Protein AF-0000000085149747 (afdb_homodimer)

Secondary structure (DSSP, 8-state):
----------------------S--STHHHHHHHHHHHHHHHHHHHHHHHHHHHHHHHHHHHHHHHHHHHHHHHHHHHHHHHHHHHHTEEEEEEEEEEEEEEEE-SSTT--S-EEEEEEEEEEEEEEEEEE-SSSEEEEEEEEEETT--EEEEEEETTSTT-EEEEEEEE-EEEEEEEEEEEEEEETTEEEEEEEEE-SSSGGGTS-STTSSSSSS--HHHHTTS-TT-EEEEEEEEEEETTEEEEEEEE----GGG-BTTTBTGGGS--SSSSEE-SS-EEEEEEEEE-TTTS-EEEEEEEEE--GGG-SSGGG--S---EEEEEEEEEEEETTEEEEEEEEEEEETTHHHHHHHHHHSTTT--GGG----SEEEEEEEEEEEE-TTTSS--EEEEEEEEEEEEEEE-SSSPPPSTT-EEEEEEEEEEEEETTEEEEEEEEEEEES-TTSPPEEEEEEEEEEEEE-/----------------------S---HHHHHHHHHHHHHHHHHHHHHHHHHHHHHHHHHHHHHHHHHHHHHHHHHHHHHHHHHHHHHTEEEEEEEEEEEEEEEE-SSTT--S-EEEEEEEEEEEEEEEEEE-SSSEEEEEEEEEEEEEEEEEEEEETTSTT-EEEEEEEEEEEEEEEEEEEEEEEETTEEEEEEEEE-SSSGGGTS-STTSSSSSS--HHHHTTS-TT-EEEEEEEEEEETTEEEEEEEE----GGG-BTTTBTGGGS--SSSS---SS-EEEEEEEEE-TTTS-EEEEEEEEE--GGG-SSGGG--S---EEEEEEEEEEEETTEEEEEEEEEEEETTHHHHHHHHHHSTTT--GGG----SEEEEEEEEEEEE-TTTSS--EEEEEEEEEEEEEEE-SSSPPPSTT-EEEEEEEEEEEEETTEEEEEEEEEEEES-TTSPPEEEEEEEEEEEEE-

Nearest PDB structures (foldseek):
  6eus-assembly2_F  TM=6.481E-01  e=6.615E-11  Acinetobacter baumannii
  4frt-assembly2_B  TM=4.603E-01  e=9.918E-09  Pseudomonas aeruginosa PAO1
  4fso-assembly1_A  TM=4.872E-01  e=5.459E-08  Pseudomonas aeruginosa PAO1
  3szv-assembly1_A  TM=4.599E-01  e=6.757E-08  Pseudomonas aeruginosa
  2y0k-assembly1_A  TM=4.560E-01  e=3.923E-07  Pseudomonas aeruginosa PAO1

pLDDT: mean 86.98, std 18.5, range [20.94, 98.94]

Sequence (934 aa):
MNRKLTLLAVSVASVLGLSVIPNAQAATNTETLAKAIAKQEAEITILKQQLATLAAEQKQQQQQNKQVTTQVDTVVQQTTKAQDRLSRFSFNSYGSAVYTSDEYFDNVQDTSAERRSRTDLERIVTEFGYQFTDDWSMEVEIEYEHGGTGTSLEYDGFDEFGEFESEVEAGGEVVVEKAEIRYRPSKAFGVKFGNIHLPIGLSSMLHKPNQYLTVQRHKSEAAMMPTVWNENGIGVYGEIADFHYQAQVVSGLNSEYFRTYDWVASGHQKRFEEVNADDLAFAGRIDYGNFKTGSAVGVAYYYGNTSGNRHKSNKLDVDGALSIVSVAGAFVEGPWILRGQYLYGSLDNADAITQANKTTPGLRPGNFAQLGSESQSFFVEAGVKLDEWFDIPMTVFANIDYSNPLMSVETGTATKRYENTWSSVGINYFPIPEIVIKAEGGLHQVAVASIPDTNFFALGVGYQFSLMNRKLTLLAVSVASVLGLSVIPNAQAATNTETLAKAIAKQEAEITILKQQLATLAAEQKQQQQQNKQVTTQVDTVVQQTTKAQDRLSRFSFNSYGSAVYTSDEYFDNVQDTSAERRSRTDLERIVTEFGYQFTDDWSMEVEIEYEHGGTGTSLEYDGFDEFGEFESEVEAGGEVVVEKAEIRYRPSKAFGVKFGNIHLPIGLSSMLHKPNQYLTVQRHKSEAAMMPTVWNENGIGVYGEIADFHYQAQVVSGLNSEYFRTYDWVASGHQKRFEEVNADDLAFAGRIDYGNFKTGSAVGVAYYYGNTSGNRHKSNKLDVDGALSIVSVAGAFVEGPWILRGQYLYGSLDNADAITQANKTTPGLRPGNFAQLGSESQSFFVEAGVKLDEWFDIPMTVFANIDYSNPLMSVETGTATKRYENTWSSVGINYFPIPEIVIKAEGGLHQVAVASIPDTNFFALGVGYQFSL

Organism: Shewanella frigidimarina (strain NCIMB 400) (NCBI:txid318167)

Solvent-accessible surface area (backbone atoms only — not comparable to full-atom values): 45675 Å² total; per-residue (Å²): 139,87,72,77,81,77,74,83,74,82,76,76,76,75,79,67,81,75,74,82,76,79,82,86,65,74,71,67,52,56,62,55,46,50,52,51,49,53,52,48,51,54,50,48,52,51,50,51,51,52,50,49,51,52,50,50,51,51,52,50,51,51,50,50,49,48,51,51,48,49,51,50,47,49,53,47,47,52,49,41,49,54,45,45,59,52,63,35,42,36,48,31,38,36,32,36,38,38,38,38,38,35,50,42,55,59,32,87,83,48,59,64,71,45,76,50,74,49,75,38,45,54,32,42,34,45,34,44,31,39,50,78,48,94,37,35,34,38,40,37,29,40,34,34,24,46,78,21,53,41,72,35,46,41,75,37,71,82,42,96,77,33,41,60,42,82,43,82,77,29,50,23,23,37,35,52,58,29,41,30,42,33,45,36,86,44,68,59,38,31,40,38,36,34,31,38,69,45,68,54,54,64,43,47,71,41,65,53,62,86,56,49,83,58,67,60,80,71,60,18,53,49,30,37,30,56,62,58,30,54,42,48,36,41,31,39,34,29,39,57,92,60,32,33,42,39,41,33,44,29,32,47,42,22,57,71,40,36,26,33,66,22,24,50,22,58,9,60,59,42,52,38,48,58,25,44,31,61,19,48,18,41,39,31,30,43,27,45,46,38,74,86,82,31,36,22,40,34,42,20,40,36,40,29,39,13,37,62,25,30,87,65,51,88,60,50,94,56,71,32,39,35,38,38,40,26,41,37,40,32,46,49,58,90,48,38,36,39,38,37,38,40,37,42,33,40,32,41,55,24,58,58,50,20,54,32,34,65,66,38,83,86,65,72,50,71,93,32,29,59,40,28,28,23,27,38,27,30,40,42,39,41,34,38,44,35,45,87,84,37,103,42,59,34,30,43,36,41,36,40,31,27,23,24,16,37,67,35,48,80,68,81,80,61,68,39,78,50,25,37,37,39,38,36,39,35,38,37,38,38,91,45,96,42,36,40,40,29,40,33,40,37,40,40,38,44,66,35,89,79,40,66,72,35,54,36,38,37,38,24,41,25,37,45,54,80,86,137,80,80,76,77,71,77,76,76,79,74,76,71,78,71,74,70,77,66,82,68,73,88,70,81,70,71,67,54,54,58,54,50,50,49,50,49,50,50,50,50,51,49,50,51,49,49,50,50,49,50,50,49,51,48,48,50,49,49,49,48,49,50,49,48,49,49,49,50,47,49,48,46,46,49,47,45,50,51,43,48,54,46,48,56,56,65,33,43,35,49,32,38,37,34,35,34,37,36,39,38,35,50,42,53,91,45,94,83,48,63,64,68,44,7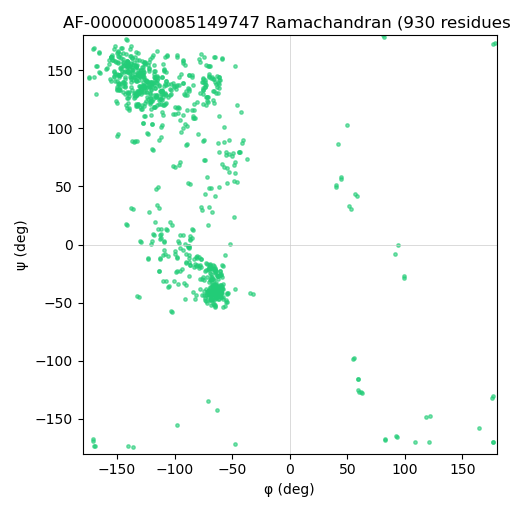8,47,29,33,36,30,46,52,32,42,34,47,30,42,33,39,49,80,47,94,36,35,34,38,40,36,30,40,37,34,23,26,43,10,23,20,30,35,76,41,77,39,45,66,43,94,76,48,47,81,42,80,42,69,60,21,37,31,39,71,44,76,58,29,40,31,41,36,44,37,85,45,68,59,38,32,39,40,36,36,32,37,69,45,67,55,54,64,44,47,72,41,66,53,63,86,56,49,83,57,67,59,79,68,60,17,53,48,29,38,30,57,61,58,29,54,42,48,35,41,32,41,35,29,39,57,92,59,32,33,40,38,42,33,43,28,33,47,42,22,57,72,40,35,26,32,66,22,24,48,22,56,9,61,62,73,59,34,92,63,66,54,53,72,20,49,17,40,41,32,29,44,26,47,47,39,74,87,82,30,38,21,39,34,43,19,40,37,41,29,38,13,38,62,25,32,87,65,50,87,60,48,94,58,70,31,38,35,39,38,42,25,40,36,40,32,47,47,58,92,47,39,35,38,37,35,38,42,38,42,33,39,32,40,55,24,59,57,50,20,53,32,34,66,66,38,61,69,64,74,50,72,94,32,28,59,39,27,27,24,28,39,26,30,37,42,39,40,36,40,46,36,45,86,83,36,100,41,58,34,30,43,37,40,38,40,30,28,25,23,17,37,67,35,47,80,68,82,81,62,67,38,78,49,25,39,36,38,37,38,38,38,37,37,37,38,92,44,96,44,34,40,41,28,40,33,41,35,41,40,38,46,65,35,89,80,41,66,73,34,53,37,38,36,38,23,40,24,38,45,53,78,81

Structure (mmCIF, N/CA/C/O backbone):
data_AF-0000000085149747-model_v1
#
loop_
_entity.id
_entity.type
_entity.pdbx_description
1 polymer Porin
#
loop_
_atom_site.group_PDB
_atom_site.id
_atom_site.type_symbol
_atom_site.label_atom_id
_atom_site.label_alt_id
_atom_site.label_comp_id
_atom_site.label_asym_id
_atom_site.label_entity_id
_atom_site.label_seq_id
_atom_site.pdbx_PDB_ins_code
_atom_site.Cartn_x
_atom_site.Cartn_y
_atom_site.Cartn_z
_atom_site.occupancy
_atom_site.B_iso_or_equiv
_atom_site.auth_seq_id
_atom_site.auth_comp_id
_atom_site.auth_asym_id
_atom_site.auth_atom_id
_atom_site.pdbx_PDB_model_num
ATOM 1 N N . MET A 1 1 ? 49.062 37.188 -28.75 1 21.89 1 MET A N 1
ATOM 2 C CA . MET A 1 1 ? 49.469 38.562 -28.5 1 21.89 1 MET A CA 1
ATOM 3 C C . MET A 1 1 ? 50.219 38.656 -27.172 1 21.89 1 MET A C 1
ATOM 5 O O . MET A 1 1 ? 49.625 38.469 -26.109 1 21.89 1 MET A O 1
ATOM 9 N N . ASN A 1 2 ? 51.531 38.219 -27.234 1 22.09 2 ASN A N 1
ATOM 10 C CA . ASN A 1 2 ? 52.719 37.688 -26.562 1 22.09 2 ASN A CA 1
ATOM 11 C C . ASN A 1 2 ? 53.406 38.781 -25.703 1 22.09 2 ASN A C 1
ATOM 13 O O . ASN A 1 2 ? 54.281 39.469 -26.188 1 22.09 2 ASN A O 1
ATOM 17 N N . ARG A 1 3 ? 52.406 39.5 -25 1 20.94 3 ARG A N 1
ATOM 18 C CA . ARG A 1 3 ? 52.781 40.75 -24.375 1 20.94 3 ARG A CA 1
ATOM 19 C C . ARG A 1 3 ? 54.094 40.594 -23.562 1 20.94 3 ARG A C 1
ATOM 21 O O . ARG A 1 3 ? 54.469 39.469 -23.234 1 20.94 3 ARG A O 1
ATOM 28 N N . LYS A 1 4 ? 54.406 41.656 -22.828 1 20.98 4 LYS A N 1
ATOM 29 C CA . LYS A 1 4 ? 55.375 42.719 -22.562 1 20.98 4 LYS A CA 1
ATOM 30 C C . LYS A 1 4 ? 56.188 42.438 -21.297 1 20.98 4 LYS A C 1
ATOM 32 O O . LYS A 1 4 ? 55.906 43.031 -20.25 1 20.98 4 LYS A O 1
ATOM 37 N N . LEU A 1 5 ? 56.25 41.125 -20.812 1 21.73 5 LEU A N 1
ATOM 38 C CA . LEU A 1 5 ? 56.812 41.094 -19.469 1 21.73 5 LEU A CA 1
ATOM 39 C C . LEU A 1 5 ? 58.219 41.688 -19.438 1 21.73 5 LEU A C 1
ATOM 41 O O . LEU A 1 5 ? 59.125 41.125 -20 1 21.73 5 LEU A O 1
ATOM 45 N N . THR A 1 6 ? 58.312 43.062 -19.656 1 22.48 6 THR A N 1
ATOM 46 C CA . THR A 1 6 ? 59.531 43.875 -19.688 1 22.48 6 THR A CA 1
ATOM 47 C C . THR A 1 6 ? 60.375 43.656 -18.422 1 22.48 6 THR A C 1
ATOM 49 O O . THR A 1 6 ? 59.938 43.969 -17.328 1 22.48 6 THR A O 1
ATOM 52 N N . LEU A 1 7 ? 61.094 42.531 -18.375 1 21.3 7 LEU A N 1
ATOM 53 C CA . LEU A 1 7 ? 62.031 42.094 -17.344 1 21.3 7 LEU A CA 1
ATOM 54 C C . LEU A 1 7 ? 63.062 43.156 -17.062 1 21.3 7 LEU A C 1
ATOM 56 O O . LEU A 1 7 ? 63.75 43.625 -17.984 1 21.3 7 LEU A O 1
ATOM 60 N N . LEU A 1 8 ? 62.844 44.125 -16.078 1 21.95 8 LEU A N 1
ATOM 61 C CA . LEU A 1 8 ? 63.656 45.156 -15.484 1 21.95 8 LEU A CA 1
ATOM 62 C C . LEU A 1 8 ? 65.062 44.625 -15.148 1 21.95 8 LEU A C 1
ATOM 64 O O . LEU A 1 8 ? 65.188 43.719 -14.312 1 21.95 8 LEU A O 1
ATOM 68 N N . ALA A 1 9 ? 66 44.531 -16.203 1 21.94 9 ALA A N 1
ATOM 69 C CA . ALA A 1 9 ? 67.375 44.156 -16.266 1 21.94 9 ALA A CA 1
ATOM 70 C C . ALA A 1 9 ? 68.25 45 -15.305 1 21.94 9 ALA A C 1
ATOM 72 O O . ALA A 1 9 ? 68.312 46.219 -15.43 1 21.94 9 ALA A O 1
ATOM 73 N N . VAL A 1 10 ? 68.25 44.656 -14.031 1 23.62 10 VAL A N 1
ATOM 74 C CA . VAL A 1 10 ? 69.062 45.281 -12.984 1 23.62 10 VAL A CA 1
ATOM 75 C C . VAL A 1 10 ? 70.562 45.219 -13.391 1 23.62 10 VAL A C 1
ATOM 77 O O . VAL A 1 10 ? 71.125 44.125 -13.555 1 23.62 10 VAL A O 1
ATOM 80 N N . SER A 1 11 ? 70.938 46.125 -14.32 1 21.67 11 SER A N 1
ATOM 81 C CA . SER A 1 11 ? 72.312 46.219 -14.859 1 21.67 11 SER A CA 1
ATOM 82 C C . SER A 1 11 ? 73.312 46.438 -13.742 1 21.67 11 SER A C 1
ATOM 84 O O . SER A 1 11 ? 73.25 47.406 -12.984 1 21.67 11 SER A O 1
ATOM 86 N N . VAL A 1 12 ? 73.812 45.438 -13.148 1 23.53 12 VAL A N 1
ATOM 87 C CA . VAL A 1 12 ? 74.875 45.406 -12.148 1 23.53 12 VAL A CA 1
ATOM 88 C C . VAL A 1 12 ? 76.188 45.875 -12.773 1 23.53 12 VAL A C 1
ATOM 90 O O . VAL A 1 12 ? 76.875 45.094 -13.469 1 23.53 12 VAL A O 1
ATOM 93 N N . ALA A 1 13 ? 76.25 46.938 -13.633 1 22.67 13 ALA A N 1
ATOM 94 C CA . ALA A 1 13 ? 77.5 47.188 -14.336 1 22.67 13 ALA A CA 1
ATOM 95 C C . ALA A 1 13 ? 78.625 47.5 -13.352 1 22.67 13 ALA A C 1
ATOM 97 O O . ALA A 1 13 ? 78.5 48.469 -12.594 1 22.67 13 ALA A O 1
ATOM 98 N N . SER A 1 14 ? 79.25 46.531 -12.891 1 22.77 14 SER A N 1
ATOM 99 C CA . SER A 1 14 ? 80.438 46.562 -12.008 1 22.77 14 SER A CA 1
ATOM 100 C C . SER A 1 14 ? 81.625 47.25 -12.68 1 22.77 14 SER A C 1
ATOM 102 O O . SER A 1 14 ? 82.062 46.844 -13.758 1 22.77 14 SER A O 1
ATOM 104 N N . VAL A 1 15 ? 81.625 48.562 -12.688 1 23.89 15 VAL A N 1
ATOM 105 C CA . VAL A 1 15 ? 82.625 49.438 -13.234 1 23.89 15 VAL A CA 1
ATOM 106 C C . VAL A 1 15 ? 84 49.062 -12.594 1 23.89 15 VAL A C 1
ATOM 108 O O . VAL A 1 15 ? 84.188 49.344 -11.406 1 23.89 15 VAL A O 1
ATOM 111 N N . LEU A 1 16 ? 84.5 47.906 -12.875 1 25.36 16 LEU A N 1
ATOM 112 C CA . LEU A 1 16 ? 85.75 47.562 -12.25 1 25.36 16 LEU A CA 1
ATOM 113 C C . LEU A 1 16 ? 86.875 48.375 -12.828 1 25.36 16 LEU A C 1
ATOM 115 O O . LEU A 1 16 ? 88.062 48.062 -12.578 1 25.36 16 LEU A O 1
ATOM 119 N N . GLY A 1 17 ? 86.688 49.531 -13.562 1 24.06 17 GLY A N 1
ATOM 120 C CA . GLY A 1 17 ? 87.875 49.906 -14.305 1 24.06 17 GLY A CA 1
ATOM 121 C C . GLY A 1 17 ? 89.062 50.188 -13.422 1 24.06 17 GLY A C 1
ATOM 122 O O . GLY A 1 17 ? 89 50.906 -12.438 1 24.06 17 GLY A O 1
ATOM 123 N N . LEU A 1 18 ? 90.062 49.375 -13.43 1 26.02 18 LEU A N 1
ATOM 124 C CA . LEU A 1 18 ? 91.312 49.188 -12.727 1 26.02 18 LEU A CA 1
ATOM 125 C C . LEU A 1 18 ? 92.312 50.312 -13.039 1 26.02 18 LEU A C 1
ATOM 127 O O . LEU A 1 18 ? 93.438 50.062 -13.531 1 26.02 18 LEU A O 1
ATOM 131 N N . SER A 1 19 ? 91.875 51.562 -13.375 1 24.44 19 SER A N 1
ATOM 132 C CA . SER A 1 19 ? 93 52.312 -13.945 1 24.44 19 SER A CA 1
ATOM 133 C C . SER A 1 19 ? 94.062 52.469 -12.922 1 24.44 19 SER A C 1
ATOM 135 O O . SER A 1 19 ? 93.812 52.5 -11.719 1 24.44 19 SER A O 1
ATOM 137 N N . VAL A 1 20 ? 95.375 52.438 -13.359 1 29.02 20 VAL A N 1
ATOM 138 C CA . VAL A 1 20 ? 96.75 52.344 -12.883 1 29.02 20 VAL A CA 1
ATOM 139 C C . VAL A 1 20 ? 97.125 53.625 -12.164 1 29.02 20 VAL A C 1
ATOM 141 O O . VAL A 1 20 ? 98.312 53.906 -11.953 1 29.02 20 VAL A O 1
ATOM 144 N N . ILE A 1 21 ? 96.188 54.375 -11.445 1 26.7 21 ILE A N 1
ATOM 145 C CA . ILE A 1 21 ? 96.562 55.75 -11.18 1 26.7 21 ILE A CA 1
ATOM 146 C C . ILE A 1 21 ? 97.75 55.781 -10.203 1 26.7 21 ILE A C 1
ATOM 148 O O . ILE A 1 21 ? 97.812 54.969 -9.258 1 26.7 21 ILE A O 1
ATOM 152 N N . PRO A 1 22 ? 98.75 56.781 -10.352 1 29.33 22 PRO A N 1
ATOM 153 C CA . PRO A 1 22 ? 100.062 56.969 -9.742 1 29.33 22 PRO A CA 1
ATOM 154 C C . PRO A 1 22 ? 100 57.188 -8.234 1 29.33 22 PRO A C 1
ATOM 156 O O . PRO A 1 22 ? 98.875 57.344 -7.676 1 29.33 22 PRO A O 1
ATOM 159 N N . ASN A 1 23 ? 100.812 58.062 -7.527 1 30.19 23 ASN A N 1
ATOM 160 C CA . ASN A 1 23 ? 101.562 58.031 -6.266 1 30.19 23 ASN A CA 1
ATOM 161 C C . ASN A 1 23 ? 100.688 58.375 -5.086 1 30.19 23 ASN A C 1
ATOM 163 O O . ASN A 1 23 ? 101.125 58.375 -3.936 1 30.19 23 ASN A O 1
ATOM 167 N N . ALA A 1 24 ? 99.75 59.375 -5.156 1 34.03 24 ALA A N 1
ATOM 168 C CA . ALA A 1 24 ? 99.375 60.219 -4.016 1 34.03 24 ALA A CA 1
ATOM 169 C C . ALA A 1 24 ? 98.562 59.406 -3.021 1 34.03 24 ALA A C 1
ATOM 171 O O . ALA A 1 24 ? 97.312 59.219 -3.217 1 34.03 24 ALA A O 1
ATOM 172 N N . GLN A 1 25 ? 98.875 58.375 -2.438 1 31.77 25 GLN A N 1
ATOM 173 C CA . GLN A 1 25 ? 98.312 57.062 -2.09 1 31.77 25 GLN A CA 1
ATOM 174 C C . GLN A 1 25 ? 97.438 57.156 -0.859 1 31.77 25 GLN A C 1
ATOM 176 O O . GLN A 1 25 ? 96.5 56.344 -0.682 1 31.77 25 GLN A O 1
ATOM 181 N N . ALA A 1 26 ? 97.812 57.906 0.303 1 36.41 26 ALA A N 1
ATOM 182 C CA . ALA A 1 26 ? 97.438 57.344 1.601 1 36.41 26 ALA A CA 1
ATOM 183 C C . ALA A 1 26 ? 96.062 57.844 2.047 1 36.41 26 ALA A C 1
ATOM 185 O O . ALA A 1 26 ? 95.312 57.125 2.686 1 36.41 26 ALA A O 1
ATOM 186 N N . ALA A 1 27 ? 95.75 59.062 1.991 1 38.56 27 ALA A N 1
ATOM 187 C CA . ALA A 1 27 ? 94.625 59.719 2.617 1 38.56 27 ALA A CA 1
ATOM 188 C C . ALA A 1 27 ? 93.312 59.281 1.961 1 38.56 27 ALA A C 1
ATOM 190 O O . ALA A 1 27 ? 92.25 59.406 2.555 1 38.56 27 ALA A O 1
ATOM 191 N N . THR A 1 28 ? 93.312 59.094 0.728 1 43.12 28 THR A N 1
ATOM 192 C CA . THR A 1 28 ? 92.125 58.812 -0.121 1 43.12 28 THR A CA 1
ATOM 193 C C . THR A 1 28 ? 91.375 57.594 0.375 1 43.12 28 THR A C 1
ATOM 195 O O . THR A 1 28 ? 90.188 57.438 0.088 1 43.12 28 THR A O 1
ATOM 198 N N . ASN A 1 29 ? 92 56.938 1.312 1 51.53 29 ASN A N 1
ATOM 199 C CA . ASN A 1 29 ? 91.438 55.625 1.643 1 51.53 29 ASN A CA 1
ATOM 200 C C . ASN A 1 29 ? 90.375 55.75 2.686 1 51.53 29 ASN A C 1
ATOM 202 O O . ASN A 1 29 ? 89.312 55.062 2.602 1 51.53 29 ASN A O 1
ATOM 206 N N . THR A 1 30 ? 90.438 56.781 3.535 1 60.59 30 THR A N 1
ATOM 207 C CA . THR A 1 30 ? 89.5 56.844 4.648 1 60.59 30 THR A CA 1
ATOM 208 C C . THR A 1 30 ? 88.188 57.406 4.195 1 60.59 30 THR A C 1
ATOM 210 O O . THR A 1 30 ? 87.125 56.969 4.66 1 60.59 30 THR A O 1
ATOM 213 N N . GLU A 1 31 ? 88.25 58.531 3.422 1 61.34 31 GLU A N 1
ATOM 214 C CA . GLU A 1 31 ? 87.062 59.156 2.939 1 61.34 31 GLU A CA 1
ATOM 215 C C . GLU A 1 31 ? 86.25 58.188 2.068 1 61.34 31 GLU A C 1
ATOM 217 O O . GLU A 1 31 ? 85 58.156 2.154 1 61.34 31 GLU A O 1
ATOM 222 N N . THR A 1 32 ? 86.938 57.438 1.263 1 65.12 32 THR A N 1
ATOM 223 C CA . THR A 1 32 ? 86.312 56.438 0.402 1 65.12 32 THR A CA 1
ATOM 224 C C . THR A 1 32 ? 85.688 55.344 1.232 1 65.12 32 THR A C 1
ATOM 226 O O . THR A 1 32 ? 84.562 54.875 0.897 1 65.12 32 THR A O 1
ATOM 229 N N . LEU A 1 33 ? 86.312 55.125 2.367 1 65.94 33 LEU A N 1
ATOM 230 C CA . LEU A 1 33 ? 85.812 54.125 3.271 1 65.94 33 LEU A CA 1
ATOM 231 C C . LEU A 1 33 ? 84.562 54.594 3.98 1 65.94 33 LEU A C 1
ATOM 233 O O . LEU A 1 33 ? 83.625 53.844 4.145 1 65.94 33 LEU A O 1
ATOM 237 N N . ALA A 1 34 ? 84.625 55.906 4.348 1 68.06 34 ALA A N 1
ATOM 238 C CA . ALA A 1 34 ? 83.438 56.5 5.012 1 68.06 34 ALA A CA 1
ATOM 239 C C . ALA A 1 34 ? 82.25 56.531 4.082 1 68.06 34 ALA A C 1
ATOM 241 O O . ALA A 1 34 ? 81.125 56.25 4.504 1 68.06 34 ALA A O 1
ATOM 242 N N . LYS A 1 35 ? 82.438 56.812 2.893 1 71.69 35 LYS A N 1
ATOM 243 C CA . LYS A 1 35 ? 81.375 56.844 1.905 1 71.69 35 LYS A CA 1
ATOM 244 C C . LYS A 1 35 ? 80.812 55.438 1.643 1 71.69 35 LYS A C 1
ATOM 246 O O . LYS A 1 35 ? 79.625 55.25 1.48 1 71.69 35 LYS A O 1
ATOM 251 N N . ALA A 1 36 ? 81.688 54.469 1.68 1 71.5 36 ALA A N 1
ATOM 252 C CA . ALA A 1 36 ? 81.25 53.094 1.476 1 71.5 36 ALA A CA 1
ATOM 253 C C . ALA A 1 36 ? 80.438 52.594 2.648 1 71.5 36 ALA A C 1
ATOM 255 O O . ALA A 1 36 ? 79.438 51.875 2.453 1 71.5 36 ALA A O 1
ATOM 256 N N . ILE A 1 37 ? 80.75 53.062 3.768 1 73.69 37 ILE A N 1
ATOM 257 C CA . ILE A 1 37 ? 80 52.656 4.969 1 73.69 37 ILE A CA 1
ATOM 258 C C . ILE A 1 37 ? 78.625 53.312 4.953 1 73.69 37 ILE A C 1
ATOM 260 O O . ILE A 1 37 ? 77.625 52.656 5.273 1 73.69 37 ILE A O 1
ATOM 264 N N . ALA A 1 38 ? 78.688 54.594 4.586 1 73.25 38 ALA A N 1
ATOM 265 C CA . ALA A 1 38 ? 77.375 55.312 4.496 1 73.25 38 ALA A CA 1
ATOM 266 C C . ALA A 1 38 ? 76.5 54.656 3.475 1 73.25 38 ALA A C 1
ATOM 268 O O . ALA A 1 38 ? 75.25 54.5 3.711 1 73.25 38 ALA A O 1
ATOM 269 N N . LYS A 1 39 ? 77 54.219 2.381 1 75.31 39 LYS A N 1
ATOM 270 C CA . LYS A 1 39 ? 76.188 53.531 1.35 1 75.31 39 LYS A CA 1
ATOM 271 C C . LYS A 1 39 ? 75.688 52.188 1.861 1 75.31 39 LYS A C 1
ATOM 273 O O . LYS A 1 39 ? 74.562 51.812 1.597 1 75.31 39 LYS A O 1
ATOM 278 N N . GLN A 1 40 ? 76.375 51.531 2.609 1 73.62 40 GLN A N 1
ATOM 279 C CA . GLN A 1 40 ? 76 50.25 3.191 1 73.62 40 GLN A CA 1
ATOM 280 C C . GLN A 1 40 ? 74.875 50.406 4.211 1 73.62 40 GLN A C 1
ATOM 282 O O . GLN A 1 40 ? 73.938 49.625 4.258 1 73.62 40 GLN A O 1
ATOM 287 N N . GLU A 1 41 ? 75.062 51.469 4.949 1 74.81 41 GLU A N 1
ATOM 288 C CA . GLU A 1 41 ? 74 51.75 5.941 1 74.81 41 GLU A CA 1
ATOM 289 C C . GLU A 1 41 ? 72.688 52.062 5.273 1 74.81 41 GLU A C 1
ATOM 291 O O . GLU A 1 41 ? 71.625 51.625 5.73 1 74.81 41 GLU A O 1
ATOM 296 N N . ALA A 1 42 ? 72.75 52.781 4.242 1 77.75 42 ALA A N 1
ATOM 297 C CA . ALA A 1 42 ? 71.562 53.125 3.486 1 77.75 42 ALA A CA 1
ATOM 298 C C . ALA A 1 42 ? 70.938 51.875 2.857 1 77.75 42 ALA A C 1
ATOM 300 O O . ALA A 1 42 ? 69.688 51.719 2.869 1 77.75 42 ALA A O 1
ATOM 301 N N . GLU A 1 43 ? 71.688 51 2.383 1 78.06 43 GLU A N 1
ATOM 302 C CA . GLU A 1 43 ? 71.25 49.75 1.784 1 78.06 43 GLU A CA 1
ATOM 303 C C . GLU A 1 43 ? 70.625 48.844 2.84 1 78.06 43 GLU A C 1
ATOM 305 O O . GLU A 1 43 ? 69.625 48.156 2.594 1 78.06 43 GLU A O 1
ATOM 310 N N . ILE A 1 44 ? 71.188 48.844 3.941 1 76.62 44 ILE A N 1
ATOM 311 C CA . ILE A 1 44 ? 70.688 48.062 5.043 1 76.62 44 ILE A CA 1
ATOM 312 C C . ILE A 1 44 ? 69.312 48.562 5.469 1 76.62 44 ILE A C 1
ATOM 314 O O . ILE A 1 44 ? 68.375 47.75 5.742 1 76.62 44 ILE A O 1
ATOM 318 N N . THR A 1 45 ? 69.188 49.875 5.492 1 76.88 45 THR A N 1
ATOM 319 C CA . THR A 1 45 ? 67.938 50.469 5.84 1 76.88 45 THR A CA 1
ATOM 320 C C . THR A 1 45 ? 66.875 50.094 4.824 1 76.88 45 THR A C 1
ATOM 322 O O . THR A 1 45 ? 65.688 49.75 5.195 1 76.88 45 THR A O 1
ATOM 325 N N . ILE A 1 46 ? 67.188 50.094 3.594 1 77.5 46 ILE A N 1
ATOM 326 C CA . ILE A 1 46 ? 66.25 49.719 2.529 1 77.5 46 ILE A CA 1
ATOM 327 C C . ILE A 1 46 ? 65.875 48.219 2.648 1 77.5 46 ILE A C 1
ATOM 329 O O . ILE A 1 46 ? 64.75 47.844 2.504 1 77.5 46 ILE A O 1
ATOM 333 N N . LEU A 1 47 ? 66.812 47.375 2.928 1 78 47 LEU A N 1
ATOM 334 C CA . LEU A 1 47 ? 66.562 45.969 3.098 1 78 47 LEU A CA 1
ATOM 335 C C . LEU A 1 47 ? 65.688 45.688 4.297 1 78 47 LEU A C 1
ATOM 337 O O . LEU A 1 47 ? 64.812 44.844 4.242 1 78 47 LEU A O 1
ATOM 341 N N . LYS A 1 48 ? 65.875 46.469 5.301 1 74 48 LYS A N 1
ATOM 342 C CA . LYS A 1 48 ? 65 46.344 6.484 1 74 48 LYS A CA 1
ATOM 343 C C . LYS A 1 48 ? 63.594 46.719 6.168 1 74 48 LYS A C 1
ATOM 345 O O . LYS A 1 48 ? 62.656 46.062 6.629 1 74 48 LYS A O 1
ATOM 350 N N . GLN A 1 49 ? 63.375 47.688 5.418 1 77.81 49 GLN A N 1
ATOM 351 C CA . GLN A 1 49 ? 62.062 48.125 5.012 1 77.81 49 GLN A CA 1
ATOM 352 C C . GLN A 1 49 ? 61.375 47.062 4.125 1 77.81 49 GLN A C 1
ATOM 354 O O . GLN A 1 49 ? 60.188 46.781 4.277 1 77.81 49 GLN A O 1
ATOM 359 N N . GLN A 1 50 ? 62.125 46.531 3.262 1 77.5 50 GLN A N 1
ATOM 360 C CA . GLN A 1 50 ? 61.594 45.5 2.387 1 77.5 50 GLN A CA 1
ATOM 361 C C . GLN A 1 50 ? 61.25 44.25 3.18 1 77.5 50 GLN A C 1
ATOM 363 O O . GLN A 1 50 ? 60.25 43.594 2.918 1 77.5 50 GLN A O 1
ATOM 368 N N . LEU A 1 51 ? 62 43.938 4.109 1 76.62 51 LEU A N 1
ATOM 369 C CA . LEU A 1 51 ? 61.719 42.812 4.973 1 76.62 51 LEU A CA 1
ATOM 370 C C . LEU A 1 51 ? 60.438 43.031 5.777 1 76.62 51 LEU A C 1
ATOM 372 O O . LEU A 1 51 ? 59.656 42.125 5.977 1 76.62 51 LEU A O 1
ATOM 376 N N . ALA A 1 52 ? 60.281 44.25 6.211 1 76.06 52 ALA A N 1
ATOM 377 C CA . ALA A 1 52 ? 59.094 44.594 6.957 1 76.06 52 ALA A CA 1
ATOM 378 C C . ALA A 1 52 ? 57.844 44.5 6.082 1 76.06 52 ALA A C 1
ATOM 380 O O . ALA A 1 52 ? 56.812 44 6.531 1 76.06 52 ALA A O 1
ATOM 381 N N . THR A 1 53 ? 57.969 44.906 4.918 1 79.06 53 THR A N 1
ATOM 382 C CA . THR A 1 53 ? 56.844 44.812 3.98 1 79.06 53 THR A CA 1
ATOM 383 C C . THR A 1 53 ? 56.531 43.344 3.67 1 79.06 53 THR A C 1
ATOM 385 O O . THR A 1 53 ? 55.344 42.969 3.639 1 79.06 53 THR A O 1
ATOM 388 N N . LEU A 1 54 ? 57.469 42.594 3.463 1 76.81 54 LEU A N 1
ATOM 389 C CA . LEU A 1 54 ? 57.281 41.188 3.195 1 76.81 54 LEU A CA 1
ATOM 390 C C . LEU A 1 54 ? 56.656 40.469 4.398 1 76.81 54 LEU A C 1
ATOM 392 O O . LEU A 1 54 ? 55.812 39.625 4.242 1 76.81 54 LEU A O 1
ATOM 396 N N . ALA A 1 55 ? 57.094 40.906 5.523 1 74 55 ALA A N 1
ATOM 397 C CA . ALA A 1 55 ? 56.531 40.344 6.746 1 74 55 ALA A CA 1
ATOM 398 C C . ALA A 1 55 ? 55.062 40.719 6.895 1 74 55 ALA A C 1
ATOM 400 O O . ALA A 1 55 ? 54.219 39.875 7.293 1 74 55 ALA A O 1
ATOM 401 N N . ALA A 1 56 ? 54.688 41.875 6.539 1 78 56 ALA A N 1
ATOM 402 C CA . ALA A 1 56 ? 53.312 42.312 6.598 1 78 56 ALA A CA 1
ATOM 403 C C . ALA A 1 56 ? 52.438 41.562 5.59 1 78 56 ALA A C 1
ATOM 405 O O . ALA A 1 56 ? 51.312 41.188 5.898 1 78 56 ALA A O 1
ATOM 406 N N . GLU A 1 57 ? 52.969 41.406 4.477 1 78.25 57 GLU A N 1
ATOM 407 C CA . GLU A 1 57 ? 52.25 40.656 3.441 1 78.25 57 GLU A CA 1
ATOM 408 C C . GLU A 1 57 ? 52.062 39.188 3.836 1 78.25 57 GLU A C 1
ATOM 410 O O . GLU A 1 57 ? 51.031 38.594 3.58 1 78.25 57 GLU A O 1
ATOM 415 N N . GLN A 1 58 ? 53.031 38.688 4.418 1 74.75 58 GLN A N 1
ATOM 416 C CA . GLN A 1 58 ? 52.938 37.344 4.906 1 74.75 58 GLN A CA 1
ATOM 417 C C . GLN A 1 58 ? 51.844 37.188 5.98 1 74.75 58 GLN A C 1
ATOM 419 O O . GLN A 1 58 ? 51.125 36.219 6.008 1 74.75 58 GLN A O 1
ATOM 424 N N . LYS A 1 59 ? 51.75 38.188 6.77 1 74.81 59 LYS A N 1
ATOM 425 C CA . LYS A 1 59 ? 50.75 38.156 7.816 1 74.81 59 LYS A CA 1
ATOM 426 C C . LYS A 1 59 ? 49.344 38.281 7.223 1 74.81 59 LYS A C 1
ATOM 428 O O . LYS A 1 59 ? 48.406 37.594 7.676 1 74.81 59 LYS A O 1
ATOM 433 N N . GLN A 1 60 ? 49.219 39.062 6.289 1 77 60 GLN A N 1
ATOM 434 C CA . GLN A 1 60 ? 47.938 39.219 5.613 1 77 60 GLN A CA 1
ATOM 435 C C . GLN A 1 60 ? 47.531 37.938 4.891 1 77 60 GLN A C 1
ATOM 437 O O . GLN A 1 60 ? 46.375 37.531 4.914 1 77 60 GLN A O 1
ATOM 442 N N . GLN A 1 61 ? 48.469 37.375 4.258 1 74.31 61 GLN A N 1
ATOM 443 C CA . GLN A 1 61 ? 48.219 36.125 3.588 1 74.31 61 GLN A CA 1
ATOM 444 C C . GLN A 1 61 ? 47.844 35.031 4.594 1 74.31 61 GLN A C 1
ATOM 446 O O . GLN A 1 61 ? 46.969 34.188 4.32 1 74.31 61 GLN A O 1
ATOM 451 N N . GLN A 1 62 ? 48.438 35.031 5.668 1 73.25 62 GLN A N 1
ATOM 452 C CA . GLN A 1 62 ? 48.125 34.094 6.715 1 73.25 62 GLN A CA 1
ATOM 453 C C . GLN A 1 62 ? 46.688 34.312 7.23 1 73.25 62 GLN A C 1
ATOM 455 O O . GLN A 1 62 ? 45.969 33.344 7.477 1 73.25 62 GLN A O 1
ATOM 460 N N . GLN A 1 63 ? 46.344 35.5 7.297 1 74.94 63 GLN A N 1
ATOM 461 C CA . GLN A 1 63 ? 45 35.812 7.742 1 74.94 63 GLN A CA 1
ATOM 462 C C . GLN A 1 63 ? 43.969 35.406 6.699 1 74.94 63 GLN A C 1
ATOM 464 O O . GLN A 1 63 ? 42.906 34.875 7.039 1 74.94 63 GLN A O 1
ATOM 469 N N . GLN A 1 64 ? 44.25 35.688 5.535 1 73 64 GLN A N 1
ATOM 470 C CA . GLN A 1 64 ? 43.344 35.281 4.453 1 73 64 GLN A CA 1
ATOM 471 C C . GLN A 1 64 ? 43.25 33.781 4.367 1 73 64 GLN A C 1
ATOM 473 O O . GLN A 1 64 ? 42.188 33.219 4.148 1 73 64 GLN A O 1
ATOM 478 N N . ASN A 1 65 ? 44.312 33.156 4.484 1 70.5 65 ASN A N 1
ATOM 479 C CA . ASN A 1 65 ? 44.344 31.703 4.492 1 70.5 65 ASN A CA 1
ATOM 480 C C . ASN A 1 65 ? 43.5 31.141 5.648 1 70.5 65 ASN A C 1
ATOM 482 O O . ASN A 1 65 ? 42.781 30.156 5.488 1 70.5 65 ASN A O 1
ATOM 486 N N . LYS A 1 66 ? 43.531 31.797 6.719 1 71.5 66 LYS A N 1
ATOM 487 C CA . LYS A 1 66 ? 42.719 31.375 7.867 1 71.5 66 LYS A CA 1
ATOM 488 C C . LYS A 1 66 ? 41.25 31.562 7.594 1 71.5 66 LYS A C 1
ATOM 490 O O . LYS A 1 66 ? 40.438 30.703 7.965 1 71.5 66 LYS A O 1
ATOM 495 N N . GLN A 1 67 ? 40.906 32.625 7.012 1 69 67 GLN A N 1
ATOM 496 C CA . GLN A 1 67 ? 39.531 32.875 6.672 1 69 67 GLN A CA 1
ATOM 497 C C . GLN A 1 67 ? 39 31.859 5.648 1 69 67 GLN A C 1
ATOM 499 O O . GLN A 1 67 ? 37.906 31.344 5.773 1 69 67 GLN A O 1
ATOM 504 N N . VAL A 1 68 ? 39.75 31.625 4.66 1 66.12 68 VAL A N 1
ATOM 505 C CA . VAL A 1 68 ? 39.406 30.625 3.656 1 66.12 68 VAL A CA 1
ATOM 506 C C . VAL A 1 68 ? 39.281 29.25 4.312 1 66.12 68 VAL A C 1
ATOM 508 O O . VAL A 1 68 ? 38.344 28.5 4.02 1 66.12 68 VAL A O 1
ATOM 511 N N . THR A 1 69 ? 40.094 28.984 5.199 1 67.06 69 THR A N 1
ATOM 512 C CA . THR A 1 69 ? 40.062 27.719 5.906 1 67.06 69 THR A CA 1
ATOM 513 C C . THR A 1 69 ? 38.781 27.594 6.723 1 67.06 69 THR A C 1
ATOM 515 O O . THR A 1 69 ? 38.156 26.531 6.75 1 67.06 69 THR A O 1
ATOM 518 N N . THR A 1 70 ? 38.375 28.656 7.32 1 66.25 70 THR A N 1
ATOM 519 C CA . THR A 1 70 ? 37.156 28.641 8.109 1 66.25 70 THR A CA 1
ATOM 520 C C . THR A 1 70 ? 35.938 28.469 7.219 1 66.25 70 THR A C 1
ATOM 522 O O . THR A 1 70 ? 35 27.734 7.562 1 66.25 70 THR A O 1
ATOM 525 N N . GLN A 1 71 ? 35.969 29.219 6.211 1 62.84 71 GLN A N 1
ATOM 526 C CA . GLN A 1 71 ? 34.875 29.078 5.258 1 62.84 71 GLN A CA 1
ATOM 527 C C . GLN A 1 71 ? 34.812 27.656 4.684 1 62.84 71 GLN A C 1
ATOM 529 O O . GLN A 1 71 ? 33.719 27.078 4.539 1 62.84 71 GLN A O 1
ATOM 534 N N . VAL A 1 72 ? 35.906 27.188 4.336 1 63.81 72 VAL A N 1
ATOM 535 C CA . VAL A 1 72 ? 36 25.812 3.848 1 63.81 72 VAL A CA 1
ATOM 536 C C . VAL A 1 72 ? 35.5 24.844 4.922 1 63.81 72 VAL A C 1
ATOM 538 O O . VAL A 1 72 ? 34.75 23.922 4.633 1 63.81 72 VAL A O 1
ATOM 541 N N . ASP A 1 73 ? 35.812 25.188 6.102 1 62.81 73 ASP A N 1
ATOM 542 C CA . ASP A 1 73 ? 35.406 24.312 7.199 1 62.81 73 ASP A CA 1
ATOM 543 C C . ASP A 1 73 ? 33.875 24.328 7.367 1 62.81 73 ASP A C 1
ATOM 545 O O . ASP A 1 73 ? 33.281 23.297 7.594 1 62.81 73 ASP A O 1
ATOM 549 N N . THR A 1 74 ? 33.312 25.453 7.297 1 60.94 74 THR A N 1
ATOM 550 C CA . THR A 1 74 ? 31.875 25.594 7.453 1 60.94 74 THR A CA 1
ATOM 551 C C . THR A 1 74 ? 31.141 24.891 6.312 1 60.94 74 THR A C 1
ATOM 553 O O . THR A 1 74 ? 30.156 24.172 6.543 1 60.94 74 THR A O 1
ATOM 556 N N . VAL A 1 75 ? 31.594 25.266 5.188 1 58.97 75 VAL A N 1
ATOM 557 C CA . VAL A 1 75 ? 30.984 24.609 4.031 1 58.97 75 VAL A CA 1
ATOM 558 C C . VAL A 1 75 ? 31.188 23.094 4.125 1 58.97 75 VAL A C 1
ATOM 560 O O . VAL A 1 75 ? 30.266 22.328 3.807 1 58.97 75 VAL A O 1
ATOM 563 N N . VAL A 1 76 ? 32.25 22.781 4.613 1 59.16 76 VAL A N 1
ATOM 564 C CA . VAL A 1 76 ? 32.562 21.359 4.773 1 59.16 76 VAL A CA 1
ATOM 565 C C . VAL A 1 76 ? 31.625 20.766 5.82 1 59.16 76 VAL A C 1
ATOM 567 O O . VAL A 1 76 ? 31.078 19.672 5.621 1 59.16 76 VAL A O 1
ATOM 570 N N . GLN A 1 77 ? 31.312 21.484 6.82 1 59.94 77 GLN A N 1
ATOM 571 C CA . GLN A 1 77 ? 30.438 20.969 7.875 1 59.94 77 GLN A CA 1
ATOM 572 C C . GLN A 1 77 ? 29 20.844 7.383 1 59.94 77 GLN A C 1
ATOM 574 O O . GLN A 1 77 ? 28.328 19.844 7.648 1 59.94 77 GLN A O 1
ATOM 579 N N . GLN A 1 78 ? 28.547 21.844 6.832 1 57.94 78 GLN A N 1
ATOM 580 C CA . GLN A 1 78 ? 27.188 21.812 6.316 1 57.94 78 GLN A CA 1
ATOM 581 C C . GLN A 1 78 ? 27.031 20.766 5.211 1 57.94 78 GLN A C 1
ATOM 583 O O . GLN A 1 78 ? 26.016 20.062 5.152 1 57.94 78 GLN A O 1
ATOM 588 N N . THR A 1 79 ? 27.938 20.859 4.418 1 58.56 79 THR A N 1
ATOM 589 C CA . THR A 1 79 ? 27.953 19.844 3.373 1 58.56 79 THR A CA 1
ATOM 590 C C . THR A 1 79 ? 28.047 18.438 3.977 1 58.56 79 THR A C 1
ATOM 592 O O . THR A 1 79 ? 27.438 17.5 3.471 1 58.56 79 THR A O 1
ATOM 595 N N . THR A 1 80 ? 28.625 18.469 5.066 1 58.94 80 THR A N 1
ATOM 596 C CA . THR A 1 80 ? 28.812 17.172 5.711 1 58.94 80 THR A CA 1
ATOM 597 C C . THR A 1 80 ? 27.5 16.703 6.336 1 58.94 80 THR A C 1
ATOM 599 O O . THR A 1 80 ? 27.156 15.516 6.238 1 58.94 80 THR A O 1
ATOM 602 N N . LYS A 1 81 ? 26.844 17.609 6.969 1 58.22 81 LYS A N 1
ATOM 603 C CA . LYS A 1 81 ? 25.578 17.203 7.586 1 58.22 81 LYS A CA 1
ATOM 604 C C . LYS A 1 81 ? 24.562 16.797 6.531 1 58.22 81 LYS A C 1
ATOM 606 O O . LYS A 1 81 ? 23.844 15.797 6.699 1 58.22 81 LYS A O 1
ATOM 611 N N . ALA A 1 82 ? 24.375 17.688 5.621 1 60.03 82 ALA A N 1
ATOM 612 C CA . ALA A 1 82 ? 23.5 17.328 4.504 1 60.03 82 ALA A CA 1
ATOM 613 C C . ALA A 1 82 ? 23.969 16.047 3.836 1 60.03 82 ALA A C 1
ATOM 615 O O . ALA A 1 82 ? 23.156 15.188 3.473 1 60.03 82 ALA A O 1
ATOM 616 N N . GLN A 1 83 ? 25.156 16.078 3.723 1 60.5 83 GLN A N 1
ATOM 617 C CA . GLN A 1 83 ? 25.766 14.875 3.154 1 60.5 83 GLN A CA 1
ATOM 618 C C . GLN A 1 83 ? 25.516 13.664 4.051 1 60.5 83 GLN A C 1
ATOM 620 O O . GLN A 1 83 ? 25.297 12.555 3.557 1 60.5 83 GLN A O 1
ATOM 625 N N . ASP A 1 84 ? 25.406 14.016 5.328 1 63.47 84 ASP A N 1
ATOM 626 C CA . ASP A 1 84 ? 25.172 12.914 6.262 1 63.47 84 ASP A CA 1
ATOM 627 C C . ASP A 1 84 ? 23.75 12.375 6.141 1 63.47 84 ASP A C 1
ATOM 629 O O . ASP A 1 84 ? 23.547 11.164 6.109 1 63.47 84 ASP A O 1
ATOM 633 N N . ARG A 1 85 ? 22.75 13.281 6.145 1 66 85 ARG A N 1
ATOM 634 C CA . ARG A 1 85 ? 21.375 12.828 6 1 66 85 ARG A CA 1
ATOM 635 C C . ARG A 1 85 ? 21.172 12.109 4.672 1 66 85 ARG A C 1
ATOM 637 O O . ARG A 1 85 ? 20.5 11.07 4.617 1 66 85 ARG A O 1
ATOM 644 N N . LEU A 1 86 ? 21.703 12.664 3.758 1 73.69 86 LEU A N 1
ATOM 645 C CA . LEU A 1 86 ? 21.562 12.07 2.434 1 73.69 86 LEU A CA 1
ATOM 646 C C . LEU A 1 86 ? 22.328 10.758 2.346 1 73.69 86 LEU A C 1
ATOM 648 O O . LEU A 1 86 ? 21.984 9.883 1.552 1 73.69 86 LEU A O 1
ATOM 652 N N . SER A 1 87 ? 23.25 10.656 3.266 1 79.69 87 SER A N 1
ATOM 653 C CA . SER A 1 87 ? 24.047 9.438 3.236 1 79.69 87 SER A CA 1
ATOM 654 C C . SER A 1 87 ? 23.281 8.258 3.83 1 79.69 87 SER A C 1
ATOM 656 O O . SER A 1 87 ? 23.594 7.102 3.562 1 79.69 87 SER A O 1
ATOM 658 N N . ARG A 1 88 ? 22.25 8.609 4.566 1 88.12 88 ARG A N 1
ATOM 659 C CA . ARG A 1 88 ? 21.469 7.543 5.191 1 88.12 88 ARG A CA 1
ATOM 660 C C . ARG A 1 88 ? 20.25 7.176 4.332 1 88.12 88 ARG A C 1
ATOM 662 O O . ARG A 1 88 ? 19.516 6.238 4.652 1 88.12 88 ARG A O 1
ATOM 669 N N . PHE A 1 89 ? 20.156 7.938 3.293 1 91.94 89 PHE A N 1
ATOM 670 C CA . PHE A 1 89 ? 19.062 7.688 2.357 1 91.94 89 PHE A CA 1
ATOM 671 C C . PHE A 1 89 ? 19.547 6.918 1.141 1 91.94 89 PHE A C 1
ATOM 673 O O . PHE A 1 89 ? 20.641 7.184 0.63 1 91.94 89 PHE A O 1
ATOM 680 N N . SER A 1 90 ? 18.797 5.883 0.698 1 93.38 90 SER A N 1
ATOM 681 C CA . SER A 1 90 ? 19.109 5.133 -0.512 1 93.38 90 SER A CA 1
ATOM 682 C C . SER A 1 90 ? 17.938 5.133 -1.489 1 93.38 90 SER A C 1
ATOM 684 O O . SER A 1 90 ? 16.781 5.113 -1.075 1 93.38 90 SER A O 1
ATOM 686 N N . PHE A 1 91 ? 18.266 5.277 -2.807 1 94.19 91 PHE A N 1
ATOM 687 C CA . PHE A 1 91 ? 17.281 5.18 -3.881 1 94.19 91 PHE A CA 1
ATOM 688 C C . PHE A 1 91 ? 17.781 4.277 -5 1 94.19 91 PHE A C 1
ATOM 690 O O . PHE A 1 91 ? 18.875 4.512 -5.547 1 94.19 91 PHE A O 1
ATOM 697 N N . ASN A 1 92 ? 17.062 3.248 -5.262 1 96.62 92 ASN A N 1
ATOM 698 C CA . ASN A 1 92 ? 17.344 2.299 -6.332 1 96.62 92 ASN A CA 1
ATOM 699 C C . ASN A 1 92 ? 16.141 2.129 -7.262 1 96.62 92 ASN A C 1
ATOM 701 O O . ASN A 1 92 ? 15.008 2.396 -6.875 1 96.62 92 ASN A O 1
ATOM 705 N N . SER A 1 93 ? 16.469 1.732 -8.453 1 98.12 93 SER A N 1
ATOM 706 C CA . SER A 1 93 ? 15.398 1.462 -9.406 1 98.12 93 SER A CA 1
ATOM 707 C C . SER A 1 93 ? 15.82 0.416 -10.43 1 98.12 93 SER A C 1
ATOM 709 O O . SER A 1 93 ? 17 0.291 -10.742 1 98.12 93 SER A O 1
ATOM 711 N N . TYR A 1 94 ? 14.875 -0.312 -10.805 1 98.25 94 TYR A N 1
ATOM 712 C CA . TYR A 1 94 ? 15.062 -1.188 -11.961 1 98.25 94 TYR A CA 1
ATOM 713 C C . TYR A 1 94 ? 13.773 -1.302 -12.766 1 98.25 94 TYR A C 1
ATOM 715 O O . TYR A 1 94 ? 12.703 -0.913 -12.297 1 98.25 94 TYR A O 1
ATOM 723 N N . GLY A 1 95 ? 13.898 -1.799 -13.992 1 98.31 95 GLY A N 1
ATOM 724 C CA . GLY A 1 95 ? 12.742 -1.957 -14.867 1 98.31 95 GLY A CA 1
ATOM 725 C C . GLY A 1 95 ? 13.055 -2.746 -16.125 1 98.31 95 GLY A C 1
ATOM 726 O O . GLY A 1 95 ? 14.219 -3.074 -16.391 1 98.31 95 GLY A O 1
ATOM 727 N N . SER A 1 96 ? 11.961 -3.1 -16.797 1 98.12 96 SER A N 1
ATOM 728 C CA . SER A 1 96 ? 12.133 -3.867 -18.016 1 98.12 96 SER A CA 1
ATOM 729 C C . SER A 1 96 ? 10.984 -3.625 -18.984 1 98.12 96 SER A C 1
ATOM 731 O O . SER A 1 96 ? 9.859 -3.322 -18.578 1 98.12 96 SER A O 1
ATOM 733 N N . ALA A 1 97 ? 11.25 -3.68 -20.25 1 98.12 97 ALA A N 1
ATOM 734 C CA . ALA A 1 97 ? 10.305 -3.711 -21.359 1 98.12 97 ALA A CA 1
ATOM 735 C C . ALA A 1 97 ? 10.594 -4.879 -22.297 1 98.12 97 ALA A C 1
ATOM 737 O O . ALA A 1 97 ? 11.758 -5.219 -22.531 1 98.12 97 ALA A O 1
ATOM 738 N N . VAL A 1 98 ? 9.477 -5.441 -22.891 1 98.06 98 VAL A N 1
ATOM 739 C CA . VAL A 1 98 ? 9.703 -6.652 -23.672 1 98.06 98 VAL A CA 1
ATOM 740 C C . VAL A 1 98 ? 8.844 -6.625 -24.922 1 98.06 98 VAL A C 1
ATOM 742 O O . VAL A 1 98 ? 7.828 -5.926 -24.969 1 98.06 98 VAL A O 1
ATOM 745 N N . TYR A 1 99 ? 9.289 -7.289 -25.906 1 97.94 99 TYR A N 1
ATOM 746 C CA . TYR A 1 99 ? 8.562 -7.715 -27.094 1 97.94 99 TYR A CA 1
ATOM 747 C C . TYR A 1 99 ? 8.492 -9.234 -27.172 1 97.94 99 TYR A C 1
ATOM 749 O O . TYR A 1 99 ? 9.516 -9.914 -27.047 1 97.94 99 TYR A O 1
ATOM 757 N N . THR A 1 100 ? 7.305 -9.742 -27.359 1 96.94 100 THR A N 1
ATOM 758 C CA . THR A 1 100 ? 7.145 -11.188 -27.5 1 96.94 100 THR A CA 1
ATOM 759 C C . THR A 1 100 ? 6.375 -11.523 -28.766 1 96.94 100 THR A C 1
ATOM 761 O O . THR A 1 100 ? 5.484 -10.773 -29.172 1 96.94 100 THR A O 1
ATOM 764 N N . SER A 1 101 ? 6.742 -12.547 -29.344 1 96.56 101 SER A N 1
ATOM 765 C CA . SER A 1 101 ? 6.02 -13.203 -30.422 1 96.56 101 SER A CA 1
ATOM 766 C C . SER A 1 101 ? 5.793 -14.688 -30.125 1 96.56 101 SER A C 1
ATOM 768 O O . SER A 1 101 ? 6.703 -15.5 -30.266 1 96.56 101 SER A O 1
ATOM 770 N N . ASP A 1 102 ? 4.543 -14.938 -29.766 1 92.88 102 ASP A N 1
ATOM 771 C CA . ASP A 1 102 ? 4.203 -16.281 -29.281 1 92.88 102 ASP A CA 1
ATOM 772 C C . ASP A 1 102 ? 3.104 -16.906 -30.141 1 92.88 102 ASP A C 1
ATOM 774 O O . ASP A 1 102 ? 2.293 -16.188 -30.734 1 92.88 102 ASP A O 1
ATOM 778 N N . GLU A 1 103 ? 3.16 -18.219 -30.234 1 90.56 103 GLU A N 1
ATOM 779 C CA . GLU A 1 103 ? 1.993 -18.953 -30.703 1 90.56 103 GLU A CA 1
ATOM 780 C C . GLU A 1 103 ? 1.071 -19.328 -29.562 1 90.56 103 GLU A C 1
ATOM 782 O O . GLU A 1 103 ? 1.535 -19.781 -28.516 1 90.56 103 GLU A O 1
ATOM 787 N N . TYR A 1 104 ? -0.191 -18.984 -29.75 1 82.94 104 TYR A N 1
ATOM 788 C CA . TYR A 1 104 ? -1.138 -19.25 -28.672 1 82.94 104 TYR A CA 1
ATOM 789 C C . TYR A 1 104 ? -2.391 -19.938 -29.203 1 82.94 104 TYR A C 1
ATOM 791 O O . TYR A 1 104 ? -2.611 -20 -30.406 1 82.94 104 TYR A O 1
ATOM 799 N N . PHE A 1 105 ? -3.141 -20.5 -28.25 1 81.94 105 PHE A N 1
ATOM 800 C CA . PHE A 1 105 ? -4.41 -21.141 -28.547 1 81.94 105 PHE A CA 1
ATOM 801 C C . PHE A 1 105 ? -5.578 -20.297 -28.047 1 81.94 105 PHE A C 1
ATOM 803 O O . PHE A 1 105 ? -5.547 -19.781 -26.938 1 81.94 105 PHE A O 1
ATOM 810 N N . ASP A 1 106 ? -6.574 -20.219 -28.734 1 74.88 106 ASP A N 1
ATOM 811 C CA . ASP A 1 106 ? -7.695 -19.328 -28.422 1 74.88 106 ASP A CA 1
ATOM 812 C C . ASP A 1 106 ? -8.492 -19.859 -27.234 1 74.88 106 ASP A C 1
ATOM 814 O O . ASP A 1 106 ? -9.062 -19.094 -26.469 1 74.88 106 ASP A O 1
ATOM 818 N N . ASN A 1 107 ? -8.648 -21.109 -27.172 1 75.69 107 ASN A N 1
ATOM 819 C CA . ASN A 1 107 ? -9.352 -21.719 -26.047 1 75.69 107 ASN A CA 1
ATOM 820 C C . ASN A 1 107 ? -8.695 -23.031 -25.625 1 75.69 107 ASN A C 1
ATOM 822 O O . ASN A 1 107 ? -7.727 -23.469 -26.25 1 75.69 107 ASN A O 1
ATOM 826 N N . VAL A 1 108 ? -9.195 -23.594 -24.609 1 74.94 108 VAL A N 1
ATOM 827 C CA . VAL A 1 108 ? -8.578 -24.766 -23.984 1 74.94 108 VAL A CA 1
ATOM 828 C C . VAL A 1 108 ? -8.68 -25.953 -24.938 1 74.94 108 VAL A C 1
ATOM 830 O O . VAL A 1 108 ? -7.836 -26.859 -24.906 1 74.94 108 VAL A O 1
ATOM 833 N N . GLN A 1 109 ? -9.617 -25.906 -25.906 1 73.75 109 GLN A N 1
ATOM 834 C CA . GLN A 1 109 ? -9.883 -27.047 -26.781 1 73.75 109 GLN A CA 1
ATOM 835 C C . GLN A 1 109 ? -9.203 -26.875 -28.125 1 73.75 109 GLN A C 1
ATOM 837 O O . GLN A 1 109 ? -9.156 -27.812 -28.922 1 73.75 109 GLN A O 1
ATOM 842 N N . ASP A 1 110 ? -8.648 -25.688 -28.328 1 79.5 110 ASP A N 1
ATOM 843 C CA . ASP A 1 110 ? -8.07 -25.406 -29.641 1 79.5 110 ASP A CA 1
ATOM 844 C C . ASP A 1 110 ? -6.754 -26.156 -29.828 1 79.5 110 ASP A C 1
ATOM 846 O O . ASP A 1 110 ? -5.961 -26.281 -28.891 1 79.5 110 ASP A O 1
ATOM 850 N N . THR A 1 111 ? -6.617 -26.625 -31.078 1 80.12 111 THR A N 1
ATOM 851 C CA . THR A 1 111 ? -5.387 -27.344 -31.406 1 80.12 111 THR A CA 1
ATOM 852 C C . THR A 1 111 ? -4.633 -26.656 -32.531 1 80.12 111 THR A C 1
ATOM 854 O O . THR A 1 111 ? -3.66 -27.188 -33.062 1 80.12 111 THR A O 1
ATOM 857 N N . SER A 1 112 ? -5.152 -25.609 -33 1 83.88 112 SER A N 1
ATOM 858 C CA . SER A 1 112 ? -4.457 -24.797 -34 1 83.88 112 SER A CA 1
ATOM 859 C C . SER A 1 112 ? -3.953 -23.5 -33.406 1 83.88 112 SER A C 1
ATOM 861 O O . SER A 1 112 ? -4.738 -22.688 -32.906 1 83.88 112 SER A O 1
ATOM 863 N N . ALA A 1 113 ? -2.676 -23.328 -33.5 1 87.75 113 ALA A N 1
ATOM 864 C CA . ALA A 1 113 ? -2.061 -22.172 -32.844 1 87.75 113 ALA A CA 1
ATOM 865 C C . ALA A 1 113 ? -2.096 -20.953 -33.781 1 87.75 113 ALA A C 1
ATOM 867 O O . ALA A 1 113 ? -2.053 -21.109 -35 1 87.75 113 ALA A O 1
ATOM 868 N N . GLU A 1 114 ? -2.252 -19.828 -33.219 1 88.75 114 GLU A N 1
ATOM 869 C CA . GLU A 1 114 ? -2.094 -18.547 -33.906 1 88.75 114 GLU A CA 1
ATOM 870 C C . GLU A 1 114 ? -0.958 -17.734 -33.281 1 88.75 114 GLU A C 1
ATOM 872 O O . GLU A 1 114 ? -0.694 -17.844 -32.094 1 88.75 114 GLU A O 1
ATOM 877 N N . ARG A 1 115 ? -0.32 -17.016 -34.125 1 92.44 115 ARG A N 1
ATOM 878 C CA . ARG A 1 115 ? 0.801 -16.219 -33.625 1 92.44 115 ARG A CA 1
ATOM 879 C C . ARG A 1 115 ? 0.352 -14.805 -33.25 1 92.44 115 ARG A C 1
ATOM 881 O O . ARG A 1 115 ? -0.439 -14.195 -33.969 1 92.44 115 ARG A O 1
ATOM 888 N N . ARG A 1 116 ? 0.861 -14.375 -32.188 1 91.81 116 ARG A N 1
ATOM 889 C CA . ARG A 1 116 ? 0.587 -13.023 -31.734 1 91.81 116 ARG A CA 1
ATOM 890 C C . ARG A 1 116 ? 1.853 -12.359 -31.203 1 91.81 116 ARG A C 1
ATOM 892 O O . ARG A 1 116 ? 2.604 -12.961 -30.438 1 91.81 116 ARG A O 1
ATOM 899 N N . SER A 1 117 ? 2.016 -11.117 -31.609 1 94.5 117 SER A N 1
ATOM 900 C CA . SER A 1 117 ? 3.107 -10.297 -31.078 1 94.5 117 SER A CA 1
ATOM 901 C C . SER A 1 117 ? 2.59 -9.234 -30.125 1 94.5 117 SER A C 1
ATOM 903 O O . SER A 1 117 ? 1.521 -8.656 -30.344 1 94.5 117 SER A O 1
ATOM 905 N N . ARG A 1 118 ? 3.391 -9.039 -29.047 1 94.12 118 ARG A N 1
ATOM 906 C CA . ARG A 1 118 ? 3.004 -8.078 -28 1 94.12 118 ARG A CA 1
ATOM 907 C C . ARG A 1 118 ? 4.219 -7.32 -27.484 1 94.12 118 ARG A C 1
ATOM 909 O O . ARG A 1 118 ? 5.336 -7.84 -27.5 1 94.12 118 ARG A O 1
ATOM 916 N N . THR A 1 119 ? 3.975 -6.062 -27.078 1 95.12 119 THR A N 1
ATOM 917 C CA . THR A 1 119 ? 4.945 -5.301 -26.297 1 95.12 119 THR A CA 1
ATOM 918 C C . THR A 1 119 ? 4.391 -4.965 -24.922 1 95.12 119 THR A C 1
ATOM 920 O O . THR A 1 119 ? 3.176 -4.891 -24.734 1 95.12 119 THR A O 1
ATOM 923 N N . ASP A 1 120 ? 5.348 -4.891 -23.984 1 95.44 120 ASP A N 1
ATOM 924 C CA . ASP A 1 120 ? 4.93 -4.672 -22.594 1 95.44 120 ASP A CA 1
ATOM 925 C C . ASP A 1 120 ? 6.008 -3.93 -21.812 1 95.44 120 ASP A C 1
ATOM 927 O O . ASP A 1 120 ? 7.172 -4.336 -21.812 1 95.44 120 ASP A O 1
ATOM 931 N N . LEU A 1 121 ? 5.578 -2.771 -21.234 1 95 121 LEU A N 1
ATOM 932 C CA . LEU A 1 121 ? 6.383 -2.256 -20.125 1 95 121 LEU A CA 1
ATOM 933 C C . LEU A 1 121 ? 6.156 -3.072 -18.859 1 95 121 LEU A C 1
ATOM 935 O O . LEU A 1 121 ? 5.309 -2.727 -18.031 1 95 121 LEU A O 1
ATOM 939 N N . GLU A 1 122 ? 6.895 -4.051 -18.703 1 95.25 122 GLU A N 1
ATOM 940 C CA . GLU A 1 122 ? 6.602 -5.039 -17.672 1 95.25 122 GLU A CA 1
ATOM 941 C C . GLU A 1 122 ? 6.504 -4.387 -16.297 1 95.25 122 GLU A C 1
ATOM 943 O O . GLU A 1 122 ? 5.508 -4.562 -15.594 1 95.25 122 GLU A O 1
ATOM 948 N N . ARG A 1 123 ? 7.664 -3.611 -16.031 1 96.81 123 ARG A N 1
ATOM 949 C CA . ARG A 1 123 ? 7.629 -3.02 -14.695 1 96.81 123 ARG A CA 1
ATOM 950 C C . ARG A 1 123 ? 8.688 -1.927 -14.555 1 96.81 123 ARG A C 1
ATOM 952 O O . ARG A 1 123 ? 9.734 -1.986 -15.195 1 96.81 123 ARG A O 1
ATOM 959 N N . ILE A 1 124 ? 8.383 -0.98 -13.781 1 97.19 124 ILE A N 1
ATOM 960 C CA . ILE A 1 124 ? 9.289 -0.007 -13.18 1 97.19 124 ILE A CA 1
ATOM 961 C C . ILE A 1 124 ? 9.188 -0.082 -11.656 1 97.19 124 ILE A C 1
ATOM 963 O O . ILE A 1 124 ? 8.102 0.05 -11.094 1 97.19 124 ILE A O 1
ATOM 967 N N . VAL A 1 125 ? 10.352 -0.367 -11.047 1 97.81 125 VAL A N 1
ATOM 968 C CA . VAL A 1 125 ? 10.359 -0.472 -9.594 1 97.81 125 VAL A CA 1
ATOM 969 C C . VAL A 1 125 ? 11.234 0.631 -9 1 97.81 125 VAL A C 1
ATOM 971 O O . VAL A 1 125 ? 12.359 0.847 -9.453 1 97.81 125 VAL A O 1
ATOM 974 N N . THR A 1 126 ? 10.648 1.329 -8.055 1 97.25 126 THR A N 1
ATOM 975 C CA . THR A 1 126 ? 11.391 2.305 -7.262 1 97.25 126 THR A CA 1
ATOM 976 C C . THR A 1 126 ? 11.562 1.819 -5.824 1 97.25 126 THR A C 1
ATOM 978 O O . THR A 1 126 ? 10.602 1.375 -5.199 1 97.25 126 THR A O 1
ATOM 981 N N . GLU A 1 127 ? 12.82 1.9 -5.375 1 96.69 127 GLU A N 1
ATOM 982 C CA . GLU A 1 127 ? 13.18 1.469 -4.027 1 96.69 127 GLU A CA 1
ATOM 983 C C . GLU A 1 127 ? 13.805 2.611 -3.229 1 96.69 127 GLU A C 1
ATOM 985 O O . GLU A 1 127 ? 14.805 3.191 -3.646 1 96.69 127 GLU A O 1
ATOM 990 N N . PHE A 1 128 ? 13.195 2.924 -2.08 1 95.88 128 PHE A N 1
ATOM 991 C CA . PHE A 1 128 ? 13.852 3.879 -1.193 1 95.88 128 PHE A CA 1
ATOM 992 C C . PHE A 1 128 ? 14 3.305 0.21 1 95.88 128 PHE A C 1
ATOM 994 O O . PHE A 1 128 ? 13.156 2.527 0.659 1 95.88 128 PHE A O 1
ATOM 1001 N N . GLY A 1 129 ? 15.109 3.615 0.822 1 94.94 129 GLY A N 1
ATOM 1002 C CA . GLY A 1 129 ? 15.414 3.182 2.176 1 94.94 129 GLY A CA 1
ATOM 1003 C C . GLY A 1 129 ? 16.047 4.273 3.025 1 94.94 129 GLY A C 1
ATOM 1004 O O . GLY A 1 129 ? 16.578 5.246 2.496 1 94.94 129 GLY A O 1
ATOM 1005 N N . TYR A 1 130 ? 15.898 4.113 4.352 1 95.06 130 TYR A N 1
ATOM 1006 C CA . TYR A 1 130 ? 16.484 5.043 5.309 1 95.06 130 TYR A CA 1
ATOM 1007 C C . TYR A 1 130 ? 17.062 4.301 6.512 1 95.06 130 TYR A C 1
ATOM 1009 O O . TYR A 1 130 ? 16.391 3.457 7.105 1 95.06 130 TYR A O 1
ATOM 1017 N N . GLN A 1 131 ? 18.281 4.613 6.77 1 94.94 131 GLN A N 1
ATOM 1018 C CA . GLN A 1 131 ? 18.953 4.098 7.961 1 94.94 131 GLN A CA 1
ATOM 1019 C C . GLN A 1 131 ? 18.734 5.027 9.148 1 94.94 131 GLN A C 1
ATOM 1021 O O . GLN A 1 131 ? 19.5 5.977 9.344 1 94.94 131 GLN A O 1
ATOM 1026 N N . PHE A 1 132 ? 17.844 4.664 10.023 1 94.5 132 PHE A N 1
ATOM 1027 C CA . PHE A 1 132 ? 17.531 5.516 11.164 1 94.5 132 PHE A CA 1
ATOM 1028 C C . PHE A 1 132 ? 18.719 5.586 12.125 1 94.5 132 PHE A C 1
ATOM 1030 O O . PHE A 1 132 ? 19.047 6.664 12.625 1 94.5 132 PHE A O 1
ATOM 1037 N N . THR A 1 133 ? 19.188 4.391 12.484 1 94.56 133 THR A N 1
ATOM 1038 C CA . THR A 1 133 ? 20.359 4.188 13.336 1 94.56 133 THR A CA 1
ATOM 1039 C C . THR A 1 133 ? 21.25 3.08 12.773 1 94.56 133 THR A C 1
ATOM 1041 O O . THR A 1 133 ? 20.969 2.553 11.688 1 94.56 133 THR A O 1
ATOM 1044 N N . ASP A 1 134 ? 22.234 2.748 13.492 1 93.81 134 ASP A N 1
ATOM 1045 C CA . ASP A 1 134 ? 23.109 1.669 13.047 1 93.81 134 ASP A CA 1
ATOM 1046 C C . ASP A 1 134 ? 22.359 0.34 12.992 1 93.81 134 ASP A C 1
ATOM 1048 O O . ASP A 1 134 ? 22.734 -0.556 12.227 1 93.81 134 ASP A O 1
ATOM 1052 N N . ASP A 1 135 ? 21.25 0.273 13.758 1 96.75 135 ASP A N 1
ATOM 1053 C CA . ASP A 1 135 ? 20.594 -1.027 13.883 1 96.75 135 ASP A CA 1
ATOM 1054 C C . ASP A 1 135 ? 19.219 -1.016 13.234 1 96.75 135 ASP A C 1
ATOM 1056 O O . ASP A 1 135 ? 18.656 -2.072 12.93 1 96.75 135 ASP A O 1
ATOM 1060 N N . TRP A 1 136 ? 18.625 0.211 13.102 1 97 136 TRP A N 1
ATOM 1061 C CA . TRP A 1 136 ? 17.25 0.307 12.617 1 97 136 TRP A CA 1
ATOM 1062 C C . TRP A 1 136 ? 17.203 0.927 11.219 1 97 136 TRP A C 1
ATOM 1064 O O . TRP A 1 136 ? 17.875 1.933 10.961 1 97 136 TRP A O 1
ATOM 1074 N N . SER A 1 137 ? 16.453 0.293 10.352 1 97.06 137 SER A N 1
ATOM 1075 C CA . SER A 1 137 ? 16.281 0.829 9.008 1 97.06 137 SER A CA 1
ATOM 1076 C C . SER A 1 137 ? 14.922 0.472 8.43 1 97.06 137 SER A C 1
ATOM 1078 O O . SER A 1 137 ? 14.188 -0.338 9.008 1 97.06 137 SER A O 1
ATOM 1080 N N . MET A 1 138 ? 14.57 1.135 7.375 1 96.75 138 MET A N 1
ATOM 1081 C CA . MET A 1 138 ? 13.375 0.797 6.613 1 96.75 138 MET A CA 1
ATOM 1082 C C . MET A 1 138 ? 13.664 0.779 5.117 1 96.75 138 MET A C 1
ATOM 1084 O O . MET A 1 138 ? 14.633 1.389 4.664 1 96.75 138 MET A O 1
ATOM 1088 N N . GLU A 1 139 ? 12.875 0.017 4.402 1 97.06 139 GLU A N 1
ATOM 1089 C CA . GLU A 1 139 ? 12.953 -0.075 2.949 1 97.06 139 GLU A CA 1
ATOM 1090 C C . GLU A 1 139 ? 11.57 -0.262 2.332 1 97.06 139 GLU A C 1
ATOM 1092 O O . GLU A 1 139 ? 10.75 -1.027 2.848 1 97.06 139 GLU A O 1
ATOM 1097 N N . VAL A 1 140 ? 11.32 0.468 1.265 1 97.75 140 VAL A N 1
ATOM 1098 C CA . VAL A 1 140 ? 10.055 0.375 0.54 1 97.75 140 VAL A CA 1
ATOM 1099 C C . VAL A 1 140 ? 10.328 0.192 -0.951 1 97.75 140 VAL A C 1
ATOM 1101 O O . VAL A 1 140 ? 11.227 0.828 -1.508 1 97.75 140 VAL A O 1
ATOM 1104 N N . GLU A 1 141 ? 9.602 -0.708 -1.554 1 97.62 141 GLU A N 1
ATOM 1105 C CA . GLU A 1 141 ? 9.625 -0.907 -3 1 97.62 141 GLU A CA 1
ATOM 1106 C C . GLU A 1 141 ? 8.234 -0.724 -3.602 1 97.62 141 GLU A C 1
ATOM 1108 O O . GLU A 1 141 ? 7.277 -1.384 -3.186 1 97.62 141 GLU A O 1
ATOM 1113 N N . ILE A 1 142 ? 8.141 0.116 -4.547 1 97.31 142 ILE A N 1
ATOM 1114 C CA . ILE A 1 142 ? 6.906 0.348 -5.285 1 97.31 142 ILE A CA 1
ATOM 1115 C C . ILE A 1 142 ? 7.074 -0.122 -6.73 1 97.31 142 ILE A C 1
ATOM 1117 O O . ILE A 1 142 ? 8.023 0.266 -7.41 1 97.31 142 ILE A O 1
ATOM 1121 N N . GLU A 1 143 ? 6.133 -0.85 -7.176 1 96.62 143 GLU A N 1
ATOM 1122 C CA . GLU A 1 143 ? 6.188 -1.395 -8.531 1 96.62 143 GLU A CA 1
ATOM 1123 C C . GLU A 1 143 ? 5.062 -0.833 -9.398 1 96.62 143 GLU A C 1
ATOM 1125 O O . GLU A 1 143 ? 3.891 -0.894 -9.023 1 96.62 143 GLU A O 1
ATOM 1130 N N . TYR A 1 144 ? 5.441 -0.283 -10.555 1 96.25 144 TYR A N 1
ATOM 1131 C CA . TYR A 1 144 ? 4.531 0.101 -11.625 1 96.25 144 TYR A CA 1
ATOM 1132 C C . TYR A 1 144 ? 4.535 -0.937 -12.742 1 96.25 144 TYR A C 1
ATOM 1134 O O . TYR A 1 144 ? 5.52 -1.075 -13.469 1 96.25 144 TYR A O 1
ATOM 1142 N N . GLU A 1 145 ? 3.41 -1.595 -12.867 1 94.31 145 GLU A N 1
ATOM 1143 C CA . GLU A 1 145 ? 3.377 -2.693 -13.828 1 94.31 145 GLU A CA 1
ATOM 1144 C C . GLU A 1 145 ? 2.49 -2.355 -15.023 1 94.31 145 GLU A C 1
ATOM 1146 O O . GLU A 1 145 ? 1.455 -1.702 -14.875 1 94.31 145 GLU A O 1
ATOM 1151 N N . HIS A 1 146 ? 2.951 -2.85 -16.219 1 94.19 146 HIS A N 1
ATOM 1152 C CA . HIS A 1 146 ? 2.24 -2.771 -17.484 1 94.19 146 HIS A CA 1
ATOM 1153 C C . HIS A 1 146 ? 1.82 -1.339 -17.797 1 94.19 146 HIS A C 1
ATOM 1155 O O . HIS A 1 146 ? 0.708 -1.103 -18.281 1 94.19 146 HIS A O 1
ATOM 1161 N N . GLY A 1 147 ? 2.576 -0.435 -17.359 1 89.19 147 GLY A N 1
ATOM 1162 C CA . GLY A 1 147 ? 2.367 0.96 -17.703 1 89.19 147 GLY A CA 1
ATOM 1163 C C . GLY A 1 147 ? 1.534 1.712 -16.688 1 89.19 147 GLY A C 1
ATOM 1164 O O . GLY A 1 147 ? 1.23 2.893 -16.875 1 89.19 147 GLY A O 1
ATOM 1165 N N . GLY A 1 148 ? 1.1 1.047 -15.656 1 90.31 148 GLY A N 1
ATOM 1166 C CA . GLY A 1 148 ? 0.321 1.706 -14.617 1 90.31 148 GLY A CA 1
ATOM 1167 C C . GLY A 1 148 ? -1.141 1.301 -14.625 1 90.31 148 GLY A C 1
ATOM 1168 O O . GLY A 1 148 ? -1.514 0.308 -15.25 1 90.31 148 GLY A O 1
ATOM 1169 N N . THR A 1 149 ? -1.964 2.082 -13.797 1 91.06 149 THR A N 1
ATOM 1170 C CA . THR A 1 149 ? -3.363 1.703 -13.641 1 91.06 149 THR A CA 1
ATOM 1171 C C . THR A 1 149 ? -4.242 2.941 -13.477 1 91.06 149 THR A C 1
ATOM 1173 O O . THR A 1 149 ? -3.768 3.99 -13.039 1 91.06 149 THR A O 1
ATOM 1176 N N . GLY A 1 150 ? -5.539 2.754 -13.914 1 87.56 150 GLY A N 1
ATOM 1177 C CA . GLY A 1 150 ? -6.535 3.803 -13.75 1 87.56 150 GLY A CA 1
ATOM 1178 C C . GLY A 1 150 ? -7.949 3.328 -14.016 1 87.56 150 GLY A C 1
ATOM 1179 O O . GLY A 1 150 ? -8.195 2.586 -14.977 1 87.56 150 GLY A O 1
ATOM 1180 N N . THR A 1 151 ? -8.805 3.623 -13.094 1 85.44 151 THR A N 1
ATOM 1181 C CA . THR A 1 151 ? -10.234 3.398 -13.273 1 85.44 151 THR A CA 1
ATOM 1182 C C . THR A 1 151 ? -11.031 4.645 -12.891 1 85.44 151 THR A C 1
ATOM 1184 O O . THR A 1 151 ? -10.578 5.457 -12.086 1 85.44 151 THR A O 1
ATOM 1187 N N . SER A 1 152 ? -12.117 4.895 -13.602 1 77.25 152 SER A N 1
ATOM 1188 C CA . SER A 1 152 ? -12.969 6.035 -13.289 1 77.25 152 SER A CA 1
ATOM 1189 C C . SER A 1 152 ? -14.445 5.648 -13.352 1 77.25 152 SER A C 1
ATOM 1191 O O . SER A 1 152 ? -14.828 4.723 -14.07 1 77.25 152 SER A O 1
ATOM 1193 N N . LEU A 1 153 ? -15.164 6.352 -12.477 1 79.88 153 LEU A N 1
ATOM 1194 C CA . LEU A 1 153 ? -16.609 6.355 -12.625 1 79.88 153 LEU A CA 1
ATOM 1195 C C . LEU A 1 153 ? -17.062 7.516 -13.508 1 79.88 153 LEU A C 1
ATOM 1197 O O . LEU A 1 153 ? -16.547 8.625 -13.391 1 79.88 153 LEU A O 1
ATOM 1201 N N . GLU A 1 154 ? -17.859 7.203 -14.5 1 75.88 154 GLU A N 1
ATOM 1202 C CA . GLU A 1 154 ? -18.391 8.234 -15.383 1 75.88 154 GLU A CA 1
ATOM 1203 C C . GLU A 1 154 ? -19.906 8.25 -15.367 1 75.88 154 GLU A C 1
ATOM 1205 O O . GLU A 1 154 ? -20.547 7.199 -15.203 1 75.88 154 GLU A O 1
ATOM 1210 N N . TYR A 1 155 ? -20.375 9.391 -15.305 1 75.31 155 TYR A N 1
ATOM 1211 C CA . TYR A 1 155 ? -21.812 9.547 -15.531 1 75.31 155 TYR A CA 1
ATOM 1212 C C . TYR A 1 155 ? -22.109 9.836 -17 1 75.31 155 TYR A C 1
ATOM 1214 O O . TYR A 1 155 ? -21.641 10.844 -17.547 1 75.31 155 TYR A O 1
ATOM 1222 N N . ASP A 1 156 ? -22.719 8.891 -17.609 1 68.88 156 ASP A N 1
ATOM 1223 C CA . ASP A 1 156 ? -23.125 9.07 -19 1 68.88 156 ASP A CA 1
ATOM 1224 C C . ASP A 1 156 ? -24.562 9.562 -19.094 1 68.88 156 ASP A C 1
ATOM 1226 O O . ASP A 1 156 ? -25.5 8.766 -18.984 1 68.88 156 ASP A O 1
ATOM 1230 N N . GLY A 1 157 ? -24.672 10.805 -19.234 1 62.19 157 GLY A N 1
ATOM 1231 C CA . GLY A 1 157 ? -25.984 11.43 -19.344 1 62.19 157 GLY A CA 1
ATOM 1232 C C . GLY A 1 157 ? -26.688 11.117 -20.656 1 62.19 157 GLY A C 1
ATOM 1233 O O . GLY A 1 157 ? -27.891 11.383 -20.812 1 62.19 157 GLY A O 1
ATOM 1234 N N . PHE A 1 158 ? -25.859 10.664 -21.578 1 58.62 158 PHE A N 1
ATOM 1235 C CA . PHE A 1 158 ? -26.469 10.43 -22.875 1 58.62 158 PHE A CA 1
ATOM 1236 C C . PHE A 1 158 ? -27.156 9.07 -22.906 1 58.62 158 PHE A C 1
ATOM 1238 O O . PHE A 1 158 ? -27.922 8.781 -23.844 1 58.62 158 PHE A O 1
ATOM 1245 N N . ASP A 1 159 ? -26.766 8.336 -21.953 1 54.88 159 ASP A N 1
ATOM 1246 C CA . ASP A 1 159 ? -27.516 7.086 -21.875 1 54.88 159 ASP A CA 1
ATOM 1247 C C . ASP A 1 159 ? -28.906 7.316 -21.297 1 54.88 159 ASP A C 1
ATOM 1249 O O . ASP A 1 159 ? -29.141 8.281 -20.562 1 54.88 159 ASP A O 1
ATOM 1253 N N . GLU A 1 160 ? -29.891 6.738 -21.906 1 51.62 160 GLU A N 1
ATOM 1254 C CA . GLU A 1 160 ? -31.328 6.977 -21.719 1 51.62 160 GLU A CA 1
ATOM 1255 C C . GLU A 1 160 ? -31.641 7.363 -20.281 1 51.62 160 GLU A C 1
ATOM 1257 O O . GLU A 1 160 ? -32.438 8.273 -20.031 1 51.62 160 GLU A O 1
ATOM 1262 N N . PHE A 1 161 ? -31 6.664 -19.312 1 58.53 161 PHE A N 1
ATOM 1263 C CA . PHE A 1 161 ? -31.406 6.941 -17.938 1 58.53 161 PHE A CA 1
ATOM 1264 C C . PHE A 1 161 ? -30.25 7.531 -17.141 1 58.53 161 PHE A C 1
ATOM 1266 O O . PHE A 1 161 ? -30.391 7.832 -15.953 1 58.53 161 PHE A O 1
ATOM 1273 N N . GLY A 1 162 ? -29.219 8.078 -17.922 1 63.56 162 GLY A N 1
ATOM 1274 C CA . GLY A 1 162 ? -28.062 8.508 -17.172 1 63.56 162 GLY A CA 1
ATOM 1275 C C . GLY A 1 162 ? -27.547 7.445 -16.203 1 63.56 162 GLY A C 1
ATOM 1276 O O . GLY A 1 162 ? -28.266 7.004 -15.312 1 63.56 162 GLY A O 1
ATOM 1277 N N . GLU A 1 163 ? -26.453 6.738 -16.547 1 71.56 163 GLU A N 1
ATOM 1278 C CA . GLU A 1 163 ? -25.984 5.641 -15.703 1 71.56 163 GLU A CA 1
ATOM 1279 C C . GLU A 1 163 ? -24.516 5.844 -15.305 1 71.56 163 GLU A C 1
ATOM 1281 O O . GLU A 1 163 ? -23.75 6.438 -16.047 1 71.56 163 GLU A O 1
ATOM 1286 N N . PHE A 1 164 ? -24.328 5.555 -14.062 1 78.81 164 PHE A N 1
ATOM 1287 C CA . PHE A 1 164 ? -22.938 5.496 -13.594 1 78.81 164 PHE A CA 1
ATOM 1288 C C . PHE A 1 164 ? -22.266 4.219 -14.078 1 78.81 164 PHE A C 1
ATOM 1290 O O . PHE A 1 164 ? -22.828 3.129 -13.977 1 78.81 164 PHE A O 1
ATOM 1297 N N . GLU A 1 165 ? -21.172 4.379 -14.836 1 76.5 165 GLU A N 1
ATOM 1298 C CA . GLU A 1 165 ? -20.422 3.227 -15.312 1 76.5 165 GLU A CA 1
ATOM 1299 C C . GLU A 1 165 ? -18.953 3.33 -14.914 1 76.5 165 GLU A C 1
ATOM 1301 O O . GLU A 1 165 ? -18.375 4.426 -14.875 1 76.5 165 GLU A O 1
ATOM 1306 N N . SER A 1 166 ? -18.406 2.131 -14.531 1 81.62 166 SER A N 1
ATOM 1307 C CA . SER A 1 166 ? -16.969 2.072 -14.273 1 81.62 166 SER A CA 1
ATOM 1308 C C . SER A 1 166 ? -16.188 1.719 -15.539 1 81.62 166 SER A C 1
ATOM 1310 O O . SER A 1 166 ? -16.641 0.876 -16.328 1 81.62 166 SER A O 1
ATOM 1312 N N . GLU A 1 167 ? -15.109 2.516 -15.789 1 80.31 167 GLU A N 1
ATOM 1313 C CA . GLU A 1 167 ? -14.281 2.277 -16.969 1 80.31 167 GLU A CA 1
ATOM 1314 C C . GLU A 1 167 ? -12.812 2.096 -16.578 1 80.31 167 GLU A C 1
ATOM 1316 O O . GLU A 1 167 ? -12.297 2.826 -15.734 1 80.31 167 GLU A O 1
ATOM 1321 N N . VAL A 1 168 ? -12.25 1.054 -17.203 1 83.38 168 VAL A N 1
ATOM 1322 C CA . VAL A 1 168 ? -10.805 0.884 -17.078 1 83.38 168 VAL A CA 1
ATOM 1323 C C . VAL A 1 168 ? -10.102 1.772 -18.109 1 83.38 168 VAL A C 1
ATOM 1325 O O . VAL A 1 168 ? -10.25 1.582 -19.312 1 83.38 168 VAL A O 1
ATOM 1328 N N . GLU A 1 169 ? -9.266 2.676 -17.688 1 81.81 169 GLU A N 1
ATOM 1329 C CA . GLU A 1 169 ? -8.555 3.609 -18.562 1 81.81 169 GLU A CA 1
ATOM 1330 C C . GLU A 1 169 ? -7.117 3.156 -18.797 1 81.81 169 GLU A C 1
ATOM 1332 O O . GLU A 1 169 ? -6.516 3.492 -19.812 1 81.81 169 GLU A O 1
ATOM 1337 N N . ALA A 1 170 ? -6.59 2.555 -17.875 1 84.19 170 ALA A N 1
ATOM 1338 C CA . ALA A 1 170 ? -5.258 1.953 -17.953 1 84.19 170 ALA A CA 1
ATOM 1339 C C . ALA A 1 170 ? -5.223 0.604 -17.25 1 84.19 170 ALA A C 1
ATOM 1341 O O . ALA A 1 170 ? -5.523 0.517 -16.047 1 84.19 170 ALA A O 1
ATOM 1342 N N . GLY A 1 171 ? -4.855 -0.426 -18.047 1 86 171 GLY A N 1
ATOM 1343 C CA . GLY A 1 171 ? -4.758 -1.762 -17.484 1 86 171 GLY A CA 1
ATOM 1344 C C . GLY A 1 171 ? -3.379 -2.074 -16.922 1 86 171 GLY A C 1
ATOM 1345 O O . GLY A 1 171 ? -2.383 -2.01 -17.641 1 86 171 GLY A O 1
ATOM 1346 N N . GLY A 1 172 ? -3.252 -2.295 -15.625 1 92.06 172 GLY A N 1
ATOM 1347 C CA . GLY A 1 172 ? -2.008 -2.559 -14.914 1 92.06 172 GLY A CA 1
ATOM 1348 C C . GLY A 1 172 ? -2.129 -2.402 -13.414 1 92.06 172 GLY A C 1
ATOM 1349 O O . GLY A 1 172 ? -3.193 -2.648 -12.844 1 92.06 172 GLY A O 1
ATOM 1350 N N . GLU A 1 173 ? -0.915 -2.174 -12.828 1 93.12 173 GLU A N 1
ATOM 1351 C CA . GLU A 1 173 ? -0.939 -2.125 -11.367 1 93.12 173 GLU A CA 1
ATOM 1352 C C . GLU A 1 173 ? 0.152 -1.205 -10.828 1 93.12 173 GLU A C 1
ATOM 1354 O O . GLU A 1 173 ? 1.189 -1.022 -11.469 1 93.12 173 GLU A O 1
ATOM 1359 N N . VAL A 1 174 ? -0.136 -0.579 -9.75 1 95 174 VAL A N 1
ATOM 1360 C CA . VAL A 1 174 ? 0.834 0.062 -8.867 1 95 174 VAL A CA 1
ATOM 1361 C C . VAL A 1 174 ? 0.746 -0.549 -7.469 1 95 174 VAL A C 1
ATOM 1363 O O . VAL A 1 174 ? -0.238 -0.34 -6.754 1 95 174 VAL A O 1
ATOM 1366 N N . VAL A 1 175 ? 1.851 -1.311 -7.07 1 94.56 175 VAL A N 1
ATOM 1367 C CA . VAL A 1 175 ? 1.75 -2.082 -5.836 1 94.56 175 VAL A CA 1
ATOM 1368 C C . VAL A 1 175 ? 3.012 -1.886 -5 1 94.56 175 VAL A C 1
ATOM 1370 O O . VAL A 1 175 ? 4.102 -1.702 -5.543 1 94.56 175 VAL A O 1
ATOM 1373 N N . VAL A 1 176 ? 2.771 -1.912 -3.682 1 95.25 176 VAL A N 1
ATOM 1374 C CA . VAL A 1 176 ? 3.896 -1.994 -2.754 1 95.25 176 VAL A CA 1
ATOM 1375 C C . VAL A 1 176 ? 4.34 -3.447 -2.605 1 95.25 176 VAL A C 1
ATOM 1377 O O . VAL A 1 176 ? 3.602 -4.273 -2.062 1 95.25 176 VAL A O 1
ATOM 1380 N N . GLU A 1 177 ? 5.516 -3.691 -3.027 1 94.56 177 GLU A N 1
ATOM 1381 C CA . GLU A 1 177 ? 6.008 -5.066 -2.986 1 94.56 177 GLU A CA 1
ATOM 1382 C C . GLU A 1 177 ? 6.816 -5.324 -1.722 1 94.56 177 GLU A C 1
ATOM 1384 O O . GLU A 1 177 ? 7.059 -6.48 -1.358 1 94.56 177 GLU A O 1
ATOM 1389 N N . LYS A 1 178 ? 7.281 -4.332 -1.218 1 96.69 178 LYS A N 1
ATOM 1390 C CA . LYS A 1 178 ? 8.055 -4.398 0.018 1 96.69 178 LYS A CA 1
ATOM 1391 C C . LYS A 1 178 ? 7.863 -3.141 0.858 1 96.69 178 LYS A C 1
ATOM 1393 O O . LYS A 1 178 ? 7.863 -2.027 0.328 1 96.69 178 LYS A O 1
ATOM 1398 N N . ALA A 1 179 ? 7.629 -3.262 2.047 1 98.06 179 ALA A N 1
ATOM 1399 C CA . ALA A 1 179 ? 7.633 -2.232 3.084 1 98.06 179 ALA A CA 1
ATOM 1400 C C . ALA A 1 179 ? 8.016 -2.822 4.438 1 98.06 179 ALA A C 1
ATOM 1402 O O . ALA A 1 179 ? 7.148 -3.223 5.219 1 98.06 179 ALA A O 1
ATOM 1403 N N . GLU A 1 180 ? 9.281 -2.73 4.695 1 97.31 180 GLU A N 1
ATOM 1404 C CA . GLU A 1 180 ? 9.727 -3.43 5.898 1 97.31 180 GLU A CA 1
ATOM 1405 C C . GLU A 1 180 ? 10.57 -2.521 6.785 1 97.31 180 GLU A C 1
ATOM 1407 O O . GLU A 1 180 ? 11.281 -1.647 6.289 1 97.31 180 GLU A O 1
ATOM 1412 N N . ILE A 1 181 ? 10.414 -2.719 8.016 1 97.81 181 ILE A N 1
ATOM 1413 C CA . ILE A 1 181 ? 11.297 -2.188 9.055 1 97.81 181 ILE A CA 1
ATOM 1414 C C . ILE A 1 181 ? 12.242 -3.285 9.539 1 97.81 181 ILE A C 1
ATOM 1416 O O . ILE A 1 181 ? 11.82 -4.426 9.742 1 97.81 181 ILE A O 1
ATOM 1420 N N . ARG A 1 182 ? 13.5 -2.875 9.742 1 97.94 182 ARG A N 1
ATOM 1421 C CA . ARG A 1 182 ? 14.492 -3.869 10.133 1 97.94 182 ARG A CA 1
ATOM 1422 C C . ARG A 1 182 ? 15.227 -3.441 11.406 1 97.94 182 ARG A C 1
ATOM 1424 O O . ARG A 1 182 ? 15.555 -2.266 11.57 1 97.94 182 ARG A O 1
ATOM 1431 N N . TYR A 1 183 ? 15.359 -4.367 12.297 1 98.19 183 TYR A N 1
ATOM 1432 C CA . TYR A 1 183 ? 16.281 -4.297 13.422 1 98.19 183 TYR A CA 1
ATOM 1433 C C . TYR A 1 183 ? 17.422 -5.293 13.258 1 98.19 183 TYR A C 1
ATOM 1435 O O . TYR A 1 183 ? 17.203 -6.508 13.305 1 98.19 183 TYR A O 1
ATOM 1443 N N . ARG A 1 184 ? 18.609 -4.809 13.039 1 98 184 ARG A N 1
ATOM 1444 C CA . ARG A 1 184 ? 19.75 -5.68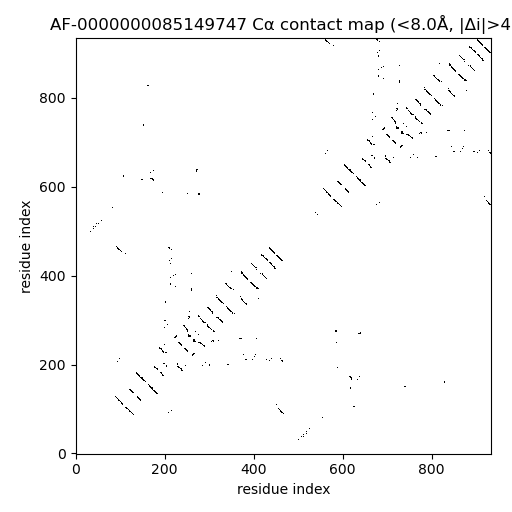 12.773 1 98 184 ARG A CA 1
ATOM 1445 C C . ARG A 1 184 ? 20.953 -5.277 13.625 1 98 184 ARG A C 1
ATOM 1447 O O . ARG A 1 184 ? 21.875 -4.633 13.133 1 98 184 ARG A O 1
ATOM 1454 N N . PRO A 1 185 ? 21.062 -5.801 14.781 1 97.69 185 PRO A N 1
ATOM 1455 C CA . PRO A 1 185 ? 22.172 -5.441 15.68 1 97.69 185 PRO A CA 1
ATOM 1456 C C . PRO A 1 185 ? 23.484 -6.121 15.297 1 97.69 185 PRO A C 1
ATOM 1458 O O . PRO A 1 185 ? 24.547 -5.711 15.758 1 97.69 185 PRO A O 1
ATOM 1461 N N . SER A 1 186 ? 23.359 -7.191 14.523 1 97.38 186 SER A N 1
ATOM 1462 C CA . SER A 1 186 ? 24.547 -7.895 14.062 1 97.38 186 SER A CA 1
ATOM 1463 C C . SER A 1 186 ? 24.297 -8.602 12.734 1 97.38 186 SER A C 1
ATOM 1465 O O . SER A 1 186 ? 23.141 -8.742 12.312 1 97.38 186 SER A O 1
ATOM 1467 N N . LYS A 1 187 ? 25.344 -9.039 12.141 1 96.5 187 LYS A N 1
ATOM 1468 C CA . LYS A 1 187 ? 25.219 -9.789 10.891 1 96.5 187 LYS A CA 1
ATOM 1469 C C . LYS A 1 187 ? 24.531 -11.125 11.117 1 96.5 187 LYS A C 1
ATOM 1471 O O . LYS A 1 187 ? 23.828 -11.633 10.234 1 96.5 187 LYS A O 1
ATOM 1476 N N . ALA A 1 188 ? 24.672 -11.672 12.227 1 98.19 188 ALA A N 1
ATOM 1477 C CA . ALA A 1 188 ? 24.203 -13.023 12.531 1 98.19 188 ALA A CA 1
ATOM 1478 C C . ALA A 1 188 ? 22.703 -13.016 12.852 1 98.19 188 ALA A C 1
ATOM 1480 O O . ALA A 1 188 ? 22.062 -14.07 12.828 1 98.19 188 ALA A O 1
ATOM 1481 N N . PHE A 1 189 ? 22.297 -11.797 13.133 1 98.31 189 PHE A N 1
ATOM 1482 C CA . PHE A 1 189 ? 20.906 -11.781 13.586 1 98.31 189 PHE A CA 1
ATOM 1483 C C . PHE A 1 189 ? 20.234 -10.477 13.203 1 98.31 189 PHE A C 1
ATOM 1485 O O . PHE A 1 189 ? 20.797 -9.398 13.383 1 98.31 189 PHE A O 1
ATOM 1492 N N . GLY A 1 190 ? 18.984 -10.633 12.742 1 98.38 190 GLY A N 1
ATOM 1493 C CA . GLY A 1 190 ? 18.109 -9.508 12.438 1 98.38 190 GLY A CA 1
ATOM 1494 C C . GLY A 1 190 ? 16.641 -9.8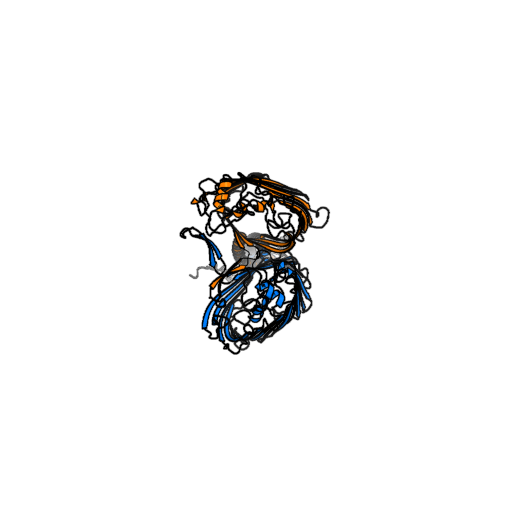67 12.461 1 98.38 190 GLY A C 1
ATOM 1495 O O . GLY A 1 190 ? 16.281 -11.047 12.359 1 98.38 190 GLY A O 1
ATOM 1496 N N . VAL A 1 191 ? 15.797 -8.852 12.695 1 98.38 191 VAL A N 1
ATOM 1497 C CA . VAL A 1 191 ? 14.344 -8.969 12.633 1 98.38 191 VAL A CA 1
ATOM 1498 C C . VAL A 1 191 ? 13.781 -8 11.594 1 98.38 191 VAL A C 1
ATOM 1500 O O . VAL A 1 191 ? 14.25 -6.867 11.484 1 98.38 191 VAL A O 1
ATOM 1503 N N . LYS A 1 192 ? 12.875 -8.484 10.812 1 97.31 192 LYS A N 1
ATOM 1504 C CA . LYS A 1 192 ? 12.172 -7.602 9.891 1 97.31 192 LYS A CA 1
ATOM 1505 C C . LYS A 1 192 ? 10.664 -7.789 10 1 97.31 192 LYS A C 1
ATOM 1507 O O . LYS A 1 192 ? 10.188 -8.891 10.281 1 97.31 192 LYS A O 1
ATOM 1512 N N . PHE A 1 193 ? 9.945 -6.793 9.828 1 95.25 193 PHE A N 1
ATOM 1513 C CA . PHE A 1 193 ? 8.492 -6.898 9.906 1 95.25 193 PHE A CA 1
ATOM 1514 C C . PHE A 1 193 ? 7.832 -5.879 8.984 1 95.25 193 PHE A C 1
ATOM 1516 O O . PHE A 1 193 ? 8.438 -4.867 8.625 1 95.25 193 PHE A O 1
ATOM 1523 N N . GLY A 1 194 ? 6.598 -6.133 8.586 1 96.25 194 GLY A N 1
ATOM 1524 C CA . GLY A 1 194 ? 5.852 -5.43 7.555 1 96.25 194 GLY A CA 1
ATOM 1525 C C . GLY A 1 194 ? 5.465 -6.316 6.391 1 96.25 194 GLY A C 1
ATOM 1526 O O . GLY A 1 194 ? 5.066 -7.469 6.582 1 96.25 194 GLY A O 1
ATOM 1527 N N . ASN A 1 195 ? 5.414 -5.684 5.242 1 97.19 195 ASN A N 1
ATOM 1528 C CA . ASN A 1 195 ? 5.305 -6.457 4.012 1 97.19 195 ASN A CA 1
ATOM 1529 C C . ASN A 1 195 ? 6.668 -6.941 3.529 1 97.19 195 ASN A C 1
ATOM 1531 O O . ASN A 1 195 ? 7.496 -6.141 3.086 1 97.19 195 ASN A O 1
ATOM 1535 N N . ILE A 1 196 ? 6.871 -8.211 3.611 1 97.25 196 ILE A N 1
ATOM 1536 C CA . ILE A 1 196 ? 8.211 -8.742 3.377 1 97.25 196 ILE A CA 1
ATOM 1537 C C . ILE A 1 196 ? 8.156 -9.812 2.295 1 97.25 196 ILE A C 1
ATOM 1539 O O . ILE A 1 196 ? 7.117 -10.445 2.092 1 97.25 196 ILE A O 1
ATOM 1543 N N . HIS A 1 197 ? 9.305 -10.039 1.624 1 97.44 197 HIS A N 1
ATOM 1544 C CA . HIS A 1 197 ? 9.43 -11.102 0.637 1 97.44 197 HIS A CA 1
ATOM 1545 C C . HIS A 1 197 ? 9.555 -12.469 1.312 1 97.44 197 HIS A C 1
ATOM 1547 O O . HIS A 1 197 ? 10.242 -12.602 2.326 1 97.44 197 HIS A O 1
ATOM 1553 N N . LEU A 1 198 ? 8.891 -13.453 0.737 1 97.75 198 LEU A N 1
ATOM 1554 C CA . LEU A 1 198 ? 9.047 -14.82 1.216 1 97.75 198 LEU A CA 1
ATOM 1555 C C . LEU A 1 198 ? 10.227 -15.508 0.529 1 97.75 198 LEU A C 1
ATOM 1557 O O . LEU A 1 198 ? 10.359 -15.438 -0.694 1 97.75 198 LEU A O 1
ATOM 1561 N N . PRO A 1 199 ? 11.031 -16.156 1.297 1 97.19 199 PRO A N 1
ATOM 1562 C CA . PRO A 1 199 ? 12.242 -16.781 0.749 1 97.19 199 PRO A CA 1
ATOM 1563 C C . PRO A 1 199 ? 12 -18.203 0.241 1 97.19 199 PRO A C 1
ATOM 1565 O O . PRO A 1 199 ? 12.781 -19.109 0.547 1 97.19 199 PRO A O 1
ATOM 1568 N N . ILE A 1 200 ? 11.016 -18.406 -0.624 1 98.19 200 ILE A N 1
ATOM 1569 C CA . ILE A 1 200 ? 10.672 -19.75 -1.058 1 98.19 200 ILE A CA 1
ATOM 1570 C C . ILE A 1 200 ? 11.211 -20 -2.467 1 98.19 200 ILE A C 1
ATOM 1572 O O . ILE A 1 200 ? 11.992 -20.922 -2.686 1 98.19 200 ILE A O 1
ATOM 1576 N N . GLY A 1 201 ? 10.805 -19.172 -3.379 1 96.81 201 GLY A N 1
ATOM 1577 C CA . GLY A 1 201 ? 11.305 -19.281 -4.738 1 96.81 201 GLY A CA 1
ATOM 1578 C C . GLY A 1 201 ? 12.516 -18.406 -5 1 96.81 201 GLY A C 1
ATOM 1579 O O . GLY A 1 201 ? 12.688 -17.375 -4.367 1 96.81 201 GLY A O 1
ATOM 1580 N N . LEU A 1 202 ? 13.289 -18.719 -5.996 1 96.56 202 LEU A N 1
ATOM 1581 C CA . LEU A 1 202 ? 14.461 -17.922 -6.344 1 96.56 202 LEU A CA 1
ATOM 1582 C C . LEU A 1 202 ? 14.055 -16.562 -6.906 1 96.56 202 LEU A C 1
ATOM 1584 O O . LEU A 1 202 ? 14.828 -15.609 -6.863 1 96.56 202 LEU A O 1
ATOM 1588 N N . SER A 1 203 ? 12.867 -16.5 -7.438 1 94.31 203 SER A N 1
ATOM 1589 C CA . SER A 1 203 ? 12.406 -15.242 -8.008 1 94.31 203 SER A CA 1
ATOM 1590 C C . SER A 1 203 ? 12.312 -14.156 -6.941 1 94.31 203 SER A C 1
ATOM 1592 O O . SER A 1 203 ? 12.375 -12.969 -7.25 1 94.31 203 SER A O 1
ATOM 1594 N N . SER A 1 204 ? 12.109 -14.523 -5.719 1 93.81 204 SER A N 1
ATOM 1595 C CA . SER A 1 204 ? 12.039 -13.531 -4.652 1 93.81 204 SER A CA 1
ATOM 1596 C C . SER A 1 204 ? 13.406 -12.914 -4.379 1 93.81 204 SER A C 1
ATOM 1598 O O . SER A 1 204 ? 13.5 -11.789 -3.881 1 93.81 204 SER A O 1
ATOM 1600 N N . MET A 1 205 ? 14.406 -13.641 -4.805 1 93.69 205 MET A N 1
ATOM 1601 C CA . MET A 1 205 ? 15.766 -13.18 -4.535 1 93.69 205 MET A CA 1
ATOM 1602 C C . MET A 1 205 ? 16.422 -12.625 -5.801 1 93.69 205 MET A C 1
ATOM 1604 O O . MET A 1 205 ? 17.25 -11.719 -5.734 1 93.69 205 MET A O 1
ATOM 1608 N N . LEU A 1 206 ? 16.094 -13.266 -6.867 1 96.38 206 LEU A N 1
ATOM 1609 C CA . LEU A 1 206 ? 16.688 -12.906 -8.148 1 96.38 206 LEU A CA 1
ATOM 1610 C C . LEU A 1 206 ? 15.617 -12.469 -9.141 1 96.38 206 LEU A C 1
ATOM 1612 O O . LEU A 1 206 ? 15.211 -13.242 -10.008 1 96.38 206 LEU A O 1
ATOM 1616 N N . HIS A 1 207 ? 15.211 -11.242 -9.047 1 96.12 207 HIS A N 1
ATOM 1617 C CA . HIS A 1 207 ? 14.086 -10.867 -9.891 1 96.12 207 HIS A CA 1
ATOM 1618 C C . HIS A 1 207 ? 14.383 -9.586 -10.664 1 96.12 207 HIS A C 1
ATOM 1620 O O . HIS A 1 207 ? 13.531 -9.086 -11.398 1 96.12 207 HIS A O 1
ATOM 1626 N N . LYS A 1 208 ? 15.539 -9.047 -10.539 1 96.62 208 LYS A N 1
ATOM 1627 C CA . LYS A 1 208 ? 15.906 -7.914 -11.383 1 96.62 208 LYS A CA 1
ATOM 1628 C C . LYS A 1 208 ? 16.312 -8.383 -12.781 1 96.62 208 LYS A C 1
ATOM 1630 O O . LYS A 1 208 ? 16.766 -9.516 -12.953 1 96.62 208 LYS A O 1
ATOM 1635 N N . PRO A 1 209 ? 16.266 -7.5 -13.703 1 96.75 209 PRO A N 1
ATOM 1636 C CA . PRO A 1 209 ? 16.422 -7.926 -15.094 1 96.75 209 PRO A CA 1
ATOM 1637 C C . PRO A 1 209 ? 17.797 -8.562 -15.359 1 96.75 209 PRO A C 1
ATOM 1639 O O . PRO A 1 209 ? 17.938 -9.375 -16.281 1 96.75 209 PRO A O 1
ATOM 1642 N N . ASN A 1 210 ? 18.781 -8.234 -14.648 1 95.25 210 ASN A N 1
ATOM 1643 C CA . ASN A 1 210 ? 20.109 -8.766 -14.875 1 95.25 210 ASN A CA 1
ATOM 1644 C C . ASN A 1 210 ? 20.375 -10.008 -14.023 1 95.25 210 ASN A C 1
ATOM 1646 O O . ASN A 1 210 ? 21.484 -10.547 -14.031 1 95.25 210 ASN A O 1
ATOM 1650 N N . GLN A 1 211 ? 19.359 -10.5 -13.359 1 96.44 211 GLN A N 1
ATOM 1651 C CA . GLN A 1 211 ? 19.609 -11.562 -12.383 1 96.44 211 GLN A CA 1
ATOM 1652 C C . GLN A 1 211 ? 19.062 -12.898 -12.883 1 96.44 211 GLN A C 1
ATOM 1654 O O . GLN A 1 211 ? 19.125 -13.906 -12.172 1 96.44 211 GLN A O 1
ATOM 1659 N N . TYR A 1 212 ? 18.547 -13.008 -14 1 97.44 212 TYR A N 1
ATOM 1660 C CA . TYR A 1 212 ? 18.141 -14.203 -14.719 1 97.44 212 TYR A CA 1
ATOM 1661 C C . TYR A 1 212 ? 18.438 -14.086 -16.203 1 97.44 212 TYR A C 1
ATOM 1663 O O . TYR A 1 212 ? 18.5 -12.977 -16.75 1 97.44 212 TYR A O 1
ATOM 1671 N N . LEU A 1 213 ? 18.547 -15.156 -16.875 1 98.38 213 LEU A N 1
ATOM 1672 C CA . LEU A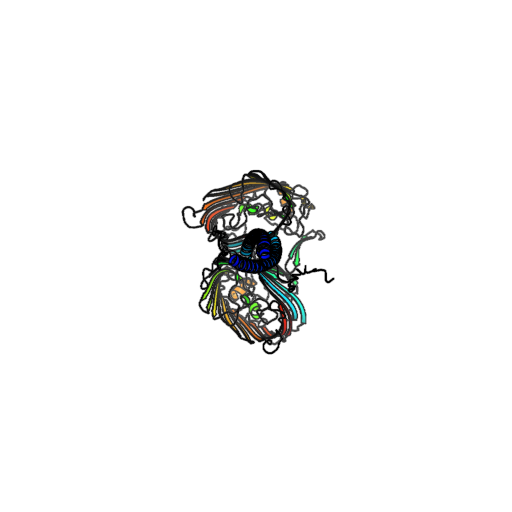 1 213 ? 19.062 -15.109 -18.234 1 98.38 213 LEU A CA 1
ATOM 1673 C C . LEU A 1 213 ? 17.938 -14.953 -19.25 1 98.38 213 LEU A C 1
ATOM 1675 O O . LEU A 1 213 ? 18.109 -14.312 -20.281 1 98.38 213 LEU A O 1
ATOM 1679 N N . THR A 1 214 ? 16.812 -15.5 -19 1 98.56 214 THR A N 1
ATOM 1680 C CA . THR A 1 214 ? 15.672 -15.422 -19.906 1 98.56 214 THR A CA 1
ATOM 1681 C C . THR A 1 214 ? 15.18 -13.984 -20.016 1 98.56 214 THR A C 1
ATOM 1683 O O . THR A 1 214 ? 15.516 -13.133 -19.188 1 98.56 214 THR A O 1
ATOM 1686 N N . VAL A 1 215 ? 14.438 -13.703 -21.047 1 98.44 215 VAL A N 1
ATOM 1687 C CA . VAL A 1 215 ? 13.938 -12.352 -21.266 1 98.44 215 VAL A CA 1
ATOM 1688 C C . VAL A 1 215 ? 12.914 -11.992 -20.188 1 98.44 215 VAL A C 1
ATOM 1690 O O . VAL A 1 215 ? 12.945 -10.891 -19.641 1 98.44 215 VAL A O 1
ATOM 1693 N N . GLN A 1 216 ? 12.023 -12.922 -19.969 1 97.25 216 GLN A N 1
ATOM 1694 C CA . GLN A 1 216 ? 11.094 -12.789 -18.859 1 97.25 216 GLN A CA 1
ATOM 1695 C C . GLN A 1 216 ? 11.445 -13.742 -17.719 1 97.25 216 GLN A C 1
ATOM 1697 O O . GLN A 1 216 ? 12.242 -14.664 -17.891 1 97.25 216 GLN A O 1
ATOM 1702 N N . ARG A 1 217 ? 10.883 -13.445 -16.531 1 96.81 217 ARG A N 1
ATOM 1703 C CA . ARG A 1 217 ? 11.102 -14.344 -15.406 1 96.81 217 ARG A CA 1
ATOM 1704 C C . ARG A 1 217 ? 10.602 -15.75 -15.727 1 96.81 217 ARG A C 1
ATOM 1706 O O . ARG A 1 217 ? 9.766 -15.93 -16.609 1 96.81 217 ARG A O 1
ATOM 1713 N N . HIS A 1 218 ? 11.125 -16.656 -14.984 1 97 218 HIS A N 1
ATOM 1714 C CA . HIS A 1 218 ? 10.844 -18.062 -15.258 1 97 218 HIS A CA 1
ATOM 1715 C C . HIS A 1 218 ? 9.359 -18.359 -15.094 1 97 218 HIS A C 1
ATOM 1717 O O . HIS A 1 218 ? 8.781 -18.109 -14.031 1 97 218 HIS A O 1
ATOM 1723 N N . LYS A 1 219 ? 8.781 -18.984 -16.031 1 96.12 219 LYS A N 1
ATOM 1724 C CA . LYS A 1 219 ? 7.352 -19.281 -16.078 1 96.12 219 LYS A CA 1
ATOM 1725 C C . LYS A 1 219 ? 6.984 -20.406 -15.109 1 96.12 219 LYS A C 1
ATOM 1727 O O . LYS A 1 219 ? 5.855 -20.453 -14.617 1 96.12 219 LYS A O 1
ATOM 1732 N N . SER A 1 220 ? 7.922 -21.297 -14.898 1 97.31 220 SER A N 1
ATOM 1733 C CA . SER A 1 220 ? 7.676 -22.469 -14.07 1 97.31 220 SER A CA 1
ATOM 1734 C C . SER A 1 220 ? 7.184 -22.078 -12.68 1 97.31 220 SER A C 1
ATOM 1736 O O . SER A 1 220 ? 6.184 -22.609 -12.195 1 97.31 220 SER A O 1
ATOM 1738 N N . GLU A 1 221 ? 7.855 -21.141 -12.07 1 97.06 221 GLU A N 1
ATOM 1739 C CA . GLU A 1 221 ? 7.473 -20.719 -10.727 1 97.06 221 GLU A CA 1
ATOM 1740 C C . GLU A 1 221 ? 6.094 -20.062 -10.727 1 97.06 221 GLU A C 1
ATOM 1742 O O . GLU A 1 221 ? 5.258 -20.359 -9.875 1 97.06 221 GLU A O 1
ATOM 1747 N N . ALA A 1 222 ? 5.852 -19.219 -11.711 1 96.06 222 ALA A N 1
ATOM 1748 C CA . ALA A 1 222 ? 4.594 -18.484 -11.812 1 96.06 222 ALA A CA 1
ATOM 1749 C C . ALA A 1 222 ? 3.422 -19.422 -12.039 1 96.06 222 ALA A C 1
ATOM 1751 O O . ALA A 1 222 ? 2.279 -19.109 -11.703 1 96.06 222 ALA A O 1
ATOM 1752 N N . ALA A 1 223 ? 3.646 -20.578 -12.578 1 96.75 223 ALA A N 1
ATOM 1753 C CA . ALA A 1 223 ? 2.6 -21.547 -12.883 1 96.75 223 ALA A CA 1
ATOM 1754 C C . ALA A 1 223 ? 2.299 -22.438 -11.68 1 96.75 223 ALA A C 1
ATOM 1756 O O . ALA A 1 223 ? 1.471 -23.344 -11.758 1 96.75 223 ALA A O 1
ATOM 1757 N N . MET A 1 224 ? 2.938 -22.141 -10.594 1 97.94 224 MET A N 1
ATOM 1758 C CA . MET A 1 224 ? 2.729 -22.984 -9.422 1 97.94 224 MET A CA 1
ATOM 1759 C C . MET A 1 224 ? 2.436 -22.141 -8.188 1 97.94 224 MET A C 1
ATOM 1761 O O . MET A 1 224 ? 1.559 -22.484 -7.391 1 97.94 224 MET A O 1
ATOM 1765 N N . MET A 1 225 ? 3.188 -21.078 -7.969 1 97.5 225 MET A N 1
ATOM 1766 C CA . MET A 1 225 ? 3.07 -20.25 -6.773 1 97.5 225 MET A CA 1
ATOM 1767 C C . MET A 1 225 ? 3.346 -18.781 -7.102 1 97.5 225 MET A C 1
ATOM 1769 O O . MET A 1 225 ? 3.842 -18.469 -8.188 1 97.5 225 MET A O 1
ATOM 1773 N N . PRO A 1 226 ? 3.045 -17.922 -6.145 1 95.94 226 PRO A N 1
ATOM 1774 C CA . PRO A 1 226 ? 3.311 -16.5 -6.43 1 95.94 226 PRO A CA 1
ATOM 1775 C C . PRO A 1 226 ? 4.793 -16.219 -6.668 1 95.94 226 PRO A C 1
ATOM 1777 O O . PRO A 1 226 ? 5.648 -16.781 -5.984 1 95.94 226 PRO A O 1
ATOM 1780 N N . THR A 1 227 ? 5.02 -15.367 -7.656 1 94.5 227 THR A N 1
ATOM 1781 C CA . THR A 1 227 ? 6.383 -14.93 -7.91 1 94.5 227 THR A CA 1
ATOM 1782 C C . THR A 1 227 ? 6.688 -13.641 -7.152 1 94.5 227 THR A C 1
ATOM 1784 O O . THR A 1 227 ? 5.777 -12.875 -6.832 1 94.5 227 THR A O 1
ATOM 1787 N N . VAL A 1 228 ? 8.023 -13.461 -6.914 1 94.88 228 VAL A N 1
ATOM 1788 C CA . VAL A 1 228 ? 8.398 -12.32 -6.082 1 94.88 228 VAL A CA 1
ATOM 1789 C C . VAL A 1 228 ? 7.406 -12.172 -4.934 1 94.88 228 VAL A C 1
ATOM 1791 O O . VAL A 1 228 ? 6.852 -11.094 -4.719 1 94.88 228 VAL A O 1
ATOM 1794 N N . TRP A 1 229 ? 7.188 -13.297 -4.285 1 96.88 229 TRP A N 1
ATOM 1795 C CA . TRP A 1 229 ? 6.125 -13.492 -3.303 1 96.88 229 TRP A CA 1
ATOM 1796 C C . TRP A 1 229 ? 6.352 -12.617 -2.076 1 96.88 229 TRP A C 1
ATOM 1798 O O . TRP A 1 229 ? 7.402 -12.688 -1.436 1 96.88 229 TRP A O 1
ATOM 1808 N N . ASN A 1 230 ? 5.387 -11.773 -1.772 1 96.44 230 ASN A N 1
ATOM 1809 C CA . ASN A 1 230 ? 5.453 -10.953 -0.571 1 96.44 230 ASN A CA 1
ATOM 1810 C C . ASN A 1 230 ? 4.172 -11.062 0.255 1 96.44 230 ASN A C 1
ATOM 1812 O O . ASN A 1 230 ? 3.082 -11.211 -0.298 1 96.44 230 ASN A O 1
ATOM 1816 N N . GLU A 1 231 ? 4.258 -10.992 1.528 1 96.5 231 GLU A N 1
ATOM 1817 C CA . GLU A 1 231 ? 3.182 -11.047 2.512 1 96.5 231 GLU A CA 1
ATOM 1818 C C . GLU A 1 231 ? 3.48 -10.141 3.705 1 96.5 231 GLU A C 1
ATOM 1820 O O . GLU A 1 231 ? 4.633 -9.766 3.936 1 96.5 231 GLU A O 1
ATOM 1825 N N . ASN A 1 232 ? 2.406 -9.797 4.414 1 96.38 232 ASN A N 1
ATOM 1826 C CA . ASN A 1 232 ? 2.596 -9.141 5.707 1 96.38 232 ASN A CA 1
ATOM 1827 C C . ASN A 1 232 ? 3.037 -10.133 6.777 1 96.38 232 ASN A C 1
ATOM 1829 O O . ASN A 1 232 ? 2.508 -11.242 6.859 1 96.38 232 ASN A O 1
ATOM 1833 N N . GLY A 1 233 ? 4.078 -9.727 7.531 1 97 233 GLY A N 1
ATOM 1834 C CA . GLY A 1 233 ? 4.523 -10.641 8.57 1 97 233 GLY A CA 1
ATOM 1835 C C . GLY A 1 233 ? 5.754 -10.148 9.312 1 97 233 GLY A C 1
ATOM 1836 O O . GLY A 1 233 ? 6.055 -8.953 9.305 1 97 233 GLY A O 1
ATOM 1837 N N . ILE A 1 234 ? 6.281 -11.031 10.094 1 97.56 234 ILE A N 1
ATOM 1838 C CA . ILE A 1 234 ? 7.5 -10.812 10.867 1 97.56 234 ILE A CA 1
ATOM 1839 C C . ILE A 1 234 ? 8.469 -11.977 10.656 1 97.56 234 ILE A C 1
ATOM 1841 O O . ILE A 1 234 ? 8.039 -13.109 10.438 1 97.56 234 ILE A O 1
ATOM 1845 N N . GLY A 1 235 ? 9.758 -11.648 10.633 1 98.06 235 GLY A N 1
ATOM 1846 C CA . GLY A 1 235 ? 10.742 -12.703 10.414 1 98.06 235 GLY A CA 1
ATOM 1847 C C . GLY A 1 235 ? 12.094 -12.391 11.016 1 98.06 235 GLY A C 1
ATOM 1848 O O . GLY A 1 235 ? 12.398 -11.234 11.305 1 98.06 235 GLY A O 1
ATOM 1849 N N . VAL A 1 236 ? 12.828 -13.43 11.227 1 98.62 236 VAL A N 1
ATOM 1850 C CA . VAL A 1 236 ? 14.227 -13.32 11.625 1 98.62 236 VAL A CA 1
ATOM 1851 C C . VAL A 1 236 ? 15.133 -13.75 10.477 1 98.62 236 VAL A C 1
ATOM 1853 O O . VAL A 1 236 ? 14.719 -14.531 9.617 1 98.62 236 VAL A O 1
ATOM 1856 N N . TYR A 1 237 ? 16.297 -13.203 10.43 1 98.31 237 TYR A N 1
ATOM 1857 C CA . TYR A 1 237 ? 17.266 -13.531 9.383 1 98.31 237 TYR A CA 1
ATOM 1858 C C . TYR A 1 237 ? 18.688 -13.258 9.844 1 98.31 237 TYR A C 1
ATOM 1860 O O . TYR A 1 237 ? 18.906 -12.578 10.852 1 98.31 237 TYR A O 1
ATOM 1868 N N . GLY A 1 238 ? 19.625 -13.859 9.141 1 98.25 238 GLY A N 1
ATOM 1869 C CA . GLY A 1 238 ? 21.016 -13.633 9.5 1 98.25 238 GLY A CA 1
ATOM 1870 C C . GLY A 1 238 ? 22 -14.422 8.648 1 98.25 238 GLY A C 1
ATOM 1871 O O . GLY A 1 238 ? 21.594 -15.164 7.758 1 98.25 238 GLY A O 1
ATOM 1872 N N . GLU A 1 239 ? 23.188 -14.109 8.891 1 97.81 239 GLU A N 1
ATOM 1873 C CA . GLU A 1 239 ? 24.328 -14.773 8.266 1 97.81 239 GLU A CA 1
ATOM 1874 C C . GLU A 1 239 ? 25.297 -15.305 9.32 1 97.81 239 GLU A C 1
ATOM 1876 O O . GLU A 1 239 ? 25.781 -14.555 10.172 1 97.81 239 GLU A O 1
ATOM 1881 N N . ILE A 1 240 ? 25.562 -16.531 9.328 1 97.56 240 ILE A N 1
ATOM 1882 C CA . ILE A 1 240 ? 26.531 -17.188 10.195 1 97.56 240 ILE A CA 1
ATOM 1883 C C . ILE A 1 240 ? 27.531 -17.984 9.359 1 97.56 240 ILE A C 1
ATOM 1885 O O . ILE A 1 240 ? 27.172 -19.016 8.766 1 97.56 240 ILE A O 1
ATOM 1889 N N . ALA A 1 241 ? 28.797 -17.484 9.336 1 95.94 241 ALA A N 1
ATOM 1890 C CA . ALA A 1 241 ? 29.797 -18.047 8.43 1 95.94 241 ALA A CA 1
ATOM 1891 C C . ALA A 1 241 ? 29.344 -17.922 6.977 1 95.94 241 ALA A C 1
ATOM 1893 O O . ALA A 1 241 ? 29.062 -16.828 6.492 1 95.94 241 ALA A O 1
ATOM 1894 N N . ASP A 1 242 ? 29.141 -19.078 6.363 1 96.06 242 ASP A N 1
ATOM 1895 C CA . ASP A 1 242 ? 28.734 -19.031 4.961 1 96.06 242 ASP A CA 1
ATOM 1896 C C . ASP A 1 242 ? 27.266 -19.391 4.805 1 96.06 242 ASP A C 1
ATOM 1898 O O . ASP A 1 242 ? 26.781 -19.578 3.686 1 96.06 242 ASP A O 1
ATOM 1902 N N . PHE A 1 243 ? 26.594 -19.422 5.898 1 98.25 243 PHE A N 1
ATOM 1903 C CA . PHE A 1 243 ? 25.172 -19.781 5.879 1 98.25 243 PHE A CA 1
ATOM 1904 C C . PHE A 1 243 ? 24.297 -18.531 6.023 1 98.25 243 PHE A C 1
ATOM 1906 O O . PHE A 1 243 ? 24.594 -17.656 6.836 1 98.25 243 PHE A O 1
ATOM 1913 N N . HIS A 1 244 ? 23.375 -18.453 5.23 1 98.25 244 HIS A N 1
ATOM 1914 C CA . HIS A 1 244 ? 22.328 -17.453 5.332 1 98.25 244 HIS A CA 1
ATOM 1915 C C . HIS A 1 244 ? 20.984 -18.078 5.688 1 98.25 244 HIS A C 1
ATOM 1917 O O . HIS A 1 244 ? 20.578 -19.078 5.082 1 98.25 244 HIS A O 1
ATOM 1923 N N . TYR A 1 245 ? 20.25 -17.547 6.66 1 98.56 245 TYR A N 1
ATOM 1924 C CA . TYR A 1 245 ? 18.984 -18.156 7.055 1 98.56 245 TYR A CA 1
ATOM 1925 C C . TYR A 1 245 ? 17.906 -17.094 7.184 1 98.56 245 TYR A C 1
ATOM 1927 O O . TYR A 1 245 ? 18.188 -15.922 7.434 1 98.56 245 TYR A O 1
ATOM 1935 N N . GLN A 1 246 ? 16.688 -17.516 7.004 1 98.44 246 GLN A N 1
ATOM 1936 C CA . GLN A 1 246 ? 15.477 -16.734 7.215 1 98.44 246 GLN A CA 1
ATOM 1937 C C . GLN A 1 246 ? 14.344 -17.609 7.754 1 98.44 246 GLN A C 1
ATOM 1939 O O . GLN A 1 246 ? 14.188 -18.75 7.336 1 98.44 246 GLN A O 1
ATOM 1944 N N . ALA A 1 247 ? 13.594 -17.094 8.672 1 98.81 247 ALA A N 1
ATOM 1945 C CA . ALA A 1 247 ? 12.367 -17.688 9.188 1 98.81 247 ALA A CA 1
ATOM 1946 C C . ALA A 1 247 ? 11.297 -16.625 9.43 1 98.81 247 ALA A C 1
ATOM 1948 O O . ALA A 1 247 ? 11.555 -15.617 10.078 1 98.81 247 ALA A O 1
ATOM 1949 N N . GLN A 1 248 ? 10.133 -16.938 8.906 1 98.62 248 GLN A N 1
ATOM 1950 C CA . GLN A 1 248 ? 9.109 -15.906 8.953 1 98.62 248 GLN A CA 1
ATOM 1951 C C . GLN A 1 248 ? 7.746 -16.5 9.297 1 98.62 248 GLN A C 1
ATOM 1953 O O . GLN A 1 248 ? 7.461 -17.656 8.969 1 98.62 248 GLN A O 1
ATOM 1958 N N . VAL A 1 249 ? 6.934 -15.727 9.984 1 98.69 249 VAL A N 1
ATOM 1959 C CA . VAL A 1 249 ? 5.496 -15.938 10.125 1 98.69 249 VAL A CA 1
ATOM 1960 C C . VAL A 1 249 ? 4.734 -14.859 9.352 1 98.69 249 VAL A C 1
ATOM 1962 O O . VAL A 1 249 ? 4.957 -13.664 9.555 1 98.69 249 VAL A O 1
ATOM 1965 N N . VAL A 1 250 ? 3.799 -15.336 8.453 1 97.81 250 VAL A N 1
ATOM 1966 C CA . VAL A 1 250 ? 3.189 -14.398 7.516 1 97.81 250 VAL A CA 1
ATOM 1967 C C . VAL A 1 250 ? 1.698 -14.695 7.383 1 97.81 250 VAL A C 1
ATOM 1969 O O . VAL A 1 250 ? 1.21 -15.695 7.906 1 97.81 250 VAL A O 1
ATOM 1972 N N . SER A 1 251 ? 0.818 -13.82 6.75 1 96 251 SER A N 1
ATOM 1973 C CA . SER A 1 251 ? -0.635 -13.883 6.621 1 96 251 SER A CA 1
ATOM 1974 C C . SER A 1 251 ? -1.076 -15.141 5.895 1 96 251 SER A C 1
ATOM 1976 O O . SER A 1 251 ? -2.203 -15.609 6.074 1 96 251 SER A O 1
ATOM 1978 N N . GLY A 1 252 ? -0.392 -15.789 5.059 1 96.06 252 GLY A N 1
ATOM 1979 C CA . GLY A 1 252 ? -0.729 -17.016 4.355 1 96.06 252 GLY A CA 1
ATOM 1980 C C . GLY A 1 252 ? -1.605 -16.781 3.139 1 96.06 252 GLY A C 1
ATOM 1981 O O . GLY A 1 252 ? -2.1 -15.68 2.922 1 96.06 252 GLY A O 1
ATOM 1982 N N . LEU A 1 253 ? -1.963 -17.922 2.418 1 97.88 253 LEU A N 1
ATOM 1983 C CA . LEU A 1 253 ? -2.717 -17.859 1.171 1 97.88 253 LEU A CA 1
ATOM 1984 C C . LEU A 1 253 ? -4.199 -18.109 1.417 1 97.88 253 LEU A C 1
ATOM 1986 O O . LEU A 1 253 ? -4.582 -18.562 2.498 1 97.88 253 LEU A O 1
ATOM 1990 N N . ASN A 1 254 ? -5.047 -17.766 0.488 1 97.12 254 ASN A N 1
ATOM 1991 C CA . ASN A 1 254 ? -6.488 -17.984 0.468 1 97.12 254 ASN A CA 1
ATOM 1992 C C . ASN A 1 254 ? -6.891 -18.969 -0.631 1 97.12 254 ASN A C 1
ATOM 1994 O O . ASN A 1 254 ? -6.789 -18.656 -1.817 1 97.12 254 ASN A O 1
ATOM 1998 N N . SER A 1 255 ? -7.488 -20.016 -0.272 1 96.88 255 SER A N 1
ATOM 1999 C CA . SER A 1 255 ? -7.742 -21.109 -1.199 1 96.88 255 SER A CA 1
ATOM 2000 C C . SER A 1 255 ? -8.906 -20.781 -2.131 1 96.88 255 SER A C 1
ATOM 2002 O O . SER A 1 255 ? -9.125 -21.484 -3.123 1 96.88 255 SER A O 1
ATOM 2004 N N . GLU A 1 256 ? -9.68 -19.75 -1.862 1 95 256 GLU A N 1
ATOM 2005 C CA . GLU A 1 256 ? -10.75 -19.344 -2.762 1 95 256 GLU A CA 1
ATOM 2006 C C . GLU A 1 256 ? -10.211 -19.031 -4.152 1 95 256 GLU A C 1
ATOM 2008 O O . GLU A 1 256 ? -10.938 -19.125 -5.145 1 95 256 GLU A O 1
ATOM 2013 N N . TYR A 1 257 ? -8.922 -18.812 -4.211 1 94.25 257 TYR A N 1
ATOM 2014 C CA . TYR A 1 257 ? -8.414 -18.281 -5.461 1 94.25 257 TYR A CA 1
ATOM 2015 C C . TYR A 1 257 ? -7.41 -19.234 -6.102 1 94.25 257 TYR A C 1
ATOM 2017 O O . TYR A 1 257 ? -6.719 -18.875 -7.055 1 94.25 257 TYR A O 1
ATOM 2025 N N . PHE A 1 258 ? -7.332 -20.359 -5.566 1 96.94 258 PHE A N 1
ATOM 2026 C CA . PHE A 1 258 ? -6.547 -21.391 -6.238 1 96.94 258 PHE A CA 1
ATOM 2027 C C . PHE A 1 258 ? -7.195 -21.797 -7.559 1 96.94 258 PHE A C 1
ATOM 2029 O O . PHE A 1 258 ? -8.422 -21.844 -7.664 1 96.94 258 PHE A O 1
ATOM 2036 N N . ARG A 1 259 ? -6.316 -22.062 -8.555 1 95.5 259 ARG A N 1
ATOM 2037 C CA . ARG A 1 259 ? -6.828 -22.375 -9.883 1 95.5 259 ARG A CA 1
ATOM 2038 C C . ARG A 1 259 ? -6.039 -23.516 -10.516 1 95.5 259 ARG A C 1
ATOM 2040 O O . ARG A 1 259 ? -4.883 -23.75 -10.164 1 95.5 259 ARG A O 1
ATOM 2047 N N . THR A 1 260 ? -6.676 -24.062 -11.5 1 95.38 260 THR A N 1
ATOM 2048 C CA . THR A 1 260 ? -6.145 -25.25 -12.18 1 95.38 260 THR A CA 1
ATOM 2049 C C . THR A 1 260 ? -4.812 -24.922 -12.852 1 95.38 260 THR A C 1
ATOM 2051 O O . THR A 1 260 ? -3.885 -25.734 -12.828 1 95.38 260 THR A O 1
ATOM 2054 N N . TYR A 1 261 ? -4.711 -23.797 -13.406 1 92.94 261 TYR A N 1
ATOM 2055 C CA . TYR A 1 261 ? -3.631 -23.516 -14.344 1 92.94 261 TYR A CA 1
ATOM 2056 C C . TYR A 1 261 ? -2.389 -23.031 -13.609 1 92.94 261 TYR A C 1
ATOM 2058 O O . TYR A 1 261 ? -1.289 -23.016 -14.172 1 92.94 261 TYR A O 1
ATOM 2066 N N . ASP A 1 262 ? -2.557 -22.578 -12.305 1 96 262 ASP A N 1
ATOM 2067 C CA . ASP A 1 262 ? -1.381 -22.062 -11.609 1 96 262 ASP A CA 1
ATOM 2068 C C . ASP A 1 262 ? -1.386 -22.469 -10.141 1 96 262 ASP A C 1
ATOM 2070 O O . ASP A 1 262 ? -0.71 -21.859 -9.312 1 96 262 ASP A O 1
ATOM 2074 N N . TRP A 1 263 ? -2.156 -23.422 -9.875 1 98.12 263 TRP A N 1
ATOM 2075 C CA . TRP A 1 263 ? -2.227 -24.094 -8.578 1 98.12 263 TRP A CA 1
ATOM 2076 C C . TRP A 1 263 ? -2.486 -23.078 -7.457 1 98.12 263 TRP A C 1
ATOM 2078 O O . TRP A 1 263 ? -3.605 -22.594 -7.312 1 98.12 263 TRP A O 1
ATOM 2088 N N . VAL A 1 264 ? -1.483 -22.578 -6.684 1 98.31 264 VAL A N 1
ATOM 2089 C CA . VAL A 1 264 ? -1.778 -21.719 -5.539 1 98.31 264 VAL A CA 1
ATOM 2090 C C . VAL A 1 264 ? -1.284 -20.312 -5.809 1 98.31 264 VAL A C 1
ATOM 2092 O O . VAL A 1 264 ? -1.383 -19.438 -4.945 1 98.31 264 VAL A O 1
ATOM 2095 N N . ALA A 1 265 ? -0.787 -20.031 -7.008 1 96.56 265 ALA A N 1
ATOM 2096 C CA . ALA A 1 265 ? -0.17 -18.75 -7.352 1 96.56 265 ALA A CA 1
ATOM 2097 C C . ALA A 1 265 ? -1.149 -17.609 -7.148 1 96.56 265 ALA A C 1
ATOM 2099 O O . ALA A 1 265 ? -0.767 -16.531 -6.668 1 96.56 265 ALA A O 1
ATOM 2100 N N . SER A 1 266 ? -2.396 -17.844 -7.48 1 93.31 266 SER A N 1
ATOM 2101 C CA . SER A 1 266 ? -3.4 -16.781 -7.398 1 93.31 266 SER A CA 1
ATOM 2102 C C . SER A 1 266 ? -3.998 -16.703 -5.996 1 93.31 266 SER A C 1
ATOM 2104 O O . SER A 1 266 ? -4.961 -15.961 -5.773 1 93.31 266 SER A O 1
ATOM 2106 N N . GLY A 1 267 ? -3.471 -17.422 -5.094 1 95 267 GLY A N 1
ATOM 2107 C CA . GLY A 1 267 ? -4.008 -17.453 -3.742 1 95 267 GLY A CA 1
ATOM 2108 C C . GLY A 1 267 ? -3.561 -16.281 -2.896 1 95 267 GLY A C 1
ATOM 2109 O O . GLY A 1 267 ? -4.043 -16.094 -1.778 1 95 267 GLY A O 1
ATOM 2110 N N . HIS A 1 268 ? -2.621 -15.539 -3.336 1 91.69 268 HIS A N 1
ATOM 2111 C CA . HIS A 1 268 ? -2.209 -14.352 -2.594 1 91.69 268 HIS A CA 1
ATOM 2112 C C . HIS A 1 268 ? -3.365 -13.367 -2.445 1 91.69 268 HIS A C 1
ATOM 2114 O O . HIS A 1 268 ? -4.184 -13.219 -3.357 1 91.69 268 HIS A O 1
ATOM 2120 N N . GLN A 1 269 ? -3.504 -12.711 -1.324 1 90.88 269 GLN A N 1
ATOM 2121 C CA . GLN A 1 269 ? -4.68 -11.922 -0.974 1 90.88 269 GLN A CA 1
ATOM 2122 C C . GLN A 1 269 ? -4.465 -10.445 -1.304 1 90.88 269 GLN A C 1
ATOM 2124 O O . GLN A 1 269 ? -4.52 -9.594 -0.417 1 90.88 269 GLN A O 1
ATOM 2129 N N . LYS A 1 270 ? -4.383 -10.094 -2.504 1 87.69 270 LYS A N 1
ATOM 2130 C CA . LYS A 1 270 ? -4.078 -8.711 -2.873 1 87.69 270 LYS A CA 1
ATOM 2131 C C . LYS A 1 270 ? -5.32 -7.996 -3.396 1 87.69 270 LYS A C 1
ATOM 2133 O O . LYS A 1 270 ? -5.336 -6.77 -3.502 1 87.69 270 LYS A O 1
ATOM 2138 N N . ARG A 1 271 ? -6.367 -8.703 -3.637 1 86.25 271 ARG A N 1
ATOM 2139 C CA . ARG A 1 271 ? -7.504 -8.148 -4.363 1 86.25 271 ARG A CA 1
ATOM 2140 C C . ARG A 1 271 ? -8.422 -7.367 -3.432 1 86.25 271 ARG A C 1
ATOM 2142 O O . ARG A 1 271 ? -9.273 -6.602 -3.889 1 86.25 271 ARG A O 1
ATOM 2149 N N . PHE A 1 272 ? -8.156 -7.562 -2.17 1 86.88 272 PHE A N 1
ATOM 2150 C CA . PHE A 1 272 ? -8.969 -6.863 -1.183 1 86.88 272 PHE A CA 1
ATOM 2151 C C . PHE A 1 272 ? -8.125 -5.867 -0.398 1 86.88 272 PHE A C 1
ATOM 2153 O O . PHE A 1 272 ? -6.895 -5.93 -0.423 1 86.88 272 PHE A O 1
ATOM 2160 N N . GLU A 1 273 ? -8.766 -5.016 0.299 1 85.88 273 GLU A N 1
ATOM 2161 C CA . GLU A 1 273 ? -8.055 -4.02 1.1 1 85.88 273 GLU A CA 1
ATOM 2162 C C . GLU A 1 273 ? -7.312 -4.676 2.258 1 85.88 273 GLU A C 1
ATOM 2164 O O . GLU A 1 273 ? -6.168 -4.32 2.547 1 85.88 273 GLU A O 1
ATOM 2169 N N . GLU A 1 274 ? -8.031 -5.547 2.818 1 89.06 274 GLU A N 1
ATOM 2170 C CA . GLU A 1 274 ? -7.418 -6.25 3.943 1 89.06 274 GLU A CA 1
ATOM 2171 C C . GLU A 1 274 ? -7.129 -7.707 3.594 1 89.06 274 GLU A C 1
ATOM 2173 O O . GLU A 1 274 ? -7.754 -8.273 2.697 1 89.06 274 GLU A O 1
ATOM 2178 N N . VAL A 1 275 ? -6.156 -8.242 4.301 1 93.94 275 VAL A N 1
ATOM 2179 C CA . VAL A 1 275 ? -5.734 -9.625 4.125 1 93.94 275 VAL A CA 1
ATOM 2180 C C . VAL A 1 275 ? -6.18 -10.461 5.324 1 93.94 275 VAL A C 1
ATOM 2182 O O . VAL A 1 275 ? -5.824 -10.156 6.465 1 93.94 275 VAL A O 1
ATOM 2185 N N . ASN A 1 276 ? -6.977 -11.484 5.039 1 94.88 276 ASN A N 1
ATOM 2186 C CA . ASN A 1 276 ? -7.359 -12.391 6.117 1 94.88 276 ASN A CA 1
ATOM 2187 C C . ASN A 1 276 ? -6.152 -13.141 6.68 1 94.88 276 ASN A C 1
ATOM 2189 O O . ASN A 1 276 ? -5.273 -13.562 5.926 1 94.88 276 ASN A O 1
ATOM 2193 N N . ALA A 1 277 ? -6.129 -13.242 7.988 1 96.88 277 ALA A N 1
ATOM 2194 C CA . ALA A 1 277 ? -4.969 -13.844 8.641 1 96.88 277 ALA A CA 1
ATOM 2195 C C . ALA A 1 277 ? -5.398 -14.805 9.742 1 96.88 277 ALA A C 1
ATOM 2197 O O . ALA A 1 277 ? -4.734 -14.906 10.781 1 96.88 277 ALA A O 1
ATOM 2198 N N . ASP A 1 278 ? -6.508 -15.422 9.602 1 95.81 278 ASP A N 1
ATOM 2199 C CA . ASP A 1 278 ? -6.938 -16.438 10.562 1 95.81 278 ASP A CA 1
ATOM 2200 C C . ASP A 1 278 ? -5.996 -17.641 10.555 1 95.81 278 ASP A C 1
ATOM 2202 O O . ASP A 1 278 ? -5.797 -18.281 11.586 1 95.81 278 ASP A O 1
ATOM 2206 N N . ASP A 1 279 ? -5.508 -17.969 9.383 1 96.81 279 ASP A N 1
ATOM 2207 C CA . ASP A 1 279 ? -4.465 -18.969 9.242 1 96.81 279 ASP A CA 1
ATOM 2208 C C . ASP A 1 279 ? -3.146 -18.344 8.797 1 96.81 279 ASP A C 1
ATOM 2210 O O . ASP A 1 279 ? -2.941 -18.094 7.609 1 96.81 279 ASP A O 1
ATOM 2214 N N . LEU A 1 280 ? -2.301 -18.219 9.734 1 97.94 280 LEU A N 1
ATOM 2215 C CA . LEU A 1 280 ? -0.954 -17.734 9.43 1 97.94 280 LEU A CA 1
ATOM 2216 C C . LEU A 1 280 ? -0.113 -18.844 8.812 1 97.94 280 LEU A C 1
ATOM 2218 O O . LEU A 1 280 ? -0.492 -20.016 8.867 1 97.94 280 LEU A O 1
ATOM 2222 N N . ALA A 1 281 ? 0.996 -18.453 8.195 1 98.62 281 ALA A N 1
ATOM 2223 C CA . ALA A 1 281 ? 1.889 -19.422 7.574 1 98.62 281 ALA A CA 1
ATOM 2224 C C . ALA A 1 281 ? 3.328 -19.219 8.039 1 98.62 281 ALA A C 1
ATOM 2226 O O . ALA A 1 281 ? 3.693 -18.141 8.5 1 98.62 281 ALA A O 1
ATOM 2227 N N . PHE A 1 282 ? 4.023 -20.312 7.887 1 98.75 282 PHE A N 1
ATOM 2228 C CA . PHE A 1 282 ? 5.457 -20.297 8.148 1 98.75 282 PHE A CA 1
ATOM 2229 C C . PHE A 1 282 ? 6.246 -20.391 6.848 1 98.75 282 PHE A C 1
ATOM 2231 O O . PHE A 1 282 ? 5.867 -21.125 5.938 1 98.75 282 PHE A O 1
ATOM 2238 N N . ALA A 1 283 ? 7.301 -19.625 6.719 1 98.75 283 ALA A N 1
ATOM 2239 C CA . ALA A 1 283 ? 8.258 -19.703 5.621 1 98.75 283 ALA A CA 1
ATOM 2240 C C . ALA A 1 283 ? 9.695 -19.672 6.141 1 98.75 283 ALA A C 1
ATOM 2242 O O . ALA A 1 283 ? 10.07 -18.766 6.895 1 98.75 283 ALA A O 1
ATOM 2243 N N . GLY A 1 284 ? 10.508 -20.625 5.727 1 98.75 284 GLY A N 1
ATOM 2244 C CA . GLY A 1 284 ? 11.898 -20.688 6.145 1 98.75 284 GLY A CA 1
ATOM 2245 C C . GLY A 1 284 ? 12.844 -21.062 5.016 1 98.75 284 GLY A C 1
ATOM 2246 O O . GLY A 1 284 ? 12.445 -21.734 4.066 1 98.75 284 GLY A O 1
ATOM 2247 N N . ARG A 1 285 ? 14.086 -20.641 5.121 1 98.75 285 ARG A N 1
ATOM 2248 C CA . ARG A 1 285 ? 15.109 -20.953 4.125 1 98.75 285 ARG A CA 1
ATOM 2249 C C . ARG A 1 285 ? 16.5 -20.969 4.746 1 98.75 285 ARG A C 1
ATOM 2251 O O . ARG A 1 285 ? 16.781 -20.188 5.652 1 98.75 285 ARG A O 1
ATOM 2258 N N . ILE A 1 286 ? 17.328 -21.828 4.285 1 98.75 286 ILE A N 1
ATOM 2259 C CA . ILE A 1 286 ? 18.75 -21.875 4.609 1 98.75 286 ILE A CA 1
ATOM 2260 C C . ILE A 1 286 ? 19.578 -22.031 3.33 1 98.75 286 ILE A C 1
ATOM 2262 O O . ILE A 1 286 ? 19.312 -22.922 2.523 1 98.75 286 ILE A O 1
ATOM 2266 N N . ASP A 1 287 ? 20.516 -21.188 3.186 1 98.69 287 ASP A N 1
ATOM 2267 C CA . ASP A 1 287 ? 21.422 -21.219 2.041 1 98.69 287 ASP A CA 1
ATOM 2268 C C . ASP A 1 287 ? 22.875 -21.375 2.494 1 98.69 287 ASP A C 1
ATOM 2270 O O . ASP A 1 287 ? 23.281 -20.766 3.49 1 98.69 287 ASP A O 1
ATOM 2274 N N . TYR A 1 288 ? 23.594 -22.188 1.807 1 98.75 288 TYR A N 1
ATOM 2275 C CA . TYR A 1 288 ? 25.047 -22.156 1.85 1 98.75 288 TYR A CA 1
ATOM 2276 C C . TYR A 1 288 ? 25.609 -21.406 0.644 1 98.75 288 TYR A C 1
ATOM 2278 O O . TYR A 1 288 ? 25.422 -21.828 -0.499 1 98.75 288 TYR A O 1
ATOM 2286 N N . GLY A 1 289 ? 26.297 -20.328 0.918 1 97.69 289 GLY A N 1
ATOM 2287 C CA . GLY A 1 289 ? 26.656 -19.391 -0.137 1 97.69 289 GLY A CA 1
ATOM 2288 C C . GLY A 1 289 ? 25.641 -18.281 -0.311 1 97.69 289 GLY A C 1
ATOM 2289 O O . GLY A 1 289 ? 24.859 -17.984 0.603 1 97.69 289 GLY A O 1
ATOM 2290 N N . ASN A 1 290 ? 25.734 -17.547 -1.479 1 95.88 290 ASN A N 1
ATOM 2291 C CA . ASN A 1 290 ? 24.859 -16.406 -1.712 1 95.88 290 ASN A CA 1
ATOM 2292 C C . ASN A 1 290 ? 24.375 -16.359 -3.16 1 95.88 290 ASN A C 1
ATOM 2294 O O . ASN A 1 290 ? 25.172 -16.125 -4.074 1 95.88 290 ASN A O 1
ATOM 2298 N N . PHE A 1 291 ? 23.109 -16.5 -3.314 1 96.31 291 PHE A N 1
ATOM 2299 C CA . PHE A 1 291 ? 22.531 -16.547 -4.648 1 96.31 291 PHE A CA 1
ATOM 2300 C C . PHE A 1 291 ? 22.656 -15.195 -5.348 1 96.31 291 PHE A C 1
ATOM 2302 O O . PHE A 1 291 ? 22.719 -15.133 -6.574 1 96.31 291 PHE A O 1
ATOM 2309 N N . LYS A 1 292 ? 22.688 -14.125 -4.633 1 92.19 292 LYS A N 1
ATOM 2310 C CA . LYS A 1 292 ? 22.719 -12.789 -5.219 1 92.19 292 LYS A CA 1
ATOM 2311 C C . LYS A 1 292 ? 24.109 -12.453 -5.75 1 92.19 292 LYS A C 1
ATOM 2313 O O . LYS A 1 292 ? 24.234 -11.688 -6.703 1 92.19 292 LYS A O 1
ATOM 2318 N N . THR A 1 293 ? 25.078 -13.016 -5.121 1 91.12 293 THR A N 1
ATOM 2319 C CA . THR A 1 293 ? 26.422 -12.562 -5.465 1 91.12 293 THR A CA 1
ATOM 2320 C C . THR A 1 293 ? 27.203 -13.664 -6.168 1 91.12 293 THR A C 1
ATOM 2322 O O . THR A 1 293 ? 28.297 -13.422 -6.691 1 91.12 293 THR A O 1
ATOM 2325 N N . GLY A 1 294 ? 26.594 -14.836 -6.086 1 93.38 294 GLY A N 1
ATOM 2326 C CA . GLY A 1 294 ? 27.375 -15.891 -6.734 1 93.38 294 GLY A CA 1
ATOM 2327 C C . GLY A 1 294 ? 26.75 -17.266 -6.559 1 93.38 294 GLY A C 1
ATOM 2328 O O . GLY A 1 294 ? 25.562 -17.453 -6.809 1 93.38 294 GLY A O 1
ATOM 2329 N N . SER A 1 295 ? 27.703 -18.234 -6.145 1 97.62 295 SER A N 1
ATOM 2330 C CA . SER A 1 295 ? 27.297 -19.625 -6.027 1 97.62 295 SER A CA 1
ATOM 2331 C C . SER A 1 295 ? 26.656 -19.906 -4.676 1 97.62 295 SER A C 1
ATOM 2333 O O . SER A 1 295 ? 27.047 -19.328 -3.66 1 97.62 295 SER A O 1
ATOM 2335 N N . ALA A 1 296 ? 25.688 -20.812 -4.723 1 98.44 296 ALA A N 1
ATOM 2336 C CA . ALA A 1 296 ? 24.969 -21.156 -3.498 1 98.44 296 ALA A CA 1
ATOM 2337 C C . ALA A 1 296 ? 24.125 -22.406 -3.695 1 98.44 296 ALA A C 1
ATOM 2339 O O . ALA A 1 296 ? 23.812 -22.781 -4.828 1 98.44 296 ALA A O 1
ATOM 2340 N N . VAL A 1 297 ? 23.859 -23.109 -2.668 1 98.75 297 VAL A N 1
ATOM 2341 C CA . VAL A 1 297 ? 22.844 -24.156 -2.588 1 98.75 297 VAL A CA 1
ATOM 2342 C C . VAL A 1 297 ? 21.875 -23.844 -1.442 1 98.75 297 VAL A C 1
ATOM 2344 O O . VAL A 1 297 ? 22.281 -23.328 -0.404 1 98.75 297 VAL A O 1
ATOM 2347 N N . GLY A 1 298 ? 20.625 -24.094 -1.666 1 98.69 298 GLY A N 1
ATOM 2348 C CA . GLY A 1 298 ? 19.672 -23.734 -0.634 1 98.69 298 GLY A CA 1
ATOM 2349 C C . GLY A 1 298 ? 18.438 -24.609 -0.618 1 98.69 298 GLY A C 1
ATOM 2350 O O . GLY A 1 298 ? 18.141 -25.281 -1.608 1 98.69 298 GLY A O 1
ATOM 2351 N N . VAL A 1 299 ? 17.797 -24.641 0.525 1 98.81 299 VAL A N 1
ATOM 2352 C CA . VAL A 1 299 ? 16.516 -25.312 0.731 1 98.81 299 VAL A CA 1
ATOM 2353 C C . VAL A 1 299 ? 15.539 -24.375 1.438 1 98.81 299 VAL A C 1
ATOM 2355 O O . VAL A 1 299 ? 15.938 -23.609 2.311 1 98.81 299 VAL A O 1
ATOM 2358 N N . ALA A 1 300 ? 14.297 -24.422 1.057 1 98.81 300 ALA A N 1
ATOM 2359 C CA . ALA A 1 300 ? 13.258 -23.609 1.681 1 98.81 300 ALA A CA 1
ATOM 2360 C C . ALA A 1 300 ? 11.992 -24.438 1.915 1 98.81 300 ALA A C 1
ATOM 2362 O O . ALA A 1 300 ? 11.781 -25.453 1.27 1 98.81 300 ALA A O 1
ATOM 2363 N N . TYR A 1 301 ? 11.195 -23.938 2.795 1 98.88 301 TYR A N 1
ATOM 2364 C CA . TYR A 1 301 ? 9.977 -24.641 3.182 1 98.88 301 TYR A CA 1
ATOM 2365 C C . TYR A 1 301 ? 8.875 -23.656 3.553 1 98.88 301 TYR A C 1
ATOM 2367 O O . TYR A 1 301 ? 9.125 -22.672 4.258 1 98.88 301 TYR A O 1
ATOM 2375 N N . TYR A 1 302 ? 7.707 -23.891 3.016 1 98.75 302 TYR A N 1
ATOM 2376 C CA . TYR A 1 302 ? 6.5 -23.141 3.346 1 98.75 302 TYR A CA 1
ATOM 2377 C C . TYR A 1 302 ? 5.418 -24.062 3.895 1 98.75 302 TYR A C 1
ATOM 2379 O O . TYR A 1 302 ? 5.199 -25.156 3.371 1 98.75 302 TYR A O 1
ATOM 2387 N N . TYR A 1 303 ? 4.707 -23.578 4.93 1 98.88 303 TYR A N 1
ATOM 2388 C CA . TYR A 1 303 ? 3.59 -24.344 5.477 1 98.88 303 TYR A CA 1
ATOM 2389 C C . TYR A 1 303 ? 2.525 -23.406 6.047 1 98.88 303 TYR A C 1
ATOM 2391 O O . TYR A 1 303 ? 2.838 -22.484 6.805 1 98.88 303 TYR A O 1
ATOM 2399 N N . GLY A 1 304 ? 1.323 -23.703 5.703 1 98.31 304 GLY A N 1
ATOM 2400 C CA . GLY A 1 304 ? 0.212 -22.969 6.289 1 98.31 304 GLY A CA 1
ATOM 2401 C C . GLY A 1 304 ? -1.144 -23.516 5.883 1 98.31 304 GLY A C 1
ATOM 2402 O O . GLY A 1 304 ? -1.33 -23.938 4.742 1 98.31 304 GLY A O 1
ATOM 2403 N N . ASN A 1 305 ? -2.094 -23.484 6.836 1 97.88 305 ASN A N 1
ATOM 2404 C CA . ASN A 1 305 ? -3.48 -23.719 6.449 1 97.88 305 ASN A CA 1
ATOM 2405 C C . ASN A 1 305 ? -4.047 -22.562 5.648 1 97.88 305 ASN A C 1
ATOM 2407 O O . ASN A 1 305 ? -3.541 -21.438 5.727 1 97.88 305 ASN A O 1
ATOM 2411 N N . THR A 1 306 ? -5.078 -22.906 4.789 1 97.38 306 THR A N 1
ATOM 2412 C CA . THR A 1 306 ? -5.582 -21.859 3.906 1 97.38 306 THR A CA 1
ATOM 2413 C C . THR A 1 306 ? -7.082 -21.656 4.105 1 97.38 306 THR A C 1
ATOM 2415 O O . THR A 1 306 ? -7.652 -20.656 3.654 1 97.38 306 THR A O 1
ATOM 2418 N N . SER A 1 307 ? -7.766 -22.531 4.789 1 95.56 307 SER A N 1
ATOM 2419 C CA . SER A 1 307 ? -9.219 -22.547 4.879 1 95.56 307 SER A CA 1
ATOM 2420 C C . SER A 1 307 ? -9.727 -21.359 5.707 1 95.56 307 SER A C 1
ATOM 2422 O O . SER A 1 307 ? -10.742 -20.75 5.367 1 95.56 307 SER A O 1
ATOM 2424 N N . GLY A 1 308 ? -9.039 -21.078 6.762 1 94.94 308 GLY A N 1
ATOM 2425 C CA . GLY A 1 308 ? -9.453 -19.984 7.621 1 94.94 308 GLY A CA 1
ATOM 2426 C C . GLY A 1 308 ? -9.336 -18.625 6.953 1 94.94 308 GLY A C 1
ATOM 2427 O O . GLY A 1 308 ? -9.93 -17.656 7.41 1 94.94 308 GLY A O 1
ATOM 2428 N N . ASN A 1 309 ? -8.586 -18.562 5.91 1 96.06 309 ASN A N 1
ATOM 2429 C CA . ASN A 1 309 ? -8.352 -17.297 5.227 1 96.06 309 ASN A CA 1
ATOM 2430 C C . ASN A 1 309 ? -9.414 -17.031 4.16 1 96.06 309 ASN A C 1
ATOM 2432 O O . ASN A 1 309 ? -9.406 -15.984 3.51 1 96.06 309 ASN A O 1
ATOM 2436 N N . ARG A 1 310 ? -10.352 -17.938 3.967 1 94.69 310 ARG A N 1
ATOM 2437 C CA . ARG A 1 310 ? -11.438 -17.75 3.02 1 94.69 310 ARG A CA 1
ATOM 2438 C C . ARG A 1 310 ? -12.406 -16.672 3.514 1 94.69 310 ARG A C 1
ATOM 2440 O O . ARG A 1 310 ? -12.641 -16.547 4.719 1 94.69 310 ARG A O 1
ATOM 2447 N N . HIS A 1 311 ? -12.93 -15.938 2.629 1 89.44 311 HIS A N 1
ATOM 2448 C CA . HIS A 1 311 ? -13.961 -14.961 2.994 1 89.44 311 HIS A CA 1
ATOM 2449 C C . HIS A 1 311 ? -15.266 -15.656 3.361 1 89.44 311 HIS A C 1
ATOM 2451 O O . HIS A 1 311 ? -15.93 -15.273 4.328 1 89.44 311 HIS A O 1
ATOM 2457 N N . LYS A 1 312 ? -15.609 -16.594 2.541 1 86.44 312 LYS A N 1
ATOM 2458 C CA . LYS A 1 312 ? -16.781 -17.391 2.881 1 86.44 312 LYS A CA 1
ATOM 2459 C C . LYS A 1 312 ? -16.391 -18.594 3.732 1 86.44 312 LYS A C 1
ATOM 2461 O O . LYS A 1 312 ? -16.219 -19.703 3.213 1 86.44 312 LYS A O 1
ATOM 2466 N N . SER A 1 313 ? -16.328 -18.422 4.938 1 79.19 313 SER A N 1
ATOM 2467 C CA . SER A 1 313 ? -15.797 -19.406 5.875 1 79.19 313 SER A CA 1
ATOM 2468 C C . SER A 1 313 ? -16.703 -20.625 5.996 1 79.19 313 SER A C 1
ATOM 2470 O O . SER A 1 313 ? -16.266 -21.703 6.406 1 79.19 313 SER A O 1
ATOM 2472 N N . ASN A 1 314 ? -17.922 -20.469 5.547 1 81.81 314 ASN A N 1
ATOM 2473 C CA . ASN A 1 314 ? -18.875 -21.547 5.758 1 81.81 314 ASN A CA 1
ATOM 2474 C C . ASN A 1 314 ? -18.891 -22.531 4.594 1 81.81 314 ASN A C 1
ATOM 2476 O O . ASN A 1 314 ? -19.594 -23.547 4.633 1 81.81 314 ASN A O 1
ATOM 2480 N N . LYS A 1 315 ? -18.078 -22.266 3.637 1 87.19 315 LYS A N 1
ATOM 2481 C CA . LYS A 1 315 ? -18.094 -23.109 2.453 1 87.19 315 LYS A CA 1
ATOM 2482 C C . LYS A 1 315 ? -17.125 -24.266 2.6 1 87.19 315 LYS A C 1
ATOM 2484 O O . LYS A 1 315 ? -17.172 -25.25 1.841 1 87.19 315 LYS A O 1
ATOM 2489 N N . LEU A 1 316 ? -16.234 -24.219 3.51 1 90.81 316 LEU A N 1
ATOM 2490 C CA . LEU A 1 316 ? -15.203 -25.234 3.689 1 90.81 316 LEU A CA 1
ATOM 2491 C C . LEU A 1 316 ? -14.938 -25.484 5.172 1 90.81 316 LEU A C 1
ATOM 2493 O O . LEU A 1 316 ? -14.492 -24.594 5.887 1 90.81 316 LEU A O 1
ATOM 2497 N N . ASP A 1 317 ? -15.141 -26.703 5.633 1 91.62 317 ASP A N 1
ATOM 2498 C CA . ASP A 1 317 ? -15.031 -27 7.055 1 91.62 317 ASP A CA 1
ATOM 2499 C C . ASP A 1 317 ? -13.852 -27.938 7.32 1 91.62 317 ASP A C 1
ATOM 2501 O O . ASP A 1 317 ? -13.805 -28.609 8.352 1 91.62 317 ASP A O 1
ATOM 2505 N N . VAL A 1 318 ? -13.016 -28.094 6.355 1 95.62 318 VAL A N 1
ATOM 2506 C CA . VAL A 1 318 ? -11.82 -28.922 6.527 1 95.62 318 VAL A CA 1
ATOM 2507 C C . VAL A 1 318 ? -10.578 -28.062 6.312 1 95.62 318 VAL A C 1
ATOM 2509 O O . VAL A 1 318 ? -10.641 -27 5.695 1 95.62 318 VAL A O 1
ATOM 2512 N N . ASP A 1 319 ? -9.492 -28.609 6.82 1 95.62 319 ASP A N 1
ATOM 2513 C CA . ASP A 1 319 ? -8.227 -27.891 6.668 1 95.62 319 ASP A CA 1
ATOM 2514 C C . ASP A 1 319 ? -7.691 -28.016 5.246 1 95.62 319 ASP A C 1
ATOM 2516 O O . ASP A 1 319 ? -7.766 -29.078 4.637 1 95.62 319 ASP A O 1
ATOM 2520 N N . GLY A 1 320 ? -7.344 -26.922 4.633 1 97.44 320 GLY A N 1
ATOM 2521 C CA . GLY A 1 320 ? -6.574 -26.891 3.396 1 97.44 320 GLY A CA 1
ATOM 2522 C C . GLY A 1 320 ? -5.102 -26.609 3.617 1 97.44 320 GLY A C 1
ATOM 2523 O O . GLY A 1 320 ? -4.59 -25.578 3.178 1 97.44 320 GLY A O 1
ATOM 2524 N N . ALA A 1 321 ? -4.387 -27.484 4.227 1 98.25 321 ALA A N 1
ATOM 2525 C CA . ALA A 1 321 ? -2.98 -27.312 4.57 1 98.25 321 ALA A CA 1
ATOM 2526 C C . ALA A 1 321 ? -2.098 -27.359 3.326 1 98.25 321 ALA A C 1
ATOM 2528 O O . ALA A 1 321 ? -2.227 -28.281 2.508 1 98.25 321 ALA A O 1
ATOM 2529 N N . LEU A 1 322 ? -1.312 -26.391 3.172 1 98.75 322 LEU A N 1
ATOM 2530 C CA . LEU A 1 322 ? -0.408 -26.25 2.035 1 98.75 322 LEU A CA 1
ATOM 2531 C C . LEU A 1 322 ? 1.045 -26.406 2.475 1 98.75 322 LEU A C 1
ATOM 2533 O O . LEU A 1 322 ? 1.471 -25.781 3.447 1 98.75 322 LEU A O 1
ATOM 2537 N N . SER A 1 323 ? 1.769 -27.203 1.745 1 98.75 323 SER A N 1
ATOM 2538 C CA . SER A 1 323 ? 3.205 -27.359 1.942 1 98.75 323 SER A CA 1
ATOM 2539 C C . SER A 1 323 ? 3.965 -27.219 0.629 1 98.75 323 SER A C 1
ATOM 2541 O O . SER A 1 323 ? 3.574 -27.797 -0.389 1 98.75 323 SER A O 1
ATOM 2543 N N . ILE A 1 324 ? 4.988 -26.453 0.642 1 98.81 324 ILE A N 1
ATOM 2544 C CA . ILE A 1 324 ? 5.863 -26.297 -0.514 1 98.81 324 ILE A CA 1
ATOM 2545 C C . ILE A 1 324 ? 7.32 -26.453 -0.082 1 98.81 324 ILE A C 1
ATOM 2547 O O . ILE A 1 324 ? 7.758 -25.828 0.885 1 98.81 324 ILE A O 1
ATOM 2551 N N . VAL A 1 325 ? 8.055 -27.25 -0.765 1 98.81 325 VAL A N 1
ATOM 2552 C CA . VAL A 1 325 ? 9.492 -27.391 -0.57 1 98.81 325 VAL A CA 1
ATOM 2553 C C . VAL A 1 325 ? 10.234 -26.891 -1.803 1 98.81 325 VAL A C 1
ATOM 2555 O O . VAL A 1 325 ? 9.812 -27.125 -2.936 1 98.81 325 VAL A O 1
ATOM 2558 N N . SER A 1 326 ? 11.258 -26.188 -1.542 1 98.69 326 SER A N 1
ATOM 2559 C CA . SER A 1 326 ? 12.109 -25.672 -2.609 1 98.69 326 SER A CA 1
ATOM 2560 C C . SER A 1 326 ? 13.562 -26.094 -2.418 1 98.69 326 SER A C 1
ATOM 2562 O O . SER A 1 326 ? 14.094 -26.016 -1.31 1 98.69 326 SER A O 1
ATOM 2564 N N . VAL A 1 327 ? 14.172 -26.609 -3.455 1 98.81 327 VAL A N 1
ATOM 2565 C CA . VAL A 1 327 ? 15.602 -26.859 -3.527 1 98.81 327 VAL A CA 1
ATOM 2566 C C . VAL A 1 327 ? 16.203 -26.078 -4.691 1 98.81 327 VAL A C 1
ATOM 2568 O O . VAL A 1 327 ? 15.656 -26.078 -5.797 1 98.81 327 VAL A O 1
ATOM 2571 N N . ALA A 1 328 ? 17.297 -25.422 -4.395 1 98.69 328 ALA A N 1
ATOM 2572 C CA . ALA A 1 328 ? 17.906 -24.578 -5.43 1 98.69 328 ALA A CA 1
ATOM 2573 C C . ALA A 1 328 ? 19.422 -24.672 -5.402 1 98.69 328 ALA A C 1
ATOM 2575 O O . ALA A 1 328 ? 20.016 -25.016 -4.371 1 98.69 328 ALA A O 1
ATOM 2576 N N . GLY A 1 329 ? 20.016 -24.406 -6.543 1 98.75 329 GLY A N 1
ATOM 2577 C CA . GLY A 1 329 ? 21.453 -24.359 -6.691 1 98.75 329 GLY A CA 1
ATOM 2578 C C . GLY A 1 329 ? 21.906 -23.359 -7.746 1 98.75 329 GLY A C 1
ATOM 2579 O O . GLY A 1 329 ? 21.219 -23.156 -8.75 1 98.75 329 GLY A O 1
ATOM 2580 N N . ALA A 1 330 ? 23.031 -22.766 -7.469 1 98.56 330 ALA A N 1
ATOM 2581 C CA . ALA A 1 330 ? 23.672 -21.859 -8.422 1 98.56 330 ALA A CA 1
ATOM 2582 C C . ALA A 1 330 ? 25.188 -22.047 -8.406 1 98.56 330 ALA A C 1
ATOM 2584 O O . ALA A 1 330 ? 25.797 -22.188 -7.344 1 98.56 330 ALA A O 1
ATOM 2585 N N . PHE A 1 331 ? 25.734 -22.172 -9.586 1 98.38 331 PHE A N 1
ATOM 2586 C CA . PHE A 1 331 ? 27.172 -22.156 -9.82 1 98.38 331 PHE A CA 1
ATOM 2587 C C . PHE A 1 331 ? 27.547 -21 -10.758 1 98.38 331 PHE A C 1
ATOM 2589 O O . PHE A 1 331 ? 27.297 -21.078 -11.961 1 98.38 331 PHE A O 1
ATOM 2596 N N . VAL A 1 332 ? 28.062 -20.016 -10.203 1 97.19 332 VAL A N 1
ATOM 2597 C CA . VAL A 1 332 ? 28.5 -18.828 -10.961 1 97.19 332 VAL A CA 1
ATOM 2598 C C . VAL A 1 332 ? 29.969 -18.562 -10.688 1 97.19 332 VAL A C 1
ATOM 2600 O O . VAL A 1 332 ? 30.312 -17.859 -9.734 1 97.19 332 VAL A O 1
ATOM 2603 N N . GLU A 1 333 ? 30.828 -19.016 -11.516 1 95.5 333 GLU A N 1
ATOM 2604 C CA . GLU A 1 333 ? 32.281 -18.891 -11.391 1 95.5 333 GLU A CA 1
ATOM 2605 C C . GLU A 1 333 ? 32.938 -18.625 -12.75 1 95.5 333 GLU A C 1
ATOM 2607 O O . GLU A 1 333 ? 32.75 -19.406 -13.688 1 95.5 333 GLU A O 1
ATOM 2612 N N . GLY A 1 334 ? 33.719 -17.547 -12.773 1 94.19 334 GLY A N 1
ATOM 2613 C CA . GLY A 1 334 ? 34.281 -17.203 -14.062 1 94.19 334 GLY A CA 1
ATOM 2614 C C . GLY A 1 334 ? 33.25 -16.906 -15.125 1 94.19 334 GLY A C 1
ATOM 2615 O O . GLY A 1 334 ? 32.312 -16.109 -14.906 1 94.19 334 GLY A O 1
ATOM 2616 N N . PRO A 1 335 ? 33.406 -17.625 -16.266 1 96 335 PRO A N 1
ATOM 2617 C CA . PRO A 1 335 ? 32.469 -17.375 -17.344 1 96 335 PRO A CA 1
ATOM 2618 C C . PRO A 1 335 ? 31.203 -18.219 -17.234 1 96 335 PRO A C 1
ATOM 2620 O O . PRO A 1 335 ? 30.281 -18.062 -18.047 1 96 335 PRO A O 1
ATOM 2623 N N . TRP A 1 336 ? 31.172 -19.047 -16.281 1 97.69 336 TRP A N 1
ATOM 2624 C CA . TRP A 1 336 ? 30.125 -20.062 -16.25 1 97.69 336 TRP A CA 1
ATOM 2625 C C . TRP A 1 336 ? 28.984 -19.641 -15.312 1 97.69 336 TRP A C 1
ATOM 2627 O O . TRP A 1 336 ? 29.234 -19.156 -14.203 1 97.69 336 TRP A O 1
ATOM 2637 N N . ILE A 1 337 ? 27.812 -19.797 -15.789 1 98.06 337 ILE A N 1
ATOM 2638 C CA . ILE A 1 337 ? 26.594 -19.609 -14.984 1 98.06 337 ILE A CA 1
ATOM 2639 C C . ILE A 1 337 ? 25.719 -20.859 -15.086 1 98.06 337 ILE A C 1
ATOM 2641 O O . ILE A 1 337 ? 25.344 -21.281 -16.188 1 98.06 337 ILE A O 1
ATOM 2645 N N . LEU A 1 338 ? 25.453 -21.516 -14.047 1 98.75 338 LEU A N 1
ATOM 2646 C CA . LEU A 1 338 ? 24.484 -22.594 -13.93 1 98.75 338 LEU A CA 1
ATOM 2647 C C . LEU A 1 338 ? 23.578 -22.406 -12.711 1 98.75 338 LEU A C 1
ATOM 2649 O O . LEU A 1 338 ? 24.062 -22.266 -11.586 1 98.75 338 LEU A O 1
ATOM 2653 N N . ARG A 1 339 ? 22.328 -22.312 -12.898 1 98.44 339 ARG A N 1
ATOM 2654 C CA . ARG A 1 339 ? 21.375 -22.094 -11.82 1 98.44 339 ARG A CA 1
ATOM 2655 C C . ARG A 1 339 ? 20.109 -22.922 -12.039 1 98.44 339 ARG A C 1
ATOM 2657 O O . ARG A 1 339 ? 19.703 -23.156 -13.18 1 98.44 339 ARG A O 1
ATOM 2664 N N . GLY A 1 340 ? 19.5 -23.312 -10.977 1 98.56 340 GLY A N 1
ATOM 2665 C CA . GLY A 1 340 ? 18.25 -24.062 -11.07 1 98.56 340 GLY A CA 1
ATOM 2666 C C . GLY A 1 340 ? 17.5 -24.141 -9.75 1 98.56 340 GLY A C 1
ATOM 2667 O O . GLY A 1 340 ? 18.062 -23.828 -8.695 1 98.56 340 GLY A O 1
ATOM 2668 N N . GLN A 1 341 ? 16.281 -24.516 -9.867 1 98.44 341 GLN A N 1
ATOM 2669 C CA . GLN A 1 341 ? 15.391 -24.688 -8.727 1 98.44 341 GLN A CA 1
ATOM 2670 C C . GLN A 1 341 ? 14.336 -25.766 -9.008 1 98.44 341 GLN A C 1
ATOM 2672 O O . GLN A 1 341 ? 13.852 -25.891 -10.133 1 98.44 341 GLN A O 1
ATOM 2677 N N . TYR A 1 342 ? 14.07 -26.516 -8.031 1 98.88 342 TYR A N 1
ATOM 2678 C CA . TYR A 1 342 ? 12.969 -27.484 -8.039 1 98.88 342 TYR A CA 1
ATOM 2679 C C . TYR A 1 342 ? 11.992 -27.203 -6.91 1 98.88 342 TYR A C 1
ATOM 2681 O O . TYR A 1 342 ? 12.391 -27.016 -5.762 1 98.88 342 TYR A O 1
ATOM 2689 N N . LEU A 1 343 ? 10.711 -27.141 -7.227 1 98.81 343 LEU A N 1
ATOM 2690 C CA . LEU A 1 343 ? 9.617 -26.922 -6.285 1 98.81 343 LEU A CA 1
ATOM 2691 C C . LEU A 1 343 ? 8.688 -28.141 -6.258 1 98.81 343 LEU A C 1
ATOM 2693 O O . LEU A 1 343 ? 8.32 -28.656 -7.309 1 98.81 343 LEU A O 1
ATOM 2697 N N . TYR A 1 344 ? 8.344 -28.531 -5.117 1 98.88 344 TYR A N 1
ATOM 2698 C CA . TYR A 1 344 ? 7.34 -29.562 -4.887 1 98.88 344 TYR A CA 1
ATOM 2699 C C . TYR A 1 344 ? 6.328 -29.109 -3.836 1 98.88 344 TYR A C 1
ATOM 2701 O O . TYR A 1 344 ? 6.707 -28.625 -2.773 1 98.88 344 TYR A O 1
ATOM 2709 N N . GLY A 1 345 ? 5.09 -29.281 -4.129 1 98.75 345 GLY A N 1
ATOM 2710 C CA . GLY A 1 345 ? 4.055 -28.875 -3.197 1 98.75 345 GLY A CA 1
ATOM 2711 C C . GLY A 1 345 ? 2.99 -29.938 -2.986 1 98.75 345 GLY A C 1
ATOM 2712 O O . GLY A 1 345 ? 2.738 -30.75 -3.873 1 98.75 345 GLY A O 1
ATOM 2713 N N . SER A 1 346 ? 2.363 -29.891 -1.867 1 98.81 346 SER A N 1
ATOM 2714 C CA . SER A 1 346 ? 1.204 -30.703 -1.532 1 98.81 346 SER A CA 1
ATOM 2715 C C . SER A 1 346 ? 0.091 -29.859 -0.914 1 98.81 346 SER A C 1
ATOM 2717 O O . SER A 1 346 ? 0.36 -28.891 -0.217 1 98.81 346 SER A O 1
ATOM 2719 N N . LEU A 1 347 ? -1.106 -30.234 -1.165 1 98.69 347 LEU A N 1
ATOM 2720 C CA . LEU A 1 347 ? -2.307 -29.562 -0.68 1 98.69 347 LEU A CA 1
ATOM 2721 C C . LEU A 1 347 ? -3.307 -30.562 -0.122 1 98.69 347 LEU A C 1
ATOM 2723 O O . LEU A 1 347 ? -3.807 -31.422 -0.854 1 98.69 347 LEU A O 1
ATOM 2727 N N . ASP A 1 348 ? -3.607 -30.406 1.132 1 98.12 348 ASP A N 1
ATOM 2728 C CA . ASP A 1 348 ? -4.602 -31.281 1.758 1 98.12 348 ASP A CA 1
ATOM 2729 C C . ASP A 1 348 ? -6.016 -30.891 1.334 1 98.12 348 ASP A C 1
ATOM 2731 O O . ASP A 1 348 ? -6.32 -29.703 1.177 1 98.12 348 ASP A O 1
ATOM 2735 N N . ASN A 1 349 ? -6.867 -31.938 1.14 1 98.12 349 ASN A N 1
ATOM 2736 C CA . ASN A 1 349 ? -8.281 -31.75 0.844 1 98.12 349 ASN A CA 1
ATOM 2737 C C . ASN A 1 349 ? -8.492 -30.922 -0.419 1 98.12 349 ASN A C 1
ATOM 2739 O O . ASN A 1 349 ? -9.32 -30.016 -0.436 1 98.12 349 ASN A O 1
ATOM 2743 N N . ALA A 1 350 ? -7.723 -31.188 -1.404 1 98.06 350 ALA A N 1
ATOM 2744 C CA . ALA A 1 350 ? -7.789 -30.469 -2.674 1 98.06 350 ALA A CA 1
ATOM 2745 C C . ALA A 1 350 ? -9.172 -30.609 -3.311 1 98.06 350 ALA A C 1
ATOM 2747 O O . ALA A 1 350 ? -9.688 -29.656 -3.898 1 98.06 350 ALA A O 1
ATOM 2748 N N . ASP A 1 351 ? -9.805 -31.734 -3.156 1 97.06 351 ASP A N 1
ATOM 2749 C CA . ASP A 1 351 ? -11.133 -31.953 -3.729 1 97.06 351 ASP A CA 1
ATOM 2750 C C . ASP A 1 351 ? -12.18 -31.094 -3.031 1 97.06 351 ASP A C 1
ATOM 2752 O O . ASP A 1 351 ? -13.062 -30.531 -3.684 1 97.06 351 ASP A O 1
ATOM 2756 N N . ALA A 1 352 ? -12.062 -31.078 -1.76 1 97.25 352 ALA A N 1
ATOM 2757 C CA . ALA A 1 352 ? -13.008 -30.25 -1.011 1 97.25 352 ALA A CA 1
ATOM 2758 C C . ALA A 1 352 ? -12.875 -28.781 -1.385 1 97.25 352 ALA A C 1
ATOM 2760 O O . ALA A 1 352 ? -13.875 -28.078 -1.526 1 97.25 352 ALA A O 1
ATOM 2761 N N . ILE A 1 353 ? -11.656 -28.328 -1.478 1 97.31 353 ILE A N 1
ATOM 2762 C CA . ILE A 1 353 ? -11.414 -26.953 -1.875 1 97.31 353 ILE A CA 1
ATOM 2763 C C . ILE A 1 353 ? -11.953 -26.719 -3.283 1 97.31 353 ILE A C 1
ATOM 2765 O O . ILE A 1 353 ? -12.586 -25.688 -3.551 1 97.31 353 ILE A O 1
ATOM 2769 N N . THR A 1 354 ? -11.75 -27.641 -4.203 1 96.31 354 THR A N 1
ATOM 2770 C CA . THR A 1 354 ? -12.266 -27.578 -5.566 1 96.31 354 THR A CA 1
ATOM 2771 C C . THR A 1 354 ? -13.781 -27.391 -5.559 1 96.31 354 THR A C 1
ATOM 2773 O O . THR A 1 354 ? -14.297 -26.484 -6.23 1 96.31 354 THR A O 1
ATOM 2776 N N . GLN A 1 355 ? -14.453 -28.188 -4.809 1 95.25 355 GLN A N 1
ATOM 2777 C CA . GLN A 1 355 ? -15.914 -28.125 -4.754 1 95.25 355 GLN A CA 1
ATOM 2778 C C . GLN A 1 355 ? -16.391 -26.812 -4.141 1 95.25 355 GLN A C 1
ATOM 2780 O O . GLN A 1 355 ? -17.359 -26.219 -4.609 1 95.25 355 GLN A O 1
ATOM 2785 N N . ALA A 1 356 ? -15.703 -26.438 -3.107 1 95.81 356 ALA A N 1
ATOM 2786 C CA . ALA A 1 356 ? -16.062 -25.172 -2.475 1 95.81 356 ALA A CA 1
ATOM 2787 C C . ALA A 1 356 ? -15.891 -24 -3.445 1 95.81 356 ALA A C 1
ATOM 2789 O O . ALA A 1 356 ? -16.734 -23.094 -3.494 1 95.81 356 ALA A O 1
ATOM 2790 N N . ASN A 1 357 ? -14.797 -23.984 -4.164 1 95.06 357 ASN A N 1
ATOM 2791 C CA . ASN A 1 357 ? -14.547 -22.906 -5.117 1 95.06 357 ASN A CA 1
ATOM 2792 C C . ASN A 1 357 ? -15.594 -22.906 -6.234 1 95.06 357 ASN A C 1
ATOM 2794 O O . ASN A 1 357 ? -16 -21.844 -6.699 1 95.06 357 ASN A O 1
ATOM 2798 N N . LYS A 1 358 ? -16.094 -24.016 -6.641 1 93 358 LYS A N 1
ATOM 2799 C CA . LYS A 1 358 ? -17.094 -24.141 -7.691 1 93 358 LYS A CA 1
ATOM 2800 C C . LYS A 1 358 ? -18.438 -23.562 -7.238 1 93 358 LYS A C 1
ATOM 2802 O O . LYS A 1 358 ? -19.203 -23.047 -8.055 1 93 358 LYS A O 1
ATOM 2807 N N . THR A 1 359 ? -18.656 -23.656 -6.023 1 93.06 359 THR A N 1
ATOM 2808 C CA . THR A 1 359 ? -20.016 -23.391 -5.555 1 93.06 359 THR A CA 1
ATOM 2809 C C . THR A 1 359 ? -20.078 -22.078 -4.801 1 93.06 359 THR A C 1
ATOM 2811 O O . THR A 1 359 ? -21.156 -21.641 -4.379 1 93.06 359 THR A O 1
ATOM 2814 N N . THR A 1 360 ? -18.906 -21.5 -4.543 1 90.44 360 THR A N 1
ATOM 2815 C CA . THR A 1 360 ? -18.938 -20.188 -3.912 1 90.44 360 THR A CA 1
ATOM 2816 C C . THR A 1 360 ? -19.422 -19.125 -4.898 1 90.44 360 THR A C 1
ATOM 2818 O O . THR A 1 360 ? -18.781 -18.906 -5.938 1 90.44 360 THR A O 1
ATOM 2821 N N . PRO A 1 361 ? -20.469 -18.406 -4.566 1 86 361 PRO A N 1
ATOM 2822 C CA . PRO A 1 361 ? -20.984 -17.375 -5.477 1 86 361 PRO A CA 1
ATOM 2823 C C . PRO A 1 361 ? -19.984 -16.25 -5.719 1 86 361 PRO A C 1
ATOM 2825 O O . PRO A 1 361 ? -19.344 -15.773 -4.777 1 86 361 PRO A O 1
ATOM 2828 N N . GLY A 1 362 ? -19.859 -15.883 -6.922 1 83.06 362 GLY A N 1
ATOM 2829 C CA . GLY A 1 362 ? -19.031 -14.734 -7.258 1 83.06 362 GLY A CA 1
ATOM 2830 C C . GLY A 1 362 ? -17.656 -15.109 -7.738 1 83.06 362 GLY A C 1
ATOM 2831 O O . GLY A 1 362 ? -16.984 -14.32 -8.398 1 83.06 362 GLY A O 1
ATOM 2832 N N . LEU A 1 363 ? -17.125 -16.219 -7.301 1 82 363 LEU A N 1
ATOM 2833 C CA . LEU A 1 363 ? -15.789 -16.609 -7.723 1 82 363 LEU A CA 1
ATOM 2834 C C . LEU A 1 363 ? -15.789 -17.047 -9.18 1 82 363 LEU A C 1
ATOM 2836 O O . LEU A 1 363 ? -14.883 -16.703 -9.945 1 82 363 LEU A O 1
ATOM 2840 N N . ARG A 1 364 ? -16.781 -17.859 -9.711 1 78.38 364 ARG A N 1
ATOM 2841 C CA . ARG A 1 364 ? -17.031 -18.359 -11.055 1 78.38 364 ARG A CA 1
ATOM 2842 C C . ARG A 1 364 ? -15.75 -18.859 -11.703 1 78.38 364 ARG A C 1
ATOM 2844 O O . ARG A 1 364 ? -15.359 -18.391 -12.773 1 78.38 364 ARG A O 1
ATOM 2851 N N . PRO A 1 365 ? -15.023 -19.828 -11.148 1 84 365 PRO A N 1
ATOM 2852 C CA . PRO A 1 365 ? -13.781 -20.328 -11.734 1 84 365 PRO A CA 1
ATOM 2853 C C . PRO A 1 365 ? -14.016 -21.109 -13.023 1 84 365 PRO A C 1
ATOM 2855 O O . PRO A 1 365 ? -13.062 -21.406 -13.75 1 84 365 PRO A O 1
ATOM 2858 N N . GLY A 1 366 ? -15.211 -21.516 -13.227 1 81.44 366 GLY A N 1
ATOM 2859 C CA . GLY A 1 366 ? -15.508 -22.328 -14.391 1 81.44 366 GLY A CA 1
ATOM 2860 C C . GLY A 1 366 ? -14.766 -23.656 -14.406 1 81.44 366 GLY A C 1
ATOM 2861 O O . GLY A 1 366 ? -14.797 -24.391 -13.422 1 81.44 366 GLY A O 1
ATOM 2862 N N . ASN A 1 367 ? -14.086 -23.875 -15.547 1 81.38 367 ASN A N 1
ATOM 2863 C CA . ASN A 1 367 ? -13.375 -25.141 -15.711 1 81.38 367 ASN A CA 1
ATOM 2864 C C . ASN A 1 367 ? -11.992 -25.094 -15.062 1 81.38 367 ASN A C 1
ATOM 2866 O O . ASN A 1 367 ? -11.211 -26.047 -15.188 1 81.38 367 ASN A O 1
ATOM 2870 N N . PHE A 1 368 ? -11.75 -24.125 -14.305 1 88.19 368 PHE A N 1
ATOM 2871 C CA . PHE A 1 368 ? -10.414 -23.953 -13.734 1 88.19 368 PHE A CA 1
ATOM 2872 C C . PHE A 1 3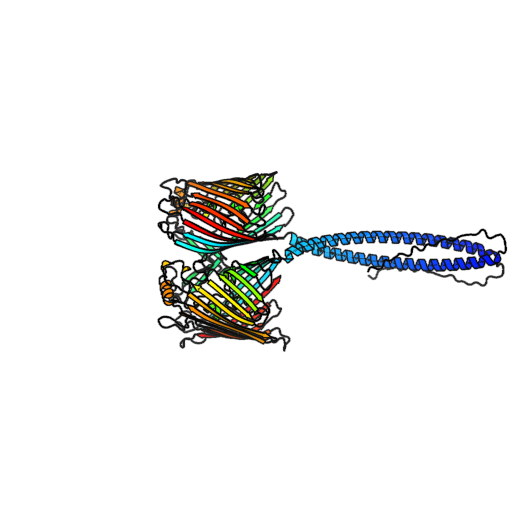68 ? -10.445 -24.141 -12.227 1 88.19 368 PHE A C 1
ATOM 2874 O O . PHE A 1 368 ? -9.648 -23.516 -11.508 1 88.19 368 PHE A O 1
ATOM 2881 N N . ALA A 1 369 ? -11.344 -25 -11.734 1 91.19 369 ALA A N 1
ATOM 2882 C CA . ALA A 1 369 ? -11.516 -25.156 -10.289 1 91.19 369 ALA A CA 1
ATOM 2883 C C . ALA A 1 369 ? -10.742 -26.375 -9.781 1 91.19 369 ALA A C 1
ATOM 2885 O O . ALA A 1 369 ? -10.406 -26.453 -8.602 1 91.19 369 ALA A O 1
ATOM 2886 N N . GLN A 1 370 ? -10.461 -27.328 -10.656 1 94.81 370 GLN A N 1
ATOM 2887 C CA . GLN A 1 370 ? -9.805 -28.547 -10.188 1 94.81 370 GLN A CA 1
ATOM 2888 C C . GLN A 1 370 ? -8.391 -28.25 -9.695 1 94.81 370 GLN A C 1
ATOM 2890 O O . GLN A 1 370 ? -7.59 -27.656 -10.422 1 94.81 370 GLN A O 1
ATOM 2895 N N . LEU A 1 371 ? -8.117 -28.797 -8.492 1 97.75 371 LEU A N 1
ATOM 2896 C CA . LEU A 1 371 ? -6.805 -28.531 -7.91 1 97.75 371 LEU A CA 1
ATOM 2897 C C . LEU A 1 371 ? -6.004 -29.812 -7.746 1 97.75 371 LEU A C 1
ATOM 2899 O O . LEU A 1 371 ? -6.562 -30.859 -7.398 1 97.75 371 LEU A O 1
ATOM 2903 N N . GLY A 1 372 ? -4.754 -29.656 -8.008 1 98.19 372 GLY A N 1
ATOM 2904 C CA . GLY A 1 372 ? -3.861 -30.75 -7.695 1 98.19 372 GLY A CA 1
ATOM 2905 C C . GLY A 1 372 ? -3.627 -30.922 -6.207 1 98.19 372 GLY A C 1
ATOM 2906 O O . GLY A 1 372 ? -3.449 -29.953 -5.484 1 98.19 372 GLY A O 1
ATOM 2907 N N . SER A 1 373 ? -3.652 -32.219 -5.773 1 98.56 373 SER A N 1
ATOM 2908 C CA . SER A 1 373 ? -3.201 -32.5 -4.418 1 98.56 373 SER A CA 1
ATOM 2909 C C . SER A 1 373 ? -1.685 -32.375 -4.305 1 98.56 373 SER A C 1
ATOM 2911 O O . SER A 1 373 ? -1.15 -32.219 -3.205 1 98.56 373 SER A O 1
ATOM 2913 N N . GLU A 1 374 ? -1.049 -32.5 -5.406 1 98.62 374 GLU A N 1
ATOM 2914 C CA . GLU A 1 374 ? 0.388 -32.281 -5.539 1 98.62 374 GLU A CA 1
ATOM 2915 C C . GLU A 1 374 ? 0.708 -31.484 -6.793 1 98.62 374 GLU A C 1
ATOM 2917 O O . GLU A 1 374 ? -0.018 -31.547 -7.789 1 98.62 374 GLU A O 1
ATOM 2922 N N . SER A 1 375 ? 1.746 -30.75 -6.727 1 98.81 375 SER A N 1
ATOM 2923 C CA . SER A 1 375 ? 2.246 -29.953 -7.844 1 98.81 375 SER A CA 1
ATOM 2924 C C . SER A 1 375 ? 3.77 -29.906 -7.855 1 98.81 375 SER A C 1
ATOM 2926 O O . SER A 1 375 ? 4.41 -30.109 -6.82 1 98.81 375 SER A O 1
ATOM 2928 N N . GLN A 1 376 ? 4.348 -29.703 -9.039 1 98.75 376 GLN A N 1
ATOM 2929 C CA . GLN A 1 376 ? 5.793 -29.547 -9.148 1 98.75 376 GLN A CA 1
ATOM 2930 C C . GLN A 1 376 ? 6.164 -28.547 -10.242 1 98.75 376 GLN A C 1
ATOM 2932 O O . GLN A 1 376 ? 5.398 -28.344 -11.188 1 98.75 376 GLN A O 1
ATOM 2937 N N . SER A 1 377 ? 7.305 -28 -10.125 1 98.75 377 SER A N 1
ATOM 2938 C CA . SER A 1 377 ? 7.891 -27.109 -11.125 1 98.75 377 SER A CA 1
ATOM 2939 C C . SER A 1 377 ? 9.406 -27.016 -10.961 1 98.75 377 SER A C 1
ATOM 2941 O O . SER A 1 377 ? 9.938 -27.234 -9.867 1 98.75 377 SER A O 1
ATOM 2943 N N . PHE A 1 378 ? 10.117 -26.766 -12.086 1 98.75 378 PHE A N 1
ATOM 2944 C CA . PHE A 1 378 ? 11.555 -26.531 -11.992 1 98.75 378 PHE A CA 1
ATOM 2945 C C . PHE A 1 378 ? 12.039 -25.688 -13.172 1 98.75 378 PHE A C 1
ATOM 2947 O O . PHE A 1 378 ? 11.352 -25.578 -14.188 1 98.75 378 PHE A O 1
ATOM 2954 N N . PHE A 1 379 ? 13.156 -25.125 -13.023 1 98.75 379 PHE A N 1
ATOM 2955 C CA . PHE A 1 379 ? 13.906 -24.578 -14.148 1 98.75 379 PHE A CA 1
ATOM 2956 C C . PHE A 1 379 ? 15.406 -24.812 -13.969 1 98.75 379 PHE A C 1
ATOM 2958 O O . PHE A 1 379 ? 15.875 -25.031 -12.852 1 98.75 379 PHE A O 1
ATOM 2965 N N . VAL A 1 380 ? 16.094 -24.875 -15.047 1 98.81 380 VAL A N 1
ATOM 2966 C CA . VAL A 1 380 ? 17.547 -24.875 -15.125 1 98.81 380 VAL A CA 1
ATOM 2967 C C . VAL A 1 380 ? 18 -23.922 -16.219 1 98.81 380 VAL A C 1
ATOM 2969 O O . VAL A 1 380 ? 17.5 -23.969 -17.359 1 98.81 380 VAL A O 1
ATOM 2972 N N . GLU A 1 381 ? 18.875 -23.016 -15.875 1 98.69 381 GLU A N 1
ATOM 2973 C CA . GLU A 1 381 ? 19.5 -22.156 -16.875 1 98.69 381 GLU A CA 1
ATOM 2974 C C . GLU A 1 381 ? 21.016 -22.266 -16.844 1 98.69 381 GLU A C 1
ATOM 2976 O O . GLU A 1 381 ? 21.609 -22.406 -15.766 1 98.69 381 GLU A O 1
ATOM 2981 N N . ALA A 1 382 ? 21.578 -22.266 -18 1 98.81 382 ALA A N 1
ATOM 2982 C CA . ALA A 1 382 ? 23.031 -22.344 -18.188 1 98.81 382 ALA A CA 1
ATOM 2983 C C . ALA A 1 382 ? 23.516 -21.266 -19.141 1 98.81 382 ALA A C 1
ATOM 2985 O O . ALA A 1 382 ? 22.922 -21.047 -20.203 1 98.81 382 ALA A O 1
ATOM 2986 N N . GLY A 1 383 ? 24.578 -20.562 -18.734 1 98.5 383 GLY A N 1
ATOM 2987 C CA . GLY A 1 383 ? 25.125 -19.5 -19.562 1 98.5 383 GLY A CA 1
ATOM 2988 C C . GLY A 1 383 ? 26.641 -19.453 -19.547 1 98.5 383 GLY A C 1
ATOM 2989 O O . GLY A 1 383 ? 27.266 -19.984 -18.625 1 98.5 383 GLY A O 1
ATOM 2990 N N . VAL A 1 384 ? 27.141 -18.859 -20.594 1 98.25 384 VAL A N 1
ATOM 2991 C CA . VAL A 1 384 ? 28.578 -18.625 -20.719 1 98.25 384 VAL A CA 1
ATOM 2992 C C . VAL A 1 384 ? 28.844 -17.172 -21.125 1 98.25 384 VAL A C 1
ATOM 2994 O O . VAL A 1 384 ? 28.359 -16.719 -22.156 1 98.25 384 VAL A O 1
ATOM 2997 N N . LYS A 1 385 ? 29.578 -16.547 -20.25 1 97.19 385 LYS A N 1
ATOM 2998 C CA . LYS A 1 385 ? 30.031 -15.203 -20.594 1 97.19 385 LYS A CA 1
ATOM 2999 C C . LYS A 1 385 ? 31.141 -15.258 -21.641 1 97.19 385 LYS A C 1
ATOM 3001 O O . LYS A 1 385 ? 32.094 -16.031 -21.5 1 97.19 385 LYS A O 1
ATOM 3006 N N . LEU A 1 386 ? 31.047 -14.445 -22.578 1 96.94 386 LEU A N 1
ATOM 3007 C CA . LEU A 1 386 ? 31.969 -14.531 -23.688 1 96.94 386 LEU A CA 1
ATOM 3008 C C . LEU A 1 386 ? 33.125 -13.539 -23.531 1 96.94 386 LEU A C 1
ATOM 3010 O O . LEU A 1 386 ? 34.125 -13.609 -24.25 1 96.94 386 LEU A O 1
ATOM 3014 N N . ASP A 1 387 ? 33 -12.664 -22.609 1 90.62 387 ASP A N 1
ATOM 3015 C CA . ASP A 1 387 ? 33.938 -11.562 -22.484 1 90.62 387 ASP A CA 1
ATOM 3016 C C . ASP A 1 387 ? 35.344 -12.07 -22.141 1 90.62 387 ASP A C 1
ATOM 3018 O O . ASP A 1 387 ? 36.344 -11.367 -22.328 1 90.62 387 ASP A O 1
ATOM 3022 N N . GLU A 1 388 ? 35.5 -13.203 -21.594 1 86.62 388 GLU A N 1
ATOM 3023 C CA . GLU A 1 388 ? 36.812 -13.766 -21.281 1 86.62 388 GLU A CA 1
ATOM 3024 C C . GLU A 1 388 ? 37.594 -14.141 -22.547 1 86.62 388 GLU A C 1
ATOM 3026 O O . GLU A 1 388 ? 38.812 -14.133 -22.562 1 86.62 388 GLU A O 1
ATOM 3031 N N . TRP A 1 389 ? 36.844 -14.477 -23.5 1 92.88 389 TRP A N 1
ATOM 3032 C CA . TRP A 1 389 ? 37.469 -14.969 -24.719 1 92.88 389 TRP A CA 1
ATOM 3033 C C . TRP A 1 389 ? 37.375 -13.938 -25.844 1 92.88 389 TRP A C 1
ATOM 3035 O O . TRP A 1 389 ? 38.25 -13.852 -26.703 1 92.88 389 TRP A O 1
ATOM 3045 N N . PHE A 1 390 ? 36.219 -13.219 -25.688 1 89.75 390 PHE A N 1
ATOM 3046 C CA . PHE A 1 390 ? 35.969 -12.219 -26.719 1 89.75 390 PHE A CA 1
ATOM 3047 C C . PHE A 1 390 ? 35.719 -10.844 -26.094 1 89.75 390 PHE A C 1
ATOM 3049 O O . PHE A 1 390 ? 35.312 -10.758 -24.938 1 89.75 390 PHE A O 1
ATOM 3056 N N . ASP A 1 391 ? 36.25 -9.797 -26.531 1 90.88 391 ASP A N 1
ATOM 3057 C CA . ASP A 1 391 ? 36 -8.453 -26 1 90.88 391 ASP A CA 1
ATOM 3058 C C . ASP A 1 391 ? 34.594 -7.988 -26.297 1 90.88 391 ASP A C 1
ATOM 3060 O O . ASP A 1 391 ? 34.375 -6.918 -26.875 1 90.88 391 ASP A O 1
ATOM 3064 N N . ILE A 1 392 ? 33.625 -8.938 -25.969 1 93.44 392 ILE A N 1
ATOM 3065 C CA . ILE A 1 392 ? 32.219 -8.641 -26.141 1 93.44 392 ILE A CA 1
ATOM 3066 C C . ILE A 1 392 ? 31.453 -8.945 -24.859 1 93.44 392 ILE A C 1
ATOM 3068 O O . ILE A 1 392 ? 31.453 -10.094 -24.391 1 93.44 392 ILE A O 1
ATOM 3072 N N . PRO A 1 393 ? 30.844 -7.961 -24.203 1 95.75 393 PRO A N 1
ATOM 3073 C CA . PRO A 1 393 ? 30.078 -8.18 -22.969 1 95.75 393 PRO A CA 1
ATOM 3074 C C . PRO A 1 393 ? 28.734 -8.867 -23.219 1 95.75 393 PRO A C 1
ATOM 3076 O O . PRO A 1 393 ? 27.688 -8.234 -23.078 1 95.75 393 PRO A O 1
ATOM 3079 N N . MET A 1 394 ? 28.844 -10.117 -23.516 1 97.31 394 MET A N 1
ATOM 3080 C CA . MET A 1 394 ? 27.672 -10.898 -23.906 1 97.31 394 MET A CA 1
ATOM 3081 C C . MET A 1 394 ? 27.672 -12.258 -23.234 1 97.31 394 MET A C 1
ATOM 3083 O O . MET A 1 394 ? 28.734 -12.859 -23.031 1 97.31 394 MET A O 1
ATOM 3087 N N . THR A 1 395 ? 26.516 -12.68 -22.938 1 98.19 395 THR A N 1
ATOM 3088 C CA . THR A 1 395 ? 26.297 -14.023 -22.406 1 98.19 395 THR A CA 1
ATOM 3089 C C . THR A 1 395 ? 25.359 -14.828 -23.312 1 98.19 395 THR A C 1
ATOM 3091 O O . THR A 1 395 ? 24.281 -14.359 -23.656 1 98.19 395 THR A O 1
ATOM 3094 N N . VAL A 1 396 ? 25.812 -16 -23.719 1 98.69 396 VAL A N 1
ATOM 3095 C CA . VAL A 1 396 ? 24.922 -16.938 -24.422 1 98.69 396 VAL A CA 1
ATOM 3096 C C . VAL A 1 396 ? 24.359 -17.953 -23.422 1 98.69 396 VAL A C 1
ATOM 3098 O O . VAL A 1 396 ? 25.031 -18.312 -22.453 1 98.69 396 VAL A O 1
ATOM 3101 N N . PHE A 1 397 ? 23.094 -18.328 -23.672 1 98.81 397 PHE A N 1
ATOM 3102 C CA . PHE A 1 397 ? 22.531 -19.203 -22.641 1 98.81 397 PHE A CA 1
ATOM 3103 C C . PHE A 1 397 ? 21.547 -20.188 -23.234 1 98.81 397 PHE A C 1
ATOM 3105 O O . PHE A 1 397 ? 21.125 -20.031 -24.391 1 98.81 397 PHE A O 1
ATOM 3112 N N . ALA A 1 398 ? 21.219 -21.219 -22.5 1 98.94 398 ALA A N 1
ATOM 3113 C CA . ALA A 1 398 ? 20.125 -22.156 -22.672 1 98.94 398 ALA A CA 1
ATOM 3114 C C . ALA A 1 398 ? 19.297 -22.281 -21.391 1 98.94 398 ALA A C 1
ATOM 3116 O O . ALA A 1 398 ? 19.812 -22.094 -20.297 1 98.94 398 ALA A O 1
ATOM 3117 N N . ASN A 1 399 ? 18.031 -22.562 -21.547 1 98.81 399 ASN A N 1
ATOM 3118 C CA . ASN A 1 399 ? 17.125 -22.641 -20.406 1 98.81 399 ASN A CA 1
ATOM 3119 C C . ASN A 1 399 ? 16.031 -23.688 -20.641 1 98.81 399 ASN A C 1
ATOM 3121 O O . ASN A 1 399 ? 15.617 -23.922 -21.766 1 98.81 399 ASN A O 1
ATOM 3125 N N . ILE A 1 400 ? 15.633 -24.328 -19.578 1 98.88 400 ILE A N 1
ATOM 3126 C CA . ILE A 1 400 ? 14.445 -25.172 -19.609 1 98.88 400 ILE A CA 1
ATOM 3127 C C . ILE A 1 400 ? 13.586 -24.891 -18.375 1 98.88 400 ILE A C 1
ATOM 3129 O O . ILE A 1 400 ? 14.094 -24.844 -17.25 1 98.88 400 ILE A O 1
ATOM 3133 N N . ASP A 1 401 ? 12.32 -24.656 -18.547 1 98.56 401 ASP A N 1
ATOM 3134 C CA . ASP A 1 401 ? 11.273 -24.516 -17.547 1 98.56 401 ASP A CA 1
ATOM 3135 C C . ASP A 1 401 ? 10.242 -25.625 -17.656 1 98.56 401 ASP A C 1
ATOM 3137 O O . ASP A 1 401 ? 9.867 -26.031 -18.75 1 98.56 401 ASP A O 1
ATOM 3141 N N . TYR A 1 402 ? 9.797 -26.062 -16.516 1 98.81 402 TYR A N 1
ATOM 3142 C CA . TYR A 1 402 ? 8.766 -27.094 -16.453 1 98.81 402 TYR A CA 1
ATOM 3143 C C . TYR A 1 402 ? 7.805 -26.844 -15.297 1 98.81 402 TYR A C 1
ATOM 3145 O O . TYR A 1 402 ? 8.219 -26.438 -14.211 1 98.81 402 TYR A O 1
ATOM 3153 N N . SER A 1 403 ? 6.508 -27.062 -15.555 1 98.69 403 SER A N 1
ATOM 3154 C CA . SER A 1 403 ? 5.523 -26.969 -14.484 1 98.69 403 SER A CA 1
ATOM 3155 C C . SER A 1 403 ? 4.371 -27.938 -14.695 1 98.69 403 SER A C 1
ATOM 3157 O O . SER A 1 403 ? 3.918 -28.141 -15.828 1 98.69 403 SER A O 1
ATOM 3159 N N . ASN A 1 404 ? 3.932 -28.578 -13.664 1 98.75 404 ASN A N 1
ATOM 3160 C CA . ASN A 1 404 ? 2.754 -29.438 -13.609 1 98.75 404 ASN A CA 1
ATOM 3161 C C . ASN A 1 404 ? 1.919 -29.172 -12.359 1 98.75 404 ASN A C 1
ATOM 3163 O O . ASN A 1 404 ? 2.082 -29.844 -11.344 1 98.75 404 ASN A O 1
ATOM 3167 N N . PRO A 1 405 ? 1.011 -28.219 -12.477 1 98.19 405 PRO A N 1
ATOM 3168 C CA . PRO A 1 405 ? 0.192 -27.859 -11.32 1 98.19 405 PRO A CA 1
ATOM 3169 C C . PRO A 1 405 ? -0.71 -29 -10.852 1 98.19 405 PRO A C 1
ATOM 3171 O O . PRO A 1 405 ? -1.172 -29 -9.711 1 98.19 405 PRO A O 1
ATOM 3174 N N . LEU A 1 406 ? -1.031 -29.969 -11.719 1 98 406 LEU A N 1
ATOM 3175 C CA . LEU A 1 406 ? -1.87 -31.125 -11.398 1 98 406 LEU A CA 1
ATOM 3176 C C . LEU A 1 406 ? -1.067 -32.406 -11.477 1 98 406 LEU A C 1
ATOM 3178 O O . LEU A 1 406 ? -1.501 -33.375 -12.109 1 98 406 LEU A O 1
ATOM 3182 N N . MET A 1 407 ? 0.052 -32.375 -10.844 1 97.94 407 MET A N 1
ATOM 3183 C CA . MET A 1 407 ? 0.91 -33.562 -10.836 1 97.94 407 MET A CA 1
ATOM 3184 C C . MET A 1 407 ? 0.145 -34.781 -10.344 1 97.94 407 MET A C 1
ATOM 3186 O O . MET A 1 407 ? 0.318 -35.875 -10.875 1 97.94 407 MET A O 1
ATOM 3190 N N . SER A 1 408 ? -0.676 -34.562 -9.289 1 97.69 408 SER A N 1
ATOM 3191 C CA . SER A 1 408 ? -1.591 -35.562 -8.758 1 97.69 408 SER A CA 1
ATOM 3192 C C . SER A 1 408 ? -2.895 -34.938 -8.281 1 97.69 408 SER A C 1
ATOM 3194 O O . SER A 1 408 ? -2.916 -33.75 -7.887 1 97.69 408 SER A O 1
ATOM 3196 N N . VAL A 1 409 ? -3.961 -35.719 -8.406 1 96.88 409 VAL A N 1
ATOM 3197 C CA . VAL A 1 409 ? -5.258 -35.25 -7.906 1 96.88 409 VAL A CA 1
ATOM 3198 C C . VAL A 1 409 ? -5.832 -36.312 -6.957 1 96.88 409 VAL A C 1
ATOM 3200 O O . VAL A 1 409 ? -5.488 -37.5 -7.039 1 96.88 409 VAL A O 1
ATOM 3203 N N . GLU A 1 410 ? -6.684 -35.844 -6.121 1 95.81 410 GLU A N 1
ATOM 3204 C CA . GLU A 1 410 ? -7.281 -36.75 -5.168 1 95.81 410 GLU A CA 1
ATOM 3205 C C . GLU A 1 410 ? -8.305 -37.656 -5.848 1 95.81 410 GLU A C 1
ATOM 3207 O O . GLU A 1 410 ? -8.375 -38.875 -5.555 1 95.81 410 GLU A O 1
ATOM 3212 N N . THR A 1 411 ? -9.148 -37.031 -6.633 1 92.81 411 THR A N 1
ATOM 3213 C CA . THR A 1 411 ? -10.148 -37.781 -7.363 1 92.81 411 THR A CA 1
ATOM 3214 C C . THR A 1 411 ? -10.164 -37.406 -8.836 1 92.81 411 THR A C 1
ATOM 3216 O O . THR A 1 411 ? -9.781 -36.281 -9.188 1 92.81 411 THR A O 1
ATOM 3219 N N . GLY A 1 412 ? -10.531 -38.344 -9.617 1 91 412 GLY A N 1
ATOM 3220 C CA . GLY A 1 412 ? -10.68 -38.062 -11.039 1 91 412 GLY A CA 1
ATOM 3221 C C . GLY A 1 412 ? -9.367 -38.125 -11.797 1 91 412 GLY A C 1
ATOM 3222 O O . GLY A 1 412 ? -8.391 -38.688 -11.32 1 91 412 GLY A O 1
ATOM 3223 N N . THR A 1 413 ? -9.414 -37.625 -13.062 1 92.62 413 THR A N 1
ATOM 3224 C CA . THR A 1 413 ? -8.234 -37.594 -13.922 1 92.62 413 THR A CA 1
ATOM 3225 C C . THR A 1 413 ? -7.656 -36.188 -13.992 1 92.62 413 THR A C 1
ATOM 3227 O O . THR A 1 413 ? -8.383 -35.219 -14.258 1 92.62 413 THR A O 1
ATOM 3230 N N . ALA A 1 414 ? -6.434 -36.094 -13.766 1 93.56 414 ALA A N 1
ATOM 3231 C CA . ALA A 1 414 ? -5.746 -34.812 -13.891 1 93.56 414 ALA A CA 1
ATOM 3232 C C . ALA A 1 414 ? -5.605 -34.406 -15.352 1 93.56 414 ALA A C 1
ATOM 3234 O O . ALA A 1 414 ? -5.137 -35.188 -16.172 1 93.56 414 ALA A O 1
ATOM 3235 N N . THR A 1 415 ? -6.051 -33.188 -15.672 1 91.06 415 THR A N 1
ATOM 3236 C CA . THR A 1 415 ? -5.805 -32.719 -17.031 1 91.06 415 THR A CA 1
ATOM 3237 C C . THR A 1 415 ? -4.32 -32.438 -17.234 1 91.06 415 THR A C 1
ATOM 3239 O O . THR A 1 415 ? -3.639 -31.953 -16.328 1 91.06 415 THR A O 1
ATOM 3242 N N . LYS A 1 416 ? -3.814 -32.719 -18.406 1 94.19 416 LYS A N 1
ATOM 3243 C CA . LYS A 1 416 ? -2.416 -32.469 -18.75 1 94.19 416 LYS A CA 1
ATOM 3244 C C . LYS A 1 416 ? -2.244 -31.156 -19.484 1 94.19 416 LYS A C 1
ATOM 3246 O O . LYS A 1 416 ? -1.126 -30.781 -19.844 1 94.19 416 LYS A O 1
ATOM 3251 N N . ARG A 1 417 ? -3.273 -30.453 -19.672 1 92 417 ARG A N 1
ATOM 3252 C CA . ARG A 1 417 ? -3.281 -29.219 -20.453 1 92 417 ARG A CA 1
ATOM 3253 C C . ARG A 1 417 ? -2.34 -28.188 -19.844 1 92 417 ARG A C 1
ATOM 3255 O O . ARG A 1 417 ? -1.787 -27.344 -20.562 1 92 417 ARG A O 1
ATOM 3262 N N . TYR A 1 418 ? -2.119 -28.297 -18.547 1 95.06 418 TYR A N 1
ATOM 3263 C CA . TYR A 1 418 ? -1.341 -27.266 -17.891 1 95.06 418 TYR A CA 1
ATOM 3264 C C . TYR A 1 418 ? 0.006 -27.797 -17.422 1 95.06 418 TYR A C 1
ATOM 3266 O O . TYR A 1 418 ? 0.681 -27.172 -16.594 1 95.06 418 TYR A O 1
ATOM 3274 N N . GLU A 1 419 ? 0.262 -28.969 -17.844 1 97.69 419 GLU A N 1
ATOM 3275 C CA . GLU A 1 419 ? 1.635 -29.453 -17.766 1 97.69 419 GLU A CA 1
ATOM 3276 C C . GLU A 1 419 ? 2.459 -28.969 -18.953 1 97.69 419 GLU A C 1
ATOM 3278 O O . GLU A 1 419 ? 2.279 -29.422 -20.078 1 97.69 419 GLU A O 1
ATOM 3283 N N . ASN A 1 420 ? 3.369 -28.047 -18.656 1 97.62 420 ASN A N 1
ATOM 3284 C CA . ASN A 1 420 ? 4.059 -27.328 -19.719 1 97.62 420 ASN A CA 1
ATOM 3285 C C . ASN A 1 420 ? 5.574 -27.406 -19.562 1 97.62 420 ASN A C 1
ATOM 3287 O O . ASN A 1 420 ? 6.082 -27.469 -18.438 1 97.62 420 ASN A O 1
ATOM 3291 N N . THR A 1 421 ? 6.23 -27.391 -20.688 1 98.56 421 THR A N 1
ATOM 3292 C CA . THR A 1 421 ? 7.68 -27.25 -20.766 1 98.56 421 THR A CA 1
ATOM 3293 C C . THR A 1 421 ? 8.062 -26.125 -21.719 1 98.56 421 THR A C 1
ATOM 3295 O O . THR A 1 421 ? 7.551 -26.031 -22.828 1 98.56 421 THR A O 1
ATOM 3298 N N . TRP A 1 422 ? 8.93 -25.266 -21.281 1 98.38 422 TRP A N 1
ATOM 3299 C CA . TRP A 1 422 ? 9.523 -24.219 -22.109 1 98.38 422 TRP A CA 1
ATOM 3300 C C . TRP A 1 422 ? 11.031 -24.391 -22.219 1 98.38 422 TRP A C 1
ATOM 3302 O O . TRP A 1 422 ? 11.742 -24.344 -21.219 1 98.38 422 TRP A O 1
ATOM 3312 N N . SER A 1 423 ? 11.492 -24.578 -23.375 1 98.69 423 SER A N 1
ATOM 3313 C CA . SER A 1 423 ? 12.922 -24.656 -23.656 1 98.69 423 SER A CA 1
ATOM 3314 C C . SER A 1 423 ? 13.375 -23.5 -24.562 1 98.69 423 SER A C 1
ATOM 3316 O O . SER A 1 423 ? 12.672 -23.141 -25.516 1 98.69 423 SER A O 1
ATOM 3318 N N . SER A 1 424 ? 14.57 -22.953 -24.234 1 98.75 424 SER A N 1
ATOM 3319 C CA . SER A 1 424 ? 14.961 -21.797 -25.031 1 98.75 424 SER A CA 1
ATOM 3320 C C . SER A 1 424 ? 16.484 -21.625 -25.031 1 98.75 424 SER A C 1
ATOM 3322 O O . SER A 1 424 ? 17.188 -22.25 -24.25 1 98.75 424 SER A O 1
ATOM 3324 N N . VAL A 1 425 ? 16.953 -20.859 -26.016 1 98.88 425 VAL A N 1
ATOM 3325 C CA . VAL A 1 425 ? 18.312 -20.344 -26.109 1 98.88 425 VAL A CA 1
ATOM 3326 C C . VAL A 1 425 ? 18.281 -18.828 -26.328 1 98.88 425 VAL A C 1
ATOM 3328 O O . VAL A 1 425 ? 17.266 -18.281 -26.766 1 98.88 425 VAL A O 1
ATOM 3331 N N . GLY A 1 426 ? 19.359 -18.188 -25.875 1 98.88 426 GLY A N 1
ATOM 3332 C CA . GLY A 1 426 ? 19.344 -16.75 -26.062 1 98.88 426 GLY A CA 1
ATOM 3333 C C . GLY A 1 426 ? 20.688 -16.094 -25.766 1 98.88 426 GLY A C 1
ATOM 3334 O O . GLY A 1 426 ? 21.703 -16.781 -25.625 1 98.88 426 GLY A O 1
ATOM 3335 N N . ILE A 1 427 ? 20.625 -14.727 -25.797 1 98.75 427 ILE A N 1
ATOM 3336 C CA . ILE A 1 427 ? 21.812 -13.914 -25.531 1 98.75 427 ILE A CA 1
ATOM 3337 C C . ILE A 1 427 ? 21.438 -12.727 -24.656 1 98.75 427 ILE A C 1
ATOM 3339 O O . ILE A 1 427 ? 20.312 -12.211 -24.734 1 98.75 427 ILE A O 1
ATOM 3343 N N . ASN A 1 428 ? 22.297 -12.383 -23.812 1 98.75 428 ASN A N 1
ATOM 3344 C CA . ASN A 1 428 ? 22.281 -11.148 -23.031 1 98.75 428 ASN A CA 1
ATOM 3345 C C . ASN A 1 428 ? 23.469 -10.258 -23.344 1 98.75 428 ASN A C 1
ATOM 3347 O O . ASN A 1 428 ? 24.625 -10.664 -23.172 1 98.75 428 ASN A O 1
ATOM 3351 N N . TYR A 1 429 ? 23.188 -9.047 -23.859 1 98.44 429 TYR A N 1
ATOM 3352 C CA . TYR A 1 429 ? 24.219 -8.062 -24.156 1 98.44 429 TYR A CA 1
ATOM 3353 C C . TYR A 1 429 ? 24.219 -6.941 -23.125 1 98.44 429 TYR A C 1
ATOM 3355 O O . TYR A 1 429 ? 23.188 -6.336 -22.859 1 98.44 429 TYR A O 1
ATOM 3363 N N . PHE A 1 430 ? 25.422 -6.699 -22.531 1 97.62 430 PHE A N 1
ATOM 3364 C CA . PHE A 1 430 ? 25.594 -5.66 -21.531 1 97.62 430 PHE A CA 1
ATOM 3365 C C . PHE A 1 430 ? 26.469 -4.527 -22.062 1 97.62 430 PHE A C 1
ATOM 3367 O O . PHE A 1 430 ? 27.656 -4.477 -21.781 1 97.62 430 PHE A O 1
ATOM 3374 N N . PRO A 1 431 ? 25.875 -3.523 -22.625 1 96.69 431 PRO A N 1
ATOM 3375 C CA . PRO A 1 431 ? 26.719 -2.402 -23.062 1 96.69 431 PRO A CA 1
ATOM 3376 C C . PRO A 1 431 ? 27.391 -1.688 -21.906 1 96.69 431 PRO A C 1
ATOM 3378 O O . PRO A 1 431 ? 28.516 -1.207 -22.047 1 96.69 431 PRO A O 1
ATOM 3381 N N . ILE A 1 432 ? 26.641 -1.536 -20.797 1 95.5 432 ILE A N 1
ATOM 3382 C CA . ILE A 1 432 ? 27.141 -1.102 -19.484 1 95.5 432 ILE A CA 1
ATOM 3383 C C . ILE A 1 432 ? 26.516 -1.96 -18.391 1 95.5 432 ILE A C 1
ATOM 3385 O O . ILE A 1 432 ? 25.484 -2.6 -18.594 1 95.5 432 ILE A O 1
ATOM 3389 N N . PRO A 1 433 ? 27.094 -1.983 -17.266 1 93.38 433 PRO A N 1
ATOM 3390 C CA . PRO A 1 433 ? 26.625 -2.887 -16.203 1 93.38 433 PRO A CA 1
ATOM 3391 C C . PRO A 1 433 ? 25.188 -2.615 -15.789 1 93.38 433 PRO A C 1
ATOM 3393 O O . PRO A 1 433 ? 24.516 -3.504 -15.266 1 93.38 433 PRO A O 1
ATOM 3396 N N . GLU A 1 434 ? 24.656 -1.433 -16 1 96.56 434 GLU A N 1
ATOM 3397 C CA . GLU A 1 434 ? 23.328 -1.015 -15.539 1 96.56 434 GLU A CA 1
ATOM 3398 C C . GLU A 1 434 ? 22.25 -1.371 -16.547 1 96.56 434 GLU A C 1
ATOM 3400 O O . GLU A 1 434 ? 21.062 -1.286 -16.25 1 96.56 434 GLU A O 1
ATOM 3405 N N . ILE A 1 435 ? 22.703 -1.824 -17.781 1 98.19 435 ILE A N 1
ATOM 3406 C CA . ILE A 1 435 ? 21.75 -2.062 -18.859 1 98.19 435 ILE A CA 1
ATOM 3407 C C . ILE A 1 435 ? 21.938 -3.469 -19.422 1 98.19 435 ILE A C 1
ATOM 3409 O O . ILE A 1 435 ? 23.078 -3.92 -19.609 1 98.19 435 ILE A O 1
ATOM 3413 N N . VAL A 1 436 ? 20.875 -4.145 -19.719 1 98.5 436 VAL A N 1
ATOM 3414 C CA . VAL A 1 436 ? 20.922 -5.445 -20.375 1 98.5 436 VAL A CA 1
ATOM 3415 C C . VAL A 1 436 ? 19.953 -5.477 -21.547 1 98.5 436 VAL A C 1
ATOM 3417 O O . VAL A 1 436 ? 18.812 -5.023 -21.422 1 98.5 436 VAL A O 1
ATOM 3420 N N . ILE A 1 437 ? 20.344 -5.891 -22.656 1 98.75 437 ILE A N 1
ATOM 3421 C CA . ILE A 1 437 ? 19.531 -6.16 -23.844 1 98.75 437 ILE A CA 1
ATOM 3422 C C . ILE A 1 437 ? 19.5 -7.664 -24.109 1 98.75 437 ILE A C 1
ATOM 3424 O O . ILE A 1 437 ? 20.547 -8.305 -24.203 1 98.75 437 ILE A O 1
ATOM 3428 N N . LYS A 1 438 ? 18.312 -8.219 -24.281 1 98.88 438 LYS A N 1
ATOM 3429 C CA . LYS A 1 438 ? 18.156 -9.672 -24.312 1 98.88 438 LYS A CA 1
ATOM 3430 C C . LYS A 1 438 ? 17.406 -10.133 -25.547 1 98.88 438 LYS A C 1
ATOM 3432 O O . LYS A 1 438 ? 16.5 -9.43 -26.016 1 98.88 438 LYS A O 1
ATOM 3437 N N . ALA A 1 439 ? 17.781 -11.273 -26.031 1 98.88 439 ALA A N 1
ATOM 3438 C CA . ALA A 1 439 ? 17.047 -12.016 -27.047 1 98.88 439 ALA A CA 1
ATOM 3439 C C . ALA A 1 439 ? 16.922 -13.492 -26.688 1 98.88 439 ALA A C 1
ATOM 3441 O O . ALA A 1 439 ? 17.875 -14.086 -26.172 1 98.88 439 ALA A O 1
ATOM 3442 N N . GLU A 1 440 ? 15.75 -14.055 -27 1 98.81 440 GLU A N 1
ATOM 3443 C CA . GLU A 1 440 ? 15.469 -15.438 -26.625 1 98.81 440 GLU A CA 1
ATOM 3444 C C . GLU A 1 440 ? 14.516 -16.094 -27.609 1 98.81 440 GLU A C 1
ATOM 3446 O O . GLU A 1 440 ? 13.562 -15.469 -28.078 1 98.81 440 GLU A O 1
ATOM 3451 N N . GLY A 1 441 ? 14.789 -17.281 -28 1 98.75 441 GLY A N 1
ATOM 3452 C CA . GLY A 1 441 ? 13.914 -18.109 -28.812 1 98.75 441 GLY A CA 1
ATOM 3453 C C . GLY A 1 441 ? 13.805 -19.547 -28.297 1 98.75 441 GLY A C 1
ATOM 3454 O O . GLY A 1 441 ? 14.781 -20.094 -27.766 1 98.75 441 GLY A O 1
ATOM 3455 N N . GLY A 1 442 ? 12.562 -20.062 -28.469 1 98.12 442 GLY A N 1
ATOM 3456 C CA . GLY A 1 442 ? 12.445 -21.406 -27.906 1 98.12 442 GLY A CA 1
ATOM 3457 C C . GLY A 1 442 ? 11.141 -22.094 -28.281 1 98.12 442 GLY A C 1
ATOM 3458 O O . GLY A 1 442 ? 10.469 -21.688 -29.234 1 98.12 442 GLY A O 1
ATOM 3459 N N . LEU A 1 443 ? 10.969 -23.203 -27.562 1 98 443 LEU A N 1
ATOM 3460 C CA . LEU A 1 443 ? 9.828 -24.094 -27.781 1 98 443 LEU A CA 1
ATOM 3461 C C . LEU A 1 443 ? 8.961 -24.172 -26.531 1 98 443 LEU A C 1
ATOM 3463 O O . LEU A 1 443 ? 9.477 -24.203 -25.406 1 98 443 LEU A O 1
ATOM 3467 N N . HIS A 1 444 ? 7.66 -24.125 -26.781 1 97.25 444 HIS A N 1
ATOM 3468 C CA . HIS A 1 444 ? 6.668 -24.406 -25.75 1 97.25 444 HIS A CA 1
ATOM 3469 C C . HIS A 1 444 ? 5.934 -25.719 -26.031 1 97.25 444 HIS A C 1
ATOM 3471 O O . HIS A 1 444 ? 5.332 -25.891 -27.094 1 97.25 444 HIS A O 1
ATOM 3477 N N . GLN A 1 445 ? 5.949 -26.625 -25.078 1 96.94 445 GLN A N 1
ATOM 3478 C CA . GLN A 1 445 ? 5.336 -27.953 -25.234 1 96.94 445 GLN A CA 1
ATOM 3479 C C . GLN A 1 445 ? 4.293 -28.203 -24.156 1 96.94 445 GLN A C 1
ATOM 3481 O O . GLN A 1 445 ? 4.574 -28.047 -22.953 1 96.94 445 GLN A O 1
ATOM 3486 N N . VAL A 1 446 ? 3.115 -28.531 -24.578 1 94.69 446 VAL A N 1
ATOM 3487 C CA . VAL A 1 446 ? 2.029 -28.969 -23.703 1 94.69 446 VAL A CA 1
ATOM 3488 C C . VAL A 1 446 ? 1.973 -30.484 -23.656 1 94.69 446 VAL A C 1
ATOM 3490 O O . VAL A 1 446 ? 2.109 -31.156 -24.688 1 94.69 446 VAL A O 1
ATOM 3493 N N . ALA A 1 447 ? 1.789 -31.031 -22.5 1 95.5 447 ALA A N 1
ATOM 3494 C CA . ALA A 1 447 ? 1.834 -32.5 -22.312 1 95.5 447 ALA A CA 1
ATOM 3495 C C . ALA A 1 447 ? 0.553 -33.156 -22.812 1 95.5 447 ALA A C 1
ATOM 3497 O O . ALA A 1 447 ? -0.015 -34 -22.141 1 95.5 447 ALA A O 1
ATOM 3498 N N . VAL A 1 448 ? -0.024 -32.656 -23.766 1 92.62 448 VAL A N 1
ATOM 3499 C CA . VAL A 1 448 ? -1.158 -33.25 -24.469 1 92.62 448 VAL A CA 1
ATOM 3500 C C . VAL A 1 448 ? -0.757 -33.562 -25.906 1 92.62 448 VAL A C 1
ATOM 3502 O O . VAL A 1 448 ? -0.369 -32.688 -26.672 1 92.62 448 VAL A O 1
ATOM 3505 N N . ALA A 1 449 ? -0.954 -34.719 -26.328 1 91.38 449 ALA A N 1
ATOM 3506 C CA . ALA A 1 449 ? -0.46 -35.25 -27.594 1 91.38 449 ALA A CA 1
ATOM 3507 C C . ALA A 1 449 ? -1.078 -34.5 -28.766 1 91.38 449 ALA A C 1
ATOM 3509 O O . ALA A 1 449 ? -0.422 -34.281 -29.797 1 91.38 449 ALA A O 1
ATOM 3510 N N . SER A 1 450 ? -2.307 -34.094 -28.672 1 90 450 SER A N 1
ATOM 3511 C CA . SER A 1 450 ? -3.023 -33.469 -29.781 1 90 450 SER A CA 1
ATOM 3512 C C . SER A 1 450 ? -2.656 -32 -29.922 1 90 450 SER A C 1
ATOM 3514 O O . SER A 1 450 ? -3.008 -31.359 -30.906 1 90 450 SER A O 1
ATOM 3516 N N . ILE A 1 451 ? -1.969 -31.484 -29 1 91.44 451 ILE A N 1
ATOM 3517 C CA . ILE A 1 451 ? -1.55 -30.078 -29.047 1 91.44 451 ILE A CA 1
ATOM 3518 C C . ILE A 1 451 ? -0.123 -30 -29.594 1 91.44 451 ILE A C 1
ATOM 3520 O O . ILE A 1 451 ? 0.81 -30.516 -28.984 1 91.44 451 ILE A O 1
ATOM 3524 N N . PRO A 1 452 ? -0 -29.359 -30.672 1 93.06 452 PRO A N 1
ATOM 3525 C CA . PRO A 1 452 ? 1.344 -29.281 -31.25 1 93.06 452 PRO A CA 1
ATOM 3526 C C . PRO A 1 452 ? 2.285 -28.391 -30.438 1 93.06 452 PRO A C 1
ATOM 3528 O O . PRO A 1 452 ? 1.833 -27.469 -29.75 1 93.06 452 PRO A O 1
ATOM 3531 N N . ASP A 1 453 ? 3.562 -28.688 -30.562 1 95.31 453 ASP A N 1
ATOM 3532 C CA . ASP A 1 453 ? 4.57 -27.781 -30.016 1 95.31 453 ASP A CA 1
ATOM 3533 C C . ASP A 1 453 ? 4.488 -26.406 -30.703 1 95.31 453 ASP A C 1
ATOM 3535 O O . ASP A 1 453 ? 4.184 -26.312 -31.891 1 95.31 453 ASP A O 1
ATOM 3539 N N . THR A 1 454 ? 4.723 -25.391 -29.953 1 95.62 454 THR A N 1
ATOM 3540 C CA . THR A 1 454 ? 4.719 -24.047 -30.5 1 95.62 454 THR A CA 1
ATOM 3541 C C . THR A 1 454 ? 6.07 -23.359 -30.266 1 95.62 454 THR A C 1
ATOM 3543 O O . THR A 1 454 ? 6.84 -23.781 -29.406 1 95.62 454 THR A O 1
ATOM 3546 N N . ASN A 1 455 ? 6.277 -22.344 -31.094 1 96.88 455 ASN A N 1
ATOM 3547 C CA . ASN A 1 455 ? 7.516 -21.578 -31 1 96.88 455 ASN A CA 1
ATOM 3548 C C . ASN A 1 455 ? 7.273 -20.188 -30.438 1 96.88 455 ASN A C 1
ATOM 3550 O O . ASN A 1 455 ? 6.203 -19.609 -30.641 1 96.88 455 ASN A O 1
ATOM 3554 N N . PHE A 1 456 ? 8.289 -19.688 -29.734 1 97.31 456 PHE A N 1
ATOM 3555 C CA . PHE A 1 456 ? 8.211 -18.312 -29.266 1 97.31 456 PHE A CA 1
ATOM 3556 C C . PHE A 1 456 ? 9.539 -17.594 -29.453 1 97.31 456 PHE A C 1
ATOM 3558 O O . PHE A 1 456 ? 10.586 -18.234 -29.578 1 97.31 456 PHE A O 1
ATOM 3565 N N . PHE A 1 457 ? 9.414 -16.266 -29.547 1 98.12 457 PHE A N 1
ATOM 3566 C CA . PHE A 1 457 ? 10.539 -15.328 -29.609 1 98.12 457 PHE A CA 1
ATOM 3567 C C . PHE A 1 457 ? 10.281 -14.109 -28.734 1 98.12 457 PHE A C 1
ATOM 3569 O O . PHE A 1 457 ? 9.156 -13.617 -28.656 1 98.12 457 PHE A O 1
ATOM 3576 N N . ALA A 1 458 ? 11.391 -13.688 -28.062 1 98.5 458 ALA A N 1
ATOM 3577 C CA . ALA A 1 458 ? 11.242 -12.516 -27.203 1 98.5 458 ALA A CA 1
ATOM 3578 C C . ALA A 1 458 ? 12.484 -11.633 -27.25 1 98.5 458 ALA A C 1
ATOM 3580 O O . ALA A 1 458 ? 13.609 -12.133 -27.375 1 98.5 458 ALA A O 1
ATOM 3581 N N . LEU A 1 459 ? 12.242 -10.336 -27.188 1 98.75 459 LEU A N 1
ATOM 3582 C CA . LEU A 1 459 ? 13.258 -9.312 -26.969 1 98.75 459 LEU A CA 1
ATOM 3583 C C . LEU A 1 459 ? 13 -8.547 -25.672 1 98.75 459 LEU A C 1
ATOM 3585 O O . LEU A 1 459 ? 11.844 -8.375 -25.266 1 98.75 459 LEU A O 1
ATOM 3589 N N . GLY A 1 460 ? 14.102 -8.188 -25.016 1 98.69 460 GLY A N 1
ATOM 3590 C CA . GLY A 1 460 ? 13.93 -7.445 -23.781 1 98.69 460 GLY A CA 1
ATOM 3591 C C . GLY A 1 460 ? 15.039 -6.441 -23.531 1 98.69 460 GLY A C 1
ATOM 3592 O O . GLY A 1 460 ? 16.172 -6.641 -23.984 1 98.69 460 GLY A O 1
ATOM 3593 N N . VAL A 1 461 ? 14.703 -5.406 -22.844 1 98.62 461 VAL A N 1
ATOM 3594 C CA . VAL A 1 461 ? 15.664 -4.449 -22.312 1 98.62 461 VAL A CA 1
ATOM 3595 C C . VAL A 1 461 ? 15.383 -4.203 -20.828 1 98.62 461 VAL A C 1
ATOM 3597 O O . VAL A 1 461 ? 14.227 -4.137 -20.406 1 98.62 461 VAL A O 1
ATOM 3600 N N . GLY A 1 462 ? 16.438 -4.172 -20.047 1 98.5 462 GLY A N 1
ATOM 3601 C CA . GLY A 1 462 ? 16.328 -3.908 -18.609 1 98.5 462 GLY A CA 1
ATOM 3602 C C . GLY A 1 462 ? 17.391 -2.961 -18.094 1 98.5 462 GLY A C 1
ATOM 3603 O O . GLY A 1 462 ? 18.484 -2.865 -18.672 1 98.5 462 GLY A O 1
ATOM 3604 N N . TYR A 1 463 ? 17.062 -2.262 -17.031 1 98.25 463 TYR A N 1
ATOM 3605 C CA . TYR A 1 463 ? 18.031 -1.417 -16.344 1 98.25 463 TYR A CA 1
ATOM 3606 C C . TYR A 1 463 ? 17.984 -1.646 -14.836 1 98.25 463 TYR A C 1
ATOM 3608 O O . TYR A 1 463 ? 17 -2.168 -14.312 1 98.25 463 TYR A O 1
ATOM 3616 N N . GLN A 1 464 ? 19.047 -1.296 -14.164 1 97.06 464 GLN A N 1
ATOM 3617 C CA . GLN A 1 464 ? 19.094 -1.219 -12.711 1 97.06 464 GLN A CA 1
ATOM 3618 C C . GLN A 1 464 ? 20.203 -0.268 -12.242 1 97.06 464 GLN A C 1
ATOM 3620 O O . GLN A 1 464 ? 21.266 -0.188 -12.867 1 97.06 464 GLN A O 1
ATOM 3625 N N . PHE A 1 465 ? 19.906 0.449 -11.203 1 95 465 PHE A N 1
ATOM 3626 C CA . PHE A 1 465 ? 20.938 1.263 -10.57 1 95 465 PHE A CA 1
ATOM 3627 C C . PHE A 1 465 ? 20.672 1.391 -9.07 1 95 465 PHE A C 1
ATOM 3629 O O . PHE A 1 465 ? 19.594 1.069 -8.602 1 95 465 PHE A O 1
ATOM 3636 N N . SER A 1 466 ? 21.688 1.77 -8.359 1 90.81 466 SER A N 1
ATOM 3637 C CA . SER A 1 466 ? 21.625 2.018 -6.922 1 90.81 466 SER A CA 1
ATOM 3638 C C . SER A 1 466 ? 22.344 3.309 -6.551 1 90.81 466 SER A C 1
ATOM 3640 O O . SER A 1 466 ? 23.453 3.564 -7.031 1 90.81 466 SER A O 1
ATOM 3642 N N . LEU A 1 467 ? 21.672 4.184 -5.762 1 84.44 467 LEU A N 1
ATOM 3643 C CA . LEU A 1 467 ? 22.266 5.414 -5.238 1 84.44 467 LEU A CA 1
ATOM 3644 C C . LEU A 1 467 ? 22.406 5.34 -3.723 1 84.44 467 LEU A C 1
ATOM 3646 O O . LEU A 1 467 ? 21.516 4.867 -3.025 1 84.44 467 LEU A O 1
ATOM 3650 N N . MET B 1 1 ? 54.656 16.562 12.828 1 23.73 1 MET B N 1
ATOM 3651 C CA . MET B 1 1 ? 56.031 16.656 13.258 1 23.73 1 MET B CA 1
ATOM 3652 C C . MET B 1 1 ? 56.719 17.859 12.609 1 23.73 1 MET B C 1
ATOM 3654 O O . MET B 1 1 ? 57.625 17.688 11.789 1 23.73 1 MET B O 1
ATOM 3658 N N . ASN B 1 2 ? 55.875 18.922 12.312 1 23.55 2 ASN B N 1
ATOM 3659 C CA . ASN B 1 2 ? 55.969 20.172 11.562 1 23.55 2 ASN B CA 1
ATOM 3660 C C . ASN B 1 2 ? 57.094 21.062 12.078 1 23.55 2 ASN B C 1
ATOM 3662 O O . ASN B 1 2 ? 57.188 21.328 13.281 1 23.55 2 ASN B O 1
ATOM 3666 N N . ARG B 1 3 ? 58.219 20.984 11.281 1 24.45 3 ARG B N 1
ATOM 3667 C CA . ARG B 1 3 ? 59.5 21.656 11.258 1 24.45 3 ARG B CA 1
ATOM 3668 C C . ARG B 1 3 ? 59.375 23.156 11.539 1 24.45 3 ARG B C 1
ATOM 3670 O O . ARG B 1 3 ? 58.688 23.875 10.789 1 24.45 3 ARG B O 1
ATOM 3677 N N . LYS B 1 4 ? 59.469 23.422 12.836 1 26.08 4 LYS B N 1
ATOM 3678 C CA . LYS B 1 4 ? 59.469 24.688 13.578 1 26.08 4 LYS B CA 1
ATOM 3679 C C . LYS B 1 4 ? 60.469 25.656 12.992 1 26.08 4 LYS B C 1
ATOM 3681 O O . LYS B 1 4 ? 61.688 25.359 12.938 1 26.08 4 LYS B O 1
ATOM 3686 N N . LEU B 1 5 ? 60.125 26.297 11.82 1 24.44 5 LEU B N 1
ATOM 3687 C CA . LEU B 1 5 ? 60.844 27.344 11.109 1 24.44 5 LEU B CA 1
ATOM 3688 C C . LEU B 1 5 ? 61.312 28.406 12.078 1 24.44 5 LEU B C 1
ATOM 3690 O O . LEU B 1 5 ? 60.531 29.203 12.586 1 24.44 5 LEU B O 1
ATOM 3694 N N . THR B 1 6 ? 62.062 27.938 13.172 1 26.08 6 THR B N 1
ATOM 3695 C CA . THR B 1 6 ? 62.719 28.844 14.117 1 26.08 6 THR B CA 1
ATOM 3696 C C . THR B 1 6 ? 63.5 29.938 13.383 1 26.08 6 THR B C 1
ATOM 3698 O O . THR B 1 6 ? 64.438 29.656 12.672 1 26.08 6 THR B O 1
ATOM 3701 N N . LEU B 1 7 ? 62.781 30.875 12.766 1 25.19 7 LEU B N 1
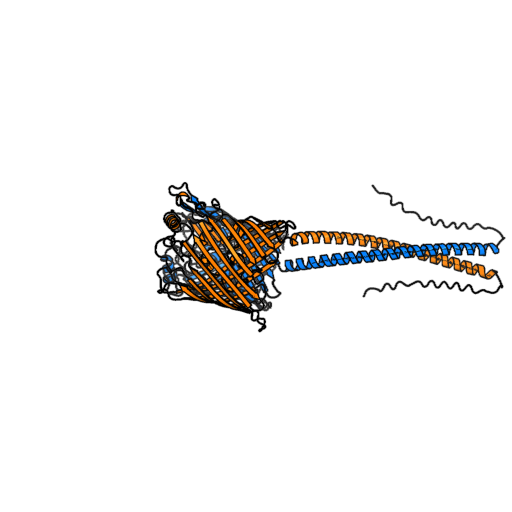ATOM 3702 C CA . LEU B 1 7 ? 63.281 32.094 12.125 1 25.19 7 LEU B CA 1
ATOM 3703 C C . LEU B 1 7 ? 64.375 32.719 13 1 25.19 7 LEU B C 1
ATOM 3705 O O . LEU B 1 7 ? 64.125 33.031 14.164 1 25.19 7 LEU B O 1
ATOM 3709 N N . LEU B 1 8 ? 65.688 32.281 12.812 1 26.52 8 LEU B N 1
ATOM 3710 C CA . LEU B 1 8 ? 67 32.75 13.227 1 26.52 8 LEU B CA 1
ATOM 3711 C C . LEU B 1 8 ? 67.062 34.281 13.211 1 26.52 8 LEU B C 1
ATOM 3713 O O . LEU B 1 8 ? 66.938 34.906 12.156 1 26.52 8 LEU B O 1
ATOM 3717 N N . ALA B 1 9 ? 66.375 34.969 14.25 1 28.03 9 ALA B N 1
ATOM 3718 C CA . ALA B 1 9 ? 66.562 36.375 14.539 1 28.03 9 ALA B CA 1
ATOM 3719 C C . ALA B 1 9 ? 68.062 36.781 14.5 1 28.03 9 ALA B C 1
ATOM 3721 O O . ALA B 1 9 ? 68.875 36.219 15.242 1 28.03 9 ALA B O 1
ATOM 3722 N N . VAL B 1 10 ? 68.625 37 13.273 1 27.2 10 VAL B N 1
ATOM 3723 C CA . VAL B 1 10 ? 69.938 37.531 12.969 1 27.2 10 VAL B CA 1
ATOM 3724 C C . VAL B 1 10 ? 70.188 38.719 13.875 1 27.2 10 VAL B C 1
ATOM 3726 O O . VAL B 1 10 ? 69.5 39.75 13.82 1 27.2 10 VAL B O 1
ATOM 3729 N N . SER B 1 11 ? 70.562 38.438 15.125 1 26.22 11 SER B N 1
ATOM 3730 C CA . SER B 1 11 ? 71.062 39.406 16.078 1 26.22 11 SER B CA 1
ATOM 3731 C C . SER B 1 11 ? 72.25 40.219 15.484 1 26.22 11 SER B C 1
ATOM 3733 O O . SER B 1 11 ? 73.312 39.688 15.211 1 26.22 11 SER B O 1
ATOM 3735 N N . VAL B 1 12 ? 72.062 40.969 14.422 1 26.91 12 VAL B N 1
ATOM 3736 C CA . VAL B 1 12 ? 73.188 41.812 13.953 1 26.91 12 VAL B CA 1
ATOM 3737 C C . VAL B 1 12 ? 73.625 42.719 15.094 1 26.91 12 VAL B C 1
ATOM 3739 O O . VAL B 1 12 ? 72.938 43.625 15.531 1 26.91 12 VAL B O 1
ATOM 3742 N N . ALA B 1 13 ? 74.188 42.094 16.188 1 26.81 13 ALA B N 1
ATOM 3743 C CA . ALA B 1 13 ? 74.875 42.844 17.234 1 26.81 13 ALA B CA 1
ATOM 3744 C C . ALA B 1 13 ? 75.875 43.812 16.656 1 26.81 13 ALA B C 1
ATOM 3746 O O . ALA B 1 13 ? 76.812 43.406 15.984 1 26.81 13 ALA B O 1
ATOM 3747 N N . SER B 1 14 ? 75.375 44.938 16.172 1 27 14 SER B N 1
ATOM 3748 C CA . SER B 1 14 ? 76.25 46.062 15.789 1 27 14 SER B CA 1
ATOM 3749 C C . SER B 1 14 ? 77.25 46.375 16.875 1 27 14 SER B C 1
ATOM 3751 O O . SER B 1 14 ? 76.875 46.75 17.984 1 27 14 SER B O 1
ATOM 3753 N N . VAL B 1 15 ? 78.188 45.438 17.062 1 27.92 15 VAL B N 1
ATOM 3754 C CA . VAL B 1 15 ? 79.375 45.594 17.906 1 27.92 15 VAL B CA 1
ATOM 3755 C C . VAL B 1 15 ? 80.062 46.938 17.562 1 27.92 15 VAL B C 1
ATOM 3757 O O . VAL B 1 15 ? 81.062 46.938 16.797 1 27.92 15 VAL B O 1
ATOM 3760 N N . LEU B 1 16 ? 79.438 47.938 17.031 1 28.73 16 LEU B N 1
ATOM 3761 C CA . LEU B 1 16 ? 80.375 49.031 16.703 1 28.73 16 LEU B CA 1
ATOM 3762 C C . LEU B 1 16 ? 81.062 49.562 17.953 1 28.73 16 LEU B C 1
ATOM 3764 O O . LEU B 1 16 ? 80.5 50.312 18.75 1 28.73 16 LEU B O 1
ATOM 3768 N N . GLY B 1 17 ? 81.625 48.625 18.781 1 27.48 17 GLY B N 1
ATOM 3769 C CA . GLY B 1 17 ? 82.438 49.125 19.875 1 27.48 17 GLY B CA 1
ATOM 3770 C C . GLY B 1 17 ? 83.562 50.062 19.406 1 27.48 17 GLY B C 1
ATOM 3771 O O . GLY B 1 17 ? 84.562 49.594 18.844 1 27.48 17 GLY B O 1
ATOM 3772 N N . LEU B 1 18 ? 83.25 51.062 18.656 1 28.98 18 LEU B N 1
ATOM 3773 C CA . LEU B 1 18 ? 84.312 52 18.281 1 28.98 18 LEU B CA 1
ATOM 3774 C C . LEU B 1 18 ? 85.125 52.406 19.5 1 28.98 18 LEU B C 1
ATOM 3776 O O . LEU B 1 18 ? 84.562 53.125 20.375 1 28.98 18 LEU B O 1
ATOM 3780 N N . SER B 1 19 ? 85.75 51.375 20.094 1 26.89 19 SER B N 1
ATOM 3781 C CA . SER B 1 19 ? 86.812 51.688 21.062 1 26.89 19 SER B CA 1
ATOM 3782 C C . SER B 1 19 ? 87.688 52.812 20.562 1 26.89 19 SER B C 1
ATOM 3784 O O . SER B 1 19 ? 88 52.875 19.375 1 26.89 19 SER B O 1
ATOM 3786 N N . VAL B 1 20 ? 87.625 53.906 21.25 1 30 20 VAL B N 1
ATOM 3787 C CA . VAL B 1 20 ? 88.375 55.125 21.188 1 30 20 VAL B CA 1
ATOM 3788 C C . VAL B 1 20 ? 89.875 54.75 21.156 1 30 20 VAL B C 1
ATOM 3790 O O . VAL B 1 20 ? 90.438 54.25 22.125 1 30 20 VAL B O 1
ATOM 3793 N N . ILE B 1 21 ? 90.25 53.875 20.172 1 29.02 21 ILE B N 1
ATOM 3794 C CA . ILE B 1 21 ? 91.688 53.562 20.031 1 29.02 21 ILE B CA 1
ATOM 3795 C C . ILE B 1 21 ? 92.5 54.844 20.078 1 29.02 21 ILE B C 1
ATOM 3797 O O . ILE B 1 21 ? 92.125 55.844 19.438 1 29.02 21 ILE B O 1
ATOM 3801 N N . PRO B 1 22 ? 93.312 54.781 21.062 1 32.16 22 PRO B N 1
ATOM 3802 C CA . PRO B 1 22 ? 94.312 55.844 21.188 1 32.16 22 PRO B CA 1
ATOM 3803 C C . PRO B 1 22 ? 95.062 56.156 19.875 1 32.16 22 PRO B C 1
ATOM 3805 O O . PRO B 1 22 ? 95 55.312 18.953 1 32.16 22 PRO B O 1
ATOM 3808 N N . ASN B 1 23 ? 95.562 57.344 19.688 1 32.44 23 ASN B N 1
ATOM 3809 C CA . ASN B 1 23 ? 96.062 58.188 18.609 1 32.44 23 ASN B CA 1
ATOM 3810 C C . ASN B 1 23 ? 97.125 57.5 17.734 1 32.44 23 ASN B C 1
ATOM 3812 O O . ASN B 1 23 ? 97.875 58.125 17.031 1 32.44 23 ASN B O 1
ATOM 3816 N N . ALA B 1 24 ? 97.375 56.188 18.156 1 29.75 24 ALA B N 1
ATOM 3817 C CA . ALA B 1 24 ? 98.688 55.875 17.562 1 29.75 24 ALA B CA 1
ATOM 3818 C C . ALA B 1 24 ? 98.562 55.719 16.047 1 29.75 24 ALA B C 1
ATOM 3820 O O . ALA B 1 24 ? 99.312 56.375 15.305 1 29.75 24 ALA B O 1
ATOM 3821 N N . GLN B 1 25 ? 99.188 54.656 15.5 1 34.56 25 GLN B N 1
ATOM 3822 C CA . GLN B 1 25 ? 99.812 54.375 14.211 1 34.56 25 GLN B CA 1
ATOM 3823 C C . GLN B 1 25 ? 98.75 54.031 13.156 1 34.56 25 GLN B C 1
ATOM 3825 O O . GLN B 1 25 ? 98 53.062 13.289 1 34.56 25 GLN B O 1
ATOM 3830 N N . ALA B 1 26 ? 98.25 54.969 12.305 1 37.12 26 ALA B N 1
ATOM 3831 C CA . ALA B 1 26 ? 97.25 55.281 11.312 1 37.12 26 ALA B CA 1
ATOM 3832 C C . ALA B 1 26 ? 97.125 54.188 10.234 1 37.12 26 ALA B C 1
ATOM 3834 O O . ALA B 1 26 ? 96.062 53.969 9.664 1 37.12 26 ALA B O 1
ATOM 3835 N N . ALA B 1 27 ? 98.188 53.688 9.898 1 41.75 27 ALA B N 1
ATOM 3836 C CA . ALA B 1 27 ? 98.25 53.031 8.594 1 41.75 27 ALA B CA 1
ATOM 3837 C C . ALA B 1 27 ? 97.438 51.719 8.625 1 41.75 27 ALA B C 1
ATOM 3839 O O . ALA B 1 27 ? 96.812 51.344 7.641 1 41.75 27 ALA B O 1
ATOM 3840 N N . THR B 1 28 ? 97.5 51 9.641 1 45.53 28 THR B N 1
ATOM 3841 C CA . THR B 1 28 ? 97 49.625 9.719 1 45.53 28 THR B CA 1
ATOM 3842 C C . THR B 1 28 ? 95.438 49.656 9.719 1 45.53 28 THR B C 1
ATOM 3844 O O . THR B 1 28 ? 94.812 48.688 9.328 1 45.53 28 THR B O 1
ATOM 3847 N N . ASN B 1 29 ? 94.875 50.844 10 1 53 29 ASN B N 1
ATOM 3848 C CA . ASN B 1 29 ? 93.438 50.906 10.266 1 53 29 ASN B CA 1
ATOM 3849 C C . ASN B 1 29 ? 92.688 50.969 8.969 1 53 29 ASN B C 1
ATOM 3851 O O . ASN B 1 29 ? 91.562 50.438 8.906 1 53 29 ASN B O 1
ATOM 3855 N N . THR B 1 30 ? 93.25 51.312 7.973 1 60.72 30 THR B N 1
ATOM 3856 C CA . THR B 1 30 ? 92.562 51.531 6.73 1 60.72 30 THR B CA 1
ATOM 3857 C C . THR B 1 30 ? 92.25 50.188 6.039 1 60.72 30 THR B C 1
ATOM 3859 O O . THR B 1 30 ? 91.188 50 5.473 1 60.72 30 THR B O 1
ATOM 3862 N N . GLU B 1 31 ? 93.25 49.281 6.168 1 60.84 31 GLU B N 1
ATOM 3863 C CA . GLU B 1 31 ? 93.125 48 5.512 1 60.84 31 GLU B CA 1
ATOM 3864 C C . GLU B 1 31 ? 92.062 47.125 6.199 1 60.84 31 GLU B C 1
ATOM 3866 O O . GLU B 1 31 ? 91.312 46.438 5.535 1 60.84 31 GLU B O 1
ATOM 3871 N N . THR B 1 32 ? 92.125 47.25 7.438 1 63.91 32 THR B N 1
ATOM 3872 C CA . THR B 1 32 ? 91.125 46.5 8.219 1 63.91 32 THR B CA 1
ATOM 3873 C C . THR B 1 32 ? 89.75 47 7.98 1 63.91 32 THR B C 1
ATOM 3875 O O . THR B 1 32 ? 88.75 46.219 7.898 1 63.91 32 THR B O 1
ATOM 3878 N N . LEU B 1 33 ? 89.688 48.312 7.844 1 64.44 33 LEU B N 1
ATOM 3879 C CA . LEU B 1 33 ? 88.375 48.938 7.582 1 64.44 33 LEU B CA 1
ATOM 3880 C C . LEU B 1 33 ? 87.875 48.594 6.18 1 64.44 33 LEU B C 1
ATOM 3882 O O . LEU B 1 33 ? 86.688 48.344 5.98 1 64.44 33 LEU B O 1
ATOM 3886 N N . ALA B 1 34 ? 88.875 48.531 5.27 1 68 34 ALA B N 1
ATOM 3887 C CA . ALA B 1 34 ? 88.5 48.156 3.896 1 68 34 ALA B CA 1
ATOM 3888 C C . ALA B 1 34 ? 88 46.719 3.82 1 68 34 ALA B C 1
ATOM 3890 O O . ALA B 1 34 ? 87.062 46.406 3.104 1 68 34 ALA B O 1
ATOM 3891 N N . LYS B 1 35 ? 88.625 45.875 4.562 1 68.5 35 LYS B N 1
ATOM 3892 C CA . LYS B 1 35 ? 88.25 44.469 4.609 1 68.5 35 LYS B CA 1
ATOM 3893 C C . LYS B 1 35 ? 86.875 44.312 5.277 1 68.5 35 LYS B C 1
ATOM 3895 O O . LYS B 1 35 ? 86.062 43.531 4.836 1 68.5 35 LYS B O 1
ATOM 3900 N N . ALA B 1 36 ? 86.688 45.062 6.266 1 68.25 36 ALA B N 1
ATOM 3901 C CA . ALA B 1 36 ? 85.375 45.031 6.969 1 68.25 36 ALA B CA 1
ATOM 3902 C C . ALA B 1 36 ? 84.25 45.562 6.078 1 68.25 36 ALA B C 1
ATOM 3904 O O . ALA B 1 36 ? 83.188 45 6.07 1 68.25 36 ALA B O 1
ATOM 3905 N N . ILE B 1 37 ? 84.562 46.5 5.316 1 72.88 37 ILE B N 1
ATOM 3906 C CA . ILE B 1 37 ? 83.562 47.062 4.383 1 72.88 37 ILE B CA 1
ATOM 3907 C C . ILE B 1 37 ? 83.25 46.062 3.271 1 72.88 37 ILE B C 1
ATOM 3909 O O . ILE B 1 37 ? 82.125 45.875 2.891 1 72.88 37 ILE B O 1
ATOM 3913 N N . ALA B 1 38 ? 84.375 45.5 2.859 1 70.81 38 ALA B N 1
ATOM 3914 C CA . ALA B 1 38 ? 84.25 44.469 1.82 1 70.81 38 ALA B CA 1
ATOM 3915 C C . ALA B 1 38 ? 83.375 43.312 2.322 1 70.81 38 ALA B C 1
ATOM 3917 O O . ALA B 1 38 ? 82.5 42.812 1.598 1 70.81 38 ALA B O 1
ATOM 3918 N N . LYS B 1 39 ? 83.625 42.938 3.445 1 71.12 39 LYS B N 1
ATOM 3919 C CA . LYS B 1 39 ? 82.875 41.844 4.062 1 71.12 39 LYS B CA 1
ATOM 3920 C C . LYS B 1 39 ? 81.375 42.25 4.242 1 71.12 39 LYS B C 1
ATOM 3922 O O . LYS B 1 39 ? 80.5 41.438 3.979 1 71.12 39 LYS B O 1
ATOM 3927 N N . GLN B 1 40 ? 81.125 43.375 4.695 1 71.19 40 GLN B N 1
ATOM 3928 C CA . GLN B 1 40 ? 79.812 43.875 4.891 1 71.19 40 GLN B CA 1
ATOM 3929 C C . GLN B 1 40 ? 79.062 44.031 3.557 1 71.19 40 GLN B C 1
ATOM 3931 O O . GLN B 1 40 ? 77.875 43.75 3.461 1 71.19 40 GLN B O 1
ATOM 3936 N N . GLU B 1 41 ? 79.812 44.375 2.57 1 76.44 41 GLU B N 1
ATOM 3937 C CA . GLU B 1 41 ? 79.25 44.438 1.231 1 76.44 41 GLU B CA 1
ATOM 3938 C C . GLU B 1 41 ? 78.875 43.062 0.722 1 76.44 41 GLU B C 1
ATOM 3940 O O . GLU B 1 41 ? 77.812 42.906 0.099 1 76.44 41 GLU B O 1
ATOM 3945 N N . ALA B 1 42 ? 79.75 42.188 0.995 1 73.75 42 ALA B N 1
ATOM 3946 C CA . ALA B 1 42 ? 79.438 40.812 0.609 1 73.75 42 ALA B CA 1
ATOM 3947 C C . ALA B 1 42 ? 78.188 40.281 1.357 1 73.75 42 ALA B C 1
ATOM 3949 O O . ALA B 1 42 ? 77.375 39.625 0.772 1 73.75 42 ALA B O 1
ATOM 3950 N N . GLU B 1 43 ? 78.125 40.594 2.551 1 72.5 43 GLU B N 1
ATOM 3951 C CA . GLU B 1 43 ? 76.938 40.188 3.359 1 72.5 43 GLU B CA 1
ATOM 3952 C C . GLU B 1 43 ? 75.688 40.844 2.895 1 72.5 43 GLU B C 1
ATOM 3954 O O . GLU B 1 43 ? 74.625 40.219 2.855 1 72.5 43 GLU B O 1
ATOM 3959 N N . ILE B 1 44 ? 75.75 42.031 2.551 1 77.38 44 ILE B N 1
ATOM 3960 C CA . ILE B 1 44 ? 74.562 42.781 2.041 1 77.38 44 ILE B CA 1
ATOM 3961 C C . ILE B 1 44 ? 74.125 42.188 0.722 1 77.38 44 ILE B C 1
ATOM 3963 O O . ILE B 1 44 ? 72.938 42.031 0.484 1 77.38 44 ILE B O 1
ATOM 3967 N N . THR B 1 45 ? 75.188 41.812 -0.046 1 75.62 45 THR B N 1
ATOM 3968 C CA . THR B 1 45 ? 74.812 41.156 -1.309 1 75.62 45 THR B CA 1
ATOM 3969 C C . THR B 1 45 ? 74.125 39.844 -1.063 1 75.62 45 THR B C 1
ATOM 3971 O O . THR B 1 45 ? 73.125 39.531 -1.745 1 75.62 45 THR B O 1
ATOM 3974 N N . ILE B 1 46 ? 74.562 39.156 -0.169 1 73.06 46 ILE B N 1
ATOM 3975 C CA . ILE B 1 46 ? 73.938 37.875 0.181 1 73.06 46 ILE B CA 1
ATOM 3976 C C . ILE B 1 46 ? 72.562 38.125 0.741 1 73.06 46 ILE B C 1
ATOM 3978 O O . ILE B 1 46 ? 71.625 37.406 0.389 1 73.06 46 ILE B O 1
ATOM 3982 N N . LEU B 1 47 ? 72.375 39.031 1.6 1 75.25 47 LEU B N 1
ATOM 3983 C CA . LEU B 1 47 ? 71.062 39.344 2.182 1 75.25 47 LEU B CA 1
ATOM 3984 C C . LEU B 1 47 ? 70.125 39.812 1.108 1 75.25 47 LEU B C 1
ATOM 3986 O O . LEU B 1 47 ? 68.938 39.469 1.148 1 75.25 47 LEU B O 1
ATOM 3990 N N . LYS B 1 48 ? 70.625 40.531 0.176 1 76.69 48 LYS B N 1
ATOM 3991 C CA . LYS B 1 48 ? 69.812 40.938 -0.958 1 76.69 48 LYS B CA 1
ATOM 3992 C C . LYS B 1 48 ? 69.312 39.75 -1.775 1 76.69 48 LYS B C 1
ATOM 3994 O O . LYS B 1 48 ? 68.188 39.688 -2.197 1 76.69 48 LYS B O 1
ATOM 3999 N N . GLN B 1 49 ? 70.188 38.875 -1.965 1 75.81 49 GLN B N 1
ATOM 4000 C CA . GLN B 1 49 ? 69.812 37.688 -2.699 1 75.81 49 GLN B CA 1
ATOM 4001 C C . GLN B 1 49 ? 68.812 36.844 -1.929 1 75.81 49 GLN B C 1
ATOM 4003 O O . GLN B 1 49 ? 67.812 36.312 -2.514 1 75.81 49 GLN B O 1
ATOM 4008 N N . GLN B 1 50 ? 69 36.719 -0.702 1 72.06 50 GLN B N 1
ATOM 4009 C CA . GLN B 1 50 ? 68.062 36 0.139 1 72.06 50 GLN B CA 1
ATOM 4010 C C . GLN B 1 50 ? 66.75 36.656 0.168 1 72.06 50 GLN B C 1
ATOM 4012 O O . GLN B 1 50 ? 65.688 36 0.112 1 72.06 50 GLN B O 1
ATOM 4017 N N . LEU B 1 51 ? 66.688 37.938 0.284 1 77 51 LEU B N 1
ATOM 4018 C CA . LEU B 1 51 ? 65.438 38.688 0.263 1 77 51 LEU B CA 1
ATOM 4019 C C . LEU B 1 51 ? 64.75 38.5 -1.077 1 77 51 LEU B C 1
ATOM 4021 O O . LEU B 1 51 ? 63.5 38.406 -1.126 1 77 51 LEU B O 1
ATOM 4025 N N . ALA B 1 52 ? 65.562 38.5 -2.066 1 77.06 52 ALA B N 1
ATOM 4026 C CA . ALA B 1 52 ? 65 38.312 -3.395 1 77.06 52 ALA B CA 1
ATOM 4027 C C . ALA B 1 52 ? 64.375 36.906 -3.508 1 77.06 52 ALA B C 1
ATOM 4029 O O . ALA B 1 52 ? 63.281 36.75 -4.078 1 77.06 52 ALA B O 1
ATOM 4030 N N . THR B 1 53 ? 65.062 36.031 -3.037 1 76.06 53 THR B N 1
ATOM 4031 C CA . THR B 1 53 ? 64.5 34.656 -3.047 1 76.06 53 THR B CA 1
ATOM 4032 C C . THR B 1 53 ? 63.25 34.531 -2.195 1 76.06 53 THR B C 1
ATOM 4034 O O . THR B 1 53 ? 62.281 33.906 -2.604 1 76.06 53 THR B O 1
ATOM 4037 N N . LEU B 1 54 ? 63.281 35.062 -1.072 1 74.88 54 LEU B N 1
ATOM 4038 C CA . LEU B 1 54 ? 62.125 35.031 -0.194 1 74.88 54 LEU B CA 1
ATOM 4039 C C . LEU B 1 54 ? 60.938 35.75 -0.835 1 74.88 54 LEU B C 1
ATOM 4041 O O . LEU B 1 54 ? 59.812 35.312 -0.724 1 74.88 54 LEU B O 1
ATOM 4045 N N . ALA B 1 55 ? 61.25 36.844 -1.463 1 77.38 55 ALA B N 1
ATOM 4046 C CA . ALA B 1 55 ? 60.219 37.562 -2.172 1 77.38 55 ALA B CA 1
ATOM 4047 C C . ALA B 1 55 ? 59.625 36.75 -3.305 1 77.38 55 ALA B C 1
ATOM 4049 O O . ALA B 1 55 ? 58.406 36.75 -3.516 1 77.38 55 ALA B O 1
ATOM 4050 N N . ALA B 1 56 ? 60.469 36.062 -3.939 1 77.88 56 ALA B N 1
ATOM 4051 C CA . ALA B 1 56 ? 60 35.219 -5.023 1 77.88 56 ALA B CA 1
ATOM 4052 C C . ALA B 1 56 ? 59.156 34.062 -4.48 1 77.88 56 ALA B C 1
ATOM 4054 O O . ALA B 1 56 ? 58.125 33.719 -5.059 1 77.88 56 ALA B O 1
ATOM 4055 N N . GLU B 1 57 ? 59.656 33.469 -3.504 1 75.81 57 GLU B N 1
ATOM 4056 C CA . GLU B 1 57 ? 58.906 32.406 -2.859 1 75.81 57 GLU B CA 1
ATOM 4057 C C . GLU B 1 57 ? 57.562 32.906 -2.34 1 75.81 57 GLU B C 1
ATOM 4059 O O . GLU B 1 57 ? 56.531 32.219 -2.457 1 75.81 57 GLU B O 1
ATOM 4064 N N . GLN B 1 58 ? 57.594 34.031 -1.783 1 75 58 GLN B N 1
ATOM 4065 C CA . GLN B 1 58 ? 56.375 34.625 -1.291 1 75 58 GLN B CA 1
ATOM 4066 C C . GLN B 1 58 ? 55.406 34.906 -2.436 1 75 58 GLN B C 1
ATOM 4068 O O . GLN B 1 58 ? 54.188 34.688 -2.299 1 75 58 GLN B O 1
ATOM 4073 N N . LYS B 1 59 ? 55.969 35.312 -3.469 1 77.25 59 LYS B N 1
ATOM 4074 C CA . LYS B 1 59 ? 55.125 35.562 -4.637 1 77.25 59 LYS B CA 1
ATOM 4075 C C . LYS B 1 59 ? 54.531 34.281 -5.172 1 77.25 59 LYS B C 1
ATOM 4077 O O . LYS B 1 59 ? 53.344 34.25 -5.559 1 77.25 59 LYS B O 1
ATOM 4082 N N . GLN B 1 60 ? 55.312 33.312 -5.195 1 75.44 60 GLN B N 1
ATOM 4083 C CA . GLN B 1 60 ? 54.844 32 -5.629 1 75.44 60 GLN B CA 1
ATOM 4084 C C . GLN B 1 60 ? 53.781 31.469 -4.676 1 75.44 60 GLN B C 1
ATOM 4086 O O . GLN B 1 60 ? 52.781 30.906 -5.113 1 75.44 60 GLN B O 1
ATOM 4091 N N . GLN B 1 61 ? 54.062 31.578 -3.459 1 71.81 61 GLN B N 1
ATOM 4092 C CA . GLN B 1 61 ? 53.062 31.141 -2.469 1 71.81 61 GLN B CA 1
ATOM 4093 C C . GLN B 1 61 ? 51.781 31.938 -2.59 1 71.81 61 GLN B C 1
ATOM 4095 O O . GLN B 1 61 ? 50.688 31.391 -2.432 1 71.81 61 GLN B O 1
ATOM 4100 N N . GLN B 1 62 ? 51.906 33.188 -2.865 1 76.06 62 GLN B N 1
ATOM 4101 C CA . GLN B 1 62 ? 50.75 34 -3.066 1 76.06 62 GLN B CA 1
ATOM 4102 C C . GLN B 1 62 ? 49.938 33.562 -4.289 1 76.06 62 GLN B C 1
ATOM 4104 O O . GLN B 1 62 ? 48.719 33.531 -4.262 1 76.06 62 GLN B O 1
ATOM 4109 N N . GLN B 1 63 ? 50.688 33.219 -5.25 1 75.75 63 GLN B N 1
ATOM 4110 C CA . GLN B 1 63 ? 50.031 32.719 -6.453 1 75.75 63 GLN B CA 1
ATOM 4111 C C . GLN B 1 63 ? 49.344 31.391 -6.207 1 75.75 63 GLN B C 1
ATOM 4113 O O . GLN B 1 63 ? 48.219 31.156 -6.66 1 75.75 63 GLN B O 1
ATOM 4118 N N . GLN B 1 64 ? 50.031 30.531 -5.605 1 71.12 64 GLN B N 1
ATOM 4119 C CA . GLN B 1 64 ? 49.438 29.25 -5.262 1 71.12 64 GLN B CA 1
ATOM 4120 C C . GLN B 1 64 ? 48.25 29.422 -4.34 1 71.12 64 GLN B C 1
ATOM 4122 O O . GLN B 1 64 ? 47.219 28.734 -4.512 1 71.12 64 GLN B O 1
ATOM 4127 N N . ASN B 1 65 ? 48.375 30.234 -3.395 1 70.12 65 ASN B N 1
ATOM 4128 C CA . ASN B 1 65 ? 47.281 30.516 -2.492 1 70.12 65 ASN B CA 1
ATOM 4129 C C . ASN B 1 65 ? 46.062 31.094 -3.238 1 70.12 65 ASN B C 1
ATOM 4131 O O . ASN B 1 65 ? 44.938 30.75 -2.943 1 70.12 65 ASN B O 1
ATOM 4135 N N . LYS B 1 66 ? 46.375 31.906 -4.141 1 73.88 66 LYS B N 1
ATOM 4136 C CA . LYS B 1 66 ? 45.312 32.469 -4.953 1 73.88 66 LYS B CA 1
ATOM 4137 C C . LYS B 1 66 ? 44.594 31.375 -5.77 1 73.88 66 LYS B C 1
ATOM 4139 O O . LYS B 1 66 ? 43.375 31.375 -5.902 1 73.88 66 LYS B O 1
ATOM 4144 N N . GLN B 1 67 ? 45.375 30.547 -6.289 1 69.94 67 GLN B N 1
ATOM 4145 C CA . GLN B 1 67 ? 44.812 29.453 -7.051 1 69.94 67 GLN B CA 1
ATOM 4146 C C . GLN B 1 67 ? 44 28.516 -6.156 1 69.94 67 GLN B C 1
ATOM 4148 O O . GLN B 1 67 ? 42.906 28.094 -6.527 1 69.94 67 GLN B O 1
ATOM 4153 N N . VAL B 1 68 ? 44.562 28.141 -5.047 1 66.12 68 VAL B N 1
ATOM 4154 C CA . VAL B 1 68 ? 43.812 27.297 -4.098 1 66.12 68 VAL B CA 1
ATOM 4155 C C . VAL B 1 68 ? 42.562 28 -3.641 1 66.12 68 VAL B C 1
ATOM 4157 O O . VAL B 1 68 ? 41.5 27.375 -3.545 1 66.12 68 VAL B O 1
ATOM 4160 N N . THR B 1 69 ? 42.688 29.266 -3.391 1 68.62 69 THR B N 1
ATOM 4161 C CA . THR B 1 69 ? 41.531 30.062 -2.992 1 68.62 69 THR B CA 1
ATOM 4162 C C . THR B 1 69 ? 40.438 30.031 -4.078 1 68.62 69 THR B C 1
ATOM 4164 O O . THR B 1 69 ? 39.25 29.891 -3.783 1 68.62 69 THR B O 1
ATOM 4167 N N . THR B 1 70 ? 40.906 30.125 -5.223 1 69 70 THR B N 1
ATOM 4168 C CA . THR B 1 70 ? 39.969 30.094 -6.336 1 69 70 THR B CA 1
ATOM 4169 C C . THR B 1 70 ? 39.312 28.719 -6.461 1 69 70 THR B C 1
ATOM 4171 O O . THR B 1 70 ? 38.125 28.609 -6.699 1 69 70 THR B O 1
ATOM 4174 N N . GLN B 1 71 ? 40.156 27.75 -6.41 1 63.44 71 GLN B N 1
ATOM 4175 C CA . GLN B 1 71 ? 39.656 26.375 -6.484 1 63.44 71 GLN B CA 1
ATOM 4176 C C . GLN B 1 71 ? 38.719 26.078 -5.316 1 63.44 71 GLN B C 1
ATOM 4178 O O . GLN B 1 71 ? 37.656 25.469 -5.5 1 63.44 71 GLN B O 1
ATOM 4183 N N . VAL B 1 72 ? 39.156 26.453 -4.203 1 63.38 72 VAL B N 1
ATOM 4184 C CA . VAL B 1 72 ? 38.312 26.281 -3.031 1 63.38 72 VAL B CA 1
ATOM 4185 C C . VAL B 1 72 ? 37 27.062 -3.217 1 63.38 72 VAL B C 1
ATOM 4187 O O . VAL B 1 72 ? 35.938 26.562 -2.926 1 63.38 72 VAL B O 1
ATOM 4190 N N . ASP B 1 73 ? 37.25 28.203 -3.762 1 64.62 73 ASP B N 1
ATOM 4191 C CA . ASP B 1 73 ? 36.062 29.016 -4.02 1 64.62 73 ASP B CA 1
ATOM 4192 C C . ASP B 1 73 ? 35.125 28.328 -4.996 1 64.62 73 ASP B C 1
ATOM 4194 O O . ASP B 1 73 ? 33.906 28.344 -4.805 1 64.62 73 ASP B O 1
ATOM 4198 N N . THR B 1 74 ? 35.688 27.797 -5.973 1 62.09 74 THR B N 1
ATOM 4199 C CA . THR B 1 74 ? 34.875 27.109 -6.977 1 62.09 74 THR B CA 1
ATOM 4200 C C . THR B 1 74 ? 34.219 25.875 -6.379 1 62.09 74 THR B C 1
ATOM 4202 O O . THR B 1 74 ? 33.031 25.641 -6.609 1 62.09 74 THR B O 1
ATOM 4205 N N . VAL B 1 75 ? 35.062 25.125 -5.773 1 60.22 75 VAL B N 1
ATOM 4206 C CA . VAL B 1 75 ? 34.5 23.938 -5.148 1 60.22 75 VAL B CA 1
ATOM 4207 C C . VAL B 1 75 ? 33.469 24.344 -4.105 1 60.22 75 VAL B C 1
ATOM 4209 O O . VAL B 1 75 ? 32.406 23.719 -4.008 1 60.22 75 VAL B O 1
ATOM 4212 N N . VAL B 1 76 ? 33.812 25.297 -3.447 1 59.06 76 VAL B N 1
ATOM 4213 C CA . VAL B 1 76 ? 32.875 25.797 -2.451 1 59.06 76 VAL B CA 1
ATOM 4214 C C . VAL B 1 76 ? 31.609 26.297 -3.141 1 59.06 76 VAL B C 1
ATOM 4216 O O . VAL B 1 76 ? 30.5 26.047 -2.678 1 59.06 76 VAL B O 1
ATOM 4219 N N . GLN B 1 77 ? 31.875 26.891 -4.195 1 61.09 77 GLN B N 1
ATOM 4220 C CA . GLN B 1 77 ? 30.719 27.406 -4.91 1 61.09 77 GLN B CA 1
ATOM 4221 C C . GLN B 1 77 ? 29.875 26.281 -5.488 1 61.09 77 GLN B C 1
ATOM 4223 O O . GLN B 1 77 ? 28.641 26.297 -5.387 1 61.09 77 GLN B O 1
ATOM 4228 N N . GLN B 1 78 ? 30.484 25.391 -6.117 1 58.53 78 GLN B N 1
ATOM 4229 C CA . GLN B 1 78 ? 29.75 24.266 -6.711 1 58.53 78 GLN B CA 1
ATOM 4230 C C . GLN B 1 78 ? 29.094 23.406 -5.637 1 58.53 78 GLN B C 1
ATOM 4232 O O . GLN B 1 78 ? 27.953 22.969 -5.785 1 58.53 78 GLN B O 1
ATOM 4237 N N . THR B 1 79 ? 29.859 23.047 -4.793 1 60.25 79 THR B N 1
ATOM 4238 C CA . THR B 1 79 ? 29.312 22.25 -3.686 1 60.25 79 THR B CA 1
ATOM 4239 C C . THR B 1 79 ? 28.219 23.016 -2.963 1 60.25 79 THR B C 1
ATOM 4241 O O . THR B 1 79 ? 27.219 22.422 -2.551 1 60.25 79 THR B O 1
ATOM 4244 N N . THR B 1 80 ? 28.469 24.219 -2.965 1 60.16 80 THR B N 1
ATOM 4245 C CA . THR B 1 80 ? 27.469 25.047 -2.316 1 60.16 80 THR B CA 1
ATOM 4246 C C . THR B 1 80 ? 26.188 25.109 -3.148 1 60.16 80 THR B C 1
ATOM 4248 O O . THR B 1 80 ? 25.094 25.062 -2.602 1 60.16 80 THR B O 1
ATOM 4251 N N . LYS B 1 81 ? 26.453 25.203 -4.426 1 60 81 LYS B N 1
ATOM 4252 C CA . LYS B 1 81 ? 25.281 25.25 -5.293 1 60 81 LYS B CA 1
ATOM 4253 C C . LYS B 1 81 ? 24.5 23.938 -5.246 1 60 81 LYS B C 1
ATOM 4255 O O . LYS B 1 81 ? 23.266 23.953 -5.191 1 60 81 LYS B O 1
ATOM 4260 N N . ALA B 1 82 ? 25.125 22.906 -5.43 1 59.56 82 ALA B N 1
ATOM 4261 C CA . ALA B 1 82 ? 24.484 21.594 -5.336 1 59.56 82 ALA B CA 1
ATOM 4262 C C . ALA B 1 82 ? 23.859 21.391 -3.957 1 59.56 82 ALA B C 1
ATOM 4264 O O . ALA B 1 82 ? 22.75 20.859 -3.842 1 59.56 82 ALA B O 1
ATOM 4265 N N . GLN B 1 83 ? 24.594 21.734 -3.18 1 60.38 83 GLN B N 1
ATOM 4266 C CA . GLN B 1 83 ? 24.109 21.656 -1.805 1 60.38 83 GLN B CA 1
ATOM 4267 C C . GLN B 1 83 ? 22.906 22.578 -1.598 1 60.38 83 GLN B C 1
ATOM 4269 O O . GLN B 1 83 ? 21.969 22.234 -0.86 1 60.38 83 GLN B O 1
ATOM 4274 N N . ASP B 1 84 ? 23.078 23.672 -2.295 1 63 84 ASP B N 1
ATOM 4275 C CA . ASP B 1 84 ? 21.969 24.625 -2.176 1 63 84 ASP B CA 1
ATOM 4276 C C . ASP B 1 84 ? 20.688 24.047 -2.76 1 63 84 ASP B C 1
ATOM 4278 O O . ASP B 1 84 ? 19.609 24.172 -2.158 1 63 84 ASP B O 1
ATOM 4282 N N . ARG B 1 85 ? 20.797 23.391 -3.939 1 66 85 ARG B N 1
ATOM 4283 C CA . ARG B 1 85 ? 19.609 22.797 -4.547 1 66 85 ARG B CA 1
ATOM 4284 C C . ARG B 1 85 ? 19.031 21.688 -3.672 1 66 85 ARG B C 1
ATOM 4286 O O . ARG B 1 85 ? 17.828 21.578 -3.502 1 66 85 ARG B O 1
ATOM 4293 N N . LEU B 1 86 ? 19.859 20.906 -3.193 1 73.56 86 LEU B N 1
ATOM 4294 C CA . LEU B 1 86 ? 19.438 19.781 -2.371 1 73.56 86 LEU B CA 1
ATOM 4295 C C . LEU B 1 86 ? 18.906 20.266 -1.022 1 73.56 86 LEU B C 1
ATOM 4297 O O . LEU B 1 86 ? 18.047 19.609 -0.423 1 73.56 86 LEU B O 1
ATOM 4301 N N . SER B 1 87 ? 19.344 21.438 -0.734 1 78.62 87 SER B N 1
ATOM 4302 C CA . SER B 1 87 ? 18.891 21.969 0.549 1 78.62 87 SER B CA 1
ATOM 4303 C C . SER B 1 87 ? 17.469 22.5 0.46 1 78.62 87 SER B C 1
ATOM 4305 O O . SER B 1 87 ? 16.781 22.656 1.479 1 78.62 87 SER B O 1
ATOM 4307 N N . ARG B 1 88 ? 17.016 22.766 -0.753 1 87.56 88 ARG B N 1
ATOM 4308 C CA . ARG B 1 88 ? 15.672 23.297 -0.943 1 87.56 88 ARG B CA 1
ATOM 4309 C C . ARG B 1 88 ? 14.664 22.172 -1.176 1 87.56 88 ARG B C 1
ATOM 4311 O O . ARG B 1 88 ? 13.461 22.422 -1.271 1 87.56 88 ARG B O 1
ATOM 4318 N N . PHE B 1 89 ? 15.219 21 -1.261 1 90.69 89 PHE B N 1
ATOM 4319 C CA . PHE B 1 89 ? 14.375 19.812 -1.471 1 90.69 89 PHE B CA 1
ATOM 4320 C C . PHE B 1 89 ? 14.133 19.094 -0.156 1 90.69 89 PHE B C 1
ATOM 4322 O O . PHE B 1 89 ? 15.039 18.953 0.667 1 90.69 89 PHE B O 1
ATOM 4329 N N . SER B 1 90 ? 12.906 18.672 0.073 1 91 90 SER B N 1
ATOM 4330 C CA . SER B 1 90 ? 12.562 17.859 1.237 1 91 90 SER B CA 1
ATOM 4331 C C . SER B 1 90 ? 11.844 16.578 0.828 1 91 90 SER B C 1
ATOM 4333 O O . SER B 1 90 ? 11.055 16.578 -0.119 1 91 90 SER B O 1
ATOM 4335 N N . PHE B 1 91 ? 12.234 15.484 1.447 1 93.19 91 PHE B N 1
ATOM 4336 C CA . PHE B 1 91 ? 11.562 14.203 1.271 1 93.19 91 PHE B CA 1
ATOM 4337 C C . PHE B 1 91 ? 11.234 13.57 2.619 1 93.19 91 PHE B C 1
ATOM 4339 O O . PHE B 1 91 ? 12.117 13.352 3.445 1 93.19 91 PHE B O 1
ATOM 4346 N N . ASN B 1 92 ? 9.969 13.367 2.891 1 94.69 92 ASN B N 1
ATOM 4347 C CA . ASN B 1 92 ? 9.469 12.719 4.098 1 94.69 92 ASN B CA 1
ATOM 4348 C C . ASN B 1 92 ? 8.617 11.5 3.762 1 94.69 92 ASN B C 1
ATOM 4350 O O . ASN B 1 92 ? 8.047 11.414 2.672 1 94.69 92 ASN B O 1
ATOM 4354 N N . SER B 1 93 ? 8.617 10.578 4.691 1 97.19 93 SER B N 1
ATOM 4355 C CA . SER B 1 93 ? 7.766 9.406 4.523 1 97.19 93 SER B CA 1
ATOM 4356 C C . SER B 1 93 ? 7.277 8.883 5.867 1 97.19 93 SER B C 1
ATOM 4358 O O . SER B 1 93 ? 7.973 9 6.879 1 97.19 93 SER B O 1
ATOM 4360 N N . TYR B 1 94 ? 6.105 8.43 5.82 1 97.38 94 TYR B N 1
ATOM 4361 C CA . TYR B 1 94 ? 5.59 7.66 6.949 1 97.38 94 TYR B CA 1
ATOM 4362 C C . TYR B 1 94 ? 4.715 6.508 6.469 1 97.38 94 TYR B C 1
ATOM 4364 O O . TYR B 1 94 ? 4.309 6.473 5.309 1 97.38 94 TYR B O 1
ATOM 4372 N N . GLY B 1 95 ? 4.484 5.578 7.363 1 97.31 95 GLY B N 1
ATOM 4373 C CA . GLY B 1 95 ? 3.66 4.43 7.027 1 97.31 95 GLY B CA 1
ATOM 4374 C C . GLY B 1 95 ? 3.295 3.584 8.234 1 97.31 95 GLY B C 1
ATOM 4375 O O . GLY B 1 95 ? 3.801 3.812 9.336 1 97.31 95 GLY B O 1
ATOM 4376 N N . SER B 1 96 ? 2.334 2.66 7.941 1 96.75 96 SER B N 1
ATOM 4377 C CA . SER B 1 96 ? 1.895 1.784 9.023 1 96.75 96 SER B CA 1
ATOM 4378 C C . SER B 1 96 ? 1.388 0.451 8.477 1 96.75 96 SER B C 1
ATOM 4380 O O . SER B 1 96 ? 0.893 0.38 7.352 1 96.75 96 SER B O 1
ATOM 4382 N N . ALA B 1 97 ? 1.556 -0.542 9.25 1 97.06 97 ALA B N 1
ATOM 4383 C CA . ALA B 1 97 ? 0.97 -1.867 9.07 1 97.06 97 ALA B CA 1
ATOM 4384 C C . ALA B 1 97 ? 0.287 -2.346 10.344 1 97.06 97 ALA B C 1
ATOM 4386 O O . ALA B 1 97 ? 0.765 -2.076 11.453 1 97.06 97 ALA B O 1
ATOM 4387 N N . VAL B 1 98 ? -0.821 -3.158 10.156 1 97.25 98 VAL B N 1
ATOM 4388 C CA . VAL B 1 98 ? -1.576 -3.512 11.352 1 97.25 98 VAL B CA 1
ATOM 4389 C C . VAL B 1 98 ? -2.047 -4.961 11.258 1 97.25 98 VAL B C 1
ATOM 4391 O O . VAL B 1 98 ? -2.145 -5.52 10.164 1 97.25 98 VAL B O 1
ATOM 4394 N N . TYR B 1 99 ? -2.23 -5.574 12.352 1 97.44 99 TYR B N 1
ATOM 4395 C CA . TYR B 1 99 ? -2.961 -6.816 12.586 1 97.44 99 TYR B CA 1
ATOM 4396 C C . TYR B 1 99 ? -4.176 -6.578 13.477 1 97.44 99 TYR B C 1
ATOM 4398 O O . TYR B 1 99 ? -4.059 -5.969 14.539 1 97.44 99 TYR B O 1
ATOM 4406 N N . THR B 1 100 ? -5.316 -7.016 13.016 1 97.19 100 THR B N 1
ATOM 4407 C CA . THR B 1 100 ? -6.527 -6.859 13.812 1 97.19 100 THR B CA 1
ATOM 4408 C C . THR B 1 100 ? -7.23 -8.203 13.992 1 97.19 100 THR B C 1
ATOM 4410 O O . THR B 1 100 ? -7.195 -9.055 13.102 1 97.19 100 THR B O 1
ATOM 4413 N N . SER B 1 101 ? -7.77 -8.375 15.086 1 97.06 101 SER B N 1
ATOM 4414 C CA . SER B 1 101 ? -8.688 -9.453 15.422 1 97.06 101 SER B CA 1
ATOM 4415 C C . SER B 1 101 ? -9.984 -8.922 16.016 1 97.06 101 SER B C 1
ATOM 4417 O O . SER B 1 101 ? -10.039 -8.562 17.188 1 97.06 101 SER B O 1
ATOM 4419 N N . ASP B 1 102 ? -10.969 -8.977 15.148 1 94.19 102 ASP B N 1
ATOM 4420 C CA . ASP B 1 102 ? -12.242 -8.352 15.508 1 94.19 102 ASP B CA 1
ATOM 4421 C C . ASP B 1 102 ? -13.383 -9.367 15.461 1 94.19 102 ASP B C 1
ATOM 4423 O O . ASP B 1 102 ? -13.305 -10.359 14.727 1 94.19 102 ASP B O 1
ATOM 4427 N N . GLU B 1 103 ? -14.352 -9.086 16.297 1 92.25 103 GLU B N 1
ATOM 4428 C CA . GLU B 1 103 ? -15.641 -9.758 16.109 1 92.25 103 GLU B CA 1
ATOM 4429 C C . GLU B 1 103 ? -16.562 -8.938 15.227 1 92.25 103 GLU B C 1
ATOM 4431 O O . GLU B 1 103 ? -16.656 -7.715 15.375 1 92.25 103 GLU B O 1
ATOM 4436 N N . TYR B 1 104 ? -17.094 -9.641 14.227 1 83.19 104 TYR B N 1
ATOM 4437 C CA . TYR B 1 104 ? -17.953 -8.922 13.289 1 83.19 104 TYR B CA 1
ATOM 4438 C C . TYR B 1 104 ? -19.234 -9.695 13.031 1 83.19 104 TYR B C 1
ATOM 4440 O O . TYR B 1 104 ? -19.359 -10.859 13.414 1 83.19 104 TYR B O 1
ATOM 4448 N N . PHE B 1 105 ? -20.188 -8.93 12.422 1 82.62 105 PHE B N 1
ATOM 4449 C CA . PHE B 1 105 ? -21.469 -9.508 12.047 1 82.62 105 PHE B CA 1
ATOM 4450 C C . PHE B 1 105 ? -21.578 -9.648 10.531 1 82.62 105 PHE B C 1
ATOM 4452 O O . PHE B 1 105 ? -21.188 -8.734 9.789 1 82.62 105 PHE B O 1
ATOM 4459 N N . ASP B 1 106 ? -22.031 -10.664 9.984 1 74.88 106 ASP B N 1
ATOM 4460 C CA . ASP B 1 106 ? -22.078 -10.953 8.555 1 74.88 106 ASP B CA 1
ATOM 4461 C C . ASP B 1 106 ? -23.031 -10.016 7.828 1 74.88 106 ASP B C 1
ATOM 4463 O O . ASP B 1 106 ? -22.828 -9.711 6.652 1 74.88 106 ASP B O 1
ATOM 4467 N N . ASN B 1 107 ? -24.062 -9.758 8.453 1 77.12 107 ASN B N 1
ATOM 4468 C CA . ASN B 1 107 ? -25.016 -8.828 7.863 1 77.12 107 ASN B CA 1
ATOM 4469 C C . ASN B 1 107 ? -25.656 -7.934 8.922 1 77.12 107 ASN B C 1
ATOM 4471 O O . ASN B 1 107 ? -25.359 -8.07 10.117 1 77.12 107 ASN B O 1
ATOM 4475 N N . VAL B 1 108 ? -26.469 -7.027 8.453 1 77.44 108 VAL B N 1
ATOM 4476 C CA . VAL B 1 108 ? -27.031 -6.004 9.328 1 77.44 108 VAL B CA 1
ATOM 4477 C C . VAL B 1 108 ? -28 -6.641 10.312 1 77.44 108 VAL B C 1
ATOM 4479 O O . VAL B 1 108 ? -28.219 -6.113 11.406 1 77.44 108 VAL B O 1
ATOM 4482 N N . GLN B 1 109 ? -28.5 -7.871 9.977 1 75.44 109 GLN B N 1
ATOM 4483 C CA . GLN B 1 109 ? -29.516 -8.508 10.797 1 75.44 109 GLN B CA 1
ATOM 4484 C C . GLN B 1 109 ? -28.906 -9.547 11.727 1 75.44 109 GLN B C 1
ATOM 4486 O O . GLN B 1 109 ? -29.578 -10.062 12.633 1 75.44 109 GLN B O 1
ATOM 4491 N N . ASP B 1 110 ? -27.594 -9.789 11.555 1 80 110 ASP B N 1
ATOM 4492 C CA . ASP B 1 110 ? -26.938 -10.844 12.328 1 80 110 ASP B CA 1
ATOM 4493 C C . ASP B 1 110 ? -26.703 -10.391 13.766 1 80 110 ASP B C 1
ATOM 4495 O O . ASP B 1 110 ? -26.344 -9.234 14.008 1 80 110 ASP B O 1
ATOM 4499 N N . THR B 1 111 ? -26.953 -11.414 14.695 1 80.06 111 THR B N 1
ATOM 4500 C CA . THR B 1 111 ? -26.734 -11.094 16.094 1 80.06 111 THR B CA 1
ATOM 4501 C C . THR B 1 111 ? -25.672 -12.008 16.703 1 80.06 111 THR B C 1
ATOM 4503 O O . THR B 1 111 ? -25.453 -12 17.906 1 80.06 111 THR B O 1
ATOM 4506 N N . SER B 1 112 ? -25.109 -12.852 15.922 1 83.25 112 SER B N 1
ATOM 4507 C CA . SER B 1 112 ? -24 -13.695 16.359 1 83.25 112 SER B CA 1
ATOM 4508 C C . SER B 1 112 ? -22.688 -13.273 15.695 1 83.25 112 SER B C 1
ATOM 4510 O O . SER B 1 112 ? -22.578 -13.305 14.469 1 83.25 112 SER B O 1
ATOM 4512 N N . ALA B 1 113 ? -21.812 -12.922 16.562 1 86.88 113 ALA B N 1
ATOM 4513 C CA . ALA B 1 113 ? -20.562 -12.383 16.047 1 86.88 113 ALA B CA 1
ATOM 4514 C C . ALA B 1 113 ? -19.578 -13.508 15.695 1 86.88 113 ALA B C 1
ATOM 4516 O O . ALA B 1 113 ? -19.609 -14.57 16.312 1 86.88 113 ALA B O 1
ATOM 4517 N N . GLU B 1 114 ? -18.859 -13.336 14.703 1 87.75 114 GLU B N 1
ATOM 4518 C CA . GLU B 1 114 ? -17.734 -14.18 14.328 1 87.75 114 GLU B CA 1
ATOM 4519 C C . GLU B 1 114 ? -16.422 -13.398 14.398 1 87.75 114 GLU B C 1
ATOM 4521 O O . GLU B 1 114 ? -16.391 -12.188 14.18 1 87.75 114 GLU B O 1
ATOM 4526 N N . ARG B 1 115 ? -15.414 -14.125 14.781 1 92.75 115 ARG B N 1
ATOM 4527 C CA . ARG B 1 115 ? -14.125 -13.461 14.898 1 92.75 115 ARG B CA 1
ATOM 4528 C C . ARG B 1 115 ? -13.32 -13.594 13.609 1 92.75 115 ARG B C 1
ATOM 4530 O O . ARG B 1 115 ? -13.297 -14.664 12.992 1 92.75 115 ARG B O 1
ATOM 4537 N N . ARG B 1 116 ? -12.68 -12.516 13.25 1 93.25 116 ARG B N 1
ATOM 4538 C CA . ARG B 1 116 ? -11.836 -12.477 12.062 1 93.25 116 ARG B CA 1
ATOM 4539 C C . ARG B 1 116 ? -10.531 -11.742 12.344 1 93.25 116 ARG B C 1
ATOM 4541 O O . ARG B 1 116 ? -10.531 -10.672 12.945 1 93.25 116 ARG B O 1
ATOM 4548 N N . SER B 1 117 ? -9.469 -12.398 11.891 1 95.62 117 SER B N 1
ATOM 4549 C CA . SER B 1 117 ? -8.164 -11.75 11.945 1 95.62 117 SER B CA 1
ATOM 4550 C C . SER B 1 117 ? -7.719 -11.289 10.562 1 95.62 117 SER B C 1
ATOM 4552 O O . SER B 1 117 ? -7.926 -11.992 9.57 1 95.62 117 SER B O 1
ATOM 4554 N N . ARG B 1 118 ? -7.172 -10.102 10.609 1 95.94 118 ARG B N 1
ATOM 4555 C CA . ARG B 1 118 ? -6.73 -9.508 9.344 1 95.94 118 ARG B CA 1
ATOM 4556 C C . ARG B 1 118 ? -5.402 -8.781 9.523 1 95.94 118 ARG B C 1
ATOM 4558 O O . ARG B 1 118 ? -5.078 -8.328 10.625 1 95.94 118 ARG B O 1
ATOM 4565 N N . THR B 1 119 ? -4.629 -8.766 8.477 1 96 119 THR B N 1
ATOM 4566 C CA . THR B 1 119 ? -3.473 -7.875 8.375 1 96 119 THR B CA 1
ATOM 4567 C C . THR B 1 119 ? -3.639 -6.902 7.215 1 96 119 THR B C 1
ATOM 4569 O O . THR B 1 119 ? -4.363 -7.184 6.258 1 96 119 THR B O 1
ATOM 4572 N N . ASP B 1 120 ? -3.025 -5.742 7.449 1 95.69 120 ASP B N 1
ATOM 4573 C CA . ASP B 1 120 ? -3.176 -4.676 6.465 1 95.69 120 ASP B CA 1
ATOM 4574 C C . ASP B 1 120 ? -1.947 -3.77 6.441 1 95.69 120 ASP B C 1
ATOM 4576 O O . ASP B 1 120 ? -1.52 -3.27 7.484 1 95.69 120 ASP B O 1
ATOM 4580 N N . LEU B 1 121 ? -1.339 -3.691 5.219 1 95.06 121 LEU B N 1
ATOM 4581 C CA . LEU B 1 121 ? -0.455 -2.549 5.008 1 95.06 121 LEU B CA 1
ATOM 4582 C C . LEU B 1 121 ? -1.26 -1.269 4.812 1 95.06 121 LEU B C 1
ATOM 4584 O O . LEU B 1 121 ? -1.503 -0.853 3.676 1 95.06 121 LEU B O 1
ATOM 4588 N N . GLU B 1 122 ? -1.528 -0.621 5.812 1 95.5 122 GLU B N 1
ATOM 4589 C CA . GLU B 1 122 ? -2.512 0.458 5.773 1 95.5 122 GLU B CA 1
ATOM 4590 C C . GLU B 1 122 ? -2.119 1.523 4.754 1 95.5 122 GLU B C 1
ATOM 4592 O O . GLU B 1 122 ? -2.916 1.879 3.881 1 95.5 122 GLU B O 1
ATOM 4597 N N . ARG B 1 123 ? -0.809 1.999 4.973 1 96.69 123 ARG B N 1
ATOM 4598 C CA . ARG B 1 123 ? -0.426 3.064 4.055 1 96.69 123 ARG B CA 1
ATOM 4599 C C . ARG B 1 123 ? 1.082 3.291 4.074 1 96.69 123 ARG B C 1
ATOM 4601 O O . ARG B 1 123 ? 1.729 3.107 5.109 1 96.69 123 ARG B O 1
ATOM 4608 N N . ILE B 1 124 ? 1.562 3.654 2.973 1 97.19 124 ILE B N 1
ATOM 4609 C CA . ILE B 1 124 ? 2.865 4.27 2.758 1 97.19 124 ILE B CA 1
ATOM 4610 C C . ILE B 1 124 ? 2.688 5.637 2.1 1 97.19 124 ILE B C 1
ATOM 4612 O O . ILE B 1 124 ? 2.094 5.742 1.023 1 97.19 124 ILE B O 1
ATOM 4616 N N . VAL B 1 125 ? 3.211 6.645 2.779 1 97.88 125 VAL B N 1
ATOM 4617 C CA . VAL B 1 125 ? 3.07 7.996 2.242 1 97.88 125 VAL B CA 1
ATOM 4618 C C . VAL B 1 125 ? 4.449 8.578 1.938 1 97.88 125 VAL B C 1
ATOM 4620 O O . VAL B 1 125 ? 5.359 8.5 2.768 1 97.88 125 VAL B O 1
ATOM 4623 N N . THR B 1 126 ? 4.578 9.055 0.745 1 97.12 126 THR B N 1
ATOM 4624 C CA . THR B 1 126 ? 5.766 9.797 0.342 1 97.12 126 THR B CA 1
ATOM 4625 C C . THR B 1 126 ? 5.445 11.281 0.174 1 97.12 126 THR B C 1
ATOM 4627 O O . THR B 1 126 ? 4.477 11.641 -0.499 1 97.12 126 THR B O 1
ATOM 4630 N N . GLU B 1 127 ? 6.266 12.109 0.798 1 96.94 127 GLU B N 1
ATOM 4631 C CA . GLU B 1 127 ? 6.109 13.562 0.755 1 96.94 127 GLU B CA 1
ATOM 4632 C C . GLU B 1 127 ? 7.344 14.234 0.172 1 96.94 127 GLU B C 1
ATOM 4634 O O . GLU B 1 127 ? 8.453 14.055 0.683 1 96.94 127 GLU B O 1
ATOM 4639 N N . PHE B 1 128 ? 7.109 14.977 -0.852 1 95.88 128 PHE B N 1
ATOM 4640 C CA . PHE B 1 128 ? 8.234 15.766 -1.345 1 95.88 128 PHE B CA 1
ATOM 4641 C C . PHE B 1 128 ? 7.852 17.234 -1.495 1 95.88 128 PHE B C 1
ATOM 4643 O O . PHE B 1 128 ? 6.699 17.547 -1.796 1 95.88 128 PHE B O 1
ATOM 4650 N N . GLY B 1 129 ? 8.781 18.094 -1.245 1 95.75 129 GLY B N 1
ATOM 4651 C CA . GLY B 1 129 ? 8.609 19.531 -1.313 1 95.75 129 GLY B CA 1
ATOM 4652 C C . GLY B 1 129 ? 9.82 20.25 -1.886 1 95.75 129 GLY B C 1
ATOM 4653 O O . GLY B 1 129 ? 10.93 19.703 -1.896 1 95.75 129 GLY B O 1
ATOM 4654 N N . TYR B 1 130 ? 9.523 21.438 -2.381 1 95.31 130 TYR B N 1
ATOM 4655 C CA . TYR B 1 130 ? 10.586 22.266 -2.92 1 95.31 130 TYR B CA 1
ATOM 4656 C C . TYR B 1 130 ? 10.344 23.734 -2.594 1 95.31 130 TYR B C 1
ATOM 4658 O O . TYR B 1 130 ? 9.242 24.25 -2.795 1 95.31 130 TYR B O 1
ATOM 4666 N N . GLN B 1 131 ? 11.375 24.328 -2.064 1 95.12 131 GLN B N 1
ATOM 4667 C CA . GLN B 1 131 ? 11.367 25.766 -1.801 1 95.12 131 GLN B CA 1
ATOM 4668 C C . GLN B 1 131 ? 11.922 26.547 -2.986 1 95.12 131 GLN B C 1
ATOM 4670 O O . GLN B 1 131 ? 13.141 26.719 -3.104 1 95.12 131 GLN B O 1
ATOM 4675 N N . PHE B 1 132 ? 11.039 27.156 -3.73 1 94.44 132 PHE B N 1
ATOM 4676 C CA . PHE B 1 132 ? 11.461 27.891 -4.918 1 94.44 132 PHE B CA 1
ATOM 4677 C C . PHE B 1 132 ? 12.227 29.141 -4.531 1 94.44 132 PHE B C 1
ATOM 4679 O O . PHE B 1 132 ? 13.242 29.469 -5.152 1 94.44 132 PHE B O 1
ATOM 4686 N N . THR B 1 133 ? 11.602 29.859 -3.574 1 94.62 133 THR B N 1
ATOM 4687 C CA . THR B 1 133 ? 12.156 31.078 -2.982 1 94.62 133 THR B CA 1
ATOM 4688 C C . THR B 1 133 ? 11.883 31.125 -1.483 1 94.62 133 THR B C 1
ATOM 4690 O O . THR B 1 133 ? 11.328 30.172 -0.918 1 94.62 133 THR B O 1
ATOM 4693 N N . ASP B 1 134 ? 12.211 32.188 -0.933 1 93.56 134 ASP B N 1
ATOM 4694 C CA . ASP B 1 134 ? 11.953 32.312 0.495 1 93.56 134 ASP B CA 1
ATOM 4695 C C . ASP B 1 134 ? 10.453 32.344 0.779 1 93.56 134 ASP B C 1
ATOM 4697 O O . ASP B 1 134 ? 10.016 32 1.88 1 93.56 134 ASP B O 1
ATOM 4701 N N . ASP B 1 135 ? 9.68 32.688 -0.237 1 97.31 135 ASP B N 1
ATOM 4702 C CA . ASP B 1 135 ? 8.258 32.906 0.025 1 97.31 135 ASP B CA 1
ATOM 4703 C C . ASP B 1 135 ? 7.406 31.844 -0.682 1 97.31 135 ASP B C 1
ATOM 4705 O O . ASP B 1 135 ? 6.234 31.656 -0.347 1 97.31 135 ASP B O 1
ATOM 4709 N N . TRP B 1 136 ? 7.965 31.234 -1.75 1 97.5 136 TRP B N 1
ATOM 4710 C CA . TRP B 1 136 ? 7.184 30.312 -2.566 1 97.5 136 TRP B CA 1
ATOM 4711 C C . TRP B 1 136 ? 7.676 28.875 -2.393 1 97.5 136 TRP B C 1
ATOM 4713 O O . TRP B 1 136 ? 8.883 28.625 -2.445 1 97.5 136 TRP B O 1
ATOM 4723 N N . SER B 1 137 ? 6.73 28 -2.182 1 97.81 137 SER B N 1
ATOM 4724 C CA . SER B 1 137 ? 7.086 26.594 -2.066 1 97.81 137 SER B CA 1
ATOM 4725 C C . SER B 1 137 ? 5.961 25.703 -2.572 1 97.81 137 SER B C 1
ATOM 4727 O O . SER B 1 137 ? 4.855 26.172 -2.84 1 97.81 137 SER B O 1
ATOM 4729 N N . MET B 1 138 ? 6.266 24.453 -2.779 1 97.94 138 MET B N 1
ATOM 4730 C CA . MET B 1 138 ? 5.27 23.422 -3.098 1 97.94 138 MET B CA 1
ATOM 4731 C C . MET B 1 138 ? 5.496 22.172 -2.266 1 97.94 138 MET B C 1
ATOM 4733 O O . MET B 1 138 ? 6.605 21.922 -1.795 1 97.94 138 MET B O 1
ATOM 4737 N N . GLU B 1 139 ? 4.434 21.453 -2.039 1 97.44 139 GLU B N 1
ATOM 4738 C CA . GLU B 1 139 ? 4.461 20.172 -1.336 1 97.44 139 GLU B CA 1
ATOM 4739 C C . GLU B 1 139 ? 3.455 19.188 -1.932 1 97.44 139 GLU B C 1
ATOM 4741 O O . GLU B 1 139 ? 2.332 19.578 -2.266 1 97.44 139 GLU B O 1
ATOM 4746 N N . VAL B 1 140 ? 3.924 17.984 -2.098 1 98.06 140 VAL B N 1
ATOM 4747 C CA . VAL B 1 140 ? 3.072 16.922 -2.619 1 98.06 140 VAL B CA 1
ATOM 4748 C C . VAL B 1 140 ? 3.162 15.695 -1.714 1 98.06 140 VAL B C 1
ATOM 4750 O O . VAL B 1 140 ? 4.25 15.336 -1.256 1 98.06 140 VAL B O 1
ATOM 4753 N N . GLU B 1 141 ? 2.006 15.141 -1.402 1 97.5 141 GLU B N 1
ATOM 4754 C CA . GLU B 1 141 ? 1.918 13.875 -0.672 1 97.5 141 GLU B CA 1
ATOM 4755 C C . GLU B 1 141 ? 1.188 12.812 -1.49 1 97.5 141 GLU B C 1
ATOM 4757 O O . GLU B 1 141 ? 0.048 13.023 -1.909 1 97.5 141 GLU B O 1
ATOM 4762 N N . ILE B 1 142 ? 1.884 11.711 -1.678 1 97.31 142 ILE B N 1
ATOM 4763 C CA . ILE B 1 142 ? 1.294 10.562 -2.355 1 97.31 142 ILE B CA 1
ATOM 4764 C C . ILE B 1 142 ? 1.111 9.414 -1.363 1 97.31 142 ILE B C 1
ATOM 4766 O O . ILE B 1 142 ? 2.047 9.055 -0.647 1 97.31 142 ILE B O 1
ATOM 4770 N N . GLU B 1 143 ? -0.068 8.891 -1.359 1 96.5 143 GLU B N 1
ATOM 4771 C CA . GLU B 1 143 ? -0.392 7.812 -0.435 1 96.5 143 GLU B CA 1
ATOM 4772 C C . GLU B 1 143 ? -0.651 6.508 -1.183 1 96.5 143 GLU B C 1
ATOM 4774 O O . GLU B 1 143 ? -1.477 6.461 -2.098 1 96.5 143 GLU B O 1
ATOM 4779 N N . TYR B 1 144 ? 0.073 5.473 -0.818 1 96.38 144 TYR B N 1
ATOM 4780 C CA . TYR B 1 144 ? -0.172 4.094 -1.232 1 96.38 144 TYR B CA 1
ATOM 4781 C C . TYR B 1 144 ? -0.906 3.318 -0.145 1 96.38 144 TYR B C 1
ATOM 4783 O O . TYR B 1 144 ? -0.319 2.971 0.882 1 96.38 144 TYR B O 1
ATOM 4791 N N . GLU B 1 145 ? -2.154 2.957 -0.421 1 94.81 145 GLU B N 1
ATOM 4792 C CA . GLU B 1 145 ? -2.977 2.346 0.62 1 94.81 145 GLU B CA 1
ATOM 4793 C C . GLU B 1 145 ? -3.246 0.875 0.318 1 94.81 145 GLU B C 1
ATOM 4795 O O . GLU B 1 145 ? -3.41 0.494 -0.843 1 94.81 145 GLU B O 1
ATOM 4800 N N . HIS B 1 146 ? -3.279 0.126 1.42 1 95 146 HIS B N 1
ATOM 4801 C CA . HIS B 1 146 ? -3.637 -1.288 1.384 1 95 146 HIS B CA 1
ATOM 4802 C C . HIS B 1 146 ? -2.805 -2.039 0.35 1 95 146 HIS B C 1
ATOM 4804 O O . HIS B 1 146 ? -3.328 -2.889 -0.376 1 95 146 HIS B O 1
ATOM 4810 N N . GLY B 1 147 ? -1.632 -1.61 0.197 1 91.56 147 GLY B N 1
ATOM 4811 C CA . GLY B 1 147 ? -0.687 -2.328 -0.644 1 91.56 147 GLY B CA 1
ATOM 4812 C C . GLY B 1 147 ? -0.698 -1.861 -2.088 1 91.56 147 GLY B C 1
ATOM 4813 O O . GLY B 1 147 ? 0.09 -2.34 -2.906 1 91.56 147 GLY B O 1
ATOM 4814 N N . GLY B 1 148 ? -1.597 -1.022 -2.531 1 92.12 148 GLY B N 1
ATOM 4815 C CA . GLY B 1 148 ? -1.633 -0.498 -3.887 1 92.12 148 GLY B CA 1
ATOM 4816 C C . GLY B 1 148 ? -2.922 -0.82 -4.617 1 92.12 148 GLY B C 1
ATOM 4817 O O . GLY B 1 148 ? -3.896 -1.26 -4.004 1 92.12 148 GLY B O 1
ATOM 4818 N N . THR B 1 149 ? -2.895 -0.525 -6.004 1 91.06 149 THR B N 1
ATOM 4819 C CA . THR B 1 149 ? -4.102 -0.684 -6.809 1 91.06 149 THR B CA 1
ATOM 4820 C C . THR B 1 149 ? -3.766 -1.254 -8.18 1 91.06 149 THR B C 1
ATOM 4822 O O . THR B 1 149 ? -2.623 -1.167 -8.633 1 91.06 149 THR B O 1
ATOM 4825 N N . GLY B 1 150 ? -4.793 -1.892 -8.711 1 90.25 150 GLY B N 1
ATOM 4826 C CA . GLY B 1 150 ? -4.625 -2.455 -10.039 1 90.25 150 GLY B CA 1
ATOM 4827 C C . GLY B 1 150 ? -5.926 -2.943 -10.656 1 90.25 150 GLY B C 1
ATOM 4828 O O . GLY B 1 150 ? -6.797 -3.451 -9.945 1 90.25 150 GLY B O 1
ATOM 4829 N N . THR B 1 151 ? -6.047 -2.779 -11.938 1 87.19 151 THR B N 1
ATOM 4830 C CA . THR B 1 151 ? -7.172 -3.281 -12.711 1 87.19 151 THR B CA 1
ATOM 4831 C C . THR B 1 151 ? -6.738 -3.623 -14.133 1 87.19 151 THR B C 1
ATOM 4833 O O . THR B 1 151 ? -5.707 -3.141 -14.609 1 87.19 151 THR B O 1
ATOM 4836 N N . SER B 1 152 ? -7.301 -4.598 -14.68 1 76.19 152 SER B N 1
ATOM 4837 C CA . SER B 1 152 ? -7.016 -4.949 -16.062 1 76.19 152 SER B CA 1
ATOM 4838 C C . SER B 1 152 ? -8.289 -5.312 -16.812 1 76.19 152 SER B C 1
ATOM 4840 O O . SER B 1 152 ? -9.281 -5.715 -16.203 1 76.19 152 SER B O 1
ATOM 4842 N N . LEU B 1 153 ? -8.273 -4.898 -18.109 1 76.38 153 LEU B N 1
ATOM 4843 C CA . LEU B 1 153 ? -9.242 -5.445 -19.047 1 76.38 153 LEU B CA 1
ATOM 4844 C C . LEU B 1 153 ? -8.633 -6.598 -19.844 1 76.38 153 LEU B C 1
ATOM 4846 O O . LEU B 1 153 ? -7.578 -6.449 -20.453 1 76.38 153 LEU B O 1
ATOM 4850 N N . GLU B 1 154 ? -9.203 -7.793 -19.562 1 74 154 GLU B N 1
ATOM 4851 C CA . GLU B 1 154 ? -8.664 -8.969 -20.234 1 74 154 GLU B CA 1
ATOM 4852 C C . GLU B 1 154 ? -9.695 -9.594 -21.172 1 74 154 GLU B C 1
ATOM 4854 O O . GLU B 1 154 ? -10.898 -9.508 -20.922 1 74 154 GLU B O 1
ATOM 4859 N N . TYR B 1 155 ? -9.109 -10.078 -22.281 1 71.5 155 TYR B N 1
ATOM 4860 C CA . TYR B 1 155 ? -9.914 -10.93 -23.172 1 71.5 155 TYR B CA 1
ATOM 4861 C C . TYR B 1 155 ? -9.688 -12.398 -22.859 1 71.5 155 TYR B C 1
ATOM 4863 O O . TYR B 1 155 ? -8.57 -12.898 -22.953 1 71.5 155 TYR B O 1
ATOM 4871 N N . ASP B 1 156 ? -10.672 -13.055 -22.25 1 63.31 156 ASP B N 1
ATOM 4872 C CA . ASP B 1 156 ? -10.547 -14.477 -21.922 1 63.31 156 ASP B CA 1
ATOM 4873 C C . ASP B 1 156 ? -11.125 -15.344 -23.047 1 63.31 156 ASP B C 1
ATOM 4875 O O . ASP B 1 156 ? -12.344 -15.5 -23.156 1 63.31 156 ASP B O 1
ATOM 4879 N N . GLY B 1 157 ? -10.18 -15.797 -23.797 1 57.59 157 GLY B N 1
ATOM 4880 C CA . GLY B 1 157 ? -10.602 -16.688 -24.875 1 57.59 157 GLY B CA 1
ATOM 4881 C C . GLY B 1 157 ? -11.023 -18.062 -24.375 1 57.59 157 GLY B C 1
ATOM 4882 O O . GLY B 1 157 ? -11.656 -18.828 -25.109 1 57.59 157 GLY B O 1
ATOM 4883 N N . PHE B 1 158 ? -10.625 -18.359 -23.109 1 60.22 158 PHE B N 1
ATOM 4884 C CA . PHE B 1 158 ? -10.906 -19.703 -22.609 1 60.22 158 PHE B CA 1
ATOM 4885 C C . PHE B 1 158 ? -12.289 -19.766 -21.969 1 60.22 158 PHE B C 1
ATOM 4887 O O . PHE B 1 158 ? -12.781 -20.844 -21.641 1 60.22 158 PHE B O 1
ATOM 4894 N N . ASP B 1 159 ? -12.773 -18.578 -21.812 1 57.5 159 ASP B N 1
ATOM 4895 C CA . ASP B 1 159 ? -14.172 -18.562 -21.406 1 57.5 159 ASP B CA 1
ATOM 4896 C C . ASP B 1 159 ? -15.102 -18.688 -22.609 1 57.5 159 ASP B C 1
ATOM 4898 O O . ASP B 1 159 ? -14.711 -18.375 -23.734 1 57.5 159 ASP B O 1
ATOM 4902 N N . GLU B 1 160 ? -16.125 -19.438 -22.594 1 51.38 160 GLU B N 1
ATOM 4903 C CA . GLU B 1 160 ? -17.031 -19.938 -23.625 1 51.38 160 GLU B CA 1
ATOM 4904 C C . GLU B 1 160 ? -17.219 -18.891 -24.719 1 51.38 160 GLU B C 1
ATOM 4906 O O . GLU B 1 160 ? -17.312 -19.25 -25.906 1 51.38 160 GLU B O 1
ATOM 4911 N N . PHE B 1 161 ? -17.359 -17.609 -24.375 1 54.69 161 PHE B N 1
ATOM 4912 C CA . PHE B 1 161 ? -17.719 -16.703 -25.453 1 54.69 161 PHE B CA 1
ATOM 4913 C C . PHE B 1 161 ? -16.672 -15.602 -25.594 1 54.69 161 PHE B C 1
ATOM 4915 O O . PHE B 1 161 ? -16.875 -14.625 -26.328 1 54.69 161 PHE B O 1
ATOM 4922 N N . GLY B 1 162 ? -15.461 -15.93 -25.219 1 61.47 162 GLY B N 1
ATOM 4923 C CA . GLY B 1 162 ? -14.492 -14.852 -25.312 1 61.47 162 GLY B CA 1
ATOM 4924 C C . GLY B 1 162 ? -15.031 -13.516 -24.844 1 61.47 162 GLY B C 1
ATOM 4925 O O . GLY B 1 162 ? -15.852 -12.898 -25.531 1 61.47 162 GLY B O 1
ATOM 4926 N N . GLU B 1 163 ? -15.047 -13.062 -23.672 1 66.81 163 GLU B N 1
ATOM 4927 C CA . GLU B 1 163 ? -15.602 -11.82 -23.156 1 66.81 163 GLU B CA 1
ATOM 4928 C C . GLU B 1 163 ? -14.516 -10.953 -22.516 1 66.81 163 GLU B C 1
ATOM 4930 O O . GLU B 1 163 ? -13.516 -11.469 -22.016 1 66.81 163 GLU B O 1
ATOM 4935 N N . PHE B 1 164 ? -14.711 -9.672 -22.828 1 74.12 164 PHE B N 1
ATOM 4936 C CA . PHE B 1 164 ? -13.906 -8.711 -22.094 1 74.12 164 PHE B CA 1
ATOM 4937 C C . PHE B 1 164 ? -14.367 -8.625 -20.641 1 74.12 164 PHE B C 1
ATOM 4939 O O . PHE B 1 164 ? -15.562 -8.547 -20.359 1 74.12 164 PHE B O 1
ATOM 4946 N N . GLU B 1 165 ? -13.484 -8.875 -19.75 1 74.5 165 GLU B N 1
ATOM 4947 C CA . GLU B 1 165 ? -13.797 -8.789 -18.328 1 74.5 165 GLU B CA 1
ATOM 4948 C C . GLU B 1 165 ? -12.805 -7.895 -17.594 1 74.5 165 GLU B C 1
ATOM 4950 O O . GLU B 1 165 ? -11.609 -7.914 -17.891 1 74.5 165 GLU B O 1
ATOM 4955 N N . SER B 1 166 ? -13.422 -7.051 -16.703 1 79.31 166 SER B N 1
ATOM 4956 C CA . SER B 1 166 ? -12.555 -6.277 -15.82 1 79.31 166 SER B CA 1
ATOM 4957 C C . SER B 1 166 ? -12.242 -7.051 -14.547 1 79.31 166 SER B C 1
ATOM 4959 O O . SER B 1 166 ? -13.109 -7.734 -14 1 79.31 166 SER B O 1
ATOM 4961 N N . GLU B 1 167 ? -10.945 -7.004 -14.227 1 80.12 167 GLU B N 1
ATOM 4962 C CA . GLU B 1 167 ? -10.523 -7.707 -13.016 1 80.12 167 GLU B CA 1
ATOM 4963 C C . GLU B 1 167 ? -9.719 -6.789 -12.094 1 80.12 167 GLU B C 1
ATOM 4965 O O . GLU B 1 167 ? -8.891 -6.008 -12.562 1 80.12 167 GLU B O 1
ATOM 4970 N N . VAL B 1 168 ? -10.109 -6.957 -10.828 1 80.81 168 VAL B N 1
ATOM 4971 C CA . VAL B 1 168 ? -9.305 -6.27 -9.82 1 80.81 168 VAL B CA 1
ATOM 4972 C C . VAL B 1 168 ? -8.047 -7.082 -9.516 1 80.81 168 VAL B C 1
ATOM 4974 O O . VAL B 1 168 ? -8.133 -8.242 -9.109 1 80.81 168 VAL B O 1
ATOM 4977 N N . GLU B 1 169 ? -6.918 -6.438 -9.703 1 77.62 169 GLU B N 1
ATOM 4978 C CA . GLU B 1 169 ? -5.641 -7.094 -9.445 1 77.62 169 GLU B CA 1
ATOM 4979 C C . GLU B 1 169 ? -5.105 -6.746 -8.062 1 77.62 169 GLU B C 1
ATOM 4981 O O . GLU B 1 169 ? -4.367 -7.531 -7.461 1 77.62 169 GLU B O 1
ATOM 4986 N N . ALA B 1 170 ? -5.371 -5.598 -7.676 1 82.56 170 ALA B N 1
ATOM 4987 C CA . ALA B 1 170 ? -5.047 -5.086 -6.348 1 82.56 170 ALA B CA 1
ATOM 4988 C C . ALA B 1 170 ? -6.141 -4.16 -5.832 1 82.56 170 ALA B C 1
ATOM 4990 O O . ALA B 1 170 ? -6.609 -3.277 -6.555 1 82.56 170 ALA B O 1
ATOM 4991 N N . GLY B 1 171 ? -6.461 -4.367 -4.566 1 87.56 171 GLY B N 1
ATOM 4992 C CA . GLY B 1 171 ? -7.676 -3.74 -4.07 1 87.56 171 GLY B CA 1
ATOM 4993 C C . GLY B 1 171 ? -7.41 -2.498 -3.238 1 87.56 171 GLY B C 1
ATOM 4994 O O . GLY B 1 171 ? -8.289 -2.033 -2.51 1 87.56 171 GLY B O 1
ATOM 4995 N N . GLY B 1 172 ? -6.23 -1.93 -3.326 1 91.31 172 GLY B N 1
ATOM 4996 C CA . GLY B 1 172 ? -5.934 -0.702 -2.607 1 91.31 172 GLY B CA 1
ATOM 4997 C C . GLY B 1 172 ? -6.062 0.54 -3.469 1 91.31 172 GLY B C 1
ATOM 4998 O O . GLY B 1 172 ? -6.93 0.608 -4.344 1 91.31 172 GLY B O 1
ATOM 4999 N N . GLU B 1 173 ? -5.32 1.604 -3.059 1 91.31 173 GLU B N 1
ATOM 5000 C CA . GLU B 1 173 ? -5.402 2.871 -3.779 1 91.31 173 GLU B CA 1
ATOM 5001 C C . GLU B 1 173 ? -4.055 3.59 -3.779 1 91.31 173 GLU B C 1
ATOM 5003 O O . GLU B 1 173 ? -3.244 3.402 -2.869 1 91.31 173 GLU B O 1
ATOM 5008 N N . VAL B 1 174 ? -3.84 4.293 -4.785 1 93.12 174 VAL B N 1
ATOM 5009 C CA . VAL B 1 174 ? -2.773 5.285 -4.863 1 93.12 174 VAL B CA 1
ATOM 5010 C C . VAL B 1 174 ? -3.369 6.664 -5.133 1 93.12 174 VAL B C 1
ATOM 5012 O O . VAL B 1 174 ? -3.971 6.891 -6.188 1 93.12 174 VAL B O 1
ATOM 5015 N N . VAL B 1 175 ? -3.176 7.617 -4.133 1 93.25 175 VAL B N 1
ATOM 5016 C CA . VAL B 1 175 ? -3.875 8.891 -4.25 1 93.25 175 VAL B CA 1
ATOM 5017 C C . VAL B 1 175 ? -2.943 10.031 -3.844 1 93.25 175 VAL B C 1
ATOM 5019 O O . VAL B 1 175 ? -2.07 9.859 -2.99 1 93.25 175 VAL B O 1
ATOM 5022 N N . VAL B 1 176 ? -3.178 11.109 -4.508 1 94.06 176 VAL B N 1
ATOM 5023 C CA . VAL B 1 176 ? -2.561 12.352 -4.055 1 94.06 176 VAL B CA 1
ATOM 5024 C C . VAL B 1 176 ? -3.42 12.992 -2.967 1 94.06 176 VAL B C 1
ATOM 5026 O O . VAL B 1 176 ? -4.555 13.406 -3.225 1 94.06 176 VAL B O 1
ATOM 5029 N N . GLU B 1 177 ? -2.855 13.062 -1.827 1 94.44 177 GLU B N 1
ATOM 5030 C CA . GLU B 1 177 ? -3.609 13.609 -0.703 1 94.44 177 GLU B CA 1
ATOM 5031 C C . GLU B 1 177 ? -3.342 15.102 -0.532 1 94.44 177 GLU B C 1
ATOM 5033 O O . GLU B 1 177 ? -4.098 15.797 0.146 1 94.44 177 GLU B O 1
ATOM 5038 N N . LYS B 1 178 ? -2.309 15.523 -1.023 1 96.5 178 LYS B N 1
ATOM 5039 C CA . LYS B 1 178 ? -1.911 16.938 -0.965 1 96.5 178 LYS B CA 1
ATOM 5040 C C . LYS B 1 178 ? -1.082 17.312 -2.186 1 96.5 178 LYS B C 1
ATOM 5042 O O . LYS B 1 178 ? -0.186 16.578 -2.596 1 96.5 178 LYS B O 1
ATOM 5047 N N . ALA B 1 179 ? -1.363 18.312 -2.766 1 98.25 179 ALA B N 1
ATOM 5048 C CA . ALA B 1 179 ? -0.594 19 -3.793 1 98.25 179 ALA B CA 1
ATOM 5049 C C . ALA B 1 179 ? -0.847 20.5 -3.744 1 98.25 179 ALA B C 1
ATOM 5051 O O . ALA B 1 179 ? -1.738 21.016 -4.43 1 98.25 179 ALA B O 1
ATOM 5052 N N . GLU B 1 180 ? 0.037 21.141 -3.043 1 98.12 180 GLU B N 1
ATOM 5053 C CA . GLU B 1 180 ? -0.26 22.547 -2.826 1 98.12 180 GLU B CA 1
ATOM 5054 C C . GLU B 1 180 ? 0.948 23.422 -3.15 1 98.12 180 GLU B C 1
ATOM 5056 O O . GLU B 1 180 ? 2.092 22.984 -2.998 1 98.12 180 GLU B O 1
ATOM 5061 N N . ILE B 1 181 ? 0.661 24.562 -3.617 1 98.5 181 ILE B N 1
ATOM 5062 C CA . ILE B 1 181 ? 1.593 25.688 -3.744 1 98.5 181 ILE B CA 1
ATOM 5063 C C . ILE B 1 181 ? 1.326 26.703 -2.641 1 98.5 181 ILE B C 1
ATOM 5065 O O . ILE B 1 181 ? 0.171 27.031 -2.35 1 98.5 181 ILE B O 1
ATOM 5069 N N . ARG B 1 182 ? 2.398 27.203 -2.086 1 98.38 182 ARG B N 1
ATOM 5070 C CA . ARG B 1 182 ? 2.248 28.125 -0.965 1 98.38 182 ARG B CA 1
ATOM 5071 C C . ARG B 1 182 ? 2.998 29.422 -1.225 1 98.38 182 ARG B C 1
ATOM 5073 O O . ARG B 1 182 ? 4.109 29.406 -1.76 1 98.38 182 ARG B O 1
ATOM 5080 N N . TYR B 1 183 ? 2.383 30.5 -0.941 1 98.56 183 TYR B N 1
ATOM 5081 C CA . TYR B 1 183 ? 2.988 31.812 -0.796 1 98.56 183 TYR B CA 1
ATOM 5082 C C . TYR B 1 183 ? 2.949 32.281 0.656 1 98.56 183 TYR B C 1
ATOM 5084 O O . TYR B 1 183 ? 1.875 32.531 1.209 1 98.56 183 TYR B O 1
ATOM 5092 N N . ARG B 1 184 ? 4.086 32.406 1.261 1 97.94 184 ARG B N 1
ATOM 5093 C CA . ARG B 1 184 ? 4.148 32.75 2.674 1 97.94 184 ARG B CA 1
ATOM 5094 C C . ARG B 1 184 ? 5.191 33.844 2.92 1 97.94 184 ARG B C 1
ATOM 5096 O O . ARG B 1 184 ? 6.285 33.562 3.406 1 97.94 184 ARG B O 1
ATOM 5103 N N . PRO B 1 185 ? 4.832 35.031 2.852 1 97.69 185 PRO B N 1
ATOM 5104 C CA . PRO B 1 185 ? 5.781 36.125 3.035 1 97.69 185 PRO B CA 1
ATOM 5105 C C . PRO B 1 185 ? 6.102 36.375 4.504 1 97.69 185 PRO B C 1
ATOM 5107 O O . PRO B 1 185 ? 7.09 37.062 4.812 1 97.69 185 PRO B O 1
ATOM 5110 N N . SER B 1 186 ? 5.219 35.906 5.375 1 97 186 SER B N 1
ATOM 5111 C CA . SER B 1 186 ? 5.453 36.062 6.809 1 97 186 SER B CA 1
ATOM 5112 C C . SER B 1 186 ? 4.785 34.938 7.598 1 97 186 SER B C 1
ATOM 5114 O O . SER B 1 186 ? 3.951 34.219 7.059 1 97 186 SER B O 1
ATOM 5116 N N . LYS B 1 187 ? 5.109 34.906 8.828 1 96.5 187 LYS B N 1
ATOM 5117 C CA . LYS B 1 187 ? 4.492 33.906 9.695 1 96.5 187 LYS B CA 1
ATOM 5118 C C . LYS B 1 187 ? 3.008 34.188 9.898 1 96.5 187 LYS B C 1
ATOM 5120 O O . LYS B 1 187 ? 2.209 33.25 10.078 1 96.5 187 LYS B O 1
ATOM 5125 N N . ALA B 1 188 ? 2.646 35.375 9.844 1 97.94 188 ALA B N 1
ATOM 5126 C CA . ALA B 1 188 ? 1.294 35.812 10.18 1 97.94 188 ALA B CA 1
ATOM 5127 C C . ALA B 1 188 ? 0.341 35.594 9.008 1 97.94 188 ALA B C 1
ATOM 5129 O O . ALA B 1 188 ? -0.879 35.562 9.188 1 97.94 188 ALA B O 1
ATOM 5130 N N . PHE B 1 189 ? 1.036 35.438 7.879 1 98.19 189 PHE B N 1
ATOM 5131 C CA . PHE B 1 189 ? 0.151 35.375 6.723 1 98.19 189 PHE B CA 1
ATOM 5132 C C . PHE B 1 189 ? 0.738 34.469 5.637 1 98.19 189 PHE B C 1
ATOM 5134 O O . PHE B 1 189 ? 1.925 34.562 5.32 1 98.19 189 PHE B O 1
ATOM 5141 N N . GLY B 1 190 ? -0.173 33.656 5.047 1 98.62 190 GLY B N 1
ATOM 5142 C CA . GLY B 1 190 ? 0.153 32.812 3.902 1 98.62 190 GLY B CA 1
ATOM 5143 C C . GLY B 1 190 ? -1.063 32.438 3.088 1 98.62 190 GLY B C 1
ATOM 5144 O O . GLY B 1 190 ? -2.193 32.5 3.576 1 98.62 190 GLY B O 1
ATOM 5145 N N . VAL B 1 191 ? -0.78 32.062 1.789 1 98.75 191 VAL B N 1
ATOM 5146 C CA . VAL B 1 191 ? -1.798 31.562 0.881 1 98.75 191 VAL B CA 1
ATOM 5147 C C . VAL B 1 191 ? -1.372 30.188 0.356 1 98.75 191 VAL B C 1
ATOM 5149 O O . VAL B 1 191 ? -0.198 29.969 0.042 1 98.75 191 VAL B O 1
ATOM 5152 N N . LYS B 1 192 ? -2.312 29.328 0.359 1 98.44 192 LYS B N 1
ATOM 5153 C CA . LYS B 1 192 ? -2.047 28.047 -0.288 1 98.44 192 LYS B CA 1
ATOM 5154 C C . LYS B 1 192 ? -3.158 27.688 -1.268 1 98.44 192 LYS B C 1
ATOM 5156 O O . LYS B 1 192 ? -4.312 28.078 -1.078 1 98.44 192 LYS B O 1
ATOM 5161 N N . PHE B 1 193 ? -2.834 27.016 -2.312 1 97.69 193 PHE B N 1
ATOM 5162 C CA . PHE B 1 193 ? -3.84 26.594 -3.283 1 97.69 193 PHE B CA 1
ATOM 5163 C C . PHE B 1 193 ? -3.441 25.281 -3.947 1 97.69 193 PHE B C 1
ATOM 5165 O O . PHE B 1 193 ? -2.258 24.938 -3.988 1 97.69 193 PHE B O 1
ATOM 5172 N N . GLY B 1 194 ? -4.398 24.562 -4.438 1 98.12 194 GLY B N 1
ATOM 5173 C CA . GLY B 1 194 ? -4.285 23.203 -4.953 1 98.12 194 GLY B CA 1
ATOM 5174 C C . GLY B 1 194 ? -5.191 22.219 -4.238 1 98.12 194 GLY B C 1
ATOM 5175 O O . GLY B 1 194 ? -6.332 22.547 -3.904 1 98.12 194 GLY B O 1
ATOM 5176 N N . ASN B 1 195 ? -4.73 20.984 -4.137 1 98 195 ASN B N 1
ATOM 5177 C CA . ASN B 1 195 ? -5.355 20.016 -3.246 1 98 195 ASN B CA 1
ATOM 5178 C C . ASN B 1 195 ? -4.844 20.156 -1.815 1 98 195 ASN B C 1
ATOM 5180 O O . ASN B 1 195 ? -3.695 19.812 -1.526 1 98 195 ASN B O 1
ATOM 5184 N N . ILE B 1 196 ? -5.707 20.656 -0.983 1 97.69 196 ILE B N 1
ATOM 5185 C CA . ILE B 1 196 ? -5.258 21.031 0.351 1 97.69 196 ILE B CA 1
ATOM 5186 C C . ILE B 1 196 ? -6.078 20.297 1.403 1 97.69 196 ILE B C 1
ATOM 5188 O O . ILE B 1 196 ? -7.223 19.906 1.148 1 97.69 196 ILE B O 1
ATOM 5192 N N . HIS B 1 197 ? -5.492 20.094 2.631 1 97.38 197 HIS B N 1
ATOM 5193 C CA . HIS B 1 197 ? -6.203 19.5 3.752 1 97.38 197 HIS B CA 1
ATOM 5194 C C . HIS B 1 197 ? -7.203 20.469 4.359 1 97.38 197 HIS B C 1
ATOM 5196 O O . HIS B 1 197 ? -6.906 21.656 4.496 1 97.38 197 HIS B O 1
ATOM 5202 N N . LEU B 1 198 ? -8.383 19.953 4.723 1 97.69 198 LEU B N 1
ATOM 5203 C CA . LEU B 1 198 ? -9.359 20.766 5.438 1 97.69 198 LEU B CA 1
ATOM 5204 C C . LEU B 1 198 ? -9.117 20.703 6.941 1 97.69 198 LEU B C 1
ATOM 5206 O O . LEU B 1 198 ? -8.938 19.625 7.504 1 97.69 198 LEU B O 1
ATOM 5210 N N . PRO B 1 199 ? -9.102 21.812 7.555 1 97.12 199 PRO B N 1
ATOM 5211 C CA . PRO B 1 199 ? -8.789 21.875 8.984 1 97.12 199 PRO B CA 1
ATOM 5212 C C . PRO B 1 199 ? -10.008 21.672 9.867 1 97.12 199 PRO B C 1
ATOM 5214 O O . PRO B 1 199 ? -10.219 22.422 10.82 1 97.12 199 PRO B O 1
ATOM 5217 N N . ILE B 1 200 ? -10.781 20.594 9.656 1 98.06 200 ILE B N 1
ATOM 5218 C CA . ILE B 1 200 ? -12.031 20.391 10.391 1 98.06 200 ILE B CA 1
ATOM 5219 C C . ILE B 1 200 ? -11.82 19.359 11.484 1 98.06 200 ILE B C 1
ATOM 5221 O O . ILE B 1 200 ? -12.023 19.641 12.664 1 98.06 200 ILE B O 1
ATOM 5225 N N . GLY B 1 201 ? -11.398 18.188 11.086 1 96.81 201 GLY B N 1
ATOM 5226 C CA . GLY B 1 201 ? -11.117 17.141 12.055 1 96.81 201 GLY B CA 1
ATOM 5227 C C . GLY B 1 201 ? -9.664 17.109 12.5 1 96.81 201 GLY B C 1
ATOM 5228 O O . GLY B 1 201 ? -8.773 17.484 11.734 1 96.81 201 GLY B O 1
ATOM 5229 N N . LEU B 1 202 ? -9.375 16.547 13.648 1 96.75 202 LEU B N 1
ATOM 5230 C CA . LEU B 1 202 ? -8.008 16.438 14.133 1 96.75 202 LEU B CA 1
ATOM 5231 C C . LEU B 1 202 ? -7.199 15.477 13.281 1 96.75 202 LEU B C 1
ATOM 5233 O O . LEU B 1 202 ? -5.973 15.555 13.234 1 96.75 202 LEU B O 1
ATOM 5237 N N . SER B 1 203 ? -7.863 14.555 12.633 1 94.44 203 SER B N 1
ATOM 5238 C CA . SER B 1 203 ? -7.156 13.578 11.812 1 94.44 203 SER B CA 1
ATOM 5239 C C . SER B 1 203 ? -6.422 14.258 10.656 1 94.44 203 SER B C 1
ATOM 5241 O O . SER B 1 203 ? -5.453 13.719 10.125 1 94.44 203 SER B O 1
ATOM 5243 N N . SER B 1 204 ? -6.914 15.422 10.234 1 93.88 204 SER B N 1
ATOM 5244 C CA . SER B 1 204 ? -6.23 16.125 9.164 1 93.88 204 SER B CA 1
ATOM 5245 C C . SER B 1 204 ? -4.902 16.703 9.633 1 93.88 204 SER B C 1
ATOM 5247 O O . SER B 1 204 ? -3.992 16.922 8.836 1 93.88 204 SER B O 1
ATOM 5249 N N . MET B 1 205 ? -4.836 16.844 10.93 1 93.81 205 MET B N 1
ATOM 5250 C CA . MET B 1 205 ? -3.627 17.453 11.477 1 93.81 205 MET B CA 1
ATOM 5251 C C . MET B 1 205 ? -2.738 16.406 12.133 1 93.81 205 MET B C 1
ATOM 5253 O O . MET B 1 205 ? -1.514 16.531 12.133 1 93.81 205 MET B O 1
ATOM 5257 N N . LEU B 1 206 ? -3.367 15.477 12.719 1 96.25 206 LEU B N 1
ATOM 5258 C CA . LEU B 1 206 ? -2.664 14.43 13.453 1 96.25 206 LEU B CA 1
ATOM 5259 C C . LEU B 1 206 ? -2.961 13.062 12.852 1 96.25 206 LEU B C 1
ATOM 5261 O O . LEU B 1 206 ? -3.775 12.305 13.391 1 96.25 206 LEU B O 1
ATOM 5265 N N . HIS B 1 207 ? -2.27 12.727 11.781 1 96.19 207 HIS B N 1
ATOM 5266 C CA . HIS B 1 207 ? -2.656 11.477 11.133 1 96.19 207 HIS B CA 1
ATOM 5267 C C . HIS B 1 207 ? -1.445 10.578 10.906 1 96.19 207 HIS B C 1
ATOM 5269 O O . HIS B 1 207 ? -1.571 9.492 10.328 1 96.19 207 HIS B O 1
ATOM 5275 N N . LYS B 1 208 ? -0.3 10.977 11.328 1 96.62 208 LYS B N 1
ATOM 5276 C CA . LYS B 1 208 ? 0.85 10.078 11.273 1 96.62 208 LYS B CA 1
ATOM 5277 C C . LYS B 1 208 ? 0.806 9.062 12.414 1 96.62 208 LYS B C 1
ATOM 5279 O O . LYS B 1 208 ? 0.218 9.328 13.461 1 96.62 208 LYS B O 1
ATOM 5284 N N . PRO B 1 209 ? 1.486 7.957 12.219 1 96.44 209 PRO B N 1
ATOM 5285 C CA . PRO B 1 209 ? 1.316 6.848 13.156 1 96.44 209 PRO B CA 1
ATOM 5286 C C . PRO B 1 209 ? 1.697 7.219 14.586 1 96.44 209 PRO B C 1
ATOM 5288 O O . PRO B 1 209 ? 1.199 6.617 15.539 1 96.44 209 PRO B O 1
ATOM 5291 N N . ASN B 1 210 ? 2.537 8.172 14.805 1 95.38 210 ASN B N 1
ATOM 5292 C CA . ASN B 1 210 ? 2.973 8.539 16.141 1 95.38 210 ASN B CA 1
ATOM 5293 C C . ASN B 1 210 ? 2.141 9.688 16.703 1 95.38 210 ASN B C 1
ATOM 5295 O O . ASN B 1 210 ? 2.432 10.203 17.797 1 95.38 210 ASN B O 1
ATOM 5299 N N . GLN B 1 211 ? 1.072 10.078 16.031 1 96.69 211 GLN B N 1
ATOM 5300 C CA . GLN B 1 211 ? 0.362 11.289 16.422 1 96.69 211 GLN B CA 1
ATOM 5301 C C . GLN B 1 211 ? -0.996 10.953 17.047 1 96.69 211 GLN B C 1
ATOM 5303 O O . GLN B 1 211 ? -1.774 11.852 17.359 1 96.69 211 GLN B O 1
ATOM 5308 N N . TYR B 1 212 ? -1.341 9.789 17.203 1 97.62 212 TYR B N 1
ATOM 5309 C CA . TYR B 1 212 ? -2.498 9.273 17.922 1 97.62 212 TYR B CA 1
ATOM 5310 C C . TYR B 1 212 ? -2.145 8 18.688 1 97.62 212 TYR B C 1
ATOM 5312 O O . TYR B 1 212 ? -1.228 7.27 18.297 1 97.62 212 TYR B O 1
ATOM 5320 N N . LEU B 1 213 ? -2.852 7.672 19.688 1 98.38 213 LEU B N 1
ATOM 5321 C CA . LEU B 1 213 ? -2.436 6.602 20.594 1 98.38 213 LEU B CA 1
ATOM 5322 C C . LEU B 1 213 ? -2.984 5.258 20.125 1 98.38 213 LEU B C 1
ATOM 5324 O O . LEU B 1 213 ? -2.328 4.227 20.297 1 98.38 213 LEU B O 1
ATOM 5328 N N . THR B 1 214 ? -4.133 5.223 19.578 1 98.62 214 THR B N 1
ATOM 5329 C CA . THR B 1 214 ? -4.75 3.984 19.109 1 98.62 214 THR B CA 1
ATOM 5330 C C . THR B 1 214 ? -3.953 3.379 17.953 1 98.62 214 THR B C 1
ATOM 5332 O O . THR B 1 214 ? -3.127 4.055 17.344 1 98.62 214 THR B O 1
ATOM 5335 N N . VAL B 1 215 ? -4.168 2.131 17.703 1 98.38 215 VAL B N 1
ATOM 5336 C CA . VAL B 1 215 ? -3.436 1.447 16.641 1 98.38 215 VAL B CA 1
ATOM 5337 C C . VAL B 1 215 ? -3.855 2.002 15.281 1 98.38 215 VAL B C 1
ATOM 5339 O O . VAL B 1 215 ? -3.012 2.266 14.422 1 98.38 215 VAL B O 1
ATOM 5342 N N . GLN B 1 216 ? -5.117 2.102 15.133 1 97.25 216 GLN B N 1
ATOM 5343 C CA . GLN B 1 216 ? -5.656 2.754 13.945 1 97.25 216 GLN B CA 1
ATOM 5344 C C . GLN B 1 216 ? -6.219 4.133 14.281 1 97.25 216 GLN B C 1
ATOM 5346 O O . GLN B 1 216 ? -6.43 4.453 15.453 1 97.25 216 GLN B O 1
ATOM 5351 N N . ARG B 1 217 ? -6.383 4.941 13.219 1 97 217 ARG B N 1
ATOM 5352 C CA . ARG B 1 217 ? -6.984 6.254 13.43 1 97 217 ARG B CA 1
ATOM 5353 C C . ARG B 1 217 ? -8.375 6.129 14.039 1 97 217 ARG B C 1
ATOM 5355 O O . ARG B 1 217 ? -9.016 5.078 13.938 1 97 217 ARG B O 1
ATOM 5362 N N . HIS B 1 218 ? -8.789 7.199 14.602 1 97.06 218 HIS B N 1
ATOM 5363 C CA . HIS B 1 218 ? -10.039 7.188 15.352 1 97.06 218 HIS B CA 1
ATOM 5364 C C . HIS B 1 218 ? -11.227 6.902 14.438 1 97.06 218 HIS B C 1
ATOM 5366 O O . HIS B 1 218 ? -11.438 7.613 13.453 1 97.06 218 HIS B O 1
ATOM 5372 N N . LYS B 1 219 ? -12.039 5.984 14.828 1 96.06 219 LYS B N 1
ATOM 5373 C CA . LYS B 1 219 ? -13.164 5.516 14.023 1 96.06 219 LYS B CA 1
ATOM 5374 C C . LYS B 1 219 ? -14.305 6.531 14.031 1 96.06 219 LYS B C 1
ATOM 5376 O O . LYS B 1 219 ? -15.078 6.605 13.078 1 96.06 219 LYS B O 1
ATOM 5381 N N . SER B 1 220 ? -14.398 7.281 15.086 1 97.25 220 SER B N 1
ATOM 5382 C CA . SER B 1 220 ? -15.492 8.227 15.266 1 97.25 220 SER B CA 1
ATOM 5383 C C . SER B 1 220 ? -15.547 9.234 14.125 1 97.25 220 SER B C 1
ATOM 5385 O O . SER B 1 220 ? -16.609 9.469 13.547 1 97.25 220 SER B O 1
ATOM 5387 N N . GLU B 1 221 ? -14.422 9.773 13.805 1 97.06 221 GLU B N 1
ATOM 5388 C CA . GLU B 1 221 ? -14.391 10.758 12.727 1 97.06 221 GLU B CA 1
ATOM 5389 C C . GLU B 1 221 ? -14.758 10.125 11.391 1 97.06 221 GLU B C 1
ATOM 5391 O O . GLU B 1 221 ? -15.539 10.688 10.625 1 97.06 221 GLU B O 1
ATOM 5396 N N . ALA B 1 222 ? -14.227 8.961 11.156 1 95.75 222 ALA B N 1
ATOM 5397 C CA . ALA B 1 222 ? -14.453 8.266 9.891 1 95.75 222 ALA B CA 1
ATOM 5398 C C . ALA B 1 222 ? -15.922 7.883 9.719 1 95.75 222 ALA B C 1
ATOM 5400 O O . ALA B 1 222 ? -16.406 7.738 8.602 1 95.75 222 ALA B O 1
ATOM 5401 N N . ALA B 1 223 ? -16.641 7.754 10.773 1 96.56 223 ALA B N 1
ATOM 5402 C CA . ALA B 1 223 ? -18.047 7.348 10.742 1 96.56 223 ALA B CA 1
ATOM 5403 C C . ALA B 1 223 ? -18.953 8.547 10.547 1 96.56 223 ALA B C 1
ATOM 5405 O O . ALA B 1 223 ? -20.188 8.414 10.547 1 96.56 223 ALA B O 1
ATOM 5406 N N . MET B 1 224 ? -18.359 9.695 10.344 1 98 224 MET B N 1
ATOM 5407 C CA . MET B 1 224 ? -19.188 10.891 10.219 1 98 224 MET B CA 1
ATOM 5408 C C . MET B 1 224 ? -18.766 11.719 9.008 1 98 224 MET B C 1
ATOM 5410 O O . MET B 1 224 ? -19.625 12.227 8.273 1 98 224 MET B O 1
ATOM 5414 N N . MET B 1 225 ? -17.5 11.883 8.828 1 97.5 225 MET B N 1
ATOM 5415 C CA . MET B 1 225 ? -16.984 12.734 7.758 1 97.5 225 MET B CA 1
ATOM 5416 C C . MET B 1 225 ? -15.664 12.18 7.219 1 97.5 225 MET B C 1
ATOM 5418 O O . MET B 1 225 ? -15.062 11.289 7.824 1 97.5 225 MET B O 1
ATOM 5422 N N . PRO B 1 226 ? -15.227 12.734 6.102 1 96.12 226 PRO B N 1
ATOM 5423 C CA . PRO B 1 226 ? -13.953 12.234 5.57 1 96.12 226 PRO B CA 1
ATOM 5424 C C . PRO B 1 226 ? -12.789 12.453 6.527 1 96.12 226 PRO B C 1
ATOM 5426 O O . PRO B 1 226 ? -12.695 13.508 7.168 1 96.12 226 PRO B O 1
ATOM 5429 N N . THR B 1 227 ? -11.961 11.406 6.609 1 94.31 227 THR B N 1
ATOM 5430 C CA . THR B 1 227 ? -10.742 11.531 7.402 1 94.31 227 THR B CA 1
ATOM 5431 C C . THR B 1 227 ? -9.586 12.023 6.539 1 94.31 227 THR B C 1
ATOM 5433 O O . THR B 1 227 ? -9.578 11.82 5.324 1 94.31 227 THR B O 1
ATOM 5436 N N . VAL B 1 228 ? -8.633 12.664 7.27 1 95.19 228 VAL B N 1
ATOM 5437 C CA . VAL B 1 228 ? -7.547 13.289 6.52 1 95.19 228 VAL B CA 1
ATOM 5438 C C . VAL B 1 228 ? -8.102 13.953 5.266 1 95.19 228 VAL B C 1
ATOM 5440 O O . VAL B 1 228 ? -7.625 13.703 4.156 1 95.19 228 VAL B O 1
ATOM 5443 N N . TRP B 1 229 ? -9.125 14.773 5.488 1 97.06 229 TRP B N 1
ATOM 5444 C CA . TRP B 1 229 ? -9.977 15.352 4.457 1 97.06 229 TRP B CA 1
ATOM 5445 C C . TRP B 1 229 ? -9.195 16.328 3.59 1 97.06 229 TRP B C 1
ATOM 5447 O O . TRP B 1 229 ? -8.602 17.281 4.102 1 97.06 229 TRP B O 1
ATOM 5457 N N . ASN B 1 230 ? -9.203 16.109 2.271 1 96.88 230 ASN B N 1
ATOM 5458 C CA . ASN B 1 230 ? -8.562 17.031 1.335 1 96.88 230 ASN B CA 1
ATOM 5459 C C . ASN B 1 230 ? -9.492 17.375 0.175 1 96.88 230 ASN B C 1
ATOM 5461 O O . ASN B 1 230 ? -10.297 16.547 -0.252 1 96.88 230 ASN B O 1
ATOM 5465 N N . GLU B 1 231 ? -9.398 18.562 -0.323 1 96.75 231 GLU B N 1
ATOM 5466 C CA . GLU B 1 231 ? -10.164 19.094 -1.443 1 96.75 231 GLU B CA 1
ATOM 5467 C C . GLU B 1 231 ? -9.328 20.078 -2.262 1 96.75 231 GLU B C 1
ATOM 5469 O O . GLU B 1 231 ? -8.32 20.594 -1.777 1 96.75 231 GLU B O 1
ATOM 5474 N N . ASN B 1 232 ? -9.781 20.297 -3.504 1 97.06 232 ASN B N 1
ATOM 5475 C CA . ASN B 1 232 ? -9.211 21.391 -4.285 1 97.06 232 ASN B CA 1
ATOM 5476 C C . ASN B 1 232 ? -9.727 22.75 -3.812 1 97.06 232 ASN B C 1
ATOM 5478 O O . ASN B 1 232 ? -10.914 22.906 -3.521 1 97.06 232 ASN B O 1
ATOM 5482 N N . GLY B 1 233 ? -8.805 23.625 -3.66 1 98.19 233 GLY B N 1
ATOM 5483 C CA . GLY B 1 233 ? -9.25 24.938 -3.219 1 98.19 233 GLY B CA 1
ATOM 5484 C C . GLY B 1 233 ? -8.109 25.906 -2.971 1 98.19 233 GLY B C 1
ATOM 5485 O O . GLY B 1 233 ? -7.016 25.734 -3.502 1 98.19 233 GLY B O 1
ATOM 5486 N N . ILE B 1 234 ? -8.5 27 -2.385 1 98.44 234 ILE B N 1
ATOM 5487 C CA . ILE B 1 234 ? -7.578 28.062 -1.998 1 98.44 234 ILE B CA 1
ATOM 5488 C C . ILE B 1 234 ? -7.848 28.469 -0.554 1 98.44 234 ILE B C 1
ATOM 5490 O O . ILE B 1 234 ? -8.984 28.406 -0.082 1 98.44 234 ILE B O 1
ATOM 5494 N N . GLY B 1 235 ? -6.762 28.828 0.147 1 98.56 235 GLY B N 1
ATOM 5495 C CA . GLY B 1 235 ? -6.949 29.219 1.534 1 98.56 235 GLY B CA 1
ATOM 5496 C C . GLY B 1 235 ? -5.863 30.156 2.037 1 98.56 235 GLY B C 1
ATOM 5497 O O . GLY B 1 235 ? -4.793 30.25 1.436 1 98.56 235 GLY B O 1
ATOM 5498 N N . VAL B 1 236 ? -6.215 30.844 3.074 1 98.69 236 VAL B N 1
ATOM 5499 C CA . VAL B 1 236 ? -5.254 31.656 3.812 1 98.69 236 VAL B CA 1
ATOM 5500 C C . VAL B 1 236 ? -4.977 31.016 5.172 1 98.69 236 VAL B C 1
ATOM 5502 O O . VAL B 1 236 ? -5.816 30.281 5.707 1 98.69 236 VAL B O 1
ATOM 5505 N N . TYR B 1 237 ? -3.783 31.234 5.648 1 98.31 237 TYR B N 1
ATOM 5506 C CA . TYR B 1 237 ? -3.395 30.688 6.941 1 98.31 237 TYR B CA 1
ATOM 5507 C C . TYR B 1 237 ? -2.297 31.531 7.582 1 98.31 237 TYR B C 1
ATOM 5509 O O . TYR B 1 237 ? -1.672 32.375 6.914 1 98.31 237 TYR B O 1
ATOM 5517 N N . GLY B 1 238 ? -2.15 31.312 8.922 1 98.12 238 GLY B N 1
ATOM 5518 C CA . GLY B 1 238 ? -1.104 32.062 9.602 1 98.12 238 GLY B CA 1
ATOM 5519 C C . GLY B 1 238 ? -1.068 31.828 11.094 1 98.12 238 GLY B C 1
ATOM 5520 O O . GLY B 1 238 ? -1.89 31.078 11.625 1 98.12 238 GLY B O 1
ATOM 5521 N N . GLU B 1 239 ? -0.069 32.375 11.609 1 97.62 239 GLU B N 1
ATOM 5522 C CA . GLU B 1 239 ? 0.156 32.375 13.055 1 97.62 239 GLU B CA 1
ATOM 5523 C C . GLU B 1 239 ? 0.33 33.781 13.594 1 97.62 239 GLU B C 1
ATOM 5525 O O . GLU B 1 239 ? 1.192 34.531 13.133 1 97.62 239 GLU B O 1
ATOM 5530 N N . ILE B 1 240 ? -0.463 34.156 14.516 1 97.38 240 ILE B N 1
ATOM 5531 C CA . ILE B 1 240 ? -0.38 35.438 15.211 1 97.38 240 ILE B CA 1
ATOM 5532 C C . ILE B 1 240 ? -0.336 35.219 16.719 1 97.38 240 ILE B C 1
ATOM 5534 O O . ILE B 1 240 ? -1.332 34.781 17.312 1 97.38 240 ILE B O 1
ATOM 5538 N N . ALA B 1 241 ? 0.852 35.5 17.328 1 95.5 241 ALA B N 1
ATOM 5539 C CA . ALA B 1 241 ? 1.085 35.156 18.719 1 95.5 241 ALA B CA 1
ATOM 5540 C C . ALA B 1 241 ? 0.932 33.656 18.953 1 95.5 241 ALA B C 1
ATOM 5542 O O . ALA B 1 241 ? 1.618 32.844 18.312 1 95.5 241 ALA B O 1
ATOM 5543 N N . ASP B 1 242 ? -0.073 33.312 19.75 1 96 242 ASP B N 1
ATOM 5544 C CA . ASP B 1 242 ? -0.253 31.875 20.031 1 96 242 ASP B CA 1
ATOM 5545 C C . ASP B 1 242 ? -1.465 31.328 19.297 1 96 242 ASP B C 1
ATOM 5547 O O . ASP B 1 242 ? -1.879 30.188 19.531 1 96 242 ASP B O 1
ATOM 5551 N N . PHE B 1 243 ? -1.935 32.125 18.359 1 98.12 243 PHE B N 1
ATOM 5552 C CA . PHE B 1 243 ? -3.104 31.703 17.594 1 98.12 243 PHE B CA 1
ATOM 5553 C C . PHE B 1 243 ? -2.703 31.234 16.203 1 98.12 243 PHE B C 1
ATOM 5555 O O . PHE B 1 243 ? -1.876 31.875 15.547 1 98.12 243 PHE B O 1
ATOM 5562 N N . HIS B 1 244 ? -3.203 30.172 15.828 1 98.19 244 HIS B N 1
ATOM 5563 C CA . HIS B 1 244 ? -3.096 29.672 14.461 1 98.19 244 HIS B CA 1
ATOM 5564 C C . HIS B 1 244 ? -4.449 29.688 13.766 1 98.19 244 HIS B C 1
ATOM 5566 O O . HIS B 1 244 ? -5.449 29.25 14.328 1 98.19 244 HIS B O 1
ATOM 5572 N N . TYR B 1 245 ? -4.52 30.203 12.562 1 98.5 245 TYR B N 1
ATOM 5573 C CA . TYR B 1 245 ? -5.805 30.266 11.883 1 98.5 245 TYR B CA 1
ATOM 5574 C C . TYR B 1 245 ? -5.688 29.766 10.445 1 98.5 245 TYR B C 1
ATOM 5576 O O . TYR B 1 245 ? -4.609 29.812 9.852 1 98.5 245 TYR B O 1
ATOM 5584 N N . GLN B 1 246 ? -6.785 29.266 9.914 1 98.44 246 GLN B N 1
ATOM 5585 C CA . GLN B 1 246 ? -6.953 28.859 8.523 1 98.44 246 GLN B CA 1
ATOM 5586 C C . GLN B 1 246 ? -8.367 29.172 8.023 1 98.44 246 GLN B C 1
ATOM 5588 O O . GLN B 1 246 ? -9.336 29.016 8.766 1 98.44 246 GLN B O 1
ATOM 5593 N N . ALA B 1 247 ? -8.461 29.641 6.812 1 98.81 247 ALA B N 1
ATOM 5594 C CA . ALA B 1 247 ? -9.719 29.844 6.105 1 98.81 247 ALA B CA 1
ATOM 5595 C C . ALA B 1 247 ? -9.594 29.438 4.637 1 98.81 247 ALA B C 1
ATOM 5597 O O . ALA B 1 247 ? -8.656 29.859 3.955 1 98.81 247 ALA B O 1
ATOM 5598 N N . GLN B 1 248 ? -10.562 28.656 4.234 1 98.75 248 GLN B N 1
ATOM 5599 C CA . GLN B 1 248 ? -10.422 28.094 2.893 1 98.75 248 GLN B CA 1
ATOM 5600 C C . GLN B 1 248 ? -11.766 28.078 2.164 1 98.75 248 GLN B C 1
ATOM 5602 O O . GLN B 1 248 ? -12.82 27.953 2.795 1 98.75 248 GLN B O 1
ATOM 5607 N N . VAL B 1 249 ? -11.672 28.219 0.819 1 98.81 249 VAL B N 1
ATOM 5608 C CA . VAL B 1 249 ? -12.758 27.922 -0.101 1 98.81 249 VAL B CA 1
ATOM 5609 C C . VAL B 1 249 ? -12.391 26.703 -0.951 1 98.81 249 VAL B C 1
ATOM 5611 O O . VAL B 1 249 ? -11.336 26.688 -1.592 1 98.81 249 VAL B O 1
ATOM 5614 N N . VAL B 1 250 ? -13.328 25.719 -0.912 1 98.25 250 VAL B N 1
ATOM 5615 C CA . VAL B 1 250 ? -12.953 24.438 -1.51 1 98.25 250 VAL B CA 1
ATOM 5616 C C . VAL B 1 250 ? -14.125 23.891 -2.318 1 98.25 250 VAL B C 1
ATOM 5618 O O . VAL B 1 250 ? -15.227 24.438 -2.279 1 98.25 250 VAL B O 1
ATOM 5621 N N . SER B 1 251 ? -13.969 22.797 -3.129 1 96.31 251 SER B N 1
ATOM 5622 C CA . SER B 1 251 ? -14.922 22.219 -4.062 1 96.31 251 SER B CA 1
ATOM 5623 C C . SER B 1 251 ? -16.172 21.703 -3.34 1 96.31 251 SER B C 1
ATOM 5625 O O . SER B 1 251 ? -17.25 21.625 -3.93 1 96.31 251 SER B O 1
ATOM 5627 N N . GLY B 1 252 ? -16.172 21.312 -2.098 1 95.94 252 GLY B N 1
ATOM 5628 C CA . GLY B 1 252 ? -17.328 20.859 -1.335 1 95.94 252 GLY B CA 1
ATOM 5629 C C . GLY B 1 252 ? -17.672 19.406 -1.587 1 95.94 252 GLY B C 1
ATOM 5630 O O . GLY B 1 252 ? -17.141 18.781 -2.498 1 95.94 252 GLY B O 1
ATOM 5631 N N . LEU B 1 253 ? -18.734 18.875 -0.886 1 97.69 253 LEU B N 1
ATOM 5632 C CA . LEU B 1 253 ? -19.125 17.469 -0.937 1 97.69 253 LEU B CA 1
ATOM 5633 C C . LEU B 1 253 ? -20.281 17.25 -1.915 1 97.69 253 LEU B C 1
ATOM 5635 O O . LEU B 1 253 ? -20.922 18.219 -2.346 1 97.69 253 LEU B O 1
ATOM 5639 N N . ASN B 1 254 ? -20.453 16.047 -2.312 1 96.31 254 ASN B N 1
ATOM 5640 C CA . ASN B 1 254 ? -21.547 15.586 -3.176 1 96.31 254 ASN B CA 1
ATOM 5641 C C . ASN B 1 254 ? -22.5 14.672 -2.424 1 96.31 254 ASN B C 1
ATOM 5643 O O . ASN B 1 254 ? -22.141 13.547 -2.057 1 96.31 254 ASN B O 1
ATOM 5647 N N . SER B 1 255 ? -23.719 15.062 -2.377 1 96.38 255 SER B N 1
ATOM 5648 C CA . SER B 1 255 ? -24.688 14.391 -1.519 1 96.38 255 SER B CA 1
ATOM 5649 C C . SER B 1 255 ? -25.141 13.07 -2.131 1 96.38 255 SER B C 1
ATOM 5651 O O . SER B 1 255 ? -25.781 12.258 -1.459 1 96.38 255 SER B O 1
ATOM 5653 N N . GLU B 1 256 ? -24.859 12.797 -3.379 1 93.38 256 GLU B N 1
ATOM 5654 C CA . GLU B 1 256 ? -25.188 11.523 -4.004 1 93.38 256 GLU B CA 1
ATOM 5655 C C . GLU B 1 256 ? -24.531 10.359 -3.262 1 93.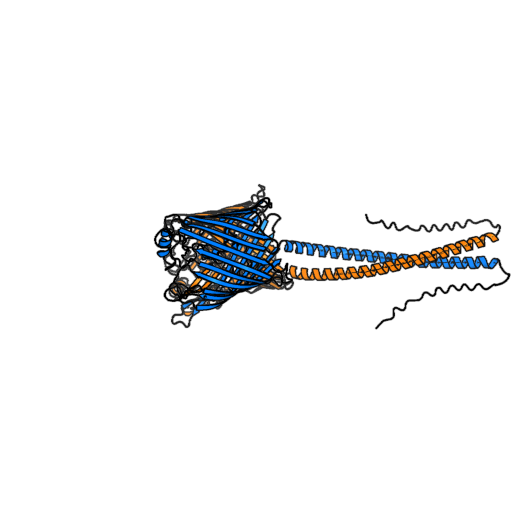38 256 GLU B C 1
ATOM 5657 O O . GLU B 1 256 ? -25.047 9.234 -3.293 1 93.38 256 GLU B O 1
ATOM 5662 N N . TYR B 1 257 ? -23.531 10.68 -2.467 1 93.44 257 TYR B N 1
ATOM 5663 C CA . TYR B 1 257 ? -22.75 9.586 -1.909 1 93.44 257 TYR B CA 1
ATOM 5664 C C . TYR B 1 257 ? -22.844 9.57 -0.388 1 93.44 257 TYR B C 1
ATOM 5666 O O . TYR B 1 257 ? -22.109 8.844 0.277 1 93.44 257 TYR B O 1
ATOM 5674 N N . PHE B 1 258 ? -23.688 10.375 0.112 1 97.06 258 PHE B N 1
ATOM 5675 C CA . PHE B 1 258 ? -23.953 10.281 1.539 1 97.06 258 PHE B CA 1
ATOM 5676 C C . PHE B 1 258 ? -24.625 8.953 1.87 1 97.06 258 PHE B C 1
ATOM 5678 O O . PHE B 1 258 ? -25.438 8.445 1.088 1 97.06 258 PHE B O 1
ATOM 5685 N N . ARG B 1 259 ? -24.234 8.391 3.041 1 96.38 259 ARG B N 1
ATOM 5686 C CA . ARG B 1 259 ? -24.75 7.086 3.416 1 96.38 259 ARG B CA 1
ATOM 5687 C C . ARG B 1 259 ? -25.109 7.043 4.895 1 96.38 259 ARG B C 1
ATOM 5689 O O . ARG B 1 259 ? -24.578 7.816 5.695 1 96.38 259 ARG B O 1
ATOM 5696 N N . THR B 1 260 ? -25.906 6.047 5.195 1 95.94 260 THR B N 1
ATOM 5697 C CA . THR B 1 260 ? -26.453 5.883 6.539 1 95.94 260 THR B CA 1
ATOM 5698 C C . THR B 1 260 ? -25.344 5.641 7.555 1 95.94 260 THR B C 1
ATOM 5700 O O . THR B 1 260 ? -25.391 6.168 8.664 1 95.94 260 THR B O 1
ATOM 5703 N N . TYR B 1 261 ? -24.375 4.906 7.188 1 93.69 261 TYR B N 1
ATOM 5704 C CA . TYR B 1 261 ? -23.438 4.355 8.148 1 93.69 261 TYR B CA 1
ATOM 5705 C C . TYR B 1 261 ? -22.297 5.336 8.43 1 93.69 261 TYR B C 1
ATOM 5707 O O . TYR B 1 261 ? -21.594 5.203 9.422 1 93.69 261 TYR B O 1
ATOM 5715 N N . ASP B 1 262 ? -22.109 6.352 7.508 1 96.38 262 ASP B N 1
ATOM 5716 C CA . ASP B 1 262 ? -21 7.27 7.738 1 96.38 262 ASP B CA 1
ATOM 5717 C C . ASP B 1 262 ? -21.375 8.703 7.371 1 96.38 262 ASP B C 1
ATOM 5719 O O . ASP B 1 262 ? -20.516 9.539 7.129 1 96.38 262 ASP B O 1
ATOM 5723 N N . TRP B 1 263 ? -22.641 8.906 7.266 1 98.19 263 TRP B N 1
ATOM 5724 C CA . TRP B 1 263 ? -23.25 10.219 7.082 1 98.19 263 TRP B CA 1
ATOM 5725 C C . TRP B 1 263 ? -22.672 10.914 5.852 1 98.19 263 TRP B C 1
ATOM 5727 O O . TRP B 1 263 ? -23 10.555 4.719 1 98.19 263 TRP B O 1
ATOM 5737 N N . VAL B 1 264 ? -21.688 11.82 5.934 1 98.31 264 VAL B N 1
ATOM 5738 C CA . VAL B 1 264 ? -21.266 12.562 4.754 1 98.31 264 VAL B CA 1
ATOM 5739 C C . VAL B 1 264 ? -19.844 12.156 4.367 1 98.31 264 VAL B C 1
ATOM 5741 O O . VAL B 1 264 ? -19.266 12.703 3.424 1 98.31 264 VAL B O 1
ATOM 5744 N N . ALA B 1 265 ? -19.281 11.172 5.074 1 96.75 265 ALA B N 1
ATOM 5745 C CA . ALA B 1 265 ? -17.891 10.773 4.883 1 96.75 265 ALA B CA 1
ATOM 5746 C C . ALA B 1 265 ? -17.625 10.359 3.438 1 96.75 265 ALA B C 1
ATOM 5748 O O . ALA B 1 265 ? -16.578 10.672 2.871 1 96.75 265 ALA B O 1
ATOM 5749 N N . SER B 1 266 ? -18.562 9.688 2.844 1 94 266 SER B N 1
ATOM 5750 C CA . SER B 1 266 ? -18.406 9.164 1.489 1 94 266 SER B CA 1
ATOM 5751 C C . SER B 1 266 ? -18.75 10.219 0.447 1 94 266 SER B C 1
ATOM 5753 O O . SER B 1 266 ? -18.797 9.93 -0.75 1 94 266 SER B O 1
ATOM 5755 N N . GLY B 1 267 ? -19 11.398 0.843 1 95.06 267 GLY B N 1
ATOM 5756 C CA . GLY B 1 267 ? -19.422 12.453 -0.069 1 95.06 267 GLY B CA 1
ATOM 5757 C C . GLY B 1 267 ? -18.266 13.094 -0.812 1 95.06 267 GLY B C 1
ATOM 5758 O O . GLY B 1 267 ? -18.469 13.891 -1.731 1 95.06 267 GLY B O 1
ATOM 5759 N N . HIS B 1 268 ? -17.078 12.789 -0.398 1 91.38 268 HIS B N 1
ATOM 5760 C CA . HIS B 1 268 ? -15.945 13.32 -1.132 1 91.38 268 HIS B CA 1
ATOM 5761 C C . HIS B 1 268 ? -15.938 12.828 -2.576 1 91.38 268 HIS B C 1
ATOM 5763 O O . HIS B 1 268 ? -16.328 11.688 -2.848 1 91.38 268 HIS B O 1
ATOM 5769 N N . GLN B 1 269 ? -15.578 13.672 -3.504 1 88.75 269 GLN B N 1
ATOM 5770 C CA . GLN B 1 269 ? -15.734 13.406 -4.93 1 88.75 269 GLN B CA 1
ATOM 5771 C C . GLN B 1 269 ? -14.453 12.828 -5.527 1 88.75 269 GLN B C 1
ATOM 5773 O O . GLN B 1 269 ? -13.836 13.453 -6.391 1 88.75 269 GLN B O 1
ATOM 5778 N N . LYS B 1 270 ? -14.109 11.633 -5.215 1 86.25 270 LYS B N 1
ATOM 5779 C CA . LYS B 1 270 ? -12.836 11.07 -5.66 1 86.25 270 LYS B CA 1
ATOM 5780 C C . LYS B 1 270 ? -13.047 9.992 -6.715 1 86.25 270 LYS B C 1
ATOM 5782 O O . LYS B 1 270 ? -12.086 9.5 -7.312 1 86.25 270 LYS B O 1
ATOM 5787 N N . ARG B 1 271 ? -14.203 9.672 -6.992 1 85.25 271 ARG B N 1
ATOM 5788 C CA . ARG B 1 271 ? -14.469 8.508 -7.836 1 85.25 271 ARG B CA 1
ATOM 5789 C C . ARG B 1 271 ? -14.516 8.906 -9.312 1 85.25 271 ARG B C 1
ATOM 5791 O O . ARG B 1 271 ? -14.43 8.047 -10.188 1 85.25 271 ARG B O 1
ATOM 5798 N N . PHE B 1 272 ? -14.625 10.227 -9.516 1 84.12 272 PHE B N 1
ATOM 5799 C CA . PHE B 1 272 ? -14.688 10.742 -10.875 1 84.12 272 PHE B CA 1
ATOM 5800 C C . PHE B 1 272 ? -13.398 11.469 -11.242 1 84.12 272 PHE B C 1
ATOM 5802 O O . PHE B 1 272 ? -12.656 11.906 -10.359 1 84.12 272 PHE B O 1
ATOM 5809 N N . GLU B 1 273 ? -13.156 11.648 -12.477 1 82.19 273 GLU B N 1
ATOM 5810 C CA . GLU B 1 273 ? -11.953 12.336 -12.93 1 82.19 273 GLU B CA 1
ATOM 5811 C C . GLU B 1 273 ? -11.992 13.812 -12.547 1 82.19 273 GLU B C 1
ATOM 5813 O O . GLU B 1 273 ? -10.945 14.414 -12.281 1 82.19 273 GLU B O 1
ATOM 5818 N N . GLU B 1 274 ? -13.195 14.227 -12.594 1 88.12 274 GLU B N 1
ATOM 5819 C CA . GLU B 1 274 ? -13.383 15.633 -12.25 1 88.12 274 GLU B CA 1
ATOM 5820 C C . GLU B 1 274 ? -14.273 15.781 -11.016 1 88.12 274 GLU B C 1
ATOM 5822 O O . GLU B 1 274 ? -15.062 14.891 -10.703 1 88.12 274 GLU B O 1
ATOM 5827 N N . VAL B 1 275 ? -14.062 16.906 -10.352 1 90.94 275 VAL B N 1
ATOM 5828 C CA . VAL B 1 275 ? -14.836 17.234 -9.156 1 90.94 275 VAL B CA 1
ATOM 5829 C C . VAL B 1 275 ? -15.789 18.391 -9.461 1 90.94 275 VAL B C 1
ATOM 5831 O O . VAL B 1 275 ? -15.352 19.469 -9.891 1 90.94 275 VAL B O 1
ATOM 5834 N N . ASN B 1 276 ? -17.062 18.062 -9.273 1 92.94 276 ASN B N 1
ATOM 5835 C CA . ASN B 1 276 ? -18.031 19.141 -9.43 1 92.94 276 ASN B CA 1
ATOM 5836 C C . ASN B 1 276 ? -17.859 20.219 -8.367 1 92.94 276 ASN B C 1
ATOM 5838 O O . ASN B 1 276 ? -17.578 19.922 -7.211 1 92.94 276 ASN B O 1
ATOM 5842 N N . ALA B 1 277 ? -18.016 21.453 -8.844 1 95.75 277 ALA B N 1
ATOM 5843 C CA . ALA B 1 277 ? -17.766 22.562 -7.922 1 95.75 277 ALA B CA 1
ATOM 5844 C C . ALA B 1 277 ? -18.812 23.656 -8.078 1 95.75 277 ALA B C 1
ATOM 5846 O O . ALA B 1 277 ? -18.516 24.844 -7.961 1 95.75 277 ALA B O 1
ATOM 5847 N N . ASP B 1 278 ? -19.969 23.312 -8.414 1 95.56 278 ASP B N 1
ATOM 5848 C CA . ASP B 1 278 ? -21.047 24.281 -8.492 1 95.56 278 ASP B CA 1
ATOM 5849 C C . ASP B 1 278 ? -21.391 24.844 -7.117 1 95.56 278 ASP B C 1
ATOM 5851 O O . ASP B 1 278 ? -21.812 26 -6.996 1 95.56 278 ASP B O 1
ATOM 5855 N N . ASP B 1 279 ? -21.297 24.047 -6.137 1 96.88 279 ASP B N 1
ATOM 5856 C CA . ASP B 1 279 ? -21.422 24.516 -4.758 1 96.88 279 ASP B CA 1
ATOM 5857 C C . ASP B 1 279 ? -20.094 24.406 -4.016 1 96.88 279 ASP B C 1
ATOM 5859 O O . ASP B 1 279 ? -19.75 23.344 -3.49 1 96.88 279 ASP B O 1
ATOM 5863 N N . LEU B 1 280 ? -19.469 25.516 -3.926 1 98.06 280 LEU B N 1
ATOM 5864 C CA . LEU B 1 280 ? -18.25 25.594 -3.146 1 98.06 280 LEU B CA 1
ATOM 5865 C C . LEU B 1 280 ? -18.547 25.578 -1.651 1 98.06 280 LEU B C 1
ATOM 5867 O O . LEU B 1 280 ? -19.688 25.797 -1.24 1 98.06 280 LEU B O 1
ATOM 5871 N N . ALA B 1 281 ? -17.5 25.25 -0.9 1 98.69 281 ALA B N 1
ATOM 5872 C CA . ALA B 1 281 ? -17.672 25.219 0.55 1 98.69 281 ALA B CA 1
ATOM 5873 C C . ALA B 1 281 ? -16.625 26.094 1.242 1 98.69 281 ALA B C 1
ATOM 5875 O O . ALA B 1 281 ? -15.57 26.359 0.673 1 98.69 281 ALA B O 1
ATOM 5876 N N . PHE B 1 282 ? -17.031 26.453 2.396 1 98.75 282 PHE B N 1
ATOM 5877 C CA . PHE B 1 282 ? -16.125 27.172 3.273 1 98.75 282 PHE B CA 1
ATOM 5878 C C . PHE B 1 282 ? -15.648 26.297 4.418 1 98.75 282 PHE B C 1
ATOM 5880 O O . PHE B 1 282 ? -16.422 25.516 4.973 1 98.75 282 PHE B O 1
ATOM 5887 N N . ALA B 1 283 ? -14.367 26.344 4.758 1 98.81 283 ALA B N 1
ATOM 5888 C CA . ALA B 1 283 ? -13.781 25.688 5.926 1 98.81 283 ALA B CA 1
ATOM 5889 C C . ALA B 1 283 ? -12.867 26.641 6.684 1 98.81 283 ALA B C 1
ATOM 5891 O O . ALA B 1 283 ? -11.977 27.25 6.098 1 98.81 283 ALA B O 1
ATOM 5892 N N . GLY B 1 284 ? -13.078 26.75 8 1 98.75 284 GLY B N 1
ATOM 5893 C CA . GLY B 1 284 ? -12.266 27.625 8.836 1 98.75 284 GLY B CA 1
ATOM 5894 C C . GLY B 1 284 ? -11.914 27 10.18 1 98.75 284 GLY B C 1
ATOM 5895 O O . GLY B 1 284 ? -12.656 26.172 10.695 1 98.75 284 GLY B O 1
ATOM 5896 N N . ARG B 1 285 ? -10.758 27.453 10.734 1 98.75 285 ARG B N 1
ATOM 5897 C CA . ARG B 1 285 ? -10.32 26.953 12.031 1 98.75 285 ARG B CA 1
ATOM 5898 C C . ARG B 1 285 ? -9.469 28 12.75 1 98.75 285 ARG B C 1
ATOM 5900 O O . ARG B 1 285 ? -8.711 28.734 12.109 1 98.75 285 ARG B O 1
ATOM 5907 N N . ILE B 1 286 ? -9.625 28.047 14.039 1 98.75 286 ILE B N 1
ATOM 5908 C CA . ILE B 1 286 ? -8.766 28.844 14.906 1 98.75 286 ILE B CA 1
ATOM 5909 C C . ILE B 1 286 ? -8.32 27.984 16.094 1 98.75 286 ILE B C 1
ATOM 5911 O O . ILE B 1 286 ? -9.148 27.391 16.781 1 98.75 286 ILE B O 1
ATOM 5915 N N . ASP B 1 287 ? -7.039 28 16.297 1 98.69 287 ASP B N 1
ATOM 5916 C CA . ASP B 1 287 ? -6.449 27.266 17.406 1 98.69 287 ASP B CA 1
ATOM 5917 C C . ASP B 1 287 ? -5.656 28.203 18.312 1 98.69 287 ASP B C 1
ATOM 5919 O O . ASP B 1 287 ? -4.965 29.109 17.844 1 98.69 287 ASP B O 1
ATOM 5923 N N . TYR B 1 288 ? -5.832 28.031 19.578 1 98.75 288 TYR B N 1
ATOM 5924 C CA . TYR B 1 288 ? -4.883 28.562 20.562 1 98.75 288 TYR B CA 1
ATOM 5925 C C . TYR B 1 288 ? -3.908 27.484 21.016 1 98.75 288 TYR B C 1
ATOM 5927 O O . TYR B 1 288 ? -4.312 26.484 21.609 1 98.75 288 TYR B O 1
ATOM 5935 N N . GLY B 1 289 ? -2.656 27.703 20.75 1 97.62 289 GLY B N 1
ATOM 5936 C CA . GLY B 1 289 ? -1.673 26.641 20.891 1 97.62 289 GLY B CA 1
ATOM 5937 C C . GLY B 1 289 ? -1.442 25.875 19.594 1 97.62 289 GLY B C 1
ATOM 5938 O O . GLY B 1 289 ? -1.738 26.359 18.516 1 97.62 289 GLY B O 1
ATOM 5939 N N . ASN B 1 290 ? -0.761 24.672 19.734 1 95.81 290 ASN B N 1
ATOM 5940 C CA . ASN B 1 290 ? -0.422 23.891 18.547 1 95.81 290 ASN B CA 1
ATOM 5941 C C . ASN B 1 290 ? -0.639 22.391 18.797 1 95.81 290 ASN B C 1
ATOM 5943 O O . ASN B 1 290 ? 0.076 21.781 19.578 1 95.81 290 ASN B O 1
ATOM 5947 N N . PHE B 1 291 ? -1.533 21.844 18.047 1 96.12 291 PHE B N 1
ATOM 5948 C CA . PHE B 1 291 ? -1.896 20.438 18.219 1 96.12 291 PHE B CA 1
ATOM 5949 C C . PHE B 1 291 ? -0.746 19.531 17.812 1 96.12 291 PHE B C 1
ATOM 5951 O O . PHE B 1 291 ? -0.621 18.406 18.328 1 96.12 291 PHE B O 1
ATOM 5958 N N . LYS B 1 292 ? 0.096 19.891 16.953 1 92.19 292 LYS B N 1
ATOM 5959 C CA . LYS B 1 292 ? 1.168 19.047 16.422 1 92.19 292 LYS B CA 1
ATOM 5960 C C . LYS B 1 292 ? 2.33 18.953 17.406 1 92.19 292 LYS B C 1
ATOM 5962 O O . LYS B 1 292 ? 3.041 17.953 17.453 1 92.19 292 LYS B O 1
ATOM 5967 N N . THR B 1 293 ? 2.467 20 18.141 1 91.19 293 THR B N 1
ATOM 5968 C CA . THR B 1 293 ? 3.682 20.031 18.953 1 91.19 293 THR B CA 1
ATOM 5969 C C . THR B 1 293 ? 3.348 19.922 20.438 1 91.19 293 THR B C 1
ATOM 5971 O O . THR B 1 293 ? 4.242 19.766 21.266 1 91.19 293 THR B O 1
ATOM 5974 N N . GLY B 1 294 ? 2.041 20.094 20.641 1 93.19 294 GLY B N 1
ATOM 5975 C CA . GLY B 1 294 ? 1.738 20.031 22.062 1 93.19 294 GLY B CA 1
ATOM 5976 C C . GLY B 1 294 ? 0.278 20.297 22.375 1 93.19 294 GLY B C 1
ATOM 5977 O O . GLY B 1 294 ? -0.611 19.703 21.766 1 93.19 294 GLY B O 1
ATOM 5978 N N . SER B 1 295 ? 0.11 21.281 23.406 1 97.5 295 SER B N 1
ATOM 5979 C CA . SER B 1 295 ? -1.229 21.578 23.906 1 97.5 295 SER B CA 1
ATOM 5980 C C . SER B 1 295 ? -1.905 22.656 23.062 1 97.5 295 SER B C 1
ATOM 5982 O O . SER B 1 295 ? -1.247 23.578 22.578 1 97.5 295 SER B O 1
ATOM 5984 N N . ALA B 1 296 ? -3.207 22.5 22.953 1 98.44 296 ALA B N 1
ATOM 5985 C CA . ALA B 1 296 ? -3.977 23.438 22.141 1 98.44 296 ALA B CA 1
ATOM 5986 C C . ALA B 1 296 ? -5.477 23.266 22.375 1 98.44 296 ALA B C 1
ATOM 5988 O O . ALA B 1 296 ? -5.918 22.219 22.859 1 98.44 296 ALA B O 1
ATOM 5989 N N . VAL B 1 297 ? -6.223 24.281 22.172 1 98.69 297 VAL B N 1
ATOM 5990 C CA . VAL B 1 297 ? -7.676 24.25 22.031 1 98.69 297 VAL B CA 1
ATOM 5991 C C . VAL B 1 297 ? -8.094 24.891 20.719 1 98.69 297 VAL B C 1
ATOM 5993 O O . VAL B 1 297 ? -7.461 25.844 20.25 1 98.69 297 VAL B O 1
ATOM 5996 N N . GLY B 1 298 ? -9.078 24.312 20.125 1 98.69 298 GLY B N 1
ATOM 5997 C CA . GLY B 1 298 ? -9.43 24.828 18.812 1 98.69 298 GLY B CA 1
ATOM 5998 C C . GLY B 1 298 ? -10.898 24.641 18.453 1 98.69 298 GLY B C 1
ATOM 5999 O O . GLY B 1 298 ? -11.57 23.781 19.047 1 98.69 298 GLY B O 1
ATOM 6000 N N . VAL B 1 299 ? -11.367 25.453 17.531 1 98.81 299 VAL B N 1
ATOM 6001 C CA . VAL B 1 299 ? -12.711 25.359 16.969 1 98.81 299 VAL B CA 1
ATOM 6002 C C . VAL B 1 299 ? -12.625 25.453 15.445 1 98.81 299 VAL B C 1
ATOM 6004 O O . VAL B 1 299 ? -11.805 26.203 14.898 1 98.81 299 VAL B O 1
ATOM 6007 N N . ALA B 1 300 ? -13.414 24.672 14.789 1 98.81 300 ALA B N 1
ATOM 6008 C CA . ALA B 1 300 ? -13.477 24.703 13.328 1 98.81 300 ALA B CA 1
ATOM 6009 C C . ALA B 1 300 ? -14.922 24.672 12.836 1 98.81 300 ALA B C 1
ATOM 6011 O O . ALA B 1 300 ? -15.82 24.234 13.562 1 98.81 300 ALA B O 1
ATOM 6012 N N . TYR B 1 301 ? -15.094 25.156 11.641 1 98.81 301 TYR B N 1
ATOM 6013 C CA . TYR B 1 301 ? -16.422 25.25 11.055 1 98.81 301 TYR B CA 1
ATOM 6014 C C . TYR B 1 301 ? -16.375 24.984 9.555 1 98.81 301 TYR B C 1
ATOM 6016 O O . TYR B 1 301 ? -15.484 25.469 8.859 1 98.81 301 TYR B O 1
ATOM 6024 N N . TYR B 1 302 ? -17.266 24.125 9.094 1 98.81 302 TYR B N 1
ATOM 6025 C CA . TYR B 1 302 ? -17.453 23.828 7.676 1 98.81 302 TYR B CA 1
ATOM 6026 C C . TYR B 1 302 ? -18.875 24.172 7.238 1 98.81 302 TYR B C 1
ATOM 6028 O O . TYR B 1 302 ? -19.844 23.875 7.953 1 98.81 302 TYR B O 1
ATOM 6036 N N . TYR B 1 303 ? -18.984 24.766 6.062 1 98.88 303 TYR B N 1
ATOM 6037 C CA . TYR B 1 303 ? -20.312 25.062 5.508 1 98.88 303 TYR B CA 1
ATOM 6038 C C . TYR B 1 303 ? -20.281 24.984 3.984 1 98.88 303 TYR B C 1
ATOM 6040 O O . TYR B 1 303 ? -19.391 25.562 3.348 1 98.88 303 TYR B O 1
ATOM 6048 N N . GLY B 1 304 ? -21.266 24.328 3.463 1 98.31 304 GLY B N 1
ATOM 6049 C CA . GLY B 1 304 ? -21.438 24.312 2.02 1 98.31 304 GLY B CA 1
ATOM 6050 C C . GLY B 1 304 ? -22.703 23.609 1.568 1 98.31 304 GLY B C 1
ATOM 6051 O O . GLY B 1 304 ? -23.094 22.609 2.164 1 98.31 304 GLY B O 1
ATOM 6052 N N . ASN B 1 305 ? -23.281 24.172 0.48 1 97.56 305 ASN B N 1
ATOM 6053 C CA . ASN B 1 305 ? -24.328 23.391 -0.181 1 97.56 305 ASN B CA 1
ATOM 6054 C C . ASN B 1 305 ? -23.75 22.203 -0.937 1 97.56 305 ASN B C 1
ATOM 6056 O O . ASN B 1 305 ? -22.578 22.188 -1.277 1 97.56 305 ASN B O 1
ATOM 6060 N N . THR B 1 306 ? -24.641 21.156 -1.09 1 97.25 306 THR B N 1
ATOM 6061 C CA . THR B 1 306 ? -24.109 19.953 -1.705 1 97.25 306 THR B CA 1
ATOM 6062 C C . THR B 1 306 ? -24.922 19.578 -2.947 1 97.25 306 THR B C 1
ATOM 6064 O O . THR B 1 306 ? -24.484 18.75 -3.754 1 97.25 306 THR B O 1
ATOM 6067 N N . SER B 1 307 ? -26.047 20.172 -3.158 1 95.25 307 SER B N 1
ATOM 6068 C CA . SER B 1 307 ? -26.969 19.766 -4.207 1 95.25 307 SER B CA 1
ATOM 6069 C C . SER B 1 307 ? -26.422 20.078 -5.59 1 95.25 307 SER B C 1
ATOM 6071 O O . SER B 1 307 ? -26.578 19.297 -6.527 1 95.25 307 SER B O 1
ATOM 6073 N N . GLY B 1 308 ? -25.828 21.203 -5.715 1 95.06 308 GLY B N 1
ATOM 6074 C CA . GLY B 1 308 ? -25.266 21.594 -7.004 1 95.06 308 GLY B CA 1
ATOM 6075 C C . GLY B 1 308 ? -24.125 20.719 -7.453 1 95.06 308 GLY B C 1
ATOM 6076 O O . GLY B 1 308 ? -23.766 20.719 -8.633 1 95.06 308 GLY B O 1
ATOM 6077 N N . ASN B 1 309 ? -23.547 20 -6.543 1 95.38 309 ASN B N 1
ATOM 6078 C CA . ASN B 1 309 ? -22.391 19.172 -6.855 1 95.38 309 ASN B CA 1
ATOM 6079 C C . ASN B 1 309 ? -22.812 17.781 -7.324 1 95.38 309 ASN B C 1
ATOM 6081 O O . ASN B 1 309 ? -21.984 16.953 -7.676 1 95.38 309 ASN B O 1
ATOM 6085 N N . ARG B 1 310 ? -24.094 17.516 -7.348 1 93.38 310 ARG B N 1
ATOM 6086 C CA . ARG B 1 310 ? -24.594 16.234 -7.84 1 93.38 310 ARG B CA 1
ATOM 6087 C C . ARG B 1 310 ? -24.406 16.109 -9.344 1 93.38 310 ARG B C 1
ATOM 6089 O O . ARG B 1 310 ? -24.484 17.109 -10.07 1 93.38 310 ARG B O 1
ATOM 6096 N N . HIS B 1 311 ? -24.172 14.953 -9.781 1 88.88 311 HIS B N 1
ATOM 6097 C CA . HIS B 1 311 ? -24.094 14.703 -11.219 1 88.88 311 HIS B CA 1
ATOM 6098 C C . HIS B 1 311 ? -25.469 14.719 -11.859 1 88.88 311 HIS B C 1
ATOM 6100 O O . HIS B 1 311 ? -25.641 15.242 -12.961 1 88.88 311 HIS B O 1
ATOM 6106 N N . LYS B 1 312 ? -26.375 14.055 -11.141 1 86.25 312 LYS B N 1
ATOM 6107 C CA . LYS B 1 312 ? -27.75 14.148 -11.609 1 86.25 312 LYS B CA 1
ATOM 6108 C C . LYS B 1 312 ? -28.469 15.336 -10.977 1 86.25 312 LYS B C 1
ATOM 6110 O O . LYS B 1 312 ? -29.266 15.156 -10.039 1 86.25 312 LYS B O 1
ATOM 6115 N N . SER B 1 313 ? -28.359 16.406 -11.5 1 79.69 313 SER B N 1
ATOM 6116 C CA . SER B 1 313 ? -28.797 17.656 -10.914 1 79.69 313 SER B CA 1
ATOM 6117 C C . SER B 1 313 ? -30.312 17.75 -10.867 1 79.69 313 SER B C 1
ATOM 6119 O O . SER B 1 313 ? -30.875 18.484 -10.039 1 79.69 313 SER B O 1
ATOM 6121 N N . ASN B 1 314 ? -30.969 16.984 -11.656 1 83.06 314 ASN B N 1
ATOM 6122 C CA . ASN B 1 314 ? -32.406 17.109 -11.758 1 83.06 314 ASN B CA 1
ATOM 6123 C C . ASN B 1 314 ? -33.125 16.266 -10.711 1 83.06 314 ASN B C 1
ATOM 6125 O O . ASN B 1 314 ? -34.375 16.312 -10.594 1 83.06 314 ASN B O 1
ATOM 6129 N N . LYS B 1 315 ? -32.344 15.562 -9.938 1 86.62 315 LYS B N 1
ATOM 6130 C CA . LYS B 1 315 ? -32.969 14.68 -8.953 1 86.62 315 LYS B CA 1
ATOM 6131 C C . LYS B 1 315 ? -33.25 15.414 -7.645 1 86.62 315 LYS B C 1
ATOM 6133 O O . LYS B 1 315 ? -34 14.93 -6.801 1 86.62 315 LYS B O 1
ATOM 6138 N N . LEU B 1 316 ? -32.688 16.516 -7.461 1 90.5 316 LEU B N 1
ATOM 6139 C CA . LEU B 1 316 ? -32.812 17.266 -6.223 1 90.5 316 LEU B CA 1
ATOM 6140 C C . LEU B 1 316 ? -32.906 18.766 -6.504 1 90.5 316 LEU B C 1
ATOM 6142 O O . LEU B 1 316 ? -31.953 19.375 -7.016 1 90.5 316 LEU B O 1
ATOM 6146 N N . ASP B 1 317 ? -34.031 19.375 -6.125 1 92.19 317 ASP B N 1
ATOM 6147 C CA . ASP B 1 317 ? -34.25 20.781 -6.449 1 92.19 317 ASP B CA 1
ATOM 6148 C C . ASP B 1 317 ? -34.219 21.641 -5.191 1 92.19 317 ASP B C 1
ATOM 6150 O O . ASP B 1 317 ? -34.75 22.75 -5.188 1 92.19 317 ASP B O 1
ATOM 6154 N N . VAL B 1 318 ? -33.781 21.109 -4.156 1 95.69 318 VAL B N 1
ATOM 6155 C CA . VAL B 1 318 ? -33.656 21.859 -2.914 1 95.69 318 VAL B CA 1
ATOM 6156 C C . VAL B 1 318 ? -32.188 21.891 -2.477 1 95.69 318 VAL B C 1
ATOM 6158 O O . VAL B 1 318 ? -31.375 21.062 -2.916 1 95.69 318 VAL B O 1
ATOM 6161 N N . ASP B 1 319 ? -31.969 22.828 -1.597 1 95.5 319 ASP B N 1
ATOM 6162 C CA . ASP B 1 319 ? -30.594 22.953 -1.09 1 95.5 319 ASP B CA 1
ATOM 6163 C C . ASP B 1 319 ? -30.297 21.875 -0.054 1 95.5 319 ASP B C 1
ATOM 6165 O O . ASP B 1 319 ? -31.141 21.562 0.783 1 95.5 319 ASP B O 1
ATOM 6169 N N . GLY B 1 320 ? -29.188 21.188 -0.215 1 97.25 320 GLY B N 1
ATOM 6170 C CA . GLY B 1 320 ? -28.641 20.312 0.805 1 97.25 320 GLY B CA 1
ATOM 6171 C C . GLY B 1 320 ? -27.484 20.953 1.57 1 97.25 320 GLY B C 1
ATOM 6172 O O . GLY B 1 320 ? -26.359 20.484 1.492 1 97.25 320 GLY B O 1
ATOM 6173 N N . ALA B 1 321 ? -27.766 21.953 2.328 1 98.19 321 ALA B N 1
ATOM 6174 C CA . ALA B 1 321 ? -26.75 22.703 3.059 1 98.19 321 ALA B CA 1
ATOM 6175 C C . ALA B 1 321 ? -26.188 21.891 4.215 1 98.19 321 ALA B C 1
ATOM 6177 O O . ALA B 1 321 ? -26.938 21.312 5.004 1 98.19 321 ALA B O 1
ATOM 6178 N N . LEU B 1 322 ? -24.906 21.781 4.242 1 98.75 322 LEU B N 1
ATOM 6179 C CA . LEU B 1 322 ? -24.188 21.016 5.254 1 98.75 322 LEU B CA 1
ATOM 6180 C C . LEU B 1 322 ? -23.406 21.953 6.168 1 98.75 322 LEU B C 1
ATOM 6182 O O . LEU B 1 322 ? -22.688 22.828 5.695 1 98.75 322 LEU B O 1
ATOM 6186 N N . SER B 1 323 ? -23.562 21.719 7.457 1 98.75 323 SER B N 1
ATOM 6187 C CA . SER B 1 323 ? -22.781 22.422 8.469 1 98.75 323 SER B CA 1
ATOM 6188 C C . SER B 1 323 ? -22.141 21.438 9.445 1 98.75 323 SER B C 1
ATOM 6190 O O . SER B 1 323 ? -22.797 20.531 9.938 1 98.75 323 SER B O 1
ATOM 6192 N N . ILE B 1 324 ? -20.875 21.625 9.688 1 98.81 324 ILE B N 1
ATOM 6193 C CA . ILE B 1 324 ? -20.156 20.828 10.68 1 98.81 324 ILE B CA 1
ATOM 6194 C C . ILE B 1 324 ? -19.359 21.75 11.602 1 98.81 324 ILE B C 1
ATOM 6196 O O . ILE B 1 324 ? -18.641 22.641 11.141 1 98.81 324 ILE B O 1
ATOM 6200 N N . VAL B 1 325 ? -19.5 21.562 12.867 1 98.81 325 VAL B N 1
ATOM 6201 C CA . VAL B 1 325 ? -18.719 22.266 13.875 1 98.81 325 VAL B CA 1
ATOM 6202 C C . VAL B 1 325 ? -17.812 21.281 14.602 1 98.81 325 VAL B C 1
ATOM 6204 O O . VAL B 1 325 ? -18.219 20.156 14.914 1 98.81 325 VAL B O 1
ATOM 6207 N N . SER B 1 326 ? -16.609 21.703 14.781 1 98.69 326 SER B N 1
ATOM 6208 C CA . SER B 1 326 ? -15.625 20.891 15.508 1 98.69 326 SER B CA 1
ATOM 6209 C C . SER B 1 326 ? -15.047 21.672 16.688 1 98.69 326 SER B C 1
ATOM 6211 O O . SER B 1 326 ? -14.688 22.844 16.562 1 98.69 326 SER B O 1
ATOM 6213 N N . VAL B 1 327 ? -15.031 21.062 17.828 1 98.81 327 VAL B N 1
ATOM 6214 C CA . VAL B 1 327 ? -14.312 21.547 19 1 98.81 327 VAL B CA 1
ATOM 6215 C C . VAL B 1 327 ? -13.281 20.516 19.438 1 98.81 327 VAL B C 1
ATOM 6217 O O . VAL B 1 327 ? -13.586 19.312 19.516 1 98.81 327 VAL B O 1
ATOM 6220 N N . ALA B 1 328 ? -12.07 21 19.703 1 98.69 328 ALA B N 1
ATOM 6221 C CA . ALA B 1 328 ? -11.008 20.062 20.062 1 98.69 328 ALA B CA 1
ATOM 6222 C C . ALA B 1 328 ? -10.117 20.625 21.156 1 98.69 328 ALA B C 1
ATOM 6224 O O . ALA B 1 328 ? -10.039 21.844 21.344 1 98.69 328 ALA B O 1
ATOM 6225 N N . GLY B 1 329 ? -9.5 19.734 21.875 1 98.75 329 GLY B N 1
ATOM 6226 C CA . GLY B 1 329 ? -8.539 20.078 22.906 1 98.75 329 GLY B CA 1
ATOM 6227 C C . GLY B 1 329 ? -7.441 19.047 23.078 1 98.75 329 GLY B C 1
ATOM 6228 O O . GLY B 1 329 ? -7.68 17.844 22.891 1 98.75 329 GLY B O 1
ATOM 6229 N N . ALA B 1 330 ? -6.277 19.516 23.391 1 98.56 330 ALA B N 1
ATOM 6230 C CA . ALA B 1 330 ? -5.137 18.672 23.703 1 98.56 330 ALA B CA 1
ATOM 6231 C C . ALA B 1 330 ? -4.32 19.234 24.859 1 98.56 330 ALA B C 1
ATOM 6233 O O . ALA B 1 330 ? -4.082 20.438 24.906 1 98.56 330 ALA B O 1
ATOM 6234 N N . PHE B 1 331 ? -4.047 18.406 25.781 1 98.44 331 PHE B N 1
ATOM 6235 C CA . PHE B 1 331 ? -3.111 18.688 26.859 1 98.44 331 PHE B CA 1
ATOM 6236 C C . PHE B 1 331 ? -1.953 17.688 26.828 1 98.44 331 PHE B C 1
ATOM 6238 O O . PHE B 1 331 ? -2.113 16.531 27.219 1 98.44 331 PHE B O 1
ATOM 6245 N N . VAL B 1 332 ? -0.85 18.141 26.359 1 97.31 332 VAL B N 1
ATOM 6246 C CA . VAL B 1 332 ? 0.354 17.328 26.281 1 97.31 332 VAL B CA 1
ATOM 6247 C C . VAL B 1 332 ? 1.494 18 27.047 1 97.31 332 VAL B C 1
ATOM 6249 O O . VAL B 1 332 ? 2.217 18.828 26.469 1 97.31 332 VAL B O 1
ATOM 6252 N N . GLU B 1 333 ? 1.717 17.656 28.25 1 95.69 333 GLU B N 1
ATOM 6253 C CA . GLU B 1 333 ? 2.723 18.234 29.141 1 95.69 333 GLU B CA 1
ATOM 6254 C C . GLU B 1 333 ? 3.398 17.156 29.984 1 95.69 333 GLU B C 1
ATOM 6256 O O . GLU B 1 333 ? 2.73 16.422 30.719 1 95.69 333 GLU B O 1
ATOM 6261 N N . GLY B 1 334 ? 4.727 17.141 29.922 1 94.38 334 GLY B N 1
ATOM 6262 C CA . GLY B 1 334 ? 5.434 16.078 30.641 1 94.38 334 GLY B CA 1
ATOM 6263 C C . GLY B 1 334 ? 5.039 14.695 30.188 1 94.38 334 GLY B C 1
ATOM 6264 O O . GLY B 1 334 ? 5.062 14.391 28.984 1 94.38 334 GLY B O 1
AT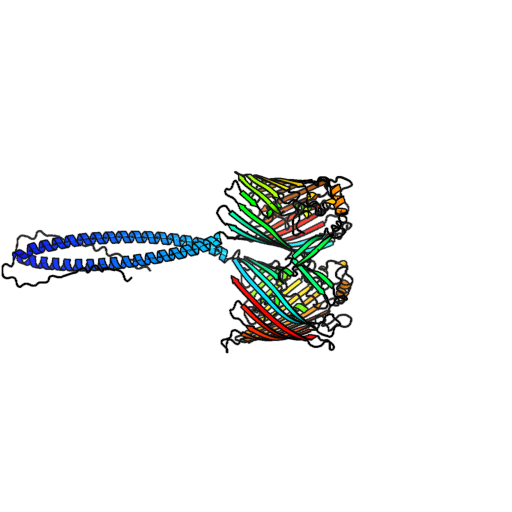OM 6265 N N . PRO B 1 335 ? 4.617 13.898 31.203 1 96.06 335 PRO B N 1
ATOM 6266 C CA . PRO B 1 335 ? 4.254 12.523 30.859 1 96.06 335 PRO B CA 1
ATOM 6267 C C . PRO B 1 335 ? 2.793 12.383 30.438 1 96.06 335 PRO B C 1
ATOM 6269 O O . PRO B 1 335 ? 2.357 11.297 30.047 1 96.06 335 PRO B O 1
ATOM 6272 N N . TRP B 1 336 ? 2.111 13.469 30.484 1 97.75 336 TRP B N 1
ATOM 6273 C CA . TRP B 1 336 ? 0.663 13.367 30.344 1 97.75 336 TRP B CA 1
ATOM 6274 C C . TRP B 1 336 ? 0.23 13.727 28.922 1 97.75 336 TRP B C 1
ATOM 6276 O O . TRP B 1 336 ? 0.717 14.703 28.344 1 97.75 336 TRP B O 1
ATOM 6286 N N . ILE B 1 337 ? -0.651 12.938 28.406 1 98.06 337 ILE B N 1
ATOM 6287 C CA . ILE B 1 337 ? -1.3 13.203 27.125 1 98.06 337 ILE B CA 1
ATOM 6288 C C . ILE B 1 337 ? -2.814 13.102 27.281 1 98.06 337 ILE B C 1
ATOM 6290 O O . ILE B 1 337 ? -3.33 12.078 27.734 1 98.06 337 ILE B O 1
ATOM 6294 N N . LEU B 1 338 ? -3.52 14.086 27.031 1 98.75 338 LEU B N 1
ATOM 6295 C CA . LEU B 1 338 ? -4.977 14.117 26.969 1 98.75 338 LEU B CA 1
ATOM 6296 C C . LEU B 1 338 ? -5.441 14.859 25.719 1 98.75 338 LEU B C 1
ATOM 6298 O O . LEU B 1 338 ? -5.074 16.016 25.516 1 98.75 338 LEU B O 1
ATOM 6302 N N . ARG B 1 339 ? -6.172 14.242 24.875 1 98.44 339 ARG B N 1
ATOM 6303 C CA . ARG B 1 339 ? -6.652 14.844 23.625 1 98.44 339 ARG B CA 1
ATOM 6304 C C . ARG B 1 339 ? -8.086 14.414 23.328 1 98.44 339 ARG B C 1
ATOM 6306 O O . ARG B 1 339 ? -8.477 13.289 23.656 1 98.44 339 ARG B O 1
ATOM 6313 N N . GLY B 1 340 ? -8.82 15.266 22.688 1 98.56 340 GLY B N 1
ATOM 6314 C CA . GLY B 1 340 ? -10.18 14.93 22.297 1 98.56 340 GLY B CA 1
ATOM 6315 C C . GLY B 1 340 ? -10.766 15.891 21.281 1 98.56 340 GLY B C 1
ATOM 6316 O O . GLY B 1 340 ? -10.211 16.969 21.047 1 98.56 340 GLY B O 1
ATOM 6317 N N . GLN B 1 341 ? -11.828 15.445 20.734 1 98.5 341 GLN B N 1
ATOM 6318 C CA . GLN B 1 341 ? -12.57 16.219 19.75 1 98.5 341 GLN B CA 1
ATOM 6319 C C . GLN B 1 341 ? -14.055 15.859 19.766 1 98.5 341 GLN B C 1
ATOM 6321 O O . GLN B 1 341 ? -14.414 14.703 19.969 1 98.5 341 GLN B O 1
ATOM 6326 N N . TYR B 1 342 ? -14.844 16.859 19.609 1 98.88 342 TYR B N 1
ATOM 6327 C CA . TYR B 1 342 ? -16.281 16.703 19.406 1 98.88 342 TYR B CA 1
ATOM 6328 C C . TYR B 1 342 ? -16.734 17.312 18.094 1 98.88 342 TYR B C 1
ATOM 6330 O O . TYR B 1 342 ? -16.375 18.453 17.797 1 98.88 342 TYR B O 1
ATOM 6338 N N . LEU B 1 343 ? -17.469 16.562 17.312 1 98.81 343 LEU B N 1
ATOM 6339 C CA . LEU B 1 343 ? -18.031 16.984 16.047 1 98.81 343 LEU B CA 1
ATOM 6340 C C . LEU B 1 343 ? -19.562 16.969 16.094 1 98.81 343 LEU B C 1
ATOM 6342 O O . LEU B 1 343 ? -20.156 16.016 16.578 1 98.81 343 LEU B O 1
ATOM 6346 N N . TYR B 1 344 ? -20.125 18 15.609 1 98.88 344 TYR B N 1
ATOM 6347 C CA . TYR B 1 344 ? -21.562 18.109 15.43 1 98.88 344 TYR B CA 1
ATOM 6348 C C . TYR B 1 344 ? -21.906 18.625 14.039 1 98.88 344 TYR B C 1
ATOM 6350 O O . TYR B 1 344 ? -21.312 19.609 13.562 1 98.88 344 TYR B O 1
ATOM 6358 N N . GLY B 1 345 ? -22.828 17.953 13.391 1 98.75 345 GLY B N 1
ATOM 6359 C CA . GLY B 1 345 ? -23.203 18.359 12.047 1 98.75 345 GLY B CA 1
ATOM 6360 C C . GLY B 1 345 ? -24.703 18.422 11.844 1 98.75 345 GLY B C 1
ATOM 6361 O O . GLY B 1 345 ? -25.453 17.719 12.508 1 98.75 345 GLY B O 1
ATOM 6362 N N . SER B 1 346 ? -25.078 19.266 10.922 1 98.75 346 SER B N 1
ATOM 6363 C CA . SER B 1 346 ? -26.469 19.359 10.469 1 98.75 346 SER B CA 1
ATOM 6364 C C . SER B 1 346 ? -26.547 19.344 8.945 1 98.75 346 SER B C 1
ATOM 6366 O O . SER B 1 346 ? -25.641 19.859 8.266 1 98.75 346 SER B O 1
ATOM 6368 N N . LEU B 1 347 ? -27.578 18.766 8.453 1 98.69 347 LEU B N 1
ATOM 6369 C CA . LEU B 1 347 ? -27.828 18.641 7.02 1 98.69 347 LEU B CA 1
ATOM 6370 C C . LEU B 1 347 ? -29.266 19.047 6.688 1 98.69 347 LEU B C 1
ATOM 6372 O O . LEU B 1 347 ? -30.219 18.406 7.145 1 98.69 347 LEU B O 1
ATOM 6376 N N . ASP B 1 348 ? -29.375 20.078 5.859 1 98.06 348 ASP B N 1
ATOM 6377 C CA . ASP B 1 348 ? -30.703 20.516 5.438 1 98.06 348 ASP B CA 1
ATOM 6378 C C . ASP B 1 348 ? -31.297 19.547 4.402 1 98.06 348 ASP B C 1
ATOM 6380 O O . ASP B 1 348 ? -30.578 19.031 3.547 1 98.06 348 ASP B O 1
ATOM 6384 N N . ASN B 1 349 ? -32.625 19.328 4.496 1 98.06 349 ASN B N 1
ATOM 6385 C CA . ASN B 1 349 ? -33.375 18.531 3.531 1 98.06 349 ASN B CA 1
ATOM 6386 C C . ASN B 1 349 ? -32.812 17.125 3.408 1 98.06 349 ASN B C 1
ATOM 6388 O O . ASN B 1 349 ? -32.625 16.609 2.299 1 98.06 349 ASN B O 1
ATOM 6392 N N . ALA B 1 350 ? -32.5 16.547 4.52 1 98.12 350 ALA B N 1
ATOM 6393 C CA . ALA B 1 350 ? -31.922 15.203 4.562 1 98.12 350 ALA B CA 1
ATOM 6394 C C . ALA B 1 350 ? -32.875 14.18 3.945 1 98.12 350 ALA B C 1
ATOM 6396 O O . ALA B 1 350 ? -32.438 13.25 3.266 1 98.12 350 ALA B O 1
ATOM 6397 N N . ASP B 1 351 ? -34.156 14.383 4.125 1 97.12 351 ASP B N 1
ATOM 6398 C CA . ASP B 1 351 ? -35.125 13.453 3.568 1 97.12 351 ASP B CA 1
ATOM 6399 C C . ASP B 1 351 ? -35.156 13.539 2.043 1 97.12 351 ASP B C 1
ATOM 6401 O O . ASP B 1 351 ? -35.281 12.516 1.364 1 97.12 351 ASP B O 1
ATOM 6405 N N . ALA B 1 352 ? -35.125 14.734 1.587 1 97.06 352 ALA B N 1
ATOM 6406 C CA . ALA B 1 352 ? -35.125 14.906 0.137 1 97.06 352 ALA B CA 1
ATOM 6407 C C . ALA B 1 352 ? -33.875 14.266 -0.49 1 97.06 352 ALA B C 1
ATOM 6409 O O . ALA B 1 352 ? -33.969 13.641 -1.549 1 97.06 352 ALA B O 1
ATOM 6410 N N . ILE B 1 353 ? -32.781 14.5 0.14 1 97.19 353 ILE B N 1
ATOM 6411 C CA . ILE B 1 353 ? -31.531 13.898 -0.344 1 97.19 353 ILE B CA 1
ATOM 6412 C C . ILE B 1 353 ? -31.641 12.383 -0.285 1 97.19 353 ILE B C 1
ATOM 6414 O O . ILE B 1 353 ? -31.234 11.688 -1.22 1 97.19 353 ILE B O 1
ATOM 6418 N N . THR B 1 354 ? -32.188 11.828 0.797 1 96.12 354 THR B N 1
ATOM 6419 C CA . THR B 1 354 ? -32.406 10.398 0.952 1 96.12 354 THR B CA 1
ATOM 6420 C C . THR B 1 354 ? -33.219 9.844 -0.216 1 96.12 354 THR B C 1
ATOM 6422 O O . THR B 1 354 ? -32.844 8.852 -0.831 1 96.12 354 THR B O 1
ATOM 6425 N N . GLN B 1 355 ? -34.312 10.492 -0.517 1 95 355 GLN B N 1
ATOM 6426 C CA . GLN B 1 355 ? -35.188 10.039 -1.585 1 95 355 GLN B CA 1
ATOM 6427 C C . GLN B 1 355 ? -34.5 10.133 -2.945 1 95 355 GLN B C 1
ATOM 6429 O O . GLN B 1 355 ? -34.625 9.234 -3.779 1 95 355 GLN B O 1
ATOM 6434 N N . ALA B 1 356 ? -33.812 11.203 -3.117 1 94.94 356 ALA B N 1
ATOM 6435 C CA . ALA B 1 356 ? -33.094 11.367 -4.375 1 94.94 356 ALA B CA 1
ATOM 6436 C C . ALA B 1 356 ? -32.031 10.266 -4.555 1 94.94 356 ALA B C 1
ATOM 6438 O O . ALA B 1 356 ? -31.875 9.734 -5.652 1 94.94 356 ALA B O 1
ATOM 6439 N N . ASN B 1 357 ? -31.297 9.977 -3.492 1 94 357 ASN B N 1
ATOM 6440 C CA . ASN B 1 357 ? -30.281 8.938 -3.566 1 94 357 ASN B CA 1
ATOM 6441 C C . ASN B 1 357 ? -30.891 7.566 -3.836 1 94 357 ASN B C 1
ATOM 6443 O O . ASN B 1 357 ? -30.297 6.75 -4.555 1 94 357 ASN B O 1
ATOM 6447 N N . LYS B 1 358 ? -32.031 7.273 -3.344 1 92.25 358 LYS B N 1
ATOM 6448 C CA . LYS B 1 358 ? -32.719 5.996 -3.539 1 92.25 358 LYS B CA 1
ATOM 6449 C C . LYS B 1 358 ? -33.156 5.82 -4.992 1 92.25 358 LYS B C 1
ATOM 6451 O O . LYS B 1 358 ? -33.188 4.695 -5.5 1 92.25 358 LYS B O 1
ATOM 6456 N N . THR B 1 359 ? -33.406 6.895 -5.609 1 90.94 359 THR B N 1
ATOM 6457 C CA . THR B 1 359 ? -34.094 6.793 -6.895 1 90.94 359 THR B CA 1
ATOM 6458 C C . THR B 1 359 ? -33.156 7.156 -8.039 1 90.94 359 THR B C 1
ATOM 6460 O O . THR B 1 359 ? -33.531 7.086 -9.211 1 90.94 359 THR B O 1
ATOM 6463 N N . THR B 1 360 ? -31.984 7.668 -7.66 1 87.56 360 THR B N 1
ATOM 6464 C CA . THR B 1 360 ? -31.016 7.941 -8.711 1 87.56 360 THR B CA 1
ATOM 6465 C C . THR B 1 360 ? -30.422 6.645 -9.266 1 87.56 360 THR B C 1
ATOM 6467 O O . THR B 1 360 ? -29.797 5.879 -8.531 1 87.56 360 THR B O 1
ATOM 6470 N N . PRO B 1 361 ? -30.594 6.398 -10.531 1 80.75 361 PRO B N 1
ATOM 6471 C CA . PRO B 1 361 ? -30.094 5.156 -11.117 1 80.75 361 PRO B CA 1
ATOM 6472 C C . PRO B 1 361 ? -28.562 5.027 -11.008 1 80.75 361 PRO B C 1
ATOM 6474 O O . PRO B 1 361 ? -27.844 6.008 -11.211 1 80.75 361 PRO B O 1
ATOM 6477 N N . GLY B 1 362 ? -28.125 3.842 -10.602 1 79.06 362 GLY B N 1
ATOM 6478 C CA . GLY B 1 362 ? -26.688 3.57 -10.578 1 79.06 362 GLY B CA 1
ATOM 6479 C C . GLY B 1 362 ? -26.078 3.729 -9.203 1 79.06 362 GLY B C 1
ATOM 6480 O O . GLY B 1 362 ? -25 3.193 -8.938 1 79.06 362 GLY B O 1
ATOM 6481 N N . LEU B 1 363 ? -26.641 4.559 -8.359 1 80.88 363 LEU B N 1
ATOM 6482 C CA . LEU B 1 363 ? -26.078 4.734 -7.023 1 80.88 363 LEU B CA 1
ATOM 6483 C C . LEU B 1 363 ? -26.344 3.5 -6.164 1 80.88 363 LEU B C 1
ATOM 6485 O O . LEU B 1 363 ? -25.453 3.068 -5.418 1 80.88 363 LEU B O 1
ATOM 6489 N N . ARG B 1 364 ? -27.531 2.842 -6.191 1 77.38 364 ARG B N 1
ATOM 6490 C CA . ARG B 1 364 ? -27.953 1.605 -5.543 1 77.38 364 ARG B CA 1
ATOM 6491 C C . ARG B 1 364 ? -27.5 1.562 -4.09 1 77.38 364 ARG B C 1
ATOM 6493 O O . ARG B 1 364 ? -26.797 0.629 -3.682 1 77.38 364 ARG B O 1
ATOM 6500 N N . PRO B 1 365 ? -27.859 2.541 -3.244 1 85.44 365 PRO B N 1
ATOM 6501 C CA . PRO B 1 365 ? -27.453 2.557 -1.839 1 85.44 365 PRO B CA 1
ATOM 6502 C C . PRO B 1 365 ? -28.125 1.461 -1.015 1 85.44 365 PRO B C 1
ATOM 6504 O O . PRO B 1 365 ? -27.703 1.182 0.11 1 85.44 365 PRO B O 1
ATOM 6507 N N . GLY B 1 366 ? -29.234 0.934 -1.527 1 83.44 366 GLY B N 1
ATOM 6508 C CA . GLY B 1 366 ? -30 -0.057 -0.775 1 83.44 366 GLY B CA 1
ATOM 6509 C C . GLY B 1 366 ? -30.562 0.485 0.524 1 83.44 366 GLY B C 1
ATOM 6510 O O . GLY B 1 366 ? -31.203 1.533 0.536 1 83.44 366 GLY B O 1
ATOM 6511 N N . ASN B 1 367 ? -30.266 -0.259 1.581 1 84.31 367 ASN B N 1
ATOM 6512 C CA . ASN B 1 367 ? -30.812 0.118 2.885 1 84.31 367 ASN B CA 1
ATOM 6513 C C . ASN B 1 367 ? -29.938 1.171 3.564 1 84.31 367 ASN B C 1
ATOM 6515 O O . ASN B 1 367 ? -30.172 1.519 4.727 1 84.31 367 ASN B O 1
ATOM 6519 N N . PHE B 1 368 ? -29.047 1.764 2.814 1 90.88 368 PHE B N 1
ATOM 6520 C CA . PHE B 1 368 ? -28.094 2.693 3.426 1 90.88 368 PHE B CA 1
ATOM 6521 C C . PHE B 1 368 ? -28.312 4.105 2.893 1 90.88 368 PHE B C 1
ATOM 6523 O O . PHE B 1 368 ? -27.359 4.875 2.762 1 90.88 368 PHE B O 1
ATOM 6530 N N . ALA B 1 369 ? -29.547 4.461 2.602 1 91.69 369 ALA B N 1
ATOM 6531 C CA . ALA B 1 369 ? -29.844 5.758 1.99 1 91.69 369 ALA B CA 1
ATOM 6532 C C . ALA B 1 369 ? -30.312 6.766 3.035 1 91.69 369 ALA B C 1
ATOM 6534 O O . ALA B 1 369 ? -30.188 7.977 2.836 1 91.69 369 ALA B O 1
ATOM 6535 N N . GLN B 1 370 ? -30.844 6.32 4.145 1 95.06 370 GLN B N 1
ATOM 6536 C CA . GLN B 1 370 ? -31.391 7.258 5.121 1 95.06 370 GLN B CA 1
ATOM 6537 C C . GLN B 1 370 ? -30.281 8.117 5.738 1 95.06 370 GLN B C 1
ATOM 6539 O O . GLN B 1 370 ? -29.297 7.59 6.246 1 95.06 370 GLN B O 1
ATOM 6544 N N . LEU B 1 371 ? -30.594 9.406 5.75 1 97.75 371 LEU B N 1
ATOM 6545 C CA . LEU B 1 371 ? -29.578 10.32 6.27 1 97.75 371 LEU B CA 1
ATOM 6546 C C . LEU B 1 371 ? -30.078 11.031 7.52 1 97.75 371 LEU B C 1
ATOM 6548 O O . LEU B 1 371 ? -31.25 11.398 7.602 1 97.75 371 LEU B O 1
ATOM 6552 N N . GLY B 1 372 ? -29.156 11.211 8.383 1 98.12 372 GLY B N 1
ATOM 6553 C CA . GLY B 1 372 ? -29.453 12.062 9.523 1 98.12 372 GLY B CA 1
ATOM 6554 C C . GLY B 1 372 ? -29.5 13.539 9.172 1 98.12 372 GLY B C 1
ATOM 6555 O O . GLY B 1 372 ? -28.656 14.031 8.414 1 98.12 372 GLY B O 1
ATOM 6556 N N . SER B 1 373 ? -30.516 14.219 9.75 1 98.56 373 SER B N 1
ATOM 6557 C CA . SER B 1 373 ? -30.516 15.68 9.672 1 98.56 373 SER B CA 1
ATOM 6558 C C . SER B 1 373 ? -29.469 16.281 10.609 1 98.56 373 SER B C 1
ATOM 6560 O O . SER B 1 373 ? -29.047 17.422 10.422 1 98.56 373 SER B O 1
ATOM 6562 N N . GLU B 1 374 ? -29.141 15.484 11.586 1 98.62 374 GLU B N 1
ATOM 6563 C CA . GLU B 1 374 ? -28.047 15.805 12.5 1 98.62 374 GLU B CA 1
ATOM 6564 C C . GLU B 1 374 ? -27.172 14.578 12.766 1 98.62 374 GLU B C 1
ATOM 6566 O O . GLU B 1 374 ? -27.656 13.445 12.727 1 98.62 374 GLU B O 1
ATOM 6571 N N . SER B 1 375 ? -25.938 14.828 13.016 1 98.75 375 SER B N 1
ATOM 6572 C CA . SER B 1 375 ? -24.969 13.789 13.352 1 98.75 375 SER B CA 1
ATOM 6573 C C . SER B 1 375 ? -23.969 14.289 14.391 1 98.75 375 SER B C 1
ATOM 6575 O O . SER B 1 375 ? -23.766 15.5 14.523 1 98.75 375 SER B O 1
ATOM 6577 N N . GLN B 1 376 ? -23.406 13.352 15.156 1 98.75 376 GLN B N 1
ATOM 6578 C CA . GLN B 1 376 ? -22.359 13.719 16.125 1 98.75 376 GLN B CA 1
ATOM 6579 C C . GLN B 1 376 ? -21.312 12.617 16.234 1 98.75 376 GLN B C 1
ATOM 6581 O O . GLN B 1 376 ? -21.594 11.445 15.969 1 98.75 376 GLN B O 1
ATOM 6586 N N . SER B 1 377 ? -20.172 12.969 16.641 1 98.75 377 SER B N 1
ATOM 6587 C CA . SER B 1 377 ? -19.078 12.047 16.953 1 98.75 377 SER B CA 1
ATOM 6588 C C . SER B 1 377 ? -18.047 12.688 17.875 1 98.75 377 SER B C 1
ATOM 6590 O O . SER B 1 377 ? -17.922 13.914 17.922 1 98.75 377 SER B O 1
ATOM 6592 N N . PHE B 1 378 ? -17.375 11.852 18.672 1 98.75 378 PHE B N 1
ATOM 6593 C CA . PHE B 1 378 ? -16.281 12.375 19.484 1 98.75 378 PHE B CA 1
ATOM 6594 C C . PHE B 1 378 ? -15.281 11.273 19.828 1 98.75 378 PHE B C 1
ATOM 6596 O O . PHE B 1 378 ? -15.586 10.086 19.688 1 98.75 378 PHE B O 1
ATOM 6603 N N . PHE B 1 379 ? -14.133 11.656 20.203 1 98.75 379 PHE B N 1
ATOM 6604 C CA . PHE B 1 379 ? -13.188 10.766 20.875 1 98.75 379 PHE B CA 1
ATOM 6605 C C . PHE B 1 379 ? -12.438 11.5 21.969 1 98.75 379 PHE B C 1
ATOM 6607 O O . PHE B 1 379 ? -12.359 12.727 21.969 1 98.75 379 PHE B O 1
ATOM 6614 N N . VAL B 1 380 ? -12.008 10.742 22.938 1 98.81 380 VAL B N 1
ATOM 6615 C CA . VAL B 1 380 ? -11.078 11.18 23.969 1 98.81 380 VAL B CA 1
ATOM 6616 C C . VAL B 1 380 ? -10.008 10.109 24.188 1 98.81 380 VAL B C 1
ATOM 6618 O O . VAL B 1 380 ? -10.328 8.922 24.344 1 98.81 380 VAL B O 1
ATOM 6621 N N . GLU B 1 381 ? -8.766 10.5 24.094 1 98.69 381 GLU B N 1
ATOM 6622 C CA . GLU B 1 381 ? -7.668 9.602 24.438 1 98.69 381 GLU B CA 1
ATOM 6623 C C . GLU B 1 381 ? -6.789 10.18 25.547 1 98.69 381 GLU B C 1
ATOM 6625 O O . GLU B 1 381 ? -6.566 11.398 25.594 1 98.69 381 GLU B O 1
ATOM 6630 N N . ALA B 1 382 ? -6.395 9.328 26.438 1 98.88 382 ALA B N 1
ATOM 6631 C CA . ALA B 1 382 ? -5.52 9.688 27.547 1 98.88 382 ALA B CA 1
ATOM 6632 C C . ALA B 1 382 ? -4.336 8.727 27.641 1 98.88 382 ALA B C 1
ATOM 6634 O O . ALA B 1 382 ? -4.508 7.508 27.547 1 98.88 382 ALA B O 1
ATOM 6635 N N . GLY B 1 383 ? -3.146 9.289 27.797 1 98.56 383 GLY B N 1
ATOM 6636 C CA . GLY B 1 383 ? -1.945 8.477 27.891 1 98.56 383 GLY B CA 1
ATOM 6637 C C . GLY B 1 383 ? -0.947 9 28.906 1 98.56 383 GLY B C 1
ATOM 6638 O O . GLY B 1 383 ? -0.995 10.172 29.297 1 98.56 383 GLY B O 1
ATOM 6639 N N . VAL B 1 384 ? -0.11 8.094 29.344 1 98.38 384 VAL B N 1
ATOM 6640 C CA . VAL B 1 384 ? 0.982 8.406 30.266 1 98.38 384 VAL B CA 1
ATOM 6641 C C . VAL B 1 384 ? 2.281 7.793 29.75 1 98.38 384 VAL B C 1
ATOM 6643 O O . VAL B 1 384 ? 2.373 6.574 29.578 1 98.38 384 VAL B O 1
ATOM 6646 N N . LYS B 1 385 ? 3.182 8.688 29.531 1 97.31 385 LYS B N 1
ATOM 6647 C CA . LYS B 1 385 ? 4.523 8.219 29.203 1 97.31 385 LYS B CA 1
ATOM 6648 C C . LYS B 1 385 ? 5.227 7.656 30.438 1 97.31 385 LYS B C 1
ATOM 6650 O O . LYS B 1 385 ? 5.246 8.289 31.484 1 97.31 385 LYS B O 1
ATOM 6655 N N . LEU B 1 386 ? 5.852 6.566 30.281 1 97.12 386 LEU B N 1
ATOM 6656 C CA . LEU B 1 386 ? 6.426 5.883 31.422 1 97.12 386 LEU B CA 1
ATOM 6657 C C . LEU B 1 386 ? 7.91 6.203 31.562 1 97.12 386 LEU B C 1
ATOM 6659 O O . LEU B 1 386 ? 8.516 5.906 32.594 1 97.12 386 LEU B O 1
ATOM 6663 N N . ASP B 1 387 ? 8.445 6.793 30.578 1 91.06 387 ASP B N 1
ATOM 6664 C CA . ASP B 1 387 ? 9.891 6.969 30.531 1 91.06 387 ASP B CA 1
ATOM 6665 C C . ASP B 1 387 ? 10.367 7.887 31.656 1 91.06 387 ASP B C 1
ATOM 6667 O O . ASP B 1 387 ? 11.547 7.879 32 1 91.06 387 ASP B O 1
ATOM 6671 N N . GLU B 1 388 ? 9.602 8.688 32.25 1 87.06 388 GLU B N 1
ATOM 6672 C CA . GLU B 1 388 ? 9.984 9.562 33.344 1 87.06 388 GLU B CA 1
ATOM 6673 C C . GLU B 1 388 ? 10.227 8.766 34.625 1 87.06 388 GLU B C 1
ATOM 6675 O O . GLU B 1 388 ? 11.023 9.172 35.469 1 87.06 388 GLU B O 1
ATOM 6680 N N . TRP B 1 389 ? 9.578 7.719 34.688 1 93.25 389 TRP B N 1
ATOM 6681 C CA . TRP B 1 389 ? 9.656 6.941 35.938 1 93.25 389 TRP B CA 1
ATOM 6682 C C . TRP B 1 389 ? 10.422 5.645 35.719 1 93.25 389 TRP B C 1
ATOM 6684 O O . TRP B 1 389 ? 11.086 5.141 36.625 1 93.25 389 TRP B O 1
ATOM 6694 N N . PHE B 1 390 ? 10.234 5.199 34.406 1 91.31 390 PHE B N 1
ATOM 6695 C CA . PHE B 1 390 ? 10.883 3.941 34.062 1 91.31 390 PHE B CA 1
ATOM 6696 C C . PHE B 1 390 ? 11.75 4.113 32.812 1 91.31 390 PHE B C 1
ATOM 6698 O O . PHE B 1 390 ? 11.5 4.992 32 1 91.31 390 PHE B O 1
ATOM 6705 N N . ASP B 1 391 ? 12.875 3.645 32.719 1 91.38 391 ASP B N 1
ATOM 6706 C CA . ASP B 1 391 ? 13.742 3.729 31.562 1 91.38 391 ASP B CA 1
ATOM 6707 C C . ASP B 1 391 ? 13.211 2.863 30.422 1 91.38 391 ASP B C 1
ATOM 6709 O O . ASP B 1 391 ? 13.93 2.025 29.875 1 91.38 391 ASP B O 1
ATOM 6713 N N . ILE B 1 392 ? 11.852 3.07 30.188 1 93.69 392 ILE B N 1
ATOM 6714 C CA . ILE B 1 392 ? 11.188 2.355 29.109 1 93.69 392 ILE B CA 1
ATOM 6715 C C . ILE B 1 392 ? 10.422 3.344 28.234 1 93.69 392 ILE B C 1
ATOM 6717 O O . ILE B 1 392 ? 9.508 4.027 28.703 1 93.69 392 ILE B O 1
ATOM 6721 N N . PRO B 1 393 ? 10.766 3.512 26.953 1 95.81 393 PRO B N 1
ATOM 6722 C CA . PRO B 1 393 ? 10.07 4.43 26.062 1 95.81 393 PRO B CA 1
ATOM 6723 C C . PRO B 1 393 ? 8.703 3.908 25.625 1 95.81 393 PRO B C 1
ATOM 6725 O O . PRO B 1 393 ? 8.516 3.549 24.453 1 95.81 393 PRO B O 1
ATOM 6728 N N . MET B 1 394 ? 7.801 3.949 26.594 1 97.44 394 MET B N 1
ATOM 6729 C CA . MET B 1 394 ? 6.473 3.375 26.391 1 97.44 394 MET B CA 1
ATOM 6730 C C . MET B 1 394 ? 5.391 4.32 26.906 1 97.44 394 MET B C 1
ATOM 6732 O O . MET B 1 394 ? 5.586 5.004 27.906 1 97.44 394 MET B O 1
ATOM 6736 N N . THR B 1 395 ? 4.32 4.332 26.219 1 98.25 395 THR B N 1
ATOM 6737 C CA . THR B 1 395 ? 3.127 5.059 26.641 1 98.25 395 THR B CA 1
ATOM 6738 C C . THR B 1 395 ? 1.954 4.102 26.844 1 98.25 395 THR B C 1
ATOM 6740 O O . THR B 1 395 ? 1.641 3.303 25.953 1 98.25 395 THR B O 1
ATOM 6743 N N . VAL B 1 396 ? 1.376 4.141 28.016 1 98.69 396 VAL B N 1
ATOM 6744 C CA . VAL B 1 396 ? 0.126 3.422 28.234 1 98.69 396 VAL B CA 1
ATOM 6745 C C . VAL B 1 396 ? -1.057 4.367 28.016 1 98.69 396 VAL B C 1
ATOM 6747 O O . VAL B 1 396 ? -0.959 5.562 28.297 1 98.69 396 VAL B O 1
ATOM 6750 N N . PHE B 1 397 ? -2.164 3.799 27.5 1 98.81 397 PHE B N 1
ATOM 6751 C CA . PHE B 1 397 ? -3.229 4.75 27.203 1 98.81 397 PHE B CA 1
ATOM 6752 C C . PHE B 1 397 ? -4.598 4.09 27.344 1 98.81 397 PHE B C 1
ATOM 6754 O O . PHE B 1 397 ? -4.695 2.865 27.438 1 98.81 397 PHE B O 1
ATOM 6761 N N . ALA B 1 398 ? -5.613 4.906 27.406 1 98.94 398 ALA B N 1
ATOM 6762 C CA . ALA B 1 398 ? -7.027 4.578 27.266 1 98.94 398 ALA B CA 1
ATOM 6763 C C . ALA B 1 398 ? -7.703 5.488 26.25 1 98.94 398 ALA B C 1
ATOM 6765 O O . ALA B 1 398 ? -7.27 6.625 26.031 1 98.94 398 ALA B O 1
ATOM 6766 N N . ASN B 1 399 ? -8.711 4.992 25.594 1 98.81 399 ASN B N 1
ATOM 6767 C CA . ASN B 1 399 ? -9.398 5.73 24.547 1 98.81 399 ASN B CA 1
ATOM 6768 C C . ASN B 1 399 ? -10.891 5.395 24.5 1 98.81 399 ASN B C 1
ATOM 6770 O O . ASN B 1 399 ? -11.289 4.273 24.812 1 98.81 399 ASN B O 1
ATOM 6774 N N . ILE B 1 400 ? -11.688 6.355 24.156 1 98.88 400 ILE B N 1
ATOM 6775 C CA . ILE B 1 400 ? -13.094 6.129 23.844 1 98.88 400 ILE B CA 1
ATOM 6776 C C . ILE B 1 400 ? -13.469 6.887 22.578 1 98.88 400 ILE B C 1
ATOM 6778 O O . ILE B 1 400 ? -13.156 8.07 22.438 1 98.88 400 ILE B O 1
ATOM 6782 N N . ASP B 1 401 ? -14.07 6.207 21.641 1 98.56 401 ASP B N 1
ATOM 6783 C CA . ASP B 1 401 ? -14.656 6.734 20.422 1 98.56 401 ASP B CA 1
ATOM 6784 C C . ASP B 1 401 ? -16.172 6.543 20.422 1 98.56 401 ASP B C 1
ATOM 6786 O O . ASP B 1 401 ? -16.672 5.508 20.859 1 98.56 401 ASP B O 1
ATOM 6790 N N . TYR B 1 402 ? -16.844 7.547 19.859 1 98.81 402 TYR B N 1
ATOM 6791 C CA . TYR B 1 402 ? -18.297 7.484 19.734 1 98.81 402 TYR B CA 1
ATOM 6792 C C . TYR B 1 402 ? -18.75 8.148 18.438 1 98.81 402 TYR B C 1
ATOM 6794 O O . TYR B 1 402 ? -18.219 9.188 18.047 1 98.81 402 TYR B O 1
ATOM 6802 N N . SER B 1 403 ? -19.734 7.516 17.797 1 98.69 403 SER B N 1
ATOM 6803 C CA . SER B 1 403 ? -20.312 8.133 16.609 1 98.69 403 SER B CA 1
ATOM 6804 C C . SER B 1 403 ? -21.797 7.777 16.469 1 98.69 403 SER B C 1
ATOM 6806 O O . SER B 1 403 ? -22.188 6.641 16.75 1 98.69 403 SER B O 1
ATOM 6808 N N . ASN B 1 404 ? -22.594 8.734 16.094 1 98.75 404 ASN B N 1
ATOM 6809 C CA . ASN B 1 404 ? -24 8.578 15.758 1 98.75 404 ASN B CA 1
ATOM 6810 C C . ASN B 1 404 ? -24.375 9.367 14.508 1 98.75 404 ASN B C 1
ATOM 6812 O O . ASN B 1 404 ? -24.828 10.508 14.602 1 98.75 404 ASN B O 1
ATOM 6816 N N . PRO B 1 405 ? -24.219 8.695 13.391 1 98.12 405 PRO B N 1
ATOM 6817 C CA . PRO B 1 405 ? -24.5 9.391 12.125 1 98.12 405 PRO B CA 1
ATOM 6818 C C . PRO B 1 405 ? -25.969 9.773 11.984 1 98.12 405 PRO B C 1
ATOM 6820 O O . PRO B 1 405 ? -26.297 10.664 11.195 1 98.12 405 PRO B O 1
ATOM 6823 N N . LEU B 1 406 ? -26.891 9.148 12.688 1 98 406 LEU B N 1
ATOM 6824 C CA . LEU B 1 406 ? -28.328 9.414 12.648 1 98 406 LEU B CA 1
ATOM 6825 C C . LEU B 1 406 ? -28.812 9.922 14.008 1 98 406 LEU B C 1
ATOM 6827 O O . LEU B 1 406 ? -29.812 9.422 14.531 1 98 406 LEU B O 1
ATOM 6831 N N . MET B 1 407 ? -28.094 10.852 14.508 1 97.94 407 MET B N 1
ATOM 6832 C CA . MET B 1 407 ? -28.453 11.422 15.797 1 97.94 407 MET B CA 1
ATOM 6833 C C . MET B 1 407 ? -29.906 11.898 15.789 1 97.94 407 MET B C 1
ATOM 6835 O O . MET B 1 407 ? -30.625 11.727 16.781 1 97.94 407 MET B O 1
ATOM 6839 N N . SER B 1 408 ? -30.312 12.555 14.641 1 97.69 408 SER B N 1
ATOM 6840 C CA . SER B 1 408 ? -31.688 12.961 14.383 1 97.69 408 SER B CA 1
ATOM 6841 C C . SER B 1 408 ? -32.031 12.805 12.906 1 97.69 408 SER B C 1
ATOM 6843 O O . SER B 1 408 ? -31.172 12.891 12.039 1 97.69 408 SER B O 1
ATOM 6845 N N . VAL B 1 409 ? -33.344 12.508 12.68 1 96.88 409 VAL B N 1
ATOM 6846 C CA . VAL B 1 409 ? -33.812 12.414 11.305 1 96.88 409 VAL B CA 1
ATOM 6847 C C . VAL B 1 409 ? -35.031 13.328 11.133 1 96.88 409 VAL B C 1
ATOM 6849 O O . VAL B 1 409 ? -35.75 13.633 12.102 1 96.88 409 VAL B O 1
ATOM 6852 N N . GLU B 1 410 ? -35.219 13.688 9.898 1 95.69 410 GLU B N 1
ATOM 6853 C CA . GLU B 1 410 ? -36.344 14.57 9.641 1 95.69 410 GLU B CA 1
ATOM 6854 C C . GLU B 1 410 ? -37.688 13.812 9.742 1 95.69 410 GLU B C 1
ATOM 6856 O O . GLU B 1 410 ? -38.656 14.328 10.273 1 95.69 410 GLU B O 1
ATOM 6861 N N . THR B 1 411 ? -37.656 12.656 9.102 1 92.5 411 THR B N 1
ATOM 6862 C CA . THR B 1 411 ? -38.844 11.828 9.141 1 92.5 411 THR B CA 1
ATOM 6863 C C . THR B 1 411 ? -38.5 10.383 9.5 1 92.5 411 THR B C 1
ATOM 6865 O O . THR B 1 411 ? -37.375 9.938 9.258 1 92.5 411 THR B O 1
ATOM 6868 N N . GLY B 1 412 ? -39.438 9.773 10.133 1 91 412 GLY B N 1
ATOM 6869 C CA . GLY B 1 412 ? -39.281 8.367 10.453 1 91 412 GLY B CA 1
ATOM 6870 C C . GLY B 1 412 ? -38.469 8.133 11.703 1 91 412 GLY B C 1
ATOM 6871 O O . GLY B 1 412 ? -38.312 9.031 12.531 1 91 412 GLY B O 1
ATOM 6872 N N . THR B 1 413 ? -38.062 6.832 11.883 1 92.56 413 THR B N 1
ATOM 6873 C CA . THR B 1 413 ? -37.281 6.438 13.031 1 92.56 413 THR B CA 1
ATOM 6874 C C . THR B 1 413 ? -35.812 6.234 12.641 1 92.56 413 THR B C 1
ATOM 6876 O O . THR B 1 413 ? -35.531 5.527 11.672 1 92.56 413 THR B O 1
ATOM 6879 N N . ALA B 1 414 ? -34.969 6.848 13.359 1 93.5 414 ALA B N 1
ATOM 6880 C CA . ALA B 1 414 ? -33.531 6.676 13.125 1 93.5 414 ALA B CA 1
ATOM 6881 C C . ALA B 1 414 ? -33.062 5.297 13.594 1 93.5 414 ALA B C 1
ATOM 6883 O O . ALA B 1 414 ? -33.344 4.883 14.719 1 93.5 414 ALA B O 1
ATOM 6884 N N . THR B 1 415 ? -32.406 4.562 12.711 1 91.44 415 THR B N 1
ATOM 6885 C CA . THR B 1 415 ? -31.812 3.305 13.156 1 91.44 415 THR B CA 1
ATOM 6886 C C . THR B 1 415 ? -30.656 3.555 14.109 1 91.44 415 THR B C 1
ATOM 6888 O O . THR B 1 415 ? -29.891 4.504 13.93 1 91.44 415 THR B O 1
ATOM 6891 N N . LYS B 1 416 ? -30.516 2.713 15.109 1 94.19 416 LYS B N 1
ATOM 6892 C CA . LYS B 1 416 ? -29.438 2.828 16.078 1 94.19 416 LYS B CA 1
ATOM 6893 C C . LYS B 1 416 ? -28.266 1.909 15.727 1 94.19 416 LYS B C 1
ATOM 6895 O O . LYS B 1 416 ? -27.266 1.873 16.438 1 94.19 416 LYS B O 1
ATOM 6900 N N . ARG B 1 417 ? -28.328 1.226 14.641 1 92.75 417 ARG B N 1
ATOM 6901 C CA . ARG B 1 417 ? -27.359 0.229 14.227 1 92.75 417 ARG B CA 1
ATOM 6902 C C . ARG B 1 417 ? -25.984 0.86 14.039 1 92.75 417 ARG B C 1
ATOM 6904 O O . ARG B 1 417 ? -24.953 0.2 14.227 1 92.75 417 ARG B O 1
ATOM 6911 N N . TYR B 1 418 ? -25.984 2.156 13.734 1 95.38 418 TYR B N 1
ATOM 6912 C CA . TYR B 1 418 ? -24.719 2.787 13.391 1 95.38 418 TYR B CA 1
ATOM 6913 C C . TYR B 1 418 ? -24.312 3.797 14.453 1 95.38 418 TYR B C 1
ATOM 6915 O O . TYR B 1 418 ? -23.438 4.637 14.211 1 95.38 418 TYR B O 1
ATOM 6923 N N . GLU B 1 419 ? -25.047 3.77 15.5 1 97.75 419 GLU B N 1
ATOM 6924 C CA . GLU B 1 419 ? -24.562 4.414 16.719 1 97.75 419 GLU B CA 1
ATOM 6925 C C . GLU B 1 419 ? -23.609 3.5 17.484 1 97.75 419 GLU B C 1
ATOM 6927 O O . GLU B 1 419 ? -24.047 2.521 18.094 1 97.75 419 GLU B O 1
ATOM 6932 N N . ASN B 1 420 ? -22.312 3.854 17.469 1 97.69 420 ASN B N 1
ATOM 6933 C CA . ASN B 1 420 ? -21.281 2.949 17.969 1 97.69 420 ASN B CA 1
ATOM 6934 C C . ASN B 1 420 ? -20.391 3.633 19 1 97.69 420 ASN B C 1
ATOM 6936 O O . ASN B 1 420 ? -20.172 4.84 18.922 1 97.69 420 ASN B O 1
ATOM 6940 N N . THR B 1 421 ? -19.953 2.828 19.891 1 98.56 421 THR B N 1
ATOM 6941 C CA . THR B 1 421 ? -18.922 3.219 20.859 1 98.56 421 THR B CA 1
ATOM 6942 C C . THR B 1 421 ? -17.766 2.23 20.844 1 98.56 421 THR B C 1
ATOM 6944 O O . THR B 1 421 ? -17.969 1.017 20.906 1 98.56 421 THR B O 1
ATOM 6947 N N . TRP B 1 422 ? -16.562 2.705 20.766 1 98.38 422 TRP B N 1
ATOM 6948 C CA . TRP B 1 422 ? -15.344 1.911 20.906 1 98.38 422 TRP B CA 1
ATOM 6949 C C . TRP B 1 422 ? -14.516 2.371 22.109 1 98.38 422 TRP B C 1
ATOM 6951 O O . TRP B 1 422 ? -14.078 3.521 22.156 1 98.38 422 TRP B O 1
ATOM 6961 N N . SER B 1 423 ? -14.328 1.521 23.016 1 98.75 423 SER B N 1
ATOM 6962 C CA . SER B 1 423 ? -13.469 1.778 24.172 1 98.75 423 SER B CA 1
ATOM 6963 C C . SER B 1 423 ? -12.266 0.846 24.172 1 98.75 423 SER B C 1
ATOM 6965 O O . SER B 1 423 ? -12.383 -0.341 23.859 1 98.75 423 SER B O 1
ATOM 6967 N N . SER B 1 424 ? -11.086 1.407 24.531 1 98.69 424 SER B N 1
ATOM 6968 C CA . SER B 1 424 ? -9.906 0.553 24.438 1 98.69 424 SER B CA 1
ATOM 6969 C C . SER B 1 424 ? -8.812 1.023 25.391 1 98.69 424 SER B C 1
ATOM 6971 O O . SER B 1 424 ? -8.883 2.131 25.938 1 98.69 424 SER B O 1
ATOM 6973 N N . VAL B 1 425 ? -7.879 0.131 25.672 1 98.88 425 VAL B N 1
ATOM 6974 C CA . VAL B 1 425 ? -6.613 0.393 26.359 1 98.88 425 VAL B CA 1
ATOM 6975 C C . VAL B 1 425 ? -5.457 -0.167 25.531 1 98.88 425 VAL B C 1
ATOM 6977 O O . VAL B 1 425 ? -5.656 -1.038 24.688 1 98.88 425 VAL B O 1
ATOM 6980 N N . GLY B 1 426 ? -4.312 0.457 25.719 1 98.81 426 GLY B N 1
ATOM 6981 C CA . GLY B 1 426 ? -3.197 -0.051 24.938 1 98.81 426 GLY B CA 1
ATOM 6982 C C . GLY B 1 426 ? -1.858 0.522 25.359 1 98.81 426 GLY B C 1
ATOM 6983 O O . GLY B 1 426 ? -1.755 1.158 26.422 1 98.81 426 GLY B O 1
ATOM 6984 N N . ILE B 1 427 ? -0.822 0.158 24.531 1 98.75 427 ILE B N 1
ATOM 6985 C CA . ILE B 1 427 ? 0.545 0.608 24.766 1 98.75 427 ILE B CA 1
ATOM 6986 C C . ILE B 1 427 ? 1.19 1.008 23.453 1 98.75 427 ILE B C 1
ATOM 6988 O O . ILE B 1 427 ? 0.874 0.439 22.406 1 98.75 427 ILE B O 1
ATOM 6992 N N . ASN B 1 428 ? 1.949 2.006 23.5 1 98.62 428 ASN B N 1
ATOM 6993 C CA . ASN B 1 428 ? 2.852 2.42 22.422 1 98.62 428 ASN B CA 1
ATOM 6994 C C . ASN B 1 428 ? 4.312 2.32 22.859 1 98.62 428 ASN B C 1
ATOM 6996 O O . ASN B 1 428 ? 4.727 2.965 23.812 1 98.62 428 ASN B O 1
ATOM 7000 N N . TYR B 1 429 ? 5.074 1.534 22.188 1 98 429 TYR B N 1
ATOM 7001 C CA . TYR B 1 429 ? 6.5 1.376 22.438 1 98 429 TYR B CA 1
ATOM 7002 C C . TYR B 1 429 ? 7.324 2.039 21.344 1 98 429 TYR B C 1
ATOM 7004 O O . TYR B 1 429 ? 7.109 1.786 20.156 1 98 429 TYR B O 1
ATOM 7012 N N . PHE B 1 430 ? 8.266 2.875 21.75 1 97.19 430 PHE B N 1
ATOM 7013 C CA . PHE B 1 430 ? 9.141 3.598 20.844 1 97.19 430 PHE B CA 1
ATOM 7014 C C . PHE B 1 430 ? 10.586 3.133 20.984 1 97.19 430 PHE B C 1
ATOM 7016 O O . PHE B 1 430 ? 11.383 3.787 21.656 1 97.19 430 PHE B O 1
ATOM 7023 N N . PRO B 1 431 ? 10.984 2.152 20.234 1 95.94 431 PRO B N 1
ATOM 7024 C CA . PRO B 1 431 ? 12.391 1.768 20.344 1 95.94 431 PRO B CA 1
ATOM 7025 C C . PRO B 1 431 ? 13.336 2.887 19.906 1 95.94 431 PRO B C 1
ATOM 7027 O O . PRO B 1 431 ? 14.438 3.012 20.453 1 95.94 431 PRO B O 1
ATOM 7030 N N . ILE B 1 432 ? 12.945 3.596 18.859 1 95.31 432 ILE B N 1
ATOM 7031 C CA . ILE B 1 432 ? 13.547 4.852 18.422 1 95.31 432 ILE B CA 1
ATOM 7032 C C . ILE B 1 432 ? 12.453 5.859 18.094 1 95.31 432 ILE B C 1
ATOM 7034 O O . ILE B 1 432 ? 11.297 5.484 17.859 1 95.31 432 ILE B O 1
ATOM 7038 N N . PRO B 1 433 ? 12.773 7.133 18.047 1 93.81 433 PRO B N 1
ATOM 7039 C CA . PRO B 1 433 ? 11.742 8.148 17.828 1 93.81 433 PRO B CA 1
ATOM 7040 C C . PRO B 1 433 ? 11.008 7.973 16.5 1 93.81 433 PRO B C 1
ATOM 7042 O O . PRO B 1 433 ? 9.875 8.438 16.344 1 93.81 433 PRO B O 1
ATOM 7045 N N . GLU B 1 434 ? 11.625 7.297 15.516 1 96.06 434 GLU B N 1
ATOM 7046 C CA . GLU B 1 434 ? 11.07 7.203 14.164 1 96.06 434 GLU B CA 1
ATOM 7047 C C . GLU B 1 434 ? 10.156 5.992 14.031 1 96.06 434 GLU B C 1
ATOM 7049 O O . GLU B 1 434 ? 9.438 5.859 13.039 1 96.06 434 GLU B O 1
ATOM 7054 N N . ILE B 1 435 ? 10.141 5.121 15.086 1 97.44 435 ILE B N 1
ATOM 7055 C CA . ILE B 1 435 ? 9.375 3.885 14.992 1 97.44 435 ILE B CA 1
ATOM 7056 C C . ILE B 1 435 ? 8.445 3.76 16.203 1 97.44 435 ILE B C 1
ATOM 7058 O O . ILE B 1 435 ? 8.844 4.039 17.328 1 97.44 435 ILE B O 1
ATOM 7062 N N . VAL B 1 436 ? 7.234 3.342 15.945 1 97.81 436 VAL B N 1
ATOM 7063 C CA . VAL B 1 436 ? 6.297 3.07 17.031 1 97.81 436 VAL B CA 1
ATOM 7064 C C . VAL B 1 436 ? 5.691 1.68 16.859 1 97.81 436 VAL B C 1
ATOM 7066 O O . VAL B 1 436 ? 5.289 1.306 15.75 1 97.81 436 VAL B O 1
ATOM 7069 N N . ILE B 1 437 ? 5.699 0.865 17.828 1 98 437 ILE B N 1
ATOM 7070 C CA . ILE B 1 437 ? 5.02 -0.422 17.922 1 98 437 ILE B CA 1
ATOM 7071 C C . ILE B 1 437 ? 3.848 -0.322 18.891 1 98 437 ILE B C 1
ATOM 7073 O O . ILE B 1 437 ? 4.02 0.098 20.031 1 98 437 ILE B O 1
ATOM 7077 N N . LYS B 1 438 ? 2.676 -0.758 18.469 1 98.56 438 LYS B N 1
ATOM 7078 C CA . LYS B 1 438 ? 1.466 -0.492 19.234 1 98.56 438 LYS B CA 1
ATOM 7079 C C . LYS B 1 438 ? 0.68 -1.776 19.484 1 98.56 438 LYS B C 1
ATOM 7081 O O . LYS B 1 438 ? 0.663 -2.674 18.641 1 98.56 438 LYS B O 1
ATOM 7086 N N . ALA B 1 439 ? 0.049 -1.836 20.641 1 98.81 439 ALA B N 1
ATOM 7087 C CA . ALA B 1 439 ? -0.943 -2.852 20.984 1 98.81 439 ALA B CA 1
ATOM 7088 C C . ALA B 1 439 ? -2.176 -2.219 21.625 1 98.81 439 ALA B C 1
ATOM 7090 O O . ALA B 1 439 ? -2.059 -1.286 22.422 1 98.81 439 ALA B O 1
ATOM 7091 N N . GLU B 1 440 ? -3.336 -2.75 21.25 1 98.75 440 GLU B N 1
ATOM 7092 C CA . GLU B 1 440 ? -4.602 -2.184 21.703 1 98.75 440 GLU B CA 1
ATOM 7093 C C . GLU B 1 440 ? -5.672 -3.264 21.859 1 98.75 440 GLU B C 1
ATOM 7095 O O . GLU B 1 440 ? -5.773 -4.156 21.016 1 98.75 440 GLU B O 1
ATOM 7100 N N . GLY B 1 441 ? -6.406 -3.271 22.922 1 98.75 441 GLY B N 1
ATOM 7101 C CA . GLY B 1 441 ? -7.574 -4.113 23.141 1 98.75 441 GLY B CA 1
ATOM 7102 C C . GLY B 1 441 ? -8.766 -3.354 23.703 1 98.75 441 GLY B C 1
ATOM 7103 O O . GLY B 1 441 ? -8.602 -2.416 24.484 1 98.75 441 GLY B O 1
ATOM 7104 N N . GLY B 1 442 ? -9.953 -3.811 23.219 1 98.19 442 GLY B N 1
ATOM 7105 C CA . GLY B 1 442 ? -11.094 -3.039 23.703 1 98.19 442 GLY B CA 1
ATOM 7106 C C . GLY B 1 442 ? -12.43 -3.662 23.344 1 98.19 442 GLY B C 1
ATOM 7107 O O . GLY B 1 442 ? -12.5 -4.852 23.031 1 98.19 442 GLY B O 1
ATOM 7108 N N . LEU B 1 443 ? -13.422 -2.775 23.562 1 98.06 443 LEU B N 1
ATOM 7109 C CA . LEU B 1 443 ? -14.812 -3.16 23.391 1 98.06 443 LEU B CA 1
ATOM 7110 C C . LEU B 1 443 ? -15.477 -2.311 22.297 1 98.06 443 LEU B C 1
ATOM 7112 O O . LEU B 1 443 ? -15.219 -1.108 22.219 1 98.06 443 LEU B O 1
ATOM 7116 N N . HIS B 1 444 ? -16.266 -2.994 21.5 1 97.12 444 HIS B N 1
ATOM 7117 C CA . HIS B 1 444 ? -17.156 -2.338 20.547 1 97.12 444 HIS B CA 1
ATOM 7118 C C . HIS B 1 444 ? -18.625 -2.535 20.922 1 97.12 444 HIS B C 1
ATOM 7120 O O . HIS B 1 444 ? -19.078 -3.668 21.047 1 97.12 444 HIS B O 1
ATOM 7126 N N . GLN B 1 445 ? -19.344 -1.439 21.047 1 97 445 GLN B N 1
ATOM 7127 C CA . GLN B 1 445 ? -20.75 -1.486 21.453 1 97 445 GLN B CA 1
ATOM 7128 C C . GLN B 1 445 ? -21.641 -0.8 20.438 1 97 445 GLN B C 1
ATOM 7130 O O . GLN B 1 445 ? -21.391 0.34 20.047 1 97 445 GLN B O 1
ATOM 7135 N N . VAL B 1 446 ? -22.625 -1.521 20.016 1 94.5 446 VAL B N 1
ATOM 7136 C CA . VAL B 1 446 ? -23.672 -0.993 19.141 1 94.5 446 VAL B CA 1
ATOM 7137 C C . VAL B 1 446 ? -24.906 -0.616 19.984 1 94.5 446 VAL B C 1
ATOM 7139 O O . VAL B 1 446 ? -25.297 -1.36 20.875 1 94.5 446 VAL B O 1
ATOM 7142 N N . ALA B 1 447 ? -25.484 0.485 19.703 1 95.62 447 ALA B N 1
ATOM 7143 C CA . ALA B 1 447 ? -26.594 1.003 20.5 1 95.62 447 ALA B CA 1
ATOM 7144 C C . ALA B 1 447 ? -27.891 0.253 20.203 1 95.62 447 ALA B C 1
ATOM 7146 O O . ALA B 1 447 ? -28.938 0.866 20.047 1 95.62 447 ALA B O 1
ATOM 7147 N N . VAL B 1 448 ? -27.828 -0.901 19.859 1 92.62 448 VAL B N 1
ATOM 7148 C CA . VAL B 1 448 ? -28.953 -1.803 19.703 1 92.62 448 VAL B CA 1
ATOM 7149 C C . VAL B 1 448 ? -28.906 -2.898 20.766 1 92.62 448 VAL B C 1
ATOM 7151 O O . VAL B 1 448 ? -27.938 -3.666 20.828 1 92.62 448 VAL B O 1
ATOM 7154 N N . ALA B 1 449 ? -29.938 -3.049 21.5 1 91.5 449 ALA B N 1
ATOM 7155 C CA . ALA B 1 449 ? -29.969 -3.92 22.688 1 91.5 449 ALA B CA 1
ATOM 7156 C C . ALA B 1 449 ? -29.719 -5.375 22.297 1 91.5 449 ALA B C 1
ATOM 7158 O O . ALA B 1 449 ? -29.109 -6.133 23.047 1 91.5 449 ALA B O 1
ATOM 7159 N N . SER B 1 450 ? -30.188 -5.824 21.172 1 90.12 450 SER B N 1
ATOM 7160 C CA . SER B 1 450 ? -30.109 -7.223 20.75 1 90.12 450 SER B CA 1
ATOM 7161 C C . SER B 1 450 ? -28.734 -7.566 20.203 1 90.12 450 SER B C 1
ATOM 7163 O O . SER B 1 450 ? -28.422 -8.734 19.984 1 90.12 450 SER B O 1
ATOM 7165 N N . ILE B 1 451 ? -27.938 -6.602 19.984 1 91.62 451 ILE B N 1
ATOM 7166 C CA . ILE B 1 451 ? -26.578 -6.836 19.484 1 91.62 451 ILE B CA 1
ATOM 7167 C C . ILE B 1 451 ? -25.594 -6.852 20.641 1 91.62 451 ILE B C 1
ATOM 7169 O O . ILE B 1 451 ? -25.438 -5.852 21.359 1 91.62 451 ILE B O 1
ATOM 7173 N N . PRO B 1 452 ? -24.984 -7.969 20.812 1 92.94 452 PRO B N 1
ATOM 7174 C CA . PRO B 1 452 ? -24.062 -8.055 21.938 1 92.94 452 PRO B CA 1
ATOM 7175 C C . PRO B 1 452 ? -22.812 -7.199 21.75 1 92.94 452 PRO B C 1
ATOM 7177 O O . PRO B 1 452 ? -22.406 -6.93 20.609 1 92.94 452 PRO B O 1
ATOM 7180 N N . ASP B 1 453 ? -22.234 -6.793 22.859 1 95.25 453 ASP B N 1
ATOM 7181 C CA . ASP B 1 453 ? -20.922 -6.16 22.812 1 95.25 453 ASP B CA 1
ATOM 7182 C C . ASP B 1 453 ? -19.875 -7.117 22.234 1 95.25 453 ASP B C 1
ATOM 7184 O O . ASP B 1 453 ? -19.953 -8.328 22.469 1 95.25 453 ASP B O 1
ATOM 7188 N N . THR B 1 454 ? -18.953 -6.59 21.5 1 95.88 454 THR B N 1
ATOM 7189 C CA . THR B 1 454 ? -17.875 -7.398 20.922 1 95.88 454 THR B CA 1
ATOM 7190 C C . THR B 1 454 ? -16.516 -6.887 21.375 1 95.88 454 THR B C 1
ATOM 7192 O O . THR B 1 454 ? -16.391 -5.734 21.781 1 95.88 454 THR B O 1
ATOM 7195 N N . ASN B 1 455 ? -15.516 -7.801 21.312 1 97.12 455 ASN B N 1
ATOM 7196 C CA . ASN B 1 455 ? -14.148 -7.453 21.672 1 97.12 455 ASN B CA 1
ATOM 7197 C C . ASN B 1 455 ? -13.25 -7.355 20.453 1 97.12 455 ASN B C 1
ATOM 7199 O O . ASN B 1 455 ? -13.469 -8.039 19.453 1 97.12 455 ASN B O 1
ATOM 7203 N N . PHE B 1 456 ? -12.297 -6.492 20.547 1 97.38 456 PHE B N 1
ATOM 7204 C CA . PHE B 1 456 ? -11.305 -6.406 19.484 1 97.38 456 PHE B CA 1
ATOM 7205 C C . PHE B 1 456 ? -9.898 -6.289 20.062 1 97.38 456 PHE B C 1
ATOM 7207 O O . PHE B 1 456 ? -9.727 -5.902 21.219 1 97.38 456 PHE B O 1
ATOM 7214 N N . PHE B 1 457 ? -8.945 -6.734 19.266 1 98.06 457 PHE B N 1
ATOM 7215 C CA . PHE B 1 457 ? -7.516 -6.621 19.531 1 98.06 457 PHE B CA 1
ATOM 7216 C C . PHE B 1 457 ? -6.773 -6.191 18.266 1 98.06 457 PHE B C 1
ATOM 7218 O O . PHE B 1 457 ? -7.129 -6.605 17.156 1 98.06 457 PHE B O 1
ATOM 7225 N N . ALA B 1 458 ? -5.758 -5.309 18.484 1 98.12 458 ALA B N 1
ATOM 7226 C CA . ALA B 1 458 ? -4.984 -4.84 17.344 1 98.12 458 ALA B CA 1
ATOM 7227 C C . ALA B 1 458 ? -3.514 -4.668 17.703 1 98.12 458 ALA B C 1
ATOM 7229 O O . ALA B 1 458 ? -3.184 -4.289 18.828 1 98.12 458 ALA B O 1
ATOM 7230 N N . LEU B 1 459 ? -2.662 -5 16.766 1 98.25 459 LEU B N 1
ATOM 7231 C CA . LEU B 1 459 ? -1.236 -4.691 16.766 1 98.25 459 LEU B CA 1
ATOM 7232 C C . LEU B 1 459 ? -0.876 -3.779 15.602 1 98.25 459 LEU B C 1
ATOM 7234 O O . LEU B 1 459 ? -1.505 -3.842 14.539 1 98.25 459 LEU B O 1
ATOM 7238 N N . GLY B 1 460 ? 0.064 -2.895 15.859 1 97.38 460 GLY B N 1
ATOM 7239 C CA . GLY B 1 460 ? 0.477 -1.999 14.789 1 97.38 460 GLY B CA 1
ATOM 7240 C C . GLY B 1 460 ? 1.943 -1.616 14.867 1 97.38 460 GLY B C 1
ATOM 7241 O O . GLY B 1 460 ? 2.531 -1.604 15.945 1 97.38 460 GLY B O 1
ATOM 7242 N N . VAL B 1 461 ? 2.504 -1.323 13.734 1 97.44 461 VAL B N 1
ATOM 7243 C CA . VAL B 1 461 ? 3.832 -0.732 13.609 1 97.44 461 VAL B CA 1
ATOM 7244 C C . VAL B 1 461 ? 3.781 0.464 12.664 1 97.44 461 VAL B C 1
ATOM 7246 O O . VAL B 1 461 ? 3.068 0.438 11.656 1 97.44 461 VAL B O 1
ATOM 7249 N N . GLY B 1 462 ? 4.43 1.497 13.047 1 97.12 462 GLY B N 1
ATOM 7250 C CA . GLY B 1 462 ? 4.52 2.699 12.227 1 97.12 462 GLY B CA 1
ATOM 7251 C C . GLY B 1 462 ? 5.914 3.293 12.195 1 97.12 462 GLY B C 1
ATOM 7252 O O . GLY B 1 462 ? 6.699 3.102 13.125 1 97.12 462 GLY B O 1
ATOM 7253 N N . TYR B 1 463 ? 6.258 3.961 11.094 1 97.38 463 TYR B N 1
ATOM 7254 C CA . TYR B 1 463 ? 7.496 4.719 10.977 1 97.38 463 TYR B CA 1
ATOM 7255 C C . TYR B 1 463 ? 7.23 6.121 10.445 1 97.38 463 TYR B C 1
ATOM 7257 O O . TYR B 1 463 ? 6.184 6.375 9.844 1 97.38 463 TYR B O 1
ATOM 7265 N N . GLN B 1 464 ? 8.125 7.008 10.688 1 96 464 GLN B N 1
ATOM 7266 C CA . GLN B 1 464 ? 8.156 8.328 10.07 1 96 464 GLN B CA 1
ATOM 7267 C C . GLN B 1 464 ? 9.57 8.906 10.062 1 96 464 GLN B C 1
ATOM 7269 O O . GLN B 1 464 ? 10.336 8.695 11.008 1 96 464 GLN B O 1
ATOM 7274 N N . PHE B 1 465 ? 9.891 9.539 9.016 1 92.5 465 PHE B N 1
ATOM 7275 C CA . PHE B 1 465 ? 11.141 10.289 8.984 1 92.5 465 PHE B CA 1
ATOM 7276 C C . PHE B 1 465 ? 11.016 11.516 8.086 1 92.5 465 PHE B C 1
ATOM 7278 O O . PHE B 1 465 ? 10.062 11.625 7.309 1 92.5 465 PHE B O 1
ATOM 7285 N N . SER B 1 466 ? 11.922 12.461 8.266 1 88.62 466 SER B N 1
ATOM 7286 C CA . SER B 1 466 ? 12 13.688 7.477 1 88.62 466 SER B CA 1
ATOM 7287 C C . SER B 1 466 ? 13.43 13.969 7.027 1 88.62 466 SER B C 1
ATOM 7289 O O . SER B 1 466 ? 14.367 13.867 7.824 1 88.62 466 SER B O 1
ATOM 7291 N N . LEU B 1 467 ? 13.57 14.211 5.758 1 84.56 467 LEU B N 1
ATOM 7292 C CA . LEU B 1 467 ? 14.859 14.57 5.176 1 84.56 467 LEU B CA 1
ATOM 7293 C C . LEU B 1 467 ? 14.82 15.984 4.602 1 84.56 467 LEU B C 1
ATOM 7295 O O . LEU B 1 467 ? 13.844 16.359 3.959 1 84.56 467 LEU B O 1
#

InterPro domains:
  IPR023614 Porin domain superfamily [G3DSA:2.40.160.10] (47-465)

Foldseek 3Di:
DPDDPPPPPPCPPPPVPPDPDDDPPDPVPVVVVVVVVVVVVVVVVVVVVVVVVVVVVVVVVVVVVVVVVVVCVVCVVVCVVVVVQVVQKKKKKKFKKKKKWWWDAPDLPGQDTDIDIDIFRAKIKMKMKGDPDPFKIKMWIKIWGRNHWDKDWDFDPVPPVTDTDIDTPDDTDIDILDIWMKGHPDQAKIKIFFKDFFPADCQLVQVGCVRDADQHPFVQQLQAAAGVDIFGWMKMWHDDPQKTKIKIKGQDFALLQAWQQRGRHRRHDPPDPDFHRPKIKMKMKMKRHDSNVFWIKMKMKIWIWHQNRYPPNVLADDTFIKIKMKIWTWHGDAFKTKIKMKMKMATPPQVSSLVSSCPDPPNCNDPTSRFARMWMKMKMKIWGQCCVPPVFRKIKIKMKIWIDRRPDHPDDDRDQQNTKMKIKIWMWGPPDPFKIKIKMKTWMDGPDPSHDIIIMIMIMMMGIDMD/DDDPPPVPPPPPVCCCVVPPPPPDDPPVVVVVVVVVVVVVVVVVVVVVVVVVVVVVVVVVVVVVVVVVVVVCVVCCVVCVVVVVQVVQKKKKKKFKKKKKWWWDAPDLPGQDTDIDIDIFRAWIKIKMKGDPDPFKIKMWIKIAGRNHWDKDFDQDPVPPPRDTDIDTPGDTHIDIQDIWMKGHPDQAKIKIFFWDFFPADCQLVQVGCVRDADQHPFVQQLQAAAGVDIFGWMKMWHDDPQKTKIKIKGQDFALLQAWQQRGRHRRDDDPDPDFHRPKIKMKMKMKRHDSRVFWIKMKMKIWIWHQNRYPPNVLADDTFIKIKMKIWTWHGDAFKTKIKMKMKMATPPQVSSLVSSCPDPPSCNDPTSRFARMWMKMKMKIWGACCVPPVFRKIKIKMKIWIDRRPDHPDDDRDQQNTKMKIKIWMWGPPDPFKIKIKMKTWMDGPDPSHDIIIMIMIMMMGIDMD

Radius of gyration: 40.88 Å; Cα contacts (8 Å, |Δi|>4): 2336; chains: 2; bounding box: 141×98×70 Å